Protein AF-A0A1R1C028-F1 (afdb_monomer)

Sequence (756 aa):
MFFWNNGGEEKGDKMVAKGSIQEMKDLAIKREGLCLSIEYTNSNTKLKWRCNCGYVWEATPNNIKRGKWCPSCAHTKNANSKRKTIQDMQVMAERNHGRCISSEYSNMNSKLVWECSKGHQWEAYPSNIYSGKWCPTCAGRNKSLVDMQAFAKERNGKCLSTQFFTMTRKLKWQCKEGHVWEATPNSVLNIKSWCPVCAGNNKKSIKDMKQLAGRRGGKLLSKKYINVDYPLLWKCTKGHDFISTPYSIEKGSWCPKCNNNSVFFNEEKCRFILESLTQKKFLKTRREFGNGYELDGYNEELRLAFEYHGIQHYSYTPYFHNQSEELFLEQQLRDLKKEKLCKEKAIHLIVIPYNVESDTDKVEFLQKKLWELGYDALDTDLDWSSFYKGFNPLDELHTLAGFKNGICLSNEYNGSDEKLSWECSEGHVWEASPYYIRKGSWCPQCLGRGRTIEDMKICAQKKGGECLSDSYTNNSTKLTWKCESGHVWDATPLSISNGAWCPRCSGRLITIKDMHLLAESKNGKCLSTQYSNNTTPLLWECHMGHQWVAATRSIQQGSWCPSCNSKTINDMKQIAAKYGGECLSEIYSGIDMKLLWKCDHGHQWESSPNYVQRGRWCPQCKKDQKQRKTINKLEVLKELAQQREGRCLSRIYYNVDTKLRWECKVGHQWESTPYSVKNGSWCPTCASKNSGMYRKNNIRDMKRLAEKNDGICISDTYVNSQTKLRWKCKEGHEWFANPNNIQQGSWCPTCRRNEI

Mean predicted aligned error: 25.02 Å

InterPro domains:
  IPR025487 Treble clef zinc finger domain [PF14311] (42-74)
  IPR025487 Treble clef zinc finger domain [PF14311] (151-200)
  IPR025487 Treble clef zinc finger domain [PF14311] (707-753)

pLDDT: mean 77.43, std 12.12, range [28.3, 92.69]

Radius of gyration: 46.74 Å; Cα contacts (8 Å, |Δi|>4): 977; chains: 1; bounding box: 111×85×126 Å

Nearest PDB structures (foldseek):
  1vsr-assembly1_A  TM=6.861E-01  e=2.498E-01  Escherichia coli K-12
  8s30-assembly1_A  TM=1.951E-01  e=2.498E-01  Homo sapiens
  3o2g-assembly1_A  TM=1.922E-01  e=1.382E-01  Homo sapiens
  3n6w-assembly1_A-2  TM=1.861E-01  e=4.514E-01  Homo sapiens

Organism: Paenibacillus amylolyticus (NCBI:txid1451)

Secondary structure (DSSP, 8-state):
--------------PPP---HHHHHHHHHTTTEEE--S----TTS-EEEEETTS-EEEE-HHHHHTT---HHHHHHHHHHTT---HHHHHHHHHHTTEEE--S----TTS-EEEEETTS-EEEE-HHHHHTT---TTTTT-S--HHHHHHHHHHTT-EE--S----TTS-EEEE-TT--EEEE-HHHHHHSS-S-TTTTT-S---HHHHHHHHHHTTEEE--S----TTS-EEEEETT--EEEE-HHHHHHT---TTT---SSSHHHHHHHHHHHHHHSS--EEESSTTSSS--EEEEETTTTEEEEEE-GGGTS--TTTTTT-HHHHHHHHHHHHHHHHHHHHTT-EEEEEETT--SHHHHHHHHHHHHHHTT---------HHHHHTT--HHHHHHHHHHHTT-EE-------SSS-EEEE-TT--EEEE-HHHHHTT---TTTTT----HHHHHHHHHTTTEEE--S----TTS-EEEEETT--EEEE-HHHHHTT---TTTTT----HHHHHHHHHTTTEEE-------TT-EEEEEETT--EEEEEHHHHHTT---TTTT---HHHHHHHHHHTTEEE--S----TTSPEEEEETTS-EEEE-HHHHHTT---HHHHHHHHHHHHHHHHHHHHHHHHHTT-EE--S----TTSPEEEE-TT--EEEE-HHHHHTT---HHHHHHHTTTS----HHHHHHHHHTTTEEE--S----TTSPEEEEETT--EEEE-HHHHHTT---HHHHHS--

Solvent-accessible surface area (backbone atoms only — not comparable to full-atom values): 44388 Å² total; per-residue (Å²): 141,78,88,83,87,83,85,87,80,87,83,81,89,79,89,76,84,82,75,58,47,63,60,49,34,52,58,23,48,78,65,53,27,41,43,72,52,89,74,58,90,56,58,78,48,68,39,39,35,31,37,74,89,66,55,71,49,77,47,30,54,51,48,46,75,75,70,52,78,62,66,67,64,54,48,54,55,58,54,59,77,67,64,81,52,49,67,57,48,36,55,55,22,46,76,68,49,26,40,44,71,52,89,74,66,92,53,58,83,44,75,36,40,35,32,38,76,86,70,54,71,48,80,44,36,51,52,46,46,74,74,71,54,72,62,51,57,86,71,63,70,63,75,54,52,66,57,49,36,51,53,23,45,76,66,51,24,40,43,74,50,94,76,66,90,53,58,79,48,68,39,38,36,31,38,69,90,65,56,71,50,78,46,26,52,55,56,55,73,72,43,95,64,80,45,43,66,85,65,72,66,47,87,78,50,59,66,55,47,38,52,52,23,46,78,70,48,30,40,54,70,53,92,75,70,88,55,51,78,47,71,36,42,33,29,39,71,89,69,51,74,45,76,45,26,55,48,50,45,75,74,65,50,66,54,64,94,78,59,69,76,82,80,56,63,66,54,54,48,54,47,52,50,50,27,64,34,62,75,45,74,59,43,71,47,44,70,89,65,76,76,76,52,70,43,75,19,37,25,80,90,74,33,39,33,36,40,72,40,51,66,72,74,79,44,93,44,57,84,86,32,75,74,36,71,64,56,42,53,53,49,48,55,46,53,54,46,52,54,50,52,29,56,78,68,68,32,51,75,49,77,43,57,57,86,56,73,50,74,67,52,44,49,55,51,49,51,52,52,36,48,76,72,72,45,85,62,55,96,64,90,78,65,58,65,67,79,40,65,88,59,62,71,59,62,57,46,39,50,54,24,47,78,66,52,24,44,52,74,53,92,75,84,89,53,56,76,47,71,40,40,34,33,37,74,87,70,54,72,48,75,46,26,55,51,50,46,74,73,67,54,70,64,45,53,87,71,66,72,56,69,50,44,64,56,46,33,55,55,24,47,78,70,48,27,41,43,74,49,90,71,61,90,54,58,77,51,68,39,38,34,30,37,73,90,67,54,74,50,76,46,29,55,51,52,45,74,72,68,51,73,61,47,65,88,68,72,68,64,86,52,52,67,55,47,38,51,53,22,49,79,67,51,28,41,45,75,52,90,76,68,88,53,61,75,44,69,37,40,36,33,38,77,88,69,54,72,48,78,46,32,48,50,49,45,77,74,68,53,71,62,65,83,81,62,63,78,50,51,66,54,48,34,50,55,23,46,75,71,48,26,41,44,76,53,88,78,68,90,54,66,77,49,68,38,39,36,33,40,74,88,69,54,70,51,77,45,28,56,56,52,39,75,70,70,53,68,59,71,62,62,51,50,50,50,51,50,48,51,36,48,53,48,47,48,53,49,34,50,55,22,45,77,64,51,22,39,52,73,51,91,74,67,88,56,66,80,47,68,37,39,36,31,36,69,90,67,55,70,50,77,45,30,57,56,51,44,72,73,69,48,77,53,69,72,56,46,58,51,43,71,71,62,68,65,83,68,46,35,70,55,47,34,54,56,20,49,77,66,54,24,43,40,74,47,85,74,54,90,55,56,77,50,65,39,41,35,29,41,72,89,64,54,74,49,75,45,31,50,50,48,45,76,73,71,50,80,61,73,67,62,62,63,74,76,113

Structure (mmCIF, N/CA/C/O backbone):
data_AF-A0A1R1C028-F1
#
_entry.id   AF-A0A1R1C028-F1
#
loop_
_atom_site.group_PDB
_atom_site.id
_atom_site.type_symbol
_atom_site.label_atom_id
_atom_site.label_alt_id
_atom_site.label_comp_id
_atom_site.label_asym_id
_atom_site.label_entity_id
_atom_site.label_seq_id
_atom_site.pdbx_PDB_ins_code
_atom_site.Cartn_x
_atom_site.Cartn_y
_atom_site.Cartn_z
_atom_site.occupancy
_atom_site.B_iso_or_equiv
_atom_site.auth_seq_id
_atom_site.auth_comp_id
_atom_site.auth_asym_id
_atom_site.auth_atom_id
_atom_site.pdbx_PDB_model_num
ATOM 1 N N . MET A 1 1 ? 50.220 -5.762 51.263 1.00 37.19 1 MET A N 1
ATOM 2 C CA . MET A 1 1 ? 50.646 -6.873 52.142 1.00 37.19 1 MET A CA 1
ATOM 3 C C . MET A 1 1 ? 49.907 -6.658 53.455 1.00 37.19 1 MET A C 1
ATOM 5 O O . MET A 1 1 ? 50.159 -5.637 54.060 1.00 37.19 1 MET A O 1
ATOM 9 N N . PHE A 1 2 ? 48.902 -7.407 53.898 1.00 32.09 2 PHE A N 1
ATOM 10 C CA . PHE A 1 2 ? 48.444 -8.783 53.687 1.00 32.09 2 PHE A CA 1
ATOM 11 C C . PHE A 1 2 ? 46.914 -8.841 53.950 1.00 32.09 2 PHE A C 1
ATOM 13 O O . PHE A 1 2 ? 46.393 -7.907 54.544 1.00 32.09 2 PHE A O 1
ATOM 20 N N . PHE A 1 3 ? 46.261 -9.907 53.454 1.00 40.59 3 PHE A N 1
ATOM 21 C CA . PHE A 1 3 ? 45.048 -10.659 53.873 1.00 40.59 3 PHE A CA 1
ATOM 22 C C . PHE A 1 3 ? 44.153 -10.116 55.029 1.00 40.59 3 PHE A C 1
ATOM 24 O O . PHE A 1 3 ? 44.576 -9.338 55.863 1.00 40.59 3 PHE A O 1
ATOM 31 N N . TRP A 1 4 ? 42.861 -10.451 55.118 1.00 28.30 4 TRP A N 1
ATOM 32 C CA . TRP A 1 4 ? 42.403 -11.680 55.780 1.00 28.30 4 TRP A CA 1
ATOM 33 C C . TRP A 1 4 ? 40.933 -12.019 55.465 1.00 28.30 4 TRP A C 1
ATOM 35 O O . TRP A 1 4 ? 40.075 -11.147 55.333 1.00 28.30 4 TRP A O 1
ATOM 45 N N . ASN A 1 5 ? 40.707 -13.330 55.347 1.00 36.12 5 ASN A N 1
ATOM 46 C CA . ASN A 1 5 ? 39.442 -14.056 55.227 1.00 36.12 5 ASN A CA 1
ATOM 47 C C . ASN A 1 5 ? 38.446 -13.722 56.346 1.00 36.12 5 ASN A C 1
ATOM 49 O O . ASN A 1 5 ? 38.852 -13.567 57.491 1.00 36.12 5 ASN A O 1
ATOM 53 N N . ASN A 1 6 ? 37.147 -13.800 56.042 1.00 32.25 6 ASN A N 1
ATOM 54 C CA . ASN A 1 6 ? 36.106 -14.034 57.044 1.00 32.25 6 ASN A CA 1
ATOM 55 C C . ASN A 1 6 ? 35.281 -15.265 56.651 1.00 32.25 6 ASN A C 1
ATOM 57 O O . ASN A 1 6 ? 34.478 -15.218 55.717 1.00 32.25 6 ASN A O 1
ATOM 61 N N . GLY A 1 7 ? 35.511 -16.360 57.380 1.00 31.83 7 GLY A N 1
ATOM 62 C CA . GLY A 1 7 ? 34.564 -17.459 57.535 1.00 31.83 7 GLY A CA 1
ATOM 63 C C . GLY A 1 7 ? 33.482 -17.054 58.536 1.00 31.83 7 GLY A C 1
ATOM 64 O O . GLY A 1 7 ? 33.751 -16.319 59.484 1.00 31.83 7 GLY A O 1
ATOM 65 N N . GLY A 1 8 ? 32.247 -17.470 58.266 1.00 33.03 8 GLY A N 1
ATOM 66 C CA . GLY A 1 8 ? 31.091 -17.198 59.111 1.00 33.03 8 GLY A CA 1
ATOM 67 C C . GLY A 1 8 ? 30.851 -18.297 60.140 1.00 33.03 8 GLY A C 1
ATOM 68 O O . GLY A 1 8 ? 31.063 -19.469 59.847 1.00 33.03 8 GLY A O 1
ATOM 69 N N . GLU A 1 9 ? 30.315 -17.898 61.292 1.00 31.16 9 GLU A N 1
ATOM 70 C CA . GLU A 1 9 ? 29.674 -18.780 62.266 1.00 31.16 9 GLU A CA 1
ATOM 71 C C . GLU A 1 9 ? 28.308 -18.212 62.698 1.00 31.16 9 GLU A C 1
ATOM 73 O O . GLU A 1 9 ? 28.158 -17.049 63.075 1.00 31.16 9 GLU A O 1
ATOM 78 N N . GLU A 1 10 ? 27.314 -19.078 62.497 1.00 36.06 10 GLU A N 1
ATOM 79 C CA . GLU A 1 10 ? 26.104 -19.393 63.265 1.00 36.06 10 GLU A CA 1
ATOM 80 C C . GLU A 1 10 ? 25.373 -18.315 64.095 1.00 36.06 10 GLU A C 1
ATOM 82 O O . GLU A 1 10 ? 25.864 -17.760 65.076 1.00 36.06 10 GLU A O 1
ATOM 87 N N . LYS A 1 11 ? 24.077 -18.135 63.784 1.00 35.47 11 LYS A N 1
ATOM 88 C CA . LYS A 1 11 ? 23.081 -17.558 64.699 1.00 35.47 11 LYS A CA 1
ATOM 89 C C . LYS A 1 11 ? 21.924 -18.528 64.948 1.00 35.47 11 LYS A C 1
ATOM 91 O O . LYS A 1 11 ? 21.046 -18.681 64.107 1.00 35.47 11 LYS A O 1
ATOM 96 N N . GLY A 1 12 ? 21.970 -19.086 66.157 1.00 30.89 12 GLY A N 1
ATOM 97 C CA . GLY A 1 12 ? 20.907 -19.539 67.062 1.00 30.89 12 GLY A CA 1
ATOM 98 C C . GLY A 1 12 ? 19.457 -19.640 66.578 1.00 30.89 12 GLY A C 1
ATOM 99 O O . GLY A 1 12 ? 18.800 -18.641 66.271 1.00 30.89 12 GLY A O 1
ATOM 100 N N . ASP A 1 13 ? 18.945 -20.865 66.699 1.00 33.28 13 ASP A N 1
ATOM 101 C CA . ASP A 1 13 ? 17.537 -21.255 66.700 1.00 33.28 13 ASP A CA 1
ATOM 102 C C . ASP A 1 13 ? 16.685 -20.466 67.713 1.00 33.28 13 ASP A C 1
ATOM 104 O O . ASP A 1 13 ? 16.992 -20.378 68.903 1.00 33.28 13 ASP A O 1
ATOM 108 N N . LYS A 1 14 ? 15.538 -19.950 67.249 1.00 35.97 14 LYS A N 1
ATOM 109 C CA . LYS A 1 14 ? 14.440 -19.472 68.103 1.00 35.97 14 LYS A CA 1
ATOM 110 C C . LYS A 1 14 ? 13.370 -20.557 68.216 1.00 35.97 14 LYS A C 1
ATOM 112 O O . LYS A 1 14 ? 12.689 -20.867 67.240 1.00 35.97 14 LYS A O 1
ATOM 117 N N . MET A 1 15 ? 13.177 -21.070 69.430 1.00 33.84 15 MET A N 1
ATOM 118 C CA . MET A 1 15 ? 12.062 -21.943 69.810 1.00 33.84 15 MET A CA 1
ATOM 119 C C . MET A 1 15 ? 10.698 -21.293 69.497 1.00 33.84 15 MET A C 1
ATOM 121 O O . MET A 1 15 ? 10.412 -20.179 69.936 1.00 33.84 15 MET A O 1
ATOM 125 N N . VAL A 1 16 ? 9.834 -22.008 68.768 1.00 39.22 16 VAL A N 1
ATOM 126 C CA . VAL A 1 16 ? 8.436 -21.626 68.496 1.00 39.22 16 VAL A CA 1
ATOM 127 C C . VAL A 1 16 ? 7.512 -22.385 69.451 1.00 39.22 16 VAL A C 1
ATOM 129 O O . VAL A 1 16 ? 7.497 -23.615 69.465 1.00 39.22 16 VAL A O 1
ATOM 132 N N . ALA A 1 17 ? 6.714 -21.651 70.229 1.00 42.16 17 ALA A N 1
ATOM 133 C CA . ALA A 1 17 ? 5.695 -22.201 71.120 1.00 42.16 17 ALA A CA 1
ATOM 134 C C . ALA A 1 17 ? 4.623 -22.998 70.343 1.00 42.16 17 ALA A C 1
ATOM 136 O O . ALA A 1 17 ? 4.025 -22.501 69.383 1.00 42.16 17 ALA A O 1
ATOM 137 N N . LYS A 1 18 ? 4.365 -24.240 70.771 1.00 46.81 18 LYS A N 1
ATOM 138 C CA . LYS A 1 18 ? 3.285 -25.098 70.262 1.00 46.81 18 LYS A CA 1
ATOM 139 C C . LYS A 1 18 ? 1.940 -24.599 70.811 1.00 46.81 18 LYS A C 1
ATOM 141 O O . LYS A 1 18 ? 1.688 -24.735 72.001 1.00 46.81 18 LYS A O 1
ATOM 146 N N . GLY A 1 19 ? 1.085 -24.029 69.958 1.00 61.16 19 GLY A N 1
ATOM 147 C CA . GLY A 1 19 ? -0.329 -23.799 70.303 1.00 61.16 19 GLY A CA 1
ATOM 148 C C . GLY A 1 19 ? -1.072 -25.126 70.505 1.00 61.16 19 GLY A C 1
ATOM 149 O O . GLY A 1 19 ? -0.661 -26.143 69.946 1.00 61.16 19 GLY A O 1
ATOM 150 N N . SER A 1 20 ? -2.144 -25.138 71.298 1.00 76.62 20 SER A N 1
ATOM 151 C CA . SER A 1 20 ? -2.929 -26.357 71.570 1.00 76.62 20 SER A CA 1
ATOM 152 C C . SER A 1 20 ? -4.135 -26.519 70.629 1.00 76.62 20 SER A C 1
ATOM 154 O O . SER A 1 20 ? -4.648 -25.551 70.065 1.00 76.62 20 SER A O 1
ATOM 156 N N . ILE A 1 21 ? -4.648 -27.749 70.471 1.00 83.19 21 ILE A N 1
ATOM 157 C CA . ILE A 1 21 ? -5.915 -27.989 69.750 1.00 83.19 21 ILE A CA 1
ATOM 158 C C . ILE A 1 21 ? -7.106 -27.291 70.432 1.00 83.19 21 ILE A C 1
ATOM 160 O O . ILE A 1 21 ? -8.057 -26.896 69.755 1.00 83.19 21 ILE A O 1
ATOM 164 N N . GLN A 1 22 ? -7.032 -27.077 71.751 1.00 79.56 22 GLN A N 1
ATOM 165 C CA . GLN A 1 22 ? -8.067 -26.387 72.518 1.00 79.56 22 GLN A CA 1
ATOM 166 C C . GLN A 1 22 ? -8.203 -24.920 72.090 1.00 79.56 22 GLN A C 1
ATOM 168 O O . GLN A 1 22 ? -9.313 -24.467 71.828 1.00 79.56 22 GLN A O 1
ATOM 173 N N . GLU A 1 23 ? -7.088 -24.226 71.840 1.00 83.50 23 GLU A N 1
ATOM 174 C CA . GLU A 1 23 ? -7.112 -22.862 71.290 1.00 83.50 23 GLU A CA 1
ATOM 175 C C . GLU A 1 23 ? -7.843 -22.779 69.940 1.00 83.50 23 GLU A C 1
ATOM 177 O O . GLU A 1 23 ? -8.483 -21.774 69.626 1.00 83.50 23 GLU A O 1
ATOM 182 N N . MET A 1 24 ? -7.752 -23.825 69.110 1.00 85.38 24 MET A N 1
ATOM 183 C CA . MET A 1 24 ? -8.438 -23.861 67.814 1.00 85.38 24 MET A CA 1
ATOM 184 C C . MET A 1 24 ? -9.940 -24.096 67.975 1.00 85.38 24 MET A C 1
ATOM 186 O O . MET A 1 24 ? -10.725 -23.544 67.202 1.00 85.38 24 MET A O 1
ATOM 190 N N . LYS A 1 25 ? -10.347 -24.871 68.986 1.00 84.38 25 LYS A N 1
ATOM 191 C CA . LYS A 1 25 ? -11.759 -25.050 69.349 1.00 84.38 25 LYS A CA 1
ATOM 192 C C . LYS A 1 25 ? -12.357 -23.745 69.873 1.00 84.38 25 LYS A C 1
ATOM 194 O O . LYS A 1 25 ? -13.393 -23.324 69.363 1.00 84.38 25 LYS A O 1
ATOM 199 N N . ASP A 1 26 ? -11.660 -23.047 70.763 1.00 84.44 26 ASP A N 1
ATOM 200 C CA . ASP A 1 26 ? -12.117 -21.764 71.314 1.00 84.44 26 ASP A CA 1
ATOM 201 C C . ASP A 1 26 ? -12.222 -20.683 70.222 1.00 84.44 26 ASP A C 1
ATOM 203 O O . ASP A 1 26 ? -13.191 -19.919 70.162 1.00 84.44 26 ASP A O 1
ATOM 207 N N . LEU A 1 27 ? -11.267 -20.661 69.281 1.00 85.06 27 LEU A N 1
ATOM 208 C CA . LEU A 1 27 ? -11.301 -19.770 68.118 1.00 85.06 27 LEU A CA 1
ATOM 209 C C . LEU A 1 27 ? -12.510 -20.036 67.211 1.00 85.06 27 LEU A C 1
ATOM 211 O O . LEU A 1 27 ? -13.041 -19.097 66.610 1.00 85.06 27 LEU A O 1
ATOM 215 N N . ALA A 1 28 ? -12.936 -21.296 67.098 1.00 84.38 28 ALA A N 1
ATOM 216 C CA . ALA A 1 28 ? -14.122 -21.649 66.336 1.00 84.38 28 ALA A CA 1
ATOM 217 C C . ALA A 1 28 ? -15.406 -21.201 67.045 1.00 84.38 28 ALA A C 1
ATOM 219 O O . ALA A 1 28 ? -16.263 -20.595 66.401 1.00 84.38 28 ALA A O 1
ATOM 220 N N . ILE A 1 29 ? -15.490 -21.406 68.365 1.00 86.81 29 ILE A N 1
ATOM 221 C CA . ILE A 1 29 ? -16.636 -21.002 69.194 1.00 86.81 29 ILE A CA 1
ATOM 222 C C . ILE A 1 29 ? -16.838 -19.485 69.130 1.00 86.81 29 ILE A C 1
ATOM 224 O O . ILE A 1 29 ? -17.952 -19.021 68.899 1.00 86.81 29 ILE A O 1
ATOM 228 N N . LYS A 1 30 ? -15.753 -18.700 69.207 1.00 85.81 30 LYS A N 1
ATOM 229 C CA . LYS A 1 30 ? -15.800 -17.231 69.076 1.00 85.81 30 LYS A CA 1
ATOM 230 C C . LYS A 1 30 ? -16.393 -16.748 67.743 1.00 85.81 30 LYS A C 1
ATOM 232 O O . LYS A 1 30 ? -16.798 -15.595 67.633 1.00 85.81 30 LYS A O 1
ATOM 237 N N . ARG A 1 31 ? -16.420 -17.597 66.712 1.00 81.94 31 ARG A N 1
ATOM 238 C CA . ARG A 1 31 ? -17.009 -17.302 65.395 1.00 81.94 31 ARG A CA 1
ATOM 239 C C . ARG A 1 31 ? -18.278 -18.100 65.115 1.00 81.94 31 ARG A C 1
ATOM 241 O O . ARG A 1 31 ? -18.607 -18.323 63.946 1.00 81.94 31 ARG A O 1
ATOM 248 N N . GLU A 1 32 ? -18.961 -18.518 66.180 1.00 84.62 32 GLU A N 1
ATOM 249 C CA . GLU A 1 32 ? -20.206 -19.283 66.119 1.00 84.62 32 GLU A CA 1
ATOM 250 C C . GLU A 1 32 ? -20.035 -20.543 65.255 1.00 84.62 32 GLU A C 1
ATOM 252 O O . GLU A 1 32 ? -20.780 -20.817 64.314 1.00 84.62 32 GLU A O 1
ATOM 257 N N . GLY A 1 33 ? -18.965 -21.293 65.501 1.00 86.81 33 GLY A N 1
ATOM 258 C CA . GLY A 1 33 ? -18.681 -22.535 64.800 1.00 86.81 33 GLY A CA 1
ATOM 259 C C . GLY A 1 33 ? -17.900 -23.524 65.650 1.00 86.81 33 GLY A C 1
ATOM 260 O O . GLY A 1 33 ? -17.660 -23.309 66.832 1.00 86.81 33 GLY A O 1
ATOM 261 N N . LEU A 1 34 ? -17.505 -24.633 65.032 1.00 89.25 34 LEU A N 1
ATOM 262 C CA . LEU A 1 34 ? -16.836 -25.751 65.689 1.00 89.25 34 LEU A CA 1
ATOM 263 C C . LEU A 1 34 ? -15.568 -26.134 64.926 1.00 89.25 34 LEU A C 1
ATOM 265 O O . LEU A 1 34 ? -15.577 -26.227 63.699 1.00 89.25 34 LEU A O 1
ATOM 269 N N . CYS A 1 35 ? -14.482 -26.391 65.652 1.00 87.12 35 CYS A N 1
ATOM 270 C CA . CYS A 1 35 ? -13.327 -27.105 65.115 1.00 87.12 35 CYS A CA 1
ATOM 271 C C . CYS A 1 35 ? -13.572 -28.605 65.328 1.00 87.12 35 CYS A C 1
ATOM 273 O O . CYS A 1 35 ? -13.722 -29.049 66.465 1.00 87.12 35 CYS A O 1
ATOM 275 N N . LEU A 1 36 ? -13.658 -29.368 64.239 1.00 86.50 36 LEU A N 1
ATOM 276 C CA . LEU A 1 36 ? -13.947 -30.807 64.246 1.00 86.50 36 LEU A CA 1
ATOM 277 C C . LEU A 1 36 ? -12.679 -31.667 64.320 1.00 86.50 36 LEU A C 1
ATOM 279 O O . LEU A 1 36 ? -12.765 -32.879 64.493 1.00 86.50 36 LEU A O 1
ATOM 283 N N . SER A 1 37 ? -11.501 -31.064 64.157 1.00 85.69 37 SER A N 1
ATOM 284 C CA . SER A 1 37 ? -10.232 -31.775 64.300 1.00 85.69 37 SER A CA 1
ATOM 285 C C . SER A 1 37 ? -9.929 -32.068 65.772 1.00 85.69 37 SER A C 1
ATOM 287 O O . SER A 1 37 ? -10.129 -31.221 66.643 1.00 85.69 37 SER A O 1
ATOM 289 N N . ILE A 1 38 ? -9.427 -33.275 66.036 1.00 81.19 38 ILE A N 1
ATOM 290 C CA . ILE A 1 38 ? -9.068 -33.756 67.381 1.00 81.19 38 ILE A CA 1
ATOM 291 C C . ILE A 1 38 ? -7.596 -33.508 67.738 1.00 81.19 38 ILE A C 1
ATOM 293 O O . ILE A 1 38 ? -7.262 -33.454 68.917 1.00 81.19 38 ILE A O 1
ATOM 297 N N . GLU A 1 39 ? -6.743 -33.268 66.740 1.00 76.62 39 GLU A N 1
ATOM 298 C CA . GLU A 1 39 ? -5.303 -33.057 66.905 1.00 76.62 39 GLU A CA 1
ATOM 299 C C . GLU A 1 39 ? -4.831 -31.790 66.186 1.00 76.62 39 GLU A C 1
ATOM 301 O O . GLU A 1 39 ? -5.345 -31.423 65.124 1.00 76.62 39 GLU A O 1
ATOM 306 N N . TYR A 1 40 ? -3.833 -31.119 66.769 1.00 79.62 40 TYR A N 1
ATOM 307 C CA . TYR A 1 40 ? -3.168 -29.953 66.191 1.00 79.62 40 TYR A CA 1
ATOM 308 C C . TYR A 1 40 ? -1.657 -30.167 66.199 1.00 79.62 40 TYR A C 1
ATOM 310 O O . TYR A 1 40 ? -1.044 -30.302 67.255 1.00 79.62 40 TYR A O 1
ATOM 318 N N . THR A 1 41 ? -1.061 -30.163 65.010 1.00 74.94 41 THR A N 1
ATOM 319 C CA . THR A 1 41 ? 0.381 -30.352 64.821 1.00 74.94 41 THR A CA 1
ATOM 320 C C . THR A 1 41 ? 1.106 -29.017 64.643 1.00 74.94 41 THR A C 1
ATOM 322 O O . THR A 1 41 ? 2.096 -28.753 65.320 1.00 74.94 41 THR A O 1
ATOM 325 N N . ASN A 1 42 ? 0.625 -28.149 63.744 1.00 77.06 42 ASN A N 1
ATOM 326 C CA . ASN A 1 42 ? 1.171 -26.811 63.501 1.00 77.06 42 ASN A CA 1
ATOM 327 C C . ASN A 1 42 ? 0.163 -25.885 62.785 1.00 77.06 42 ASN A C 1
ATOM 329 O O . ASN A 1 42 ? -0.885 -26.310 62.297 1.00 77.06 42 ASN A O 1
ATOM 333 N N . SER A 1 43 ? 0.508 -24.599 62.670 1.00 77.62 43 SER A N 1
ATOM 334 C CA . SER A 1 43 ? -0.359 -23.530 62.143 1.00 77.62 43 SER A CA 1
ATOM 335 C C . SER A 1 43 ? -0.626 -23.593 60.632 1.00 77.62 43 SER A C 1
ATOM 337 O O . SER A 1 43 ? -1.516 -22.890 60.135 1.00 77.62 43 SER A O 1
ATOM 339 N N . ASN A 1 44 ? 0.123 -24.435 59.918 1.00 77.56 44 ASN A N 1
ATOM 340 C CA . ASN A 1 44 ? 0.034 -24.643 58.474 1.00 77.56 44 ASN A CA 1
ATOM 341 C C . ASN A 1 44 ? -0.675 -25.955 58.108 1.00 77.56 44 ASN A C 1
ATOM 343 O O . ASN A 1 44 ? -1.029 -26.147 56.946 1.00 77.56 44 ASN A O 1
ATOM 347 N N . THR A 1 45 ? -0.938 -26.827 59.082 1.00 82.81 45 THR A N 1
ATOM 348 C CA . THR A 1 45 ? -1.700 -28.059 58.864 1.00 82.81 45 THR A CA 1
ATOM 349 C C . THR A 1 45 ? -3.188 -27.728 58.849 1.00 82.81 45 THR A C 1
ATOM 351 O O . THR A 1 45 ? -3.676 -26.935 59.656 1.00 82.81 45 THR A O 1
ATOM 354 N N . LYS A 1 46 ? -3.921 -28.265 57.872 1.00 87.31 46 LYS A N 1
ATOM 355 C CA . LYS A 1 46 ? -5.355 -27.995 57.729 1.00 87.31 46 LYS A CA 1
ATOM 356 C C . LYS A 1 46 ? -6.130 -28.677 58.856 1.00 87.31 46 LYS A C 1
ATOM 358 O O . LYS A 1 46 ? -5.930 -29.857 59.114 1.00 87.31 46 LYS A O 1
ATOM 363 N N . LEU A 1 47 ? -7.042 -27.932 59.473 1.00 88.62 47 LEU A N 1
ATOM 364 C CA . LEU A 1 47 ? -8.055 -28.467 60.381 1.00 88.62 47 LEU A CA 1
ATOM 365 C C . LEU A 1 47 ? -9.429 -28.417 59.706 1.00 88.62 47 LEU A C 1
ATOM 367 O O . LEU A 1 47 ? -9.644 -27.620 58.785 1.00 88.62 47 LEU A O 1
ATOM 371 N N . LYS A 1 48 ? -10.353 -29.257 60.173 1.00 90.25 48 LYS A N 1
ATOM 372 C CA . LYS A 1 48 ? -11.758 -29.264 59.749 1.00 90.25 48 LYS A CA 1
ATOM 373 C C . LYS A 1 48 ? -12.568 -28.315 60.629 1.00 90.25 48 LYS A C 1
ATOM 375 O O . LYS A 1 48 ? -12.541 -28.428 61.852 1.00 90.25 48 LYS A O 1
ATOM 380 N N . TRP A 1 49 ? -13.314 -27.411 60.004 1.00 88.19 49 TRP A N 1
ATOM 381 C CA . TRP A 1 49 ? -14.119 -26.376 60.656 1.00 88.19 49 TRP A CA 1
ATOM 382 C C . TRP A 1 49 ? -15.571 -26.477 60.200 1.00 88.19 49 TRP A C 1
ATOM 384 O O . TRP A 1 49 ? -15.832 -26.787 59.040 1.00 88.19 49 TRP A O 1
ATOM 394 N N . ARG A 1 50 ? -16.515 -26.170 61.088 1.00 89.62 50 ARG A N 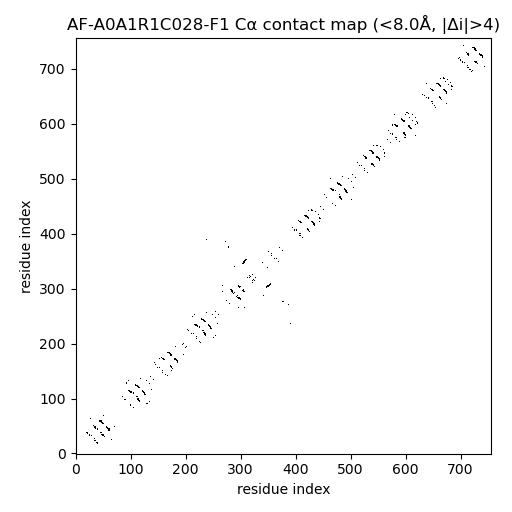1
ATOM 395 C CA . ARG A 1 50 ? -17.949 -26.068 60.806 1.00 89.62 50 ARG A CA 1
ATOM 396 C C . ARG A 1 50 ? -18.457 -24.702 61.248 1.00 89.62 50 ARG A C 1
ATOM 398 O O . ARG A 1 50 ? -18.141 -24.259 62.343 1.00 89.62 50 ARG A O 1
ATOM 405 N N . CYS A 1 51 ? -19.239 -24.031 60.413 1.00 88.12 51 CYS A N 1
ATOM 406 C CA . CYS A 1 51 ? -19.854 -22.736 60.730 1.00 88.12 51 CYS A CA 1
ATOM 407 C C . CYS A 1 51 ? -21.302 -22.934 61.192 1.00 88.12 51 CYS A C 1
ATOM 409 O O . CYS A 1 51 ? -21.895 -23.972 60.902 1.00 88.12 51 CYS A O 1
ATOM 411 N N . ASN A 1 52 ? -21.883 -21.917 61.831 1.00 87.19 52 ASN A N 1
ATOM 412 C CA . ASN A 1 52 ? -23.300 -21.836 62.186 1.00 87.19 52 ASN A CA 1
ATOM 413 C C . ASN A 1 52 ? -24.270 -22.204 61.042 1.00 87.19 52 ASN A C 1
ATOM 415 O O . ASN A 1 52 ? -25.297 -22.824 61.276 1.00 87.19 52 ASN A O 1
ATOM 419 N N . CYS A 1 53 ? -23.932 -21.908 59.779 1.00 77.56 53 CYS A N 1
ATOM 420 C CA . CYS A 1 53 ? -24.759 -22.311 58.628 1.00 77.56 53 CYS A CA 1
ATOM 421 C C . CYS A 1 53 ? -24.727 -23.822 58.319 1.00 77.56 53 CYS A C 1
ATOM 423 O O . CYS A 1 53 ? -25.284 -24.262 57.317 1.00 77.56 53 CYS A O 1
ATOM 425 N N . GLY A 1 54 ? -24.006 -24.613 59.115 1.00 81.81 54 GLY A N 1
ATOM 426 C CA . GLY A 1 54 ? -23.838 -26.051 58.943 1.00 81.81 54 GLY A CA 1
ATOM 427 C C . GLY A 1 54 ? -22.726 -26.457 57.973 1.00 81.81 54 GLY A C 1
ATOM 428 O O . GLY A 1 54 ? -22.335 -27.621 57.992 1.00 81.81 54 GLY A O 1
ATOM 429 N N . TYR A 1 55 ? -22.175 -25.530 57.180 1.00 87.12 55 TYR A N 1
ATOM 430 C CA . TYR A 1 55 ? -21.130 -25.831 56.195 1.00 87.12 55 TYR A CA 1
ATOM 431 C C . TYR A 1 55 ? -19.811 -26.237 56.863 1.00 87.12 55 TYR A C 1
ATOM 433 O O . TYR A 1 55 ? -19.313 -25.525 57.742 1.00 87.12 55 TYR A O 1
ATOM 441 N N . VAL A 1 56 ? -19.239 -27.352 56.401 1.00 88.06 56 VAL A N 1
ATOM 442 C CA . VAL A 1 56 ? -17.961 -27.904 56.867 1.00 88.06 56 VAL A CA 1
ATOM 443 C C . VAL A 1 56 ? -16.886 -27.675 55.805 1.00 88.06 56 VAL A C 1
ATOM 445 O O . VAL A 1 56 ? -17.116 -27.939 54.627 1.00 88.06 56 VAL A O 1
ATOM 448 N N . TRP A 1 57 ? -15.711 -27.184 56.200 1.00 91.69 57 TRP A N 1
ATOM 449 C CA . TRP A 1 57 ? -14.581 -26.981 55.289 1.00 91.69 57 TRP A CA 1
ATOM 450 C C . TRP A 1 57 ? -13.232 -27.188 55.975 1.00 91.69 57 TRP A C 1
ATOM 452 O O . TRP A 1 57 ? -13.110 -27.114 57.196 1.00 91.69 57 TRP A O 1
ATOM 462 N N . GLU A 1 58 ? -12.194 -27.406 55.170 1.00 90.25 58 GLU A N 1
ATOM 463 C CA . GLU A 1 58 ? -10.815 -27.504 55.641 1.00 90.25 58 GLU A CA 1
ATOM 464 C C . GLU A 1 58 ? -10.072 -26.184 55.447 1.00 90.25 58 GLU A C 1
ATOM 466 O O . GLU A 1 58 ? -10.056 -25.606 54.358 1.00 90.25 58 GLU A O 1
ATOM 471 N N . ALA A 1 59 ? -9.425 -25.702 56.504 1.00 87.94 59 ALA A N 1
ATOM 472 C CA . ALA A 1 59 ? -8.606 -24.499 56.448 1.00 87.94 59 ALA A CA 1
ATOM 473 C C . ALA A 1 59 ? -7.462 -24.566 57.454 1.00 87.94 59 ALA A C 1
ATOM 475 O O . ALA A 1 59 ? -7.556 -25.210 58.499 1.00 87.94 59 ALA A O 1
ATOM 476 N N . THR A 1 60 ? -6.374 -23.863 57.148 1.00 88.44 60 THR A N 1
ATOM 477 C CA . THR A 1 60 ? -5.261 -23.740 58.087 1.00 88.44 60 THR A CA 1
ATOM 478 C C . THR A 1 60 ? -5.625 -22.782 59.226 1.00 88.44 60 THR A C 1
ATOM 480 O O . THR A 1 60 ? -6.217 -21.723 58.976 1.00 88.44 60 THR A O 1
ATOM 483 N N . PRO A 1 61 ? -5.230 -23.090 60.469 1.00 84.38 61 PRO A N 1
ATOM 484 C CA . PRO A 1 61 ? -5.386 -22.213 61.627 1.00 84.38 61 PRO A CA 1
ATOM 485 C C . PRO A 1 61 ? -4.892 -20.785 61.395 1.00 84.38 61 PRO A C 1
ATOM 487 O O . PRO A 1 61 ? -5.535 -19.830 61.825 1.00 84.38 61 PRO A O 1
ATOM 490 N N . ASN A 1 62 ? -3.801 -20.610 60.643 1.00 85.62 62 ASN A N 1
ATOM 491 C CA . ASN A 1 62 ? -3.285 -19.288 60.297 1.00 85.62 62 ASN A CA 1
ATOM 492 C C . ASN A 1 62 ? -4.282 -18.462 59.453 1.00 85.62 62 ASN A C 1
ATOM 494 O O . ASN A 1 62 ? -4.489 -17.275 59.701 1.00 85.62 62 ASN A O 1
ATOM 498 N N . ASN A 1 63 ? -4.973 -19.083 58.491 1.00 82.31 63 ASN A N 1
ATOM 499 C CA . ASN A 1 63 ? -5.995 -18.401 57.688 1.00 82.31 63 ASN A CA 1
ATOM 500 C C . ASN A 1 63 ? -7.222 -18.012 58.520 1.00 82.31 63 ASN A C 1
ATOM 502 O O . ASN A 1 63 ? -7.768 -16.921 58.334 1.00 82.31 63 ASN A O 1
ATOM 506 N N . ILE A 1 64 ? -7.610 -18.869 59.466 1.00 85.44 64 ILE A N 1
ATOM 507 C CA . ILE A 1 64 ? -8.694 -18.583 60.405 1.00 85.44 64 ILE A CA 1
ATOM 508 C C . ILE A 1 64 ? -8.311 -17.431 61.346 1.00 85.44 64 ILE A C 1
ATOM 510 O O . ILE A 1 64 ? -9.095 -16.495 61.528 1.00 85.44 64 ILE A O 1
ATOM 514 N N . LYS A 1 65 ? -7.089 -17.423 61.895 1.00 82.88 65 LYS A N 1
ATOM 515 C CA . LYS A 1 65 ? -6.581 -16.318 62.731 1.00 82.88 65 LYS A CA 1
ATOM 516 C C . LYS A 1 65 ? -6.544 -14.987 61.963 1.00 82.88 65 LYS A C 1
ATOM 518 O O . LYS A 1 65 ? -6.950 -13.968 62.509 1.00 82.88 65 LYS A O 1
ATOM 523 N N . ARG A 1 66 ? -6.201 -15.006 60.668 1.00 78.81 66 ARG A N 1
ATOM 524 C CA . ARG A 1 66 ? -6.198 -13.831 59.764 1.00 78.81 66 ARG A CA 1
ATOM 525 C C . ARG A 1 66 ? -7.587 -13.340 59.318 1.00 78.81 66 ARG A C 1
ATOM 527 O O . ARG A 1 66 ? -7.665 -12.424 58.504 1.00 78.81 66 ARG A O 1
ATOM 534 N N . GLY A 1 67 ? -8.674 -13.931 59.817 1.00 80.69 67 GLY A N 1
ATOM 535 C CA . GLY A 1 67 ? -10.041 -13.443 59.592 1.00 80.69 67 GLY A CA 1
ATOM 536 C C . GLY A 1 67 ? -10.795 -14.089 58.428 1.00 80.69 67 GLY A C 1
ATOM 537 O O . GLY A 1 67 ? -11.933 -13.706 58.167 1.00 80.69 67 GLY A O 1
ATOM 538 N N . LYS A 1 68 ? -10.219 -15.087 57.743 1.00 84.00 68 LYS A N 1
ATOM 539 C CA . LYS A 1 68 ? -10.965 -15.885 56.757 1.00 84.00 68 LYS A CA 1
ATOM 540 C C . LYS A 1 68 ? -11.804 -16.940 57.483 1.00 84.00 68 LYS A C 1
ATOM 542 O O . LYS A 1 68 ? -11.291 -17.634 58.352 1.00 84.00 68 LYS A O 1
ATOM 547 N N . TRP A 1 69 ? -13.084 -17.056 57.132 1.00 87.56 69 TRP A N 1
ATOM 548 C CA . TRP A 1 69 ? -14.030 -17.983 57.771 1.00 87.56 69 TRP A CA 1
ATOM 549 C C . TRP A 1 69 ? -14.760 -18.840 56.724 1.00 87.56 69 TRP A C 1
ATOM 551 O O . TRP A 1 69 ? -14.121 -19.335 55.799 1.0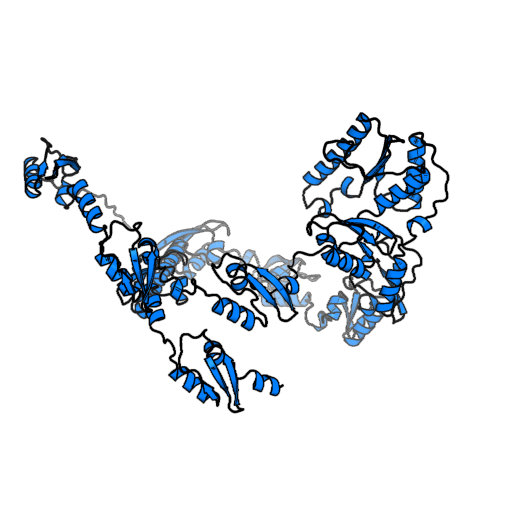0 87.56 69 TRP A O 1
ATOM 561 N N . CYS A 1 70 ? -16.079 -19.012 56.857 1.00 84.94 70 CYS A N 1
ATOM 562 C CA . CYS A 1 70 ? -16.915 -19.859 56.012 1.00 84.94 70 CYS A CA 1
ATOM 563 C C . CYS A 1 70 ? -17.013 -19.350 54.553 1.00 84.94 70 CYS A C 1
ATOM 565 O O . CYS A 1 70 ? -17.587 -18.279 54.316 1.00 84.94 70 CYS A O 1
ATOM 567 N N . PRO A 1 71 ? -16.541 -20.130 53.559 1.00 80.12 71 PRO A N 1
ATOM 568 C CA . PRO A 1 71 ? -16.642 -19.779 52.140 1.00 80.12 71 PRO A CA 1
ATOM 569 C C . PRO A 1 71 ? -18.083 -19.710 51.618 1.00 80.12 71 PRO A C 1
ATOM 571 O O . PRO A 1 71 ? -18.395 -18.832 50.817 1.00 80.12 71 PRO A O 1
ATOM 574 N N . SER A 1 72 ? -18.968 -20.594 52.094 1.00 81.38 72 SER A N 1
ATOM 575 C CA . SER A 1 72 ? -20.376 -20.635 51.672 1.00 81.38 72 SER A CA 1
ATOM 576 C C . SER A 1 72 ? -21.127 -19.369 52.104 1.00 81.38 72 SER A C 1
ATOM 578 O O . SER A 1 72 ? -21.667 -18.653 51.265 1.00 81.38 72 SER A O 1
ATOM 580 N N . CYS A 1 73 ? -21.032 -18.979 53.382 1.00 79.19 73 CYS A N 1
ATOM 581 C CA . CYS A 1 73 ? -21.619 -17.722 53.868 1.00 79.19 73 CYS A CA 1
ATOM 582 C C . CYS A 1 73 ? -21.060 -16.483 53.153 1.00 79.19 73 CYS A C 1
ATOM 584 O O . CYS A 1 73 ? -21.797 -15.528 52.899 1.00 79.19 73 CYS A O 1
ATOM 586 N N . ALA A 1 74 ? -19.765 -16.484 52.819 1.00 75.44 74 ALA A N 1
ATOM 587 C CA . ALA A 1 74 ? -19.147 -15.402 52.057 1.00 75.44 74 ALA A CA 1
ATOM 588 C C . ALA A 1 74 ? -19.687 -15.331 50.617 1.00 75.44 74 ALA A C 1
ATOM 590 O O . ALA A 1 74 ? -19.912 -14.237 50.097 1.00 75.44 74 ALA A O 1
ATOM 591 N N . HIS A 1 75 ? -19.940 -16.481 49.987 1.00 72.00 75 HIS A N 1
ATOM 592 C CA . HIS A 1 75 ? -20.562 -16.556 48.668 1.00 72.00 75 HIS A CA 1
ATOM 593 C C . HIS A 1 75 ? -22.005 -16.031 48.698 1.00 72.00 75 HIS A C 1
ATOM 595 O O . HIS A 1 75 ? -22.352 -15.172 47.890 1.00 72.00 75 HIS A O 1
ATOM 601 N N . THR A 1 76 ? -22.809 -16.439 49.684 1.00 68.50 76 THR A N 1
ATOM 602 C CA . THR A 1 76 ? -24.202 -15.984 49.843 1.00 68.50 76 THR A CA 1
ATOM 603 C C . THR A 1 76 ? -24.294 -14.481 50.125 1.00 68.50 76 THR A C 1
ATOM 605 O O . THR A 1 76 ? -25.110 -13.789 49.514 1.00 68.50 76 THR A O 1
ATOM 608 N N . LYS A 1 77 ? -23.408 -13.926 50.970 1.00 64.12 77 LYS A N 1
ATOM 609 C CA . LYS A 1 77 ? -23.317 -12.467 51.186 1.00 64.12 77 LYS A CA 1
ATOM 610 C C . LYS A 1 77 ? -22.947 -11.710 49.904 1.00 64.12 77 LYS A C 1
ATOM 612 O O . LYS A 1 77 ? -23.538 -10.669 49.626 1.00 64.12 77 LYS A O 1
ATOM 617 N N . ASN A 1 78 ? -22.014 -12.234 49.108 1.00 59.44 78 ASN A N 1
ATOM 618 C CA . ASN A 1 78 ? -21.602 -11.624 47.839 1.00 59.44 78 ASN A CA 1
ATOM 619 C C . ASN A 1 78 ? -22.640 -11.767 46.712 1.00 59.44 78 ASN A C 1
ATOM 621 O O . ASN A 1 78 ? -22.667 -10.940 45.802 1.00 59.44 78 ASN A O 1
ATOM 625 N N . ALA A 1 79 ? -23.475 -12.806 46.743 1.00 56.06 79 ALA A N 1
ATOM 626 C CA . ALA A 1 79 ? -24.574 -12.991 45.799 1.00 56.06 79 ALA A CA 1
ATOM 627 C C . ALA A 1 79 ? -25.738 -12.031 46.102 1.00 56.06 79 ALA A C 1
ATOM 629 O O . ALA A 1 79 ? -26.246 -11.373 45.193 1.00 56.06 79 ALA A O 1
ATOM 630 N N . ASN A 1 80 ? -26.103 -11.876 47.380 1.00 59.34 80 ASN A N 1
ATOM 631 C CA . ASN A 1 80 ? -27.180 -10.975 47.796 1.00 59.34 80 ASN A CA 1
ATOM 632 C C . ASN A 1 80 ? -26.824 -9.490 47.626 1.00 59.34 80 ASN A C 1
ATOM 634 O O . ASN A 1 80 ? -27.688 -8.711 47.239 1.00 59.34 80 ASN A O 1
ATOM 638 N N . SER A 1 81 ? -25.559 -9.092 47.810 1.00 54.41 81 SER A N 1
ATOM 639 C CA . SER A 1 81 ? -25.131 -7.696 47.602 1.00 54.41 81 SER A CA 1
ATOM 640 C C . SER A 1 81 ? -25.138 -7.240 46.134 1.00 54.41 81 SER A C 1
ATOM 642 O O . SER A 1 81 ? -25.027 -6.046 45.859 1.00 54.41 81 SER A O 1
ATOM 644 N N . LYS A 1 82 ? -25.283 -8.167 45.175 1.00 58.84 82 LYS A N 1
ATOM 645 C CA . LYS A 1 82 ? -25.330 -7.877 43.730 1.00 58.84 82 LYS A CA 1
ATOM 646 C C . LYS A 1 82 ? -26.747 -7.828 43.146 1.00 58.84 82 LYS A C 1
ATOM 648 O O . LYS A 1 82 ? -26.892 -7.488 41.969 1.00 58.84 82 LYS A O 1
ATOM 653 N N . ARG A 1 83 ? -27.788 -8.175 43.913 1.00 64.56 83 ARG A N 1
ATOM 654 C CA . ARG A 1 83 ? -29.171 -8.235 43.416 1.00 64.56 83 ARG A CA 1
ATOM 655 C C . ARG A 1 83 ? -29.779 -6.830 43.398 1.00 64.56 83 ARG A C 1
ATOM 657 O O . ARG A 1 83 ? -29.968 -6.228 44.446 1.00 64.56 83 ARG A O 1
ATOM 664 N N . LYS A 1 84 ? -30.048 -6.305 42.199 1.00 74.25 84 LYS A N 1
ATOM 665 C CA . LYS A 1 84 ? -30.675 -4.985 42.021 1.00 74.25 84 LYS A CA 1
ATOM 666 C C . LYS A 1 84 ? -32.163 -5.004 42.367 1.00 74.25 84 LYS A C 1
ATOM 668 O O . LYS A 1 84 ? -32.791 -6.051 42.223 1.00 74.25 84 LYS A O 1
ATOM 673 N N . THR A 1 85 ? -32.713 -3.869 42.786 1.00 83.25 85 THR A N 1
ATOM 674 C CA . THR A 1 85 ? -34.126 -3.710 43.183 1.00 83.25 85 THR A CA 1
ATOM 675 C C . THR A 1 85 ? -34.923 -2.856 42.189 1.00 83.25 85 THR A C 1
ATOM 677 O O . THR A 1 85 ? -34.355 -2.278 41.261 1.00 83.25 85 THR A O 1
ATOM 680 N N . ILE A 1 86 ? -36.247 -2.739 42.374 1.00 83.38 86 ILE A N 1
ATOM 681 C CA . ILE A 1 86 ? -37.069 -1.808 41.579 1.00 83.38 86 ILE A CA 1
ATOM 682 C C . ILE A 1 86 ? -36.632 -0.349 41.786 1.00 83.38 86 ILE A C 1
ATOM 684 O O . ILE A 1 86 ? -36.614 0.426 40.832 1.00 83.38 86 ILE A O 1
ATOM 688 N N . GLN A 1 87 ? -36.177 0.009 42.991 1.00 81.94 87 GLN A N 1
ATOM 689 C CA . GLN A 1 87 ? -35.640 1.340 43.281 1.00 81.94 87 GLN A CA 1
ATOM 690 C C . GLN A 1 87 ? -34.386 1.627 42.442 1.00 81.94 87 GLN A C 1
ATOM 692 O O . GLN A 1 87 ? -34.233 2.733 41.927 1.00 81.94 87 GLN A O 1
ATOM 697 N N . ASP A 1 88 ? -33.529 0.625 42.197 1.00 84.06 88 ASP A N 1
ATOM 698 C CA . ASP A 1 88 ? -32.401 0.785 41.270 1.00 84.06 88 ASP A CA 1
ATOM 699 C C . ASP A 1 88 ? -32.865 1.098 39.835 1.00 84.06 88 ASP A C 1
ATOM 701 O O . ASP A 1 88 ? -32.165 1.804 39.103 1.00 84.06 88 ASP A O 1
ATOM 705 N N . MET A 1 89 ? -34.022 0.572 39.409 1.00 86.75 89 MET A N 1
ATOM 706 C CA . MET A 1 89 ? -34.594 0.827 38.078 1.00 86.75 89 MET A CA 1
ATOM 707 C C . MET A 1 89 ? -35.191 2.231 37.987 1.00 86.75 89 MET A C 1
ATOM 709 O O . MET A 1 89 ? -35.004 2.913 36.979 1.00 86.75 89 MET A O 1
ATOM 713 N N . GLN A 1 90 ? -35.840 2.698 39.055 1.00 85.81 90 GLN A N 1
ATOM 714 C CA . GLN A 1 90 ? -36.365 4.061 39.160 1.00 85.81 90 GLN A CA 1
ATOM 715 C C . GLN A 1 90 ? -35.234 5.095 39.106 1.00 85.81 90 GLN A C 1
ATOM 717 O O . GLN A 1 90 ? -35.261 5.982 38.254 1.00 85.81 90 GLN A O 1
ATOM 722 N N . VAL A 1 91 ? -34.162 4.896 39.882 1.00 84.94 91 VAL A N 1
ATOM 723 C CA . VAL A 1 91 ? -32.956 5.743 39.823 1.00 84.94 91 VAL A CA 1
ATOM 724 C C . VAL A 1 91 ? -32.322 5.721 38.424 1.00 84.94 91 VAL A C 1
ATOM 726 O O . VAL A 1 91 ? -31.801 6.729 37.942 1.00 84.94 91 VAL A O 1
ATOM 729 N N . MET A 1 92 ? -32.354 4.578 37.730 1.00 83.56 92 MET A N 1
ATOM 730 C CA . MET A 1 92 ? -31.851 4.470 36.356 1.00 83.56 92 MET A CA 1
ATOM 731 C C . MET A 1 92 ? -32.695 5.269 35.354 1.00 83.56 92 MET A C 1
ATOM 733 O O . MET A 1 92 ? -32.138 5.853 34.418 1.00 83.56 92 MET A O 1
ATOM 737 N N . ALA A 1 93 ? -34.012 5.322 35.553 1.00 85.00 93 ALA A N 1
ATOM 738 C CA . ALA A 1 93 ? -34.900 6.141 34.743 1.00 85.00 93 ALA A CA 1
ATOM 739 C C . ALA A 1 93 ? -34.669 7.640 34.987 1.00 85.00 93 ALA A C 1
ATOM 741 O O . ALA A 1 93 ? -34.533 8.401 34.028 1.00 85.00 93 ALA A O 1
ATOM 742 N N . GLU A 1 94 ? -34.518 8.046 36.250 1.00 84.62 94 GLU A N 1
ATOM 743 C CA . GLU A 1 94 ? -34.262 9.439 36.639 1.00 84.62 94 GLU A CA 1
ATOM 744 C C . GLU A 1 94 ? -32.958 9.975 36.041 1.00 84.62 94 GLU A C 1
ATOM 746 O O . GLU A 1 94 ? -32.916 11.094 35.527 1.00 84.62 94 GLU A O 1
ATOM 751 N N . ARG A 1 95 ? -31.902 9.148 36.006 1.00 83.62 95 ARG A N 1
ATOM 752 C CA . ARG A 1 95 ? -30.625 9.489 35.348 1.00 83.62 95 ARG A CA 1
ATOM 753 C C . ARG A 1 95 ? -30.771 9.803 33.860 1.00 83.62 95 ARG A C 1
ATOM 755 O O . ARG A 1 95 ? -29.958 10.547 33.323 1.00 83.62 95 ARG A O 1
ATOM 762 N N . ASN A 1 96 ? -31.782 9.243 33.199 1.00 80.38 96 ASN A N 1
ATOM 763 C CA . ASN A 1 96 ? -32.103 9.518 31.799 1.00 80.38 96 ASN A CA 1
ATOM 764 C C . ASN A 1 96 ? -33.235 10.553 31.648 1.00 80.38 96 ASN A C 1
ATOM 766 O O . ASN A 1 96 ? -33.839 10.662 30.577 1.00 80.38 96 ASN A O 1
ATOM 770 N N . HIS A 1 97 ? -33.509 11.321 32.710 1.00 83.12 97 HIS A N 1
ATOM 771 C CA . HIS A 1 97 ? -34.577 12.315 32.786 1.00 83.12 97 HIS A CA 1
ATOM 772 C C . HIS A 1 97 ? -35.944 11.722 32.432 1.00 83.12 97 HIS A C 1
ATOM 774 O O . HIS A 1 97 ? -36.678 12.255 31.601 1.00 83.12 97 HIS A O 1
ATOM 780 N N . GLY A 1 98 ? -36.270 10.577 33.020 1.00 87.75 98 GLY A N 1
ATOM 781 C CA . GLY A 1 98 ? -37.567 9.941 32.865 1.00 87.75 98 GLY A CA 1
ATOM 782 C C . GLY A 1 98 ? -37.946 9.109 34.079 1.00 87.75 98 GLY A C 1
ATOM 783 O O . GLY A 1 98 ? -37.339 9.239 35.139 1.00 87.75 98 GLY A O 1
ATOM 784 N N . ARG A 1 99 ? -38.974 8.274 33.938 1.00 89.38 99 ARG A N 1
ATOM 785 C CA . ARG A 1 99 ? -39.567 7.512 35.041 1.00 89.38 99 ARG A CA 1
ATOM 786 C C . ARG A 1 99 ? -39.722 6.044 34.664 1.00 89.38 99 ARG A C 1
ATOM 788 O O . ARG A 1 99 ? -40.068 5.725 33.531 1.00 89.38 99 ARG A O 1
ATOM 795 N N . CYS A 1 100 ? -39.444 5.152 35.609 1.00 88.75 100 CYS A N 1
ATOM 796 C CA . CYS A 1 100 ? -39.850 3.753 35.511 1.00 88.75 100 CYS A CA 1
ATOM 797 C C . CYS A 1 100 ? -41.259 3.671 36.098 1.00 88.75 100 CYS A C 1
ATOM 799 O O . CYS A 1 100 ? -41.434 3.931 37.285 1.00 88.75 100 CYS A O 1
ATOM 801 N N . ILE A 1 101 ? -42.247 3.376 35.257 1.00 89.19 101 ILE A N 1
ATOM 802 C CA . ILE A 1 101 ? -43.666 3.353 35.633 1.00 89.19 101 ILE A CA 1
ATOM 803 C C . ILE A 1 101 ? -44.028 2.030 36.311 1.00 89.19 101 ILE A C 1
ATOM 805 O O . ILE A 1 101 ? -44.909 1.988 37.164 1.00 89.19 101 ILE A O 1
ATOM 809 N N . SER A 1 102 ? -43.331 0.947 35.964 1.00 87.31 102 SER A N 1
ATOM 810 C CA . SER A 1 102 ? -43.537 -0.350 36.606 1.00 87.31 102 SER A CA 1
ATOM 811 C C . SER A 1 102 ? -43.223 -0.292 38.105 1.00 87.31 102 SER A C 1
ATOM 813 O O . SER A 1 102 ? -42.173 0.213 38.504 1.00 87.31 102 SER A O 1
ATOM 815 N N . SER A 1 103 ? -44.124 -0.846 38.918 1.00 82.06 103 SER A N 1
ATOM 816 C CA . SER A 1 103 ? -44.001 -0.974 40.377 1.00 82.06 103 SER A CA 1
ATOM 817 C C . SER A 1 103 ? -43.288 -2.257 40.817 1.00 82.06 103 SER A C 1
ATOM 819 O O . SER A 1 103 ? -42.785 -2.329 41.936 1.00 82.06 103 SER A O 1
ATOM 821 N N . GLU A 1 104 ? -43.203 -3.253 39.935 1.00 80.19 104 GLU A N 1
ATOM 822 C CA . GLU A 1 104 ? -42.624 -4.566 40.219 1.00 80.19 104 GLU A CA 1
ATOM 823 C C . GLU A 1 104 ? -41.414 -4.849 39.322 1.00 80.19 104 GLU A C 1
ATOM 825 O O . GLU A 1 104 ? -41.415 -4.540 38.130 1.00 80.19 104 GLU A O 1
ATOM 830 N N . TYR A 1 105 ? -40.367 -5.451 39.894 1.00 79.94 105 TYR A N 1
ATOM 831 C CA . TYR A 1 105 ? -39.163 -5.868 39.173 1.00 79.94 105 TYR A CA 1
ATOM 832 C C . TYR A 1 105 ? -38.714 -7.245 39.642 1.00 79.94 105 TYR A C 1
ATOM 834 O O . TYR A 1 105 ? -38.398 -7.445 40.815 1.00 79.94 105 TYR A O 1
ATOM 842 N N . SER A 1 106 ? -38.626 -8.184 38.703 1.00 77.62 106 SER A N 1
ATOM 843 C CA . SER A 1 106 ? -38.149 -9.538 38.988 1.00 77.62 106 SER A CA 1
ATOM 844 C C . SER A 1 106 ? -36.660 -9.686 38.668 1.00 77.62 106 SER A C 1
ATOM 846 O O . SER A 1 106 ? -35.890 -10.199 39.483 1.00 77.62 106 SER A O 1
ATOM 848 N N . ASN A 1 107 ? -36.237 -9.269 37.468 1.00 78.50 107 ASN A N 1
ATOM 849 C CA . ASN A 1 107 ? -34.849 -9.374 37.006 1.00 78.50 107 ASN A CA 1
ATOM 850 C C . ASN A 1 107 ? -34.560 -8.487 35.773 1.00 78.50 107 ASN A C 1
ATOM 852 O O . ASN A 1 107 ? -35.461 -7.918 35.157 1.00 78.50 107 ASN A O 1
ATOM 856 N N . MET A 1 108 ? -33.288 -8.420 35.367 1.00 78.19 108 MET A N 1
ATOM 857 C CA . MET A 1 108 ? -32.795 -7.584 34.257 1.00 78.19 108 MET A CA 1
ATOM 858 C C . MET A 1 108 ? -33.393 -7.898 32.877 1.00 78.19 108 MET A C 1
ATOM 860 O O . MET A 1 108 ? -33.262 -7.087 31.957 1.00 78.19 108 MET A O 1
ATOM 864 N N . ASN A 1 109 ? -34.030 -9.060 32.740 1.00 80.12 109 ASN A N 1
ATOM 865 C CA . ASN A 1 109 ? -34.639 -9.558 31.512 1.00 80.12 109 ASN A CA 1
ATOM 866 C C . ASN A 1 109 ? -36.176 -9.601 31.599 1.00 80.12 109 ASN A C 1
ATOM 868 O O . ASN A 1 109 ? -36.820 -10.103 30.683 1.00 80.12 109 ASN A O 1
ATOM 872 N N . SER A 1 110 ? -36.774 -9.050 32.660 1.00 83.88 110 SER A N 1
ATOM 873 C CA . SER A 1 110 ? -38.212 -8.762 32.719 1.00 83.88 110 SER A CA 1
ATOM 874 C C . SER A 1 110 ? -38.481 -7.374 32.136 1.00 83.88 110 SER A C 1
ATOM 876 O O . SER A 1 110 ? -37.722 -6.442 32.396 1.00 83.88 110 SER A O 1
ATOM 878 N N . LYS A 1 111 ? -39.499 -7.230 31.282 1.00 86.69 111 LYS A N 1
ATOM 879 C CA . LYS A 1 111 ? -39.830 -5.932 30.676 1.00 86.69 111 LYS A CA 1
ATOM 880 C C . LYS A 1 111 ? -40.427 -5.004 31.729 1.00 86.69 111 LYS A C 1
ATOM 882 O O . LYS A 1 111 ? -41.301 -5.423 32.476 1.00 86.69 111 LYS A O 1
ATOM 887 N N . LEU A 1 112 ? -39.992 -3.748 31.722 1.00 89.94 112 LEU A N 1
ATOM 888 C CA . LEU A 1 112 ? -40.610 -2.667 32.485 1.00 89.94 112 LEU A CA 1
ATOM 889 C C . LEU A 1 112 ? -41.122 -1.588 31.527 1.00 89.94 112 LEU A C 1
ATOM 891 O O . LEU A 1 112 ? -40.646 -1.475 30.391 1.00 89.94 112 LEU A O 1
ATOM 895 N N . VAL A 1 113 ? -42.076 -0.796 32.001 1.00 90.12 113 VAL A N 1
ATOM 896 C CA . VAL A 1 113 ? -42.613 0.373 31.306 1.00 90.12 113 VAL A CA 1
ATOM 897 C C . VAL A 1 113 ? -41.826 1.604 31.741 1.00 90.12 113 VAL A C 1
ATOM 899 O O . VAL A 1 113 ? -41.677 1.877 32.933 1.00 90.12 113 VAL A O 1
ATOM 902 N N . TRP A 1 114 ? -41.328 2.353 30.762 1.00 87.88 114 TRP A N 1
ATOM 903 C CA . TRP A 1 114 ? -40.493 3.535 30.951 1.00 87.88 114 TRP A CA 1
ATOM 904 C C . TRP A 1 114 ? -41.148 4.743 30.300 1.00 87.88 114 TRP A C 1
ATOM 906 O O . TRP A 1 114 ? -41.753 4.624 29.240 1.00 87.88 114 TRP A O 1
ATOM 916 N N . GLU A 1 115 ? -40.973 5.911 30.898 1.00 89.12 115 GLU A N 1
ATOM 917 C CA . GLU A 1 115 ? -41.441 7.194 30.393 1.00 89.12 115 GLU A CA 1
ATOM 918 C C . GLU A 1 115 ? -40.263 8.163 30.276 1.00 89.12 115 GLU A C 1
ATOM 920 O O . GLU A 1 115 ? -39.420 8.229 31.166 1.00 89.12 115 GLU A O 1
ATOM 925 N N . CYS A 1 116 ? -40.177 8.929 29.188 1.00 88.06 116 CYS A N 1
ATOM 926 C CA . CYS A 1 116 ? -39.143 9.957 29.024 1.00 88.06 116 CYS A CA 1
ATOM 927 C C . CYS A 1 116 ? -39.655 11.349 29.399 1.00 88.06 116 CYS A C 1
ATOM 929 O O . CYS A 1 116 ? -40.856 11.578 29.458 1.00 88.06 116 CYS A O 1
ATOM 931 N N . SER A 1 117 ? -38.748 12.319 29.522 1.00 84.50 117 SER A N 1
ATOM 932 C CA . SER A 1 117 ? -39.074 13.730 29.793 1.00 84.50 117 SER A CA 1
ATOM 933 C C . SER A 1 117 ? -40.053 14.385 28.815 1.00 84.50 117 SER A C 1
ATOM 935 O O . SER A 1 117 ? -40.650 15.398 29.157 1.00 84.50 117 SER A O 1
ATOM 937 N N . LYS A 1 118 ? -40.229 13.836 27.605 1.00 75.38 118 LYS A N 1
ATOM 938 C CA . LYS A 1 118 ? -41.223 14.311 26.625 1.00 75.38 118 LYS A CA 1
ATOM 939 C C . LYS A 1 118 ? -42.584 13.601 26.733 1.00 75.38 118 LYS A C 1
ATOM 941 O O . LYS A 1 118 ? -43.412 13.774 25.850 1.00 75.38 118 LYS A O 1
ATOM 946 N N . GLY A 1 119 ? -42.791 12.764 27.751 1.00 79.44 119 GLY A N 1
ATOM 947 C CA . GLY A 1 119 ? -44.044 12.037 27.996 1.00 79.44 119 GLY A CA 1
ATOM 948 C C . GLY A 1 119 ? -44.237 10.758 27.173 1.00 79.44 119 GLY A C 1
ATOM 949 O O . GLY A 1 119 ? -45.270 10.110 27.285 1.00 79.44 119 GLY A O 1
ATOM 950 N N . HIS A 1 120 ? -43.271 10.348 26.343 1.00 80.69 120 HIS A N 1
ATOM 951 C CA . HIS A 1 120 ? -43.396 9.080 25.613 1.00 80.69 120 HIS A CA 1
ATOM 952 C C . HIS A 1 120 ? -43.185 7.895 26.550 1.00 80.69 120 HIS A C 1
ATOM 954 O O . HIS A 1 120 ? -42.129 7.821 27.187 1.00 80.69 120 HIS A O 1
ATOM 960 N N . GLN A 1 121 ? -44.127 6.954 26.536 1.00 86.19 121 GLN A N 1
ATOM 961 C CA . GLN A 1 121 ? -44.056 5.695 27.273 1.00 86.19 121 GLN A CA 1
ATOM 962 C C . GLN A 1 121 ? -43.703 4.530 26.337 1.00 86.19 121 GLN A C 1
ATOM 964 O O . GLN A 1 121 ? -44.178 4.477 25.201 1.00 86.19 121 GLN A O 1
ATOM 969 N N . TRP A 1 122 ? -42.831 3.619 26.774 1.00 89.00 122 TRP A N 1
ATOM 970 C CA . TRP A 1 122 ? -42.478 2.408 26.024 1.00 89.00 122 TRP A CA 1
ATOM 971 C C . TRP A 1 122 ? -42.054 1.260 26.944 1.00 89.00 122 TRP A C 1
ATOM 973 O O . TRP A 1 122 ? -41.537 1.469 28.041 1.00 89.00 122 TRP A O 1
ATOM 983 N N . GLU A 1 123 ? -42.210 0.030 26.461 1.00 88.00 123 GLU A N 1
ATOM 984 C CA . GLU A 1 123 ? -41.711 -1.167 27.138 1.00 88.00 123 GLU A CA 1
ATOM 985 C C . GLU A 1 123 ? -40.264 -1.473 26.743 1.00 88.00 123 GLU A C 1
ATOM 987 O O . GLU A 1 123 ? -39.915 -1.521 25.559 1.00 88.00 123 GLU A O 1
ATOM 992 N N . ALA A 1 124 ? -39.410 -1.734 27.731 1.00 87.88 124 ALA A N 1
ATOM 993 C CA . ALA A 1 124 ? -38.043 -2.180 27.492 1.00 87.88 124 ALA A CA 1
ATOM 994 C C . ALA A 1 124 ? -37.489 -3.009 28.655 1.00 87.88 124 ALA A C 1
ATOM 996 O O . ALA A 1 124 ? -37.880 -2.853 29.811 1.00 87.88 124 ALA A O 1
ATOM 997 N N . TYR A 1 125 ? -36.516 -3.865 28.340 1.00 89.38 125 TYR A N 1
ATOM 998 C CA . TYR A 1 125 ? -35.734 -4.573 29.349 1.00 89.38 125 TYR A CA 1
ATOM 999 C C . TYR A 1 125 ? -34.790 -3.610 30.088 1.00 89.38 125 TYR A C 1
ATOM 1001 O O . TYR A 1 125 ? -34.082 -2.841 29.425 1.00 89.38 125 TYR A O 1
ATOM 1009 N N . PRO A 1 126 ? -34.688 -3.697 31.423 1.00 86.25 126 PRO A N 1
ATOM 1010 C CA . PRO A 1 126 ? -33.708 -2.965 32.218 1.00 86.25 126 PRO A CA 1
ATOM 1011 C C . PRO A 1 126 ? -32.265 -3.098 31.735 1.00 86.25 126 PRO A C 1
ATOM 1013 O O . PRO A 1 126 ? -31.519 -2.123 31.750 1.00 86.25 126 PRO A O 1
ATOM 1016 N N . SER A 1 127 ? -31.873 -4.273 31.236 1.00 85.62 127 SER A N 1
ATOM 1017 C CA . SER A 1 127 ? -30.548 -4.499 30.646 1.00 85.62 127 SER A CA 1
ATOM 1018 C C . SER A 1 127 ? -30.263 -3.590 29.441 1.00 85.62 127 SER A C 1
ATOM 1020 O O . SER A 1 127 ? -29.146 -3.094 29.284 1.00 85.62 127 SER A O 1
ATOM 1022 N N . ASN A 1 128 ? -31.274 -3.294 28.617 1.00 83.69 128 ASN A N 1
ATOM 1023 C CA . ASN A 1 128 ? -31.139 -2.381 27.481 1.00 83.69 128 ASN A CA 1
ATOM 1024 C C . ASN A 1 128 ? -31.000 -0.926 27.934 1.00 83.69 128 ASN A C 1
ATOM 1026 O O . ASN A 1 128 ? -30.166 -0.202 27.383 1.00 83.69 128 ASN A O 1
ATOM 1030 N N . ILE A 1 129 ? -31.765 -0.524 28.950 1.00 85.31 129 ILE A N 1
ATOM 1031 C CA . ILE A 1 129 ? -31.640 0.802 29.560 1.00 85.31 129 ILE A CA 1
ATOM 1032 C C . ILE A 1 129 ? -30.247 0.972 30.173 1.00 85.31 129 ILE A C 1
ATOM 1034 O O . ILE A 1 129 ? -29.568 1.963 29.910 1.00 85.31 129 ILE A O 1
ATOM 1038 N N . TYR A 1 130 ? -29.772 -0.047 30.894 1.00 79.75 130 TYR A N 1
ATOM 1039 C CA . TYR A 1 130 ? -28.435 -0.080 31.482 1.00 79.75 130 TYR A CA 1
ATOM 1040 C C . TYR A 1 130 ? -27.326 0.024 30.424 1.00 79.75 130 TYR A C 1
ATOM 1042 O O . TYR A 1 130 ? -26.320 0.692 30.644 1.00 79.75 130 TYR A O 1
ATOM 1050 N N . SER A 1 131 ? -27.529 -0.573 29.243 1.00 76.94 131 SER A N 1
ATOM 1051 C CA . SER A 1 131 ? -26.610 -0.473 28.098 1.00 76.94 131 SER A CA 1
ATOM 1052 C C . SER A 1 131 ? -26.653 0.872 27.348 1.00 76.94 131 SER A C 1
ATOM 1054 O O . SER A 1 131 ? -25.945 1.040 26.356 1.00 76.94 131 SER A O 1
ATOM 1056 N N . GLY A 1 132 ? -27.482 1.828 27.788 1.00 79.19 132 GLY A N 1
ATOM 1057 C CA . GLY A 1 132 ? -27.570 3.178 27.218 1.00 79.19 132 GLY A CA 1
ATOM 1058 C C . GLY A 1 132 ? -28.620 3.362 26.116 1.00 79.19 132 GLY A C 1
ATOM 1059 O O . GLY A 1 132 ? -28.620 4.389 25.437 1.00 79.19 132 GLY A O 1
ATOM 1060 N N . LYS A 1 133 ? -29.528 2.399 25.904 1.00 83.50 133 LYS A N 1
ATOM 1061 C CA . LYS A 1 133 ? -30.657 2.557 24.969 1.00 83.50 133 LYS A CA 1
ATOM 1062 C C . LYS A 1 133 ? -31.848 3.175 25.704 1.00 83.50 133 LYS A C 1
ATOM 1064 O O . LYS A 1 133 ? -32.326 2.600 26.671 1.00 83.50 133 LYS A O 1
ATOM 1069 N N . TRP A 1 134 ? -32.354 4.308 25.217 1.00 88.31 134 TRP A N 1
ATOM 1070 C CA . TRP A 1 134 ? -33.483 5.033 25.821 1.00 88.31 134 TRP A CA 1
ATOM 1071 C C . TRP A 1 134 ? -34.666 5.187 24.845 1.00 88.31 134 TRP A C 1
ATOM 1073 O O . TRP A 1 134 ? -34.791 4.417 23.890 1.00 88.31 134 TRP A O 1
ATOM 1083 N N . CYS A 1 135 ? -35.524 6.183 25.089 1.00 83.81 135 CYS A N 1
ATOM 1084 C CA . CYS A 1 135 ? -36.761 6.472 24.369 1.00 83.81 135 CYS A CA 1
ATOM 1085 C C . CYS A 1 135 ? -36.610 6.392 22.834 1.00 83.81 135 CYS A C 1
ATOM 1087 O O . CYS A 1 135 ? -35.928 7.235 22.235 1.00 83.81 135 CYS A O 1
ATOM 1089 N N . PRO A 1 136 ? -37.280 5.430 22.170 1.00 73.94 136 PRO A N 1
ATOM 1090 C CA . PRO A 1 136 ? -37.166 5.237 20.727 1.00 73.94 136 PRO A CA 1
ATOM 1091 C C . PRO A 1 136 ? -37.760 6.405 19.929 1.00 73.94 136 PRO A C 1
ATOM 1093 O O . PRO A 1 136 ? -37.212 6.768 18.889 1.00 73.94 136 PRO A O 1
ATOM 1096 N N . THR A 1 137 ? -38.820 7.045 20.427 1.00 72.62 137 THR A N 1
ATOM 1097 C CA . THR A 1 137 ? -39.438 8.205 19.768 1.00 72.62 137 THR A CA 1
ATOM 1098 C C . THR A 1 137 ? -38.504 9.415 19.779 1.00 72.62 137 THR A C 1
ATOM 1100 O O . THR A 1 137 ? -38.232 9.992 18.730 1.00 72.62 137 THR A O 1
ATOM 1103 N N . CYS A 1 138 ? -37.909 9.750 20.930 1.00 71.62 138 CYS A N 1
ATOM 1104 C CA . CYS A 1 138 ? -36.946 10.855 21.034 1.00 71.62 138 CYS A CA 1
ATOM 1105 C C . CYS A 1 138 ? -35.661 10.608 20.233 1.00 71.62 138 CYS A C 1
ATOM 1107 O O . CYS A 1 138 ? -35.060 11.556 19.737 1.00 71.62 138 CYS A O 1
ATOM 1109 N N . ALA A 1 139 ? -35.254 9.346 20.087 1.00 66.94 139 ALA A N 1
ATOM 1110 C CA . ALA A 1 139 ? -34.123 8.948 19.254 1.00 66.94 139 ALA A CA 1
ATOM 1111 C C . ALA A 1 139 ? -34.446 8.934 17.742 1.00 66.94 139 ALA A C 1
ATOM 1113 O O . ALA A 1 139 ? -33.612 8.502 16.948 1.00 66.94 139 ALA A O 1
ATOM 1114 N N . GLY A 1 140 ? -35.649 9.363 17.333 1.00 60.12 140 GLY A N 1
ATOM 1115 C CA . GLY A 1 140 ? -36.068 9.433 15.930 1.00 60.12 140 GLY A CA 1
ATOM 1116 C C . GLY A 1 140 ? -36.366 8.074 15.289 1.00 60.12 140 GLY A C 1
ATOM 1117 O O . GLY A 1 140 ? -36.344 7.961 14.061 1.00 60.12 140 GLY A O 1
ATOM 1118 N N . ARG A 1 141 ? -36.613 7.032 16.098 1.00 59.88 141 ARG A N 1
ATOM 1119 C CA . ARG A 1 141 ? -36.933 5.675 15.618 1.00 59.88 141 ARG A CA 1
ATOM 1120 C C . ARG A 1 141 ? -38.421 5.480 15.310 1.00 59.88 141 ARG A C 1
ATOM 1122 O O . ARG A 1 141 ? -38.736 4.606 14.509 1.00 59.88 141 ARG A O 1
ATOM 1129 N N . ASN A 1 142 ? -39.301 6.310 15.874 1.00 65.06 142 ASN A N 1
ATOM 1130 C CA . ASN A 1 142 ? -40.719 6.374 15.506 1.00 65.06 142 ASN A CA 1
ATOM 1131 C C . ASN A 1 142 ? -40.937 7.575 14.584 1.00 65.06 142 ASN A C 1
ATOM 1133 O O . ASN A 1 142 ? -41.005 8.708 15.052 1.00 65.06 142 ASN A O 1
ATOM 1137 N N . LYS A 1 143 ? -40.979 7.322 13.274 1.00 68.69 143 LYS A N 1
ATOM 1138 C CA . LYS A 1 143 ? -41.265 8.332 12.245 1.00 68.69 143 LYS A CA 1
ATOM 1139 C C . LYS A 1 143 ? -42.710 8.193 11.771 1.00 68.69 143 LYS A C 1
ATOM 1141 O O . LYS A 1 143 ? -43.262 7.105 11.858 1.00 68.69 143 LYS A O 1
ATOM 1146 N N . SER A 1 144 ? -43.306 9.272 11.281 1.00 77.62 144 SER A N 1
ATOM 1147 C CA . SER A 1 144 ? -44.680 9.349 10.771 1.00 77.62 144 SER A CA 1
ATOM 1148 C C . SER A 1 144 ? -44.721 9.492 9.242 1.00 77.62 144 SER A C 1
ATOM 1150 O O . SER A 1 144 ? -43.695 9.724 8.597 1.00 77.62 144 SER A O 1
ATOM 1152 N N . LEU A 1 145 ? -45.913 9.396 8.636 1.00 77.81 145 LEU A N 1
ATOM 1153 C CA . LEU A 1 145 ? -46.085 9.666 7.200 1.00 77.81 145 LEU A CA 1
ATOM 1154 C C . LEU A 1 145 ? -45.653 11.091 6.827 1.00 77.81 145 LEU A C 1
ATOM 1156 O O . LEU A 1 145 ? -45.036 11.295 5.781 1.00 77.81 145 LEU A O 1
ATOM 1160 N N . VAL A 1 146 ? -45.953 12.059 7.695 1.00 78.25 146 VAL A N 1
ATOM 1161 C CA . VAL A 1 146 ? -45.601 13.471 7.502 1.00 78.25 146 VAL A CA 1
ATOM 1162 C C . VAL A 1 146 ? -44.082 13.628 7.440 1.00 78.25 146 VAL A C 1
ATOM 1164 O O . VAL A 1 146 ? -43.573 14.318 6.558 1.00 78.25 146 VAL A O 1
ATOM 1167 N N . ASP A 1 147 ? -43.345 12.893 8.279 1.00 81.62 147 ASP A N 1
ATOM 1168 C CA . ASP A 1 147 ? -41.878 12.875 8.239 1.00 81.62 147 ASP A CA 1
ATOM 1169 C C . ASP A 1 147 ? -41.346 12.306 6.914 1.00 81.62 147 ASP A C 1
ATOM 1171 O O . ASP A 1 147 ? -40.336 12.780 6.392 1.00 81.62 147 ASP A O 1
ATOM 1175 N N . MET A 1 148 ? -42.023 11.306 6.332 1.00 84.50 148 MET A N 1
ATOM 1176 C CA . MET A 1 148 ? -41.642 10.738 5.030 1.00 84.50 148 MET A CA 1
ATOM 1177 C C . MET A 1 148 ? -41.900 11.717 3.883 1.00 84.50 148 MET A C 1
ATOM 1179 O O . MET A 1 148 ? -41.073 11.853 2.981 1.00 84.50 148 MET A O 1
ATOM 1183 N N . GLN A 1 149 ? -43.030 12.424 3.919 1.00 83.44 149 GLN A N 1
ATOM 1184 C CA . GLN A 1 149 ? -43.377 13.442 2.927 1.00 83.44 149 GLN A CA 1
ATOM 1185 C C . GLN A 1 149 ? -42.430 14.647 3.002 1.00 83.44 149 GLN A C 1
ATOM 1187 O O . GLN A 1 149 ? -41.950 15.112 1.965 1.00 83.44 149 GLN A O 1
ATOM 1192 N N . ALA A 1 150 ? -42.094 15.099 4.212 1.00 80.75 150 ALA A N 1
ATOM 1193 C CA . ALA A 1 150 ? -41.113 16.156 4.435 1.00 80.75 150 ALA A CA 1
ATOM 1194 C C . ALA A 1 150 ? -39.717 15.754 3.929 1.00 80.75 150 ALA A C 1
ATOM 1196 O O . ALA A 1 150 ? -39.083 16.527 3.209 1.00 80.75 150 ALA A O 1
ATOM 1197 N N . PHE A 1 151 ? -39.274 14.523 4.216 1.00 83.44 151 PHE A N 1
ATOM 1198 C CA . PHE A 1 151 ? -37.995 14.001 3.722 1.00 83.44 151 PHE A CA 1
ATOM 1199 C C . PHE A 1 151 ? -37.937 13.947 2.189 1.00 83.44 151 PHE A C 1
ATOM 1201 O O . PHE A 1 151 ? -36.933 14.328 1.586 1.00 83.44 151 PHE A O 1
ATOM 1208 N N . ALA A 1 152 ? -39.021 13.513 1.537 1.00 84.94 152 ALA A N 1
ATOM 1209 C CA . ALA A 1 152 ? -39.079 13.504 0.081 1.00 84.94 152 ALA A CA 1
ATOM 1210 C C . ALA A 1 152 ? -38.966 14.916 -0.506 1.00 84.94 152 ALA A C 1
ATOM 1212 O O . ALA A 1 152 ? -38.221 15.120 -1.465 1.00 84.94 152 ALA A O 1
ATOM 1213 N N . LYS A 1 153 ? -39.640 15.894 0.111 1.00 84.06 153 LYS A N 1
ATOM 1214 C CA . LYS A 1 153 ? -39.595 17.301 -0.302 1.00 84.06 153 LYS A CA 1
ATOM 1215 C C . LYS A 1 153 ? -38.193 17.901 -0.161 1.00 84.06 153 LYS A C 1
ATOM 1217 O O . LYS A 1 153 ? -37.756 18.605 -1.066 1.00 84.06 153 LYS A O 1
ATOM 1222 N N . GLU A 1 154 ? -37.459 17.575 0.907 1.00 84.94 154 GLU A N 1
ATOM 1223 C CA . GLU A 1 154 ? -36.062 18.012 1.103 1.00 84.94 154 GLU A CA 1
ATOM 1224 C C . GLU A 1 154 ? -35.137 17.539 -0.033 1.00 84.94 154 GLU A C 1
ATOM 1226 O O . GLU A 1 154 ? -34.220 18.246 -0.445 1.00 84.94 154 GLU A O 1
ATOM 1231 N N . ARG A 1 155 ? -35.398 16.354 -0.592 1.00 80.75 155 ARG A N 1
ATOM 1232 C CA . ARG A 1 155 ? -34.642 15.783 -1.718 1.00 80.75 155 ARG A CA 1
ATOM 1233 C C . ARG A 1 155 ? -35.181 16.208 -3.091 1.00 80.75 155 ARG A C 1
ATOM 1235 O O . ARG A 1 155 ? -34.913 15.534 -4.088 1.00 80.75 155 ARG A O 1
ATOM 1242 N N . ASN A 1 156 ? -35.925 17.316 -3.151 1.00 83.56 156 ASN A N 1
ATOM 1243 C CA . ASN A 1 156 ? -36.610 17.813 -4.348 1.00 83.56 156 ASN A CA 1
ATOM 1244 C C . ASN A 1 156 ? -37.511 16.749 -4.996 1.00 83.56 156 ASN A C 1
ATOM 1246 O O . ASN A 1 156 ? -37.576 16.628 -6.215 1.00 83.56 156 ASN A O 1
ATOM 1250 N N . GLY A 1 157 ? -38.171 15.937 -4.177 1.00 86.38 157 GLY A N 1
ATOM 1251 C CA . GLY A 1 157 ? -39.060 14.866 -4.599 1.00 86.38 157 GLY A CA 1
ATOM 1252 C C . GLY A 1 157 ? -40.390 14.870 -3.849 1.00 86.38 157 GLY A C 1
ATOM 1253 O O . GLY A 1 157 ? -40.711 15.803 -3.113 1.00 86.38 157 GLY A O 1
ATOM 1254 N N . LYS A 1 158 ? -41.191 13.821 -4.041 1.00 88.75 158 LYS A N 1
ATOM 1255 C CA . LYS A 1 158 ? -42.500 13.641 -3.396 1.00 88.75 158 LYS A CA 1
ATOM 1256 C C . LYS A 1 158 ? -42.647 12.214 -2.875 1.00 88.75 158 LYS A C 1
ATOM 1258 O O . LYS A 1 158 ? -42.232 11.268 -3.534 1.00 88.75 158 LYS A O 1
ATOM 1263 N N . CYS A 1 159 ? -43.242 12.050 -1.697 1.00 88.06 159 CYS A N 1
ATOM 1264 C CA . CYS A 1 159 ? -43.745 10.753 -1.248 1.00 88.06 159 CYS A CA 1
ATOM 1265 C C . CYS A 1 159 ? -45.202 10.658 -1.713 1.00 88.06 159 CYS A C 1
ATOM 1267 O O . CYS A 1 159 ? -46.026 11.471 -1.303 1.00 88.06 159 CYS A O 1
ATOM 1269 N N . LEU A 1 160 ? -45.494 9.717 -2.609 1.00 86.88 160 LEU A N 1
ATOM 1270 C CA . LEU A 1 160 ? -46.816 9.525 -3.215 1.00 86.88 160 LEU A CA 1
ATOM 1271 C C . LEU A 1 160 ? -47.723 8.621 -2.370 1.00 86.88 160 LEU A C 1
ATOM 1273 O O . LEU A 1 160 ? -48.916 8.517 -2.636 1.00 86.88 160 LEU A O 1
ATOM 1277 N N . SER A 1 161 ? -47.166 7.936 -1.370 1.00 86.19 161 SER A N 1
ATOM 1278 C CA . SER A 1 161 ? -47.956 7.129 -0.445 1.00 86.19 161 SER A CA 1
ATOM 1279 C C . SER A 1 161 ? -48.764 8.008 0.509 1.00 86.19 161 SER A C 1
ATOM 1281 O O . SER A 1 161 ? -48.253 8.972 1.076 1.00 86.19 161 SER A O 1
ATOM 1283 N N . THR A 1 162 ? -50.019 7.623 0.725 1.00 81.50 162 THR A N 1
ATOM 1284 C CA . THR A 1 162 ? -50.972 8.289 1.628 1.00 81.50 162 THR A CA 1
ATOM 1285 C C . THR A 1 162 ? -51.073 7.619 2.999 1.00 81.50 162 THR A C 1
ATOM 1287 O O . THR A 1 162 ? -51.759 8.128 3.878 1.00 81.50 162 THR A O 1
ATOM 1290 N N . GLN A 1 163 ? -50.385 6.491 3.205 1.00 74.81 163 GLN A N 1
ATOM 1291 C CA . GLN A 1 163 ? -50.379 5.735 4.458 1.00 74.81 163 GLN A CA 1
ATOM 1292 C C . GLN A 1 163 ? -48.955 5.286 4.809 1.00 74.81 163 GLN A C 1
ATOM 1294 O O . GLN A 1 163 ? -48.207 4.832 3.941 1.00 74.81 163 GLN A O 1
ATOM 1299 N N . PHE A 1 164 ? -48.582 5.396 6.087 1.00 75.12 164 PHE A N 1
ATOM 1300 C CA . PHE A 1 164 ? -47.325 4.888 6.643 1.00 75.12 164 PHE A CA 1
ATOM 1301 C C . PHE A 1 164 ? -47.640 4.034 7.866 1.00 75.12 164 PHE A C 1
ATOM 1303 O O . PHE A 1 164 ? -48.263 4.509 8.810 1.00 75.12 164 PHE A O 1
ATOM 1310 N N . PHE A 1 165 ? -47.184 2.784 7.844 1.00 74.69 165 PHE A N 1
ATOM 1311 C CA . PHE A 1 165 ? -47.383 1.844 8.947 1.00 74.69 165 PHE A CA 1
ATOM 1312 C C . PHE A 1 165 ? -46.077 1.590 9.701 1.00 74.69 165 PHE A C 1
ATOM 1314 O O . PHE A 1 165 ? -46.009 1.753 10.912 1.00 74.69 165 PHE A O 1
ATOM 1321 N N . THR A 1 166 ? -45.024 1.184 8.986 1.00 73.88 166 THR A N 1
ATOM 1322 C CA . THR A 1 166 ? -43.729 0.827 9.576 1.00 73.88 166 THR A CA 1
ATOM 1323 C C . THR A 1 166 ? -42.578 1.243 8.666 1.00 73.88 166 THR A C 1
ATOM 1325 O O . THR A 1 166 ? -42.736 1.393 7.455 1.00 73.88 166 THR A O 1
ATOM 1328 N N . MET A 1 167 ? -41.375 1.337 9.237 1.00 75.19 167 MET A N 1
ATOM 1329 C CA . MET A 1 167 ? -40.140 1.653 8.502 1.00 75.19 167 MET A CA 1
ATOM 1330 C C . MET A 1 167 ? -39.720 0.571 7.491 1.00 75.19 167 MET A C 1
ATOM 1332 O O . MET A 1 167 ? -38.862 0.816 6.640 1.00 75.19 167 MET A O 1
ATOM 1336 N N . THR A 1 168 ? -40.297 -0.627 7.601 1.00 74.94 168 THR A N 1
ATOM 1337 C CA . THR A 1 168 ? -39.989 -1.803 6.778 1.00 74.94 168 THR A CA 1
ATOM 1338 C C . THR A 1 168 ? -40.987 -2.024 5.643 1.00 74.94 168 THR A C 1
ATOM 1340 O O . THR A 1 168 ? -40.679 -2.774 4.719 1.00 74.94 168 THR A O 1
ATOM 1343 N N . ARG A 1 169 ? -42.154 -1.364 5.655 1.00 81.88 169 ARG A N 1
ATOM 1344 C CA . ARG A 1 169 ? -43.107 -1.392 4.535 1.00 81.88 169 ARG A CA 1
ATOM 1345 C C . ARG A 1 169 ? -42.720 -0.362 3.475 1.00 81.88 169 ARG A C 1
ATOM 1347 O O . ARG A 1 169 ? -42.261 0.729 3.797 1.00 81.88 169 ARG A O 1
ATOM 1354 N N . LYS A 1 170 ? -42.858 -0.722 2.197 1.00 87.00 170 LYS A N 1
ATOM 1355 C CA . LYS A 1 170 ? -42.476 0.150 1.075 1.00 87.00 170 LYS A CA 1
ATOM 1356 C C . LYS A 1 170 ? -43.452 1.319 0.938 1.00 87.00 170 LYS A C 1
ATOM 1358 O O . LYS A 1 170 ? -44.657 1.131 1.065 1.00 87.00 170 LYS A O 1
ATOM 1363 N N . LEU A 1 171 ? -42.912 2.495 0.633 1.00 88.69 171 LEU A N 1
ATOM 1364 C CA . LEU A 1 171 ? -43.663 3.658 0.167 1.00 88.69 171 LEU A CA 1
ATOM 1365 C C . LEU A 1 171 ? -43.308 3.952 -1.293 1.00 88.69 171 LEU A C 1
ATOM 1367 O O . LEU A 1 171 ? -42.243 3.545 -1.767 1.00 88.69 171 LEU A O 1
ATOM 1371 N N . LYS A 1 172 ? -44.191 4.672 -1.988 1.00 89.88 172 LYS A N 1
ATOM 1372 C CA . LYS A 1 172 ? -43.967 5.205 -3.335 1.00 89.88 172 LYS A CA 1
ATOM 1373 C C . LYS A 1 172 ? -43.326 6.587 -3.241 1.00 89.88 172 LYS A C 1
ATOM 1375 O O . LYS A 1 172 ? -43.849 7.473 -2.569 1.00 89.88 172 LYS A O 1
ATOM 1380 N N . TRP A 1 173 ? -42.222 6.775 -3.951 1.00 88.12 173 TRP A N 1
ATOM 1381 C CA . TRP A 1 173 ? -41.408 7.990 -3.963 1.00 88.12 173 TRP A CA 1
ATOM 1382 C C . TRP A 1 173 ? -41.257 8.505 -5.392 1.00 88.12 173 TRP A C 1
ATOM 1384 O O . TRP A 1 173 ? -41.275 7.714 -6.329 1.00 88.12 173 TRP A O 1
ATOM 1394 N N . GLN A 1 174 ? -41.077 9.812 -5.556 1.00 88.69 174 GLN A N 1
ATOM 1395 C CA . GLN A 1 174 ? -40.830 10.488 -6.828 1.00 88.69 174 GLN A CA 1
ATOM 1396 C C . GLN A 1 174 ? -39.659 11.467 -6.675 1.00 88.69 174 GLN A C 1
ATOM 1398 O O . GLN A 1 174 ? -39.611 12.184 -5.679 1.00 88.69 174 GLN A O 1
ATOM 1403 N N . CYS A 1 175 ? -38.721 11.532 -7.626 1.00 87.94 175 CYS A N 1
ATOM 1404 C CA . CYS A 1 175 ? -37.626 12.517 -7.606 1.00 87.94 175 CYS A CA 1
ATOM 1405 C C . CYS A 1 175 ? -37.927 13.745 -8.477 1.00 87.94 175 CYS A C 1
ATOM 1407 O O . CYS A 1 175 ? -38.932 13.779 -9.183 1.00 87.94 175 CYS A O 1
ATOM 1409 N N . LYS A 1 176 ? -37.023 14.736 -8.452 1.00 86.06 176 LYS A N 1
ATOM 1410 C CA . LYS A 1 176 ? -37.121 15.969 -9.250 1.00 86.06 176 LYS A CA 1
ATOM 1411 C C . LYS A 1 176 ? -37.276 15.702 -10.748 1.00 86.06 176 LYS A C 1
ATOM 1413 O O . LYS A 1 176 ? -38.108 16.325 -11.389 1.00 86.06 176 LYS A O 1
ATOM 1418 N N . GLU A 1 177 ? -36.524 14.733 -11.266 1.00 77.12 177 GLU A N 1
ATOM 1419 C CA . GLU A 1 177 ? -36.556 14.313 -12.676 1.00 77.12 177 GLU A CA 1
ATOM 1420 C C . GLU A 1 177 ? -37.808 13.480 -13.026 1.00 77.12 177 GLU A C 1
ATOM 1422 O O . GLU A 1 177 ? -37.893 12.888 -14.094 1.00 77.12 177 GLU A O 1
ATOM 1427 N N . GLY A 1 178 ? -38.776 13.365 -12.108 1.00 80.06 178 GLY A N 1
ATOM 1428 C CA . GLY A 1 178 ? -40.061 12.703 -12.339 1.00 80.06 178 GLY A CA 1
ATOM 1429 C C . GLY A 1 178 ? -40.069 11.185 -12.143 1.00 80.06 178 GLY A C 1
ATOM 1430 O O . GLY A 1 178 ? -41.146 10.591 -12.151 1.00 80.06 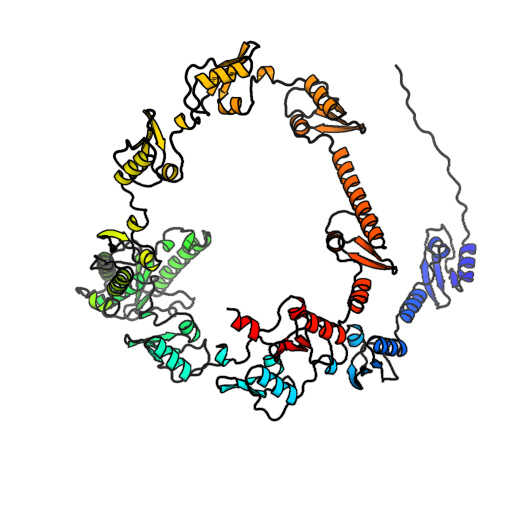178 GLY A O 1
ATOM 1431 N N . HIS A 1 179 ? -38.920 10.544 -11.906 1.00 80.75 179 HIS A N 1
ATOM 1432 C CA . HIS A 1 179 ? -38.844 9.094 -11.701 1.00 80.75 179 HIS A CA 1
ATOM 1433 C C . HIS A 1 179 ? -39.580 8.652 -10.436 1.00 80.75 179 HIS A C 1
ATOM 1435 O O . HIS A 1 179 ? -39.303 9.178 -9.357 1.00 80.75 179 HIS A O 1
ATOM 1441 N N . VAL A 1 180 ? -40.450 7.645 -10.564 1.00 85.31 180 VAL A N 1
ATOM 1442 C CA . VAL A 1 180 ? -41.223 7.056 -9.460 1.00 85.31 180 VAL A CA 1
ATOM 1443 C C . VAL A 1 180 ? -40.681 5.669 -9.109 1.00 85.31 180 VAL A C 1
ATOM 1445 O O . VAL A 1 180 ? -40.452 4.857 -10.003 1.00 85.31 180 VAL A O 1
ATOM 1448 N N . TRP A 1 181 ? -40.484 5.373 -7.821 1.00 87.38 181 TRP A N 1
ATOM 1449 C CA . TRP A 1 181 ? -40.051 4.048 -7.354 1.00 87.38 181 TRP A CA 1
ATOM 1450 C C . TRP A 1 181 ? -40.639 3.677 -5.989 1.00 87.38 181 TRP A C 1
ATOM 1452 O O . TRP A 1 181 ? -41.066 4.532 -5.215 1.00 87.38 181 TRP A O 1
ATOM 1462 N N . GLU A 1 182 ? -40.626 2.380 -5.674 1.00 87.81 182 GLU A N 1
ATOM 1463 C CA . GLU A 1 182 ? -41.042 1.850 -4.375 1.00 87.81 182 GLU A CA 1
ATOM 1464 C C . GLU A 1 182 ? -39.836 1.439 -3.536 1.00 87.81 182 GLU A C 1
ATOM 1466 O O . GLU A 1 182 ? -39.025 0.609 -3.950 1.00 87.81 182 GLU A O 1
ATOM 1471 N N . ALA A 1 183 ? -39.729 1.981 -2.328 1.00 85.62 183 ALA A N 1
ATOM 1472 C CA . ALA A 1 183 ? -38.655 1.634 -1.405 1.00 85.62 183 ALA A CA 1
ATOM 1473 C C . ALA A 1 183 ? -39.101 1.778 0.048 1.00 85.62 183 ALA A C 1
ATOM 1475 O O . ALA A 1 183 ? -40.020 2.537 0.366 1.00 85.62 183 ALA A O 1
ATOM 1476 N N . THR A 1 184 ? -38.449 1.037 0.943 1.00 86.75 184 THR A N 1
ATOM 1477 C CA . THR A 1 184 ? -38.726 1.150 2.375 1.00 86.75 184 THR A CA 1
ATOM 1478 C C . THR A 1 184 ? -38.146 2.460 2.919 1.00 86.75 184 THR A C 1
ATOM 1480 O O . THR A 1 184 ? -37.030 2.838 2.547 1.00 86.75 184 THR A O 1
ATOM 1483 N N . PRO A 1 185 ? -38.852 3.141 3.834 1.00 82.38 185 PRO A N 1
ATOM 1484 C CA . PRO A 1 185 ? -38.347 4.295 4.570 1.00 82.38 185 PRO A CA 1
ATOM 1485 C C . PRO A 1 185 ? -36.943 4.086 5.137 1.00 82.38 185 PRO A C 1
ATOM 1487 O O . PRO A 1 185 ? -36.085 4.954 5.007 1.00 82.38 185 PRO A O 1
ATOM 1490 N N . ASN A 1 186 ? -36.674 2.908 5.713 1.00 83.12 186 ASN A N 1
ATOM 1491 C CA . ASN A 1 186 ? -35.372 2.612 6.306 1.00 83.12 186 ASN A CA 1
ATOM 1492 C C . ASN A 1 186 ? -34.242 2.579 5.262 1.00 83.12 186 ASN A C 1
ATOM 1494 O O . ASN A 1 186 ? -33.133 3.028 5.533 1.00 83.12 186 ASN A O 1
ATOM 1498 N N . SER A 1 187 ? -34.521 2.078 4.056 1.00 80.31 187 SER A N 1
ATOM 1499 C CA . SER A 1 187 ? -33.555 2.074 2.954 1.00 80.31 187 SER A CA 1
ATOM 1500 C C . SER A 1 187 ? -33.312 3.486 2.422 1.00 80.31 187 SER A C 1
ATOM 1502 O O . SER A 1 187 ? -32.174 3.869 2.176 1.00 80.31 187 SER A O 1
ATOM 1504 N N . VAL A 1 188 ? -34.376 4.269 2.257 1.00 81.69 188 VAL A N 1
ATOM 1505 C CA . VAL A 1 188 ? -34.319 5.610 1.658 1.00 81.69 188 VAL A CA 1
ATOM 1506 C C . VAL A 1 188 ? -33.639 6.630 2.582 1.00 81.69 188 VAL A C 1
ATOM 1508 O O . VAL A 1 188 ? -32.949 7.527 2.107 1.00 81.69 188 VAL A O 1
ATOM 1511 N N . LEU A 1 189 ? -33.781 6.472 3.901 1.00 78.12 189 LEU A N 1
ATOM 1512 C CA . LEU A 1 189 ? -33.182 7.367 4.896 1.00 78.12 189 LEU A CA 1
ATOM 1513 C C . LEU A 1 189 ? -31.694 7.097 5.162 1.00 78.12 189 LEU A C 1
ATOM 1515 O O . LEU A 1 189 ? -30.963 8.031 5.482 1.00 78.12 189 LEU A O 1
ATOM 1519 N N . ASN A 1 190 ? -31.251 5.839 5.064 1.00 72.88 190 ASN A N 1
ATOM 1520 C CA . ASN A 1 190 ? -29.892 5.444 5.455 1.00 72.88 190 ASN A CA 1
ATOM 1521 C C . ASN A 1 190 ? -28.892 5.424 4.287 1.00 72.88 190 ASN A C 1
ATOM 1523 O O . ASN A 1 190 ? -27.685 5.506 4.513 1.00 72.88 190 ASN A O 1
ATOM 1527 N N . ILE A 1 191 ? -29.356 5.304 3.040 1.00 71.31 191 ILE A N 1
ATOM 1528 C CA . ILE A 1 191 ? -28.481 5.195 1.865 1.00 71.31 191 ILE A CA 1
ATOM 1529 C C . ILE A 1 191 ? -28.175 6.593 1.295 1.00 71.31 191 ILE A C 1
ATOM 1531 O O . ILE A 1 191 ? -29.043 7.459 1.221 1.00 71.31 191 ILE A O 1
ATOM 1535 N N . LYS A 1 192 ? -26.928 6.824 0.850 1.00 64.38 192 LYS A N 1
ATOM 1536 C CA . LYS A 1 192 ? -26.495 8.106 0.248 1.00 64.38 192 LYS A CA 1
ATOM 1537 C C . LYS A 1 192 ? -27.186 8.428 -1.092 1.00 64.38 192 LYS A C 1
ATOM 1539 O O . LYS A 1 192 ? -27.259 9.598 -1.463 1.00 64.38 192 LYS A O 1
ATOM 1544 N N . SER A 1 193 ? -27.689 7.421 -1.812 1.00 69.25 193 SER A N 1
ATOM 1545 C CA . SER A 1 193 ? -28.399 7.551 -3.091 1.00 69.25 193 SER A CA 1
ATOM 1546 C C . SER A 1 193 ? -29.918 7.662 -2.902 1.00 69.25 193 SER A C 1
ATOM 1548 O O . SER A 1 193 ? -30.539 6.744 -2.373 1.00 69.25 193 SER A O 1
ATOM 1550 N N . TRP A 1 194 ? -30.507 8.763 -3.382 1.00 80.56 194 TRP A N 1
ATOM 1551 C CA . TRP A 1 194 ? -31.939 9.080 -3.263 1.00 80.56 194 TRP A CA 1
ATOM 1552 C C . TRP A 1 194 ? -32.812 8.329 -4.278 1.00 80.56 194 TRP A C 1
ATOM 1554 O O . TRP A 1 194 ? -33.670 7.545 -3.891 1.00 80.56 194 TRP A O 1
ATOM 1564 N N . CYS A 1 195 ? -32.578 8.545 -5.574 1.00 80.19 195 CYS A N 1
ATOM 1565 C CA . CYS A 1 195 ? -33.343 7.923 -6.652 1.00 80.19 195 CYS A CA 1
ATOM 1566 C C . CYS A 1 195 ? -32.504 6.827 -7.322 1.00 80.19 195 CYS A C 1
ATOM 1568 O O . CYS A 1 195 ? -31.412 7.136 -7.806 1.00 80.19 195 CYS A O 1
ATOM 1570 N N . PRO A 1 196 ? -32.987 5.572 -7.405 1.00 72.38 196 PRO A N 1
ATOM 1571 C CA . PRO A 1 196 ? -32.244 4.486 -8.036 1.00 72.38 196 PRO A CA 1
ATOM 1572 C C . PRO A 1 196 ? -32.049 4.725 -9.537 1.00 72.38 196 PRO A C 1
ATOM 1574 O O . PRO A 1 196 ? -31.029 4.317 -10.074 1.00 72.38 196 PRO A O 1
ATOM 1577 N N . VAL A 1 197 ? -32.962 5.433 -10.212 1.00 71.69 197 VAL A N 1
ATOM 1578 C CA . VAL A 1 197 ? -32.799 5.784 -11.634 1.00 71.69 197 VAL A CA 1
ATOM 1579 C C . VAL A 1 197 ? -31.677 6.801 -11.819 1.00 71.69 197 VAL A C 1
ATOM 1581 O O . VAL A 1 197 ? -30.743 6.543 -12.570 1.00 71.69 197 VAL A O 1
ATOM 1584 N N . CYS A 1 198 ? -31.702 7.908 -11.070 1.00 70.62 198 CYS A N 1
ATOM 1585 C CA . CYS A 1 198 ? -30.657 8.936 -11.140 1.00 70.62 198 CYS A CA 1
ATOM 1586 C C . CYS A 1 198 ? -29.288 8.422 -10.663 1.00 70.62 198 CYS A C 1
ATOM 1588 O O . CYS A 1 198 ? -28.260 8.907 -11.116 1.00 70.62 198 CYS A O 1
ATOM 1590 N N . ALA A 1 199 ? -29.270 7.443 -9.754 1.00 65.94 199 ALA A N 1
ATOM 1591 C CA . ALA A 1 199 ? -28.051 6.808 -9.261 1.00 65.94 199 ALA A CA 1
ATOM 1592 C C . ALA A 1 199 ? -27.560 5.636 -10.136 1.00 65.94 199 ALA A C 1
ATOM 1594 O O . ALA A 1 199 ? -26.562 5.013 -9.790 1.00 65.94 199 ALA A O 1
ATOM 1595 N N . GLY A 1 200 ? -28.260 5.294 -11.227 1.00 60.88 200 GLY A N 1
ATOM 1596 C CA . GLY A 1 200 ? -27.900 4.175 -12.110 1.00 60.88 200 GLY A CA 1
ATOM 1597 C C . GLY A 1 200 ? -28.177 2.770 -11.546 1.00 60.88 200 GLY A C 1
ATOM 1598 O O . GLY A 1 200 ? -27.807 1.778 -12.170 1.00 60.88 200 GLY A O 1
ATOM 1599 N N . ASN A 1 201 ? -28.861 2.678 -10.403 1.00 60.75 201 ASN A N 1
ATOM 1600 C CA . ASN A 1 201 ? -29.185 1.455 -9.658 1.00 60.75 201 ASN A CA 1
ATOM 1601 C C . ASN A 1 201 ? -30.607 0.923 -9.918 1.00 60.75 201 ASN A C 1
ATOM 1603 O O . ASN A 1 201 ? -31.075 0.034 -9.205 1.00 60.75 201 ASN A O 1
ATOM 1607 N N . ASN A 1 202 ? -31.344 1.479 -10.885 1.00 65.25 202 ASN A N 1
ATOM 1608 C CA . ASN A 1 202 ? -32.682 0.986 -11.196 1.00 65.25 202 ASN A CA 1
ATOM 1609 C C . ASN A 1 202 ? -32.621 -0.399 -11.851 1.00 65.25 202 ASN A C 1
ATOM 1611 O O . ASN A 1 202 ? -31.697 -0.701 -12.611 1.00 65.25 202 ASN A O 1
ATOM 1615 N N . LYS A 1 203 ? -33.637 -1.231 -11.593 1.00 61.94 203 LYS A N 1
ATOM 1616 C CA . LYS A 1 203 ? -33.793 -2.511 -12.283 1.00 61.94 203 LYS A CA 1
ATOM 1617 C C . LYS A 1 203 ? -34.062 -2.205 -13.752 1.00 61.94 203 LYS A C 1
ATOM 1619 O O . LYS A 1 203 ? -35.148 -1.756 -14.109 1.00 61.94 203 LYS A O 1
ATOM 1624 N N . LYS A 1 204 ? -33.037 -2.392 -14.579 1.00 70.94 204 LYS A N 1
ATOM 1625 C CA . LYS A 1 204 ? -33.104 -2.104 -16.010 1.00 70.94 204 LYS A CA 1
ATOM 1626 C C . LYS A 1 204 ? -34.201 -2.941 -16.651 1.00 70.94 204 LYS A C 1
ATOM 1628 O O . LYS A 1 204 ? -34.488 -4.050 -16.215 1.00 70.94 204 LYS A O 1
ATOM 1633 N N . SER A 1 205 ? -34.847 -2.382 -17.652 1.00 77.31 205 SER A N 1
ATOM 1634 C CA . SER A 1 205 ? -35.882 -3.022 -18.444 1.00 77.31 205 SER A CA 1
ATOM 1635 C C . SER A 1 205 ? -35.310 -3.473 -19.784 1.00 77.31 205 SER A C 1
ATOM 1637 O O . SER A 1 205 ? -34.241 -3.039 -20.217 1.00 77.31 205 SER A O 1
ATOM 1639 N N . ILE A 1 206 ? -36.061 -4.297 -20.512 1.00 82.69 206 ILE A N 1
ATOM 1640 C CA . ILE A 1 206 ? -35.677 -4.665 -21.878 1.00 82.69 206 ILE A CA 1
ATOM 1641 C C . ILE A 1 206 ? -35.619 -3.454 -22.826 1.00 82.69 206 ILE A C 1
ATOM 1643 O O . ILE A 1 206 ? -34.875 -3.467 -23.804 1.00 82.69 206 ILE A O 1
ATOM 1647 N N . LYS A 1 207 ? -36.370 -2.382 -22.531 1.00 81.88 207 LYS A N 1
ATOM 1648 C CA . LYS A 1 207 ? -36.310 -1.122 -23.284 1.00 81.88 207 LYS A CA 1
ATOM 1649 C C . LYS A 1 207 ? -34.955 -0.439 -23.089 1.00 81.88 207 LYS A C 1
ATOM 1651 O O . LYS A 1 207 ? -34.372 0.028 -24.065 1.00 81.88 207 LYS A O 1
ATOM 1656 N N . ASP A 1 208 ? -34.419 -0.479 -21.872 1.00 81.75 208 ASP A N 1
ATOM 1657 C CA . ASP A 1 208 ? -33.088 0.052 -21.556 1.00 81.75 208 ASP A CA 1
ATOM 1658 C C . ASP A 1 208 ? -31.991 -0.763 -22.251 1.00 81.75 208 ASP A C 1
ATOM 1660 O O . ASP A 1 208 ? -31.029 -0.196 -22.761 1.00 81.75 208 ASP A O 1
ATOM 1664 N N . MET A 1 209 ? -32.173 -2.085 -22.365 1.00 85.62 209 MET A N 1
ATOM 1665 C CA . MET A 1 209 ? -31.273 -2.955 -23.134 1.00 85.62 209 MET A CA 1
ATOM 1666 C C . MET A 1 209 ? -31.296 -2.626 -24.633 1.00 85.62 209 MET A C 1
ATOM 1668 O O . MET A 1 209 ? -30.249 -2.577 -25.273 1.00 85.62 209 MET A O 1
ATOM 1672 N N . LYS A 1 210 ? -32.473 -2.328 -25.202 1.00 84.31 210 LYS A N 1
ATOM 1673 C CA . LYS A 1 210 ? -32.590 -1.876 -26.600 1.00 84.31 210 LYS A CA 1
ATOM 1674 C C . LYS A 1 210 ? -31.882 -0.538 -26.830 1.00 84.31 210 LYS A C 1
ATOM 1676 O O . LYS A 1 210 ? -31.175 -0.392 -27.822 1.00 84.31 210 LYS A O 1
ATOM 1681 N N . GLN A 1 211 ? -32.026 0.416 -25.908 1.00 82.31 211 GLN A N 1
ATOM 1682 C CA . GLN A 1 211 ? -31.308 1.693 -25.977 1.00 82.31 211 GLN A CA 1
ATOM 1683 C C . GLN A 1 211 ? -29.795 1.521 -25.797 1.00 82.31 211 GLN A C 1
ATOM 1685 O O . GLN A 1 211 ? -29.016 2.172 -26.490 1.00 82.31 211 GLN A O 1
ATOM 1690 N N . LEU A 1 212 ? -29.363 0.634 -24.895 1.00 82.19 212 LEU A N 1
ATOM 1691 C CA . LEU A 1 212 ? -27.955 0.280 -24.710 1.00 82.19 212 LEU A CA 1
ATOM 1692 C C . LEU A 1 212 ? -27.354 -0.307 -25.991 1.00 82.19 212 LEU A C 1
ATOM 1694 O O . LEU A 1 212 ? -26.263 0.102 -26.380 1.00 82.19 212 LEU A O 1
ATOM 1698 N N . ALA A 1 213 ? -28.091 -1.185 -26.677 1.00 83.12 213 ALA A N 1
ATOM 1699 C CA . ALA A 1 213 ? -27.673 -1.705 -27.971 1.00 83.12 213 ALA A CA 1
ATOM 1700 C C . ALA A 1 213 ? -27.533 -0.588 -29.016 1.00 83.12 213 ALA A C 1
ATOM 1702 O O . ALA A 1 213 ? -26.517 -0.520 -29.701 1.00 83.12 213 ALA A O 1
ATOM 1703 N N . GLY A 1 214 ? -28.504 0.332 -29.076 1.00 79.94 214 GLY A N 1
ATOM 1704 C CA . GLY A 1 214 ? -28.466 1.484 -29.980 1.00 79.94 214 GLY A CA 1
ATOM 1705 C C . GLY A 1 214 ? -27.257 2.394 -29.744 1.00 79.94 214 GLY A C 1
ATOM 1706 O O . GLY A 1 214 ? -26.550 2.726 -30.690 1.00 79.94 214 GLY A O 1
ATOM 1707 N N . ARG A 1 215 ? -26.950 2.724 -28.480 1.00 78.62 215 ARG A N 1
ATOM 1708 C CA . ARG A 1 215 ? -25.777 3.545 -28.108 1.00 78.62 215 ARG A CA 1
ATOM 1709 C C . ARG A 1 215 ? -24.439 2.925 -28.508 1.00 78.62 215 ARG A C 1
ATOM 1711 O O . ARG A 1 215 ? -23.472 3.649 -28.697 1.00 78.62 215 ARG A O 1
ATOM 1718 N N . ARG A 1 216 ? -24.371 1.598 -28.614 1.00 74.69 216 ARG A N 1
ATOM 1719 C CA . ARG A 1 216 ? -23.173 0.858 -29.033 1.00 74.69 216 ARG A CA 1
ATOM 1720 C C . ARG A 1 216 ? -23.169 0.517 -30.525 1.00 74.69 216 ARG A C 1
ATOM 1722 O O . ARG A 1 216 ? -22.354 -0.292 -30.960 1.00 74.69 216 ARG A O 1
ATOM 1729 N N . GLY A 1 217 ? -24.075 1.113 -31.303 1.00 74.25 217 GLY A N 1
ATOM 1730 C CA . GLY A 1 217 ? -24.197 0.832 -32.727 1.00 74.25 217 GLY A CA 1
ATOM 1731 C C . GLY A 1 217 ? -24.642 -0.609 -32.962 1.00 74.25 217 GLY A C 1
ATOM 1732 O O . GLY A 1 217 ? -23.916 -1.409 -33.540 1.00 74.25 217 GLY A O 1
ATOM 1733 N N . GLY A 1 218 ? -25.820 -0.983 -32.470 1.00 85.38 218 GLY A N 1
ATOM 1734 C CA . GLY A 1 218 ? -26.373 -2.321 -32.646 1.00 85.38 218 GLY A CA 1
ATOM 1735 C C . GLY A 1 218 ? -27.840 -2.434 -32.243 1.00 85.38 218 GLY A C 1
ATOM 1736 O O . GLY A 1 218 ? -28.519 -1.444 -31.975 1.00 85.38 218 GLY A O 1
ATOM 1737 N N . LYS A 1 219 ? -28.351 -3.666 -32.213 1.00 88.31 219 LYS A N 1
ATOM 1738 C CA . LYS A 1 219 ? -29.735 -4.010 -31.873 1.00 88.31 219 LYS A CA 1
ATOM 1739 C C . LYS A 1 219 ? -29.760 -5.149 -30.858 1.00 88.31 219 LYS A C 1
ATOM 1741 O O . LYS A 1 219 ? -28.911 -6.030 -30.871 1.00 88.31 219 LYS A O 1
ATOM 1746 N N . LEU A 1 220 ? -30.750 -5.147 -29.974 1.00 88.69 220 LEU A N 1
ATOM 1747 C CA . LEU A 1 220 ? -31.016 -6.280 -29.088 1.00 88.69 220 LEU A CA 1
ATOM 1748 C C . LEU A 1 220 ? -31.983 -7.243 -29.789 1.00 88.69 220 LEU A C 1
ATOM 1750 O O . LEU A 1 220 ? -33.060 -6.813 -30.202 1.00 88.69 220 LEU A O 1
ATOM 1754 N N . LEU A 1 221 ? -31.625 -8.526 -29.890 1.00 86.19 221 LEU A N 1
ATOM 1755 C CA . LEU A 1 221 ? -32.472 -9.567 -30.492 1.00 86.19 221 LEU A CA 1
ATOM 1756 C C . LEU A 1 221 ? -33.315 -10.315 -29.452 1.00 86.19 221 LEU A C 1
ATOM 1758 O O . LEU A 1 221 ? -34.397 -10.816 -29.756 1.00 86.19 221 LEU A O 1
ATOM 1762 N N . SER A 1 222 ? -32.845 -10.374 -28.204 1.00 84.94 222 SER A N 1
ATOM 1763 C CA . SER A 1 222 ? -33.598 -11.007 -27.119 1.00 84.94 222 SER A CA 1
ATOM 1764 C C . SER A 1 222 ? -34.912 -10.287 -26.826 1.00 84.94 222 SER A C 1
ATOM 1766 O O . SER A 1 222 ? -34.959 -9.065 -26.696 1.00 84.94 222 SER A O 1
ATOM 1768 N N . LYS A 1 223 ? -35.985 -11.076 -26.683 1.00 81.81 223 LYS A N 1
ATOM 1769 C CA . LYS A 1 223 ? -37.345 -10.598 -26.376 1.00 81.81 223 LYS A CA 1
ATOM 1770 C C . LYS A 1 223 ? -37.657 -10.547 -24.878 1.00 81.81 223 LYS A C 1
ATOM 1772 O O . LYS A 1 223 ? -38.655 -9.945 -24.494 1.00 81.81 223 LYS A O 1
ATOM 1777 N N . LYS A 1 224 ? -36.823 -11.161 -24.032 1.00 77.38 224 LYS A N 1
ATOM 1778 C CA . LYS A 1 224 ? -36.978 -11.184 -22.569 1.00 77.38 224 LYS A CA 1
ATOM 1779 C C . LYS A 1 224 ? -35.678 -10.752 -21.892 1.00 77.38 224 LYS A C 1
ATOM 1781 O O . LYS A 1 224 ? -34.600 -11.083 -22.368 1.00 77.38 224 LYS A O 1
ATOM 1786 N N . TYR A 1 225 ? -35.803 -10.018 -20.789 1.00 80.75 225 TYR A N 1
ATOM 1787 C CA . TYR A 1 225 ? -34.699 -9.605 -19.922 1.00 80.75 225 TYR A CA 1
ATOM 1788 C C . TYR A 1 225 ? -35.008 -10.041 -18.490 1.00 80.75 225 TYR A C 1
ATOM 1790 O O . TYR A 1 225 ? -36.101 -9.766 -17.993 1.00 80.75 225 TYR A O 1
ATOM 1798 N N . ILE A 1 226 ? -34.053 -10.711 -17.845 1.00 74.38 226 ILE A N 1
ATOM 1799 C CA . ILE A 1 226 ? -34.204 -11.233 -16.481 1.00 74.38 226 ILE A CA 1
ATOM 1800 C C . ILE A 1 226 ? -33.435 -10.348 -15.492 1.00 74.38 226 ILE A C 1
ATOM 1802 O O . ILE A 1 226 ? -34.030 -9.763 -14.583 1.00 74.38 226 ILE A O 1
ATOM 1806 N N . ASN A 1 227 ? -32.119 -10.225 -15.674 1.00 72.00 227 ASN A N 1
ATOM 1807 C CA . ASN A 1 227 ? -31.228 -9.387 -14.871 1.00 72.00 227 ASN A CA 1
ATOM 1808 C C . ASN A 1 227 ? -29.944 -9.046 -15.662 1.00 72.00 227 ASN A C 1
ATOM 1810 O O . ASN A 1 227 ? -29.797 -9.470 -16.808 1.00 72.00 227 ASN A O 1
ATOM 1814 N N . VAL A 1 228 ? -29.037 -8.267 -15.059 1.00 70.31 228 VAL A N 1
ATOM 1815 C CA . VAL A 1 228 ? -27.833 -7.737 -15.731 1.00 70.31 228 VAL A CA 1
ATOM 1816 C C . VAL A 1 228 ? -26.768 -8.791 -16.041 1.00 70.31 228 VAL A C 1
ATOM 1818 O O . VAL A 1 228 ? -25.956 -8.573 -16.938 1.00 70.31 228 VAL A O 1
ATOM 1821 N N . ASP A 1 229 ? -26.798 -9.921 -15.337 1.00 68.56 229 ASP A N 1
ATOM 1822 C CA . ASP A 1 229 ? -25.850 -11.028 -15.486 1.00 68.56 229 ASP A CA 1
ATOM 1823 C C . ASP A 1 229 ? -26.413 -12.149 -16.369 1.00 68.56 229 ASP A C 1
ATOM 1825 O O . ASP A 1 229 ? -25.689 -13.057 -16.768 1.00 68.56 229 ASP A O 1
ATOM 1829 N N . TYR A 1 230 ? -27.703 -12.083 -16.717 1.00 75.25 230 TYR A N 1
ATOM 1830 C CA . TYR A 1 230 ? -28.324 -13.045 -17.611 1.00 75.25 230 TYR A CA 1
ATOM 1831 C C . TYR A 1 230 ? -27.921 -12.750 -19.063 1.00 75.25 230 TYR A C 1
ATOM 1833 O O . TYR A 1 230 ? -28.134 -11.625 -19.535 1.00 75.25 230 TYR A O 1
ATOM 1841 N N . PRO A 1 231 ? -27.364 -13.728 -19.798 1.00 79.88 231 PRO A N 1
ATOM 1842 C CA . PRO A 1 231 ? -26.932 -13.511 -21.170 1.00 79.88 231 PRO A CA 1
ATOM 1843 C C . PRO A 1 231 ? -28.104 -13.144 -22.086 1.00 79.88 231 PRO A C 1
ATOM 1845 O O . PRO A 1 231 ? -29.139 -13.810 -22.096 1.00 79.88 231 PRO A O 1
ATOM 1848 N N . LEU A 1 232 ? -27.931 -12.088 -22.879 1.00 84.25 232 LEU A N 1
ATOM 1849 C CA . LEU A 1 232 ? -28.853 -11.712 -23.946 1.00 84.25 232 LEU A CA 1
ATOM 1850 C C . LEU A 1 232 ? -28.166 -11.868 -25.301 1.00 84.25 232 LEU A C 1
ATOM 1852 O O . LEU A 1 232 ? -26.949 -11.753 -25.414 1.00 84.25 232 LEU A O 1
ATOM 1856 N N . LEU A 1 233 ? -28.971 -12.091 -26.330 1.00 85.38 233 LEU A N 1
ATOM 1857 C CA . LEU A 1 233 ? -28.571 -12.058 -27.731 1.00 85.38 233 LEU A CA 1
ATOM 1858 C C . LEU A 1 233 ? -28.641 -10.624 -28.281 1.00 85.38 233 LEU A C 1
ATOM 1860 O O . LEU A 1 233 ? -29.709 -9.995 -28.279 1.00 85.38 233 LEU A O 1
ATOM 1864 N N . TRP A 1 234 ? -27.508 -10.140 -28.779 1.00 83.06 234 TRP A N 1
ATOM 1865 C CA . TRP A 1 234 ? -27.280 -8.811 -29.346 1.00 83.06 234 TRP A CA 1
ATOM 1866 C C . TRP A 1 234 ? -26.839 -8.930 -30.804 1.00 83.06 234 TRP A C 1
ATOM 1868 O O . TRP A 1 234 ? -26.318 -9.963 -31.207 1.00 83.06 234 TRP A O 1
ATOM 1878 N N . LYS A 1 235 ? -27.008 -7.857 -31.574 1.00 84.31 235 LYS A N 1
ATOM 1879 C CA . LYS A 1 235 ? -26.558 -7.717 -32.959 1.00 84.31 235 LYS A CA 1
ATOM 1880 C C . LYS A 1 235 ? -25.769 -6.424 -33.116 1.00 84.31 235 LYS A C 1
ATOM 1882 O O . LYS A 1 235 ? -26.269 -5.373 -32.725 1.00 84.31 235 LYS A O 1
ATOM 1887 N N . CYS A 1 236 ? -24.557 -6.456 -33.660 1.00 81.19 236 CYS A N 1
ATOM 1888 C CA . CYS A 1 236 ? -23.784 -5.230 -33.909 1.00 81.19 236 CYS A CA 1
ATOM 1889 C C . CYS A 1 236 ? -24.133 -4.589 -35.265 1.00 81.19 236 CYS A C 1
ATOM 1891 O O . CYS A 1 236 ? -24.800 -5.202 -36.098 1.00 81.19 236 CYS A O 1
ATOM 1893 N N . THR A 1 237 ? -23.658 -3.366 -35.512 1.00 76.06 237 THR A N 1
ATOM 1894 C CA . THR A 1 237 ? -23.774 -2.667 -36.807 1.00 76.06 237 THR A CA 1
ATOM 1895 C C . THR A 1 237 ? -23.177 -3.449 -37.970 1.00 76.06 237 THR A C 1
ATOM 1897 O O . THR A 1 237 ? -23.710 -3.362 -39.069 1.00 76.06 237 THR A O 1
ATOM 1900 N N . LYS A 1 238 ? -22.137 -4.260 -37.729 1.00 58.81 238 LYS A N 1
ATOM 1901 C CA . LYS A 1 238 ? -21.522 -5.149 -38.733 1.00 58.81 238 LYS A CA 1
ATOM 1902 C C . LYS A 1 238 ? -22.331 -6.432 -38.998 1.00 58.81 238 LYS A C 1
ATOM 1904 O O . LYS A 1 238 ? -21.889 -7.292 -39.741 1.00 58.81 238 LYS A O 1
ATOM 1909 N N . GLY A 1 239 ? -23.504 -6.590 -38.377 1.00 70.31 239 GLY A N 1
ATOM 1910 C CA . GLY A 1 239 ? -24.424 -7.701 -38.637 1.00 70.31 239 GLY A CA 1
ATOM 1911 C C . GLY A 1 239 ? -24.183 -8.974 -37.821 1.00 70.31 239 GLY A C 1
ATOM 1912 O O . GLY A 1 239 ? -24.961 -9.913 -37.959 1.00 70.31 239 GLY A O 1
ATOM 1913 N N . HIS A 1 240 ? -23.173 -9.006 -36.946 1.00 73.25 240 HIS A N 1
ATOM 1914 C CA . HIS A 1 240 ? -22.887 -10.164 -36.099 1.00 73.25 240 HIS A CA 1
ATOM 1915 C C . HIS A 1 240 ? -23.868 -10.295 -34.940 1.00 73.25 240 HIS A C 1
ATOM 1917 O O . HIS A 1 240 ? -24.014 -9.356 -34.151 1.00 73.25 240 HIS A O 1
ATOM 1923 N N . ASP A 1 241 ? -24.420 -11.494 -34.783 1.00 79.31 241 ASP A N 1
ATOM 1924 C CA . ASP A 1 241 ? -25.234 -11.881 -33.638 1.00 79.31 241 ASP A CA 1
ATOM 1925 C C . ASP A 1 241 ? -24.334 -12.528 -32.569 1.00 79.31 241 ASP A C 1
ATOM 1927 O O . ASP A 1 241 ? -23.514 -13.397 -32.874 1.00 79.31 241 ASP A O 1
ATOM 1931 N N . PHE A 1 242 ? -24.429 -12.082 -31.316 1.00 75.94 242 PHE A N 1
ATOM 1932 C CA . PHE A 1 242 ? -23.574 -12.558 -30.227 1.00 75.94 242 PHE A CA 1
ATOM 1933 C C . PHE A 1 242 ? -24.287 -12.529 -28.877 1.00 75.94 242 PHE A C 1
ATOM 1935 O O . PHE A 1 242 ? -25.134 -11.673 -28.610 1.00 75.94 242 PHE A O 1
ATOM 1942 N N . ILE A 1 243 ? -23.925 -13.473 -28.011 1.00 75.44 243 ILE A N 1
ATOM 1943 C CA . ILE A 1 243 ? -24.477 -13.592 -26.664 1.00 75.44 243 ILE A CA 1
ATOM 1944 C C . ILE A 1 243 ? -23.536 -12.888 -25.690 1.00 75.44 243 ILE A C 1
ATOM 1946 O O . ILE A 1 243 ? -22.343 -13.172 -25.656 1.00 75.44 243 ILE A O 1
ATOM 1950 N N . SER A 1 244 ? -24.062 -11.959 -24.898 1.00 76.25 244 SER A N 1
ATOM 1951 C CA . SER A 1 244 ? -23.298 -11.290 -23.845 1.00 76.25 244 SER A CA 1
ATOM 1952 C C . SER A 1 244 ? -24.217 -10.796 -22.737 1.00 76.25 244 SER A C 1
ATOM 1954 O O . SER A 1 244 ? -25.419 -10.594 -22.944 1.00 76.25 244 SER A O 1
ATOM 1956 N N . THR A 1 245 ? -23.668 -10.605 -21.543 1.00 80.00 245 THR A N 1
ATOM 1957 C CA . THR A 1 245 ? -24.434 -10.081 -20.415 1.00 80.00 245 THR A CA 1
ATOM 1958 C C . THR A 1 245 ? -24.540 -8.556 -20.513 1.00 80.00 245 THR A C 1
ATOM 1960 O O . THR A 1 245 ? -23.556 -7.884 -20.836 1.00 80.00 245 THR A O 1
ATOM 1963 N N . PRO A 1 246 ? -25.707 -7.968 -20.209 1.00 79.50 246 PRO A N 1
ATOM 1964 C CA . PRO A 1 246 ? -25.878 -6.522 -20.087 1.00 79.50 246 PRO A CA 1
ATOM 1965 C C . PRO A 1 246 ? -24.806 -5.817 -19.254 1.00 79.50 246 PRO A C 1
ATOM 1967 O O . PRO A 1 246 ? -24.367 -4.729 -19.619 1.00 79.50 246 PRO A O 1
ATOM 1970 N N . TYR A 1 247 ? -24.365 -6.442 -18.159 1.00 75.88 247 TYR A N 1
ATOM 1971 C CA . TYR A 1 247 ? -23.304 -5.918 -17.307 1.00 75.88 247 TYR A CA 1
ATOM 1972 C C . TYR A 1 247 ? -21.983 -5.747 -18.070 1.00 75.88 247 TYR A C 1
ATOM 1974 O O . TYR A 1 247 ? -21.383 -4.672 -18.045 1.00 75.88 247 TYR A O 1
ATOM 1982 N N . SER A 1 248 ? -21.548 -6.789 -18.787 1.00 68.12 248 SER A N 1
ATOM 1983 C CA . SER A 1 248 ? -20.313 -6.773 -19.582 1.00 68.12 248 SER A CA 1
ATOM 1984 C C . SER A 1 248 ? -20.377 -5.714 -20.683 1.00 68.12 248 SER A C 1
ATOM 1986 O O . SER A 1 248 ? -19.434 -4.943 -20.877 1.00 68.12 248 SER A O 1
ATOM 1988 N N . ILE A 1 249 ? -21.541 -5.607 -21.331 1.00 78.38 249 ILE A N 1
ATOM 1989 C CA . ILE A 1 249 ? -21.812 -4.591 -22.343 1.00 78.38 249 ILE A CA 1
ATOM 1990 C C . ILE A 1 249 ? -21.667 -3.175 -21.785 1.00 78.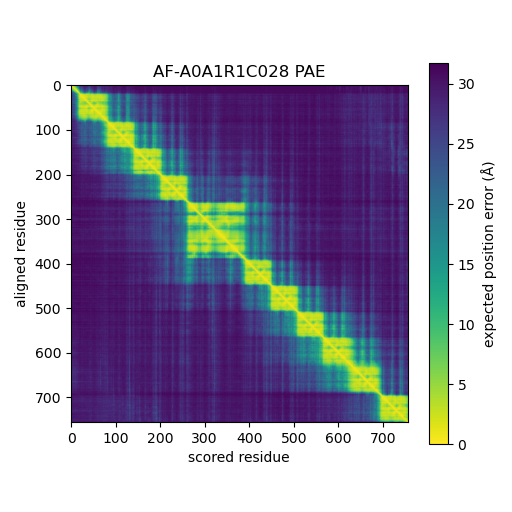38 249 ILE A C 1
ATOM 1992 O O . ILE A 1 249 ? -20.972 -2.346 -22.368 1.00 78.38 249 ILE A O 1
ATOM 1996 N N . GLU A 1 250 ? -22.270 -2.878 -20.636 1.00 74.75 250 GLU A N 1
ATOM 1997 C CA . GLU A 1 250 ? -22.148 -1.557 -20.012 1.00 74.75 250 GLU A CA 1
ATOM 1998 C C . GLU A 1 250 ? -20.723 -1.226 -19.581 1.00 74.75 250 GLU A C 1
ATOM 2000 O O . GLU A 1 250 ? -20.313 -0.070 -19.685 1.00 74.75 250 GLU A O 1
ATOM 2005 N N . LYS A 1 251 ? -19.962 -2.229 -19.132 1.00 67.06 251 LYS A N 1
ATOM 2006 C CA . LYS A 1 251 ? -18.584 -2.061 -18.657 1.00 67.06 251 LYS A CA 1
ATOM 2007 C C . LYS A 1 251 ? -17.557 -1.822 -19.754 1.00 67.06 251 LYS A C 1
ATOM 2009 O O . LYS A 1 251 ? -16.460 -1.376 -19.438 1.00 67.06 251 LYS A O 1
ATOM 2014 N N . GLY A 1 252 ? -17.904 -2.058 -21.015 1.00 63.09 252 GLY A N 1
ATOM 2015 C CA . GLY A 1 252 ? -17.033 -1.712 -22.139 1.00 63.09 252 GLY A CA 1
ATOM 2016 C C . GLY A 1 252 ? -16.995 -2.773 -23.220 1.00 63.09 252 GLY A C 1
ATOM 2017 O O . GLY A 1 252 ? -16.881 -2.421 -24.389 1.00 63.09 252 GLY A O 1
ATOM 2018 N N . SER A 1 253 ? -17.200 -4.040 -22.867 1.00 67.75 253 SER A N 1
ATOM 2019 C CA . SER A 1 253 ? -17.225 -5.146 -23.821 1.00 67.75 253 SER A CA 1
ATOM 2020 C C . SER A 1 253 ? -18.313 -4.932 -24.871 1.00 67.75 253 SER A C 1
ATOM 2022 O O . SER A 1 253 ? -19.391 -4.420 -24.579 1.00 67.75 253 SER A O 1
ATOM 2024 N N . TRP A 1 254 ? -18.054 -5.306 -26.115 1.00 81.19 254 TRP A N 1
ATOM 2025 C CA . TRP A 1 254 ? -19.077 -5.305 -27.159 1.00 81.19 254 TRP A CA 1
ATOM 2026 C C . TRP A 1 254 ? -19.015 -6.615 -27.939 1.00 81.19 254 TRP A C 1
ATOM 2028 O O . TRP A 1 254 ? -18.629 -7.640 -27.382 1.00 81.19 254 TRP A O 1
ATOM 2038 N N . CYS A 1 255 ? -19.433 -6.601 -29.203 1.00 70.81 255 CYS A N 1
ATOM 2039 C CA . CYS A 1 255 ? -19.382 -7.755 -30.082 1.00 70.81 255 CYS A CA 1
ATOM 2040 C C . CYS A 1 255 ? -17.975 -8.369 -30.065 1.00 70.81 255 CYS A C 1
ATOM 2042 O O . CYS A 1 255 ? -17.050 -7.686 -30.497 1.00 70.81 255 CYS A O 1
ATOM 2044 N N . PRO A 1 256 ? -17.793 -9.622 -29.610 1.00 57.88 256 PRO A N 1
ATOM 2045 C CA . PRO A 1 256 ? -16.475 -10.253 -29.543 1.00 57.88 256 PRO A CA 1
ATOM 2046 C C . PRO A 1 256 ? -15.851 -10.360 -30.936 1.00 57.88 256 PRO A C 1
ATOM 2048 O O . PRO A 1 256 ? -14.682 -10.058 -31.105 1.00 57.88 256 PRO A O 1
ATOM 2051 N N . LYS A 1 257 ? -16.666 -10.601 -31.971 1.00 60.59 257 LYS A N 1
ATOM 2052 C CA . LYS A 1 257 ? -16.210 -10.573 -33.369 1.00 60.59 257 LYS A CA 1
ATOM 2053 C C . LYS A 1 257 ? -15.715 -9.195 -33.834 1.00 60.59 257 LYS A C 1
ATOM 2055 O O . LYS A 1 257 ? -14.944 -9.121 -34.775 1.00 60.59 257 LYS A O 1
ATOM 2060 N N . CYS A 1 258 ? -16.159 -8.099 -33.207 1.00 60.25 258 CYS A N 1
ATOM 2061 C CA . CYS A 1 258 ? -15.734 -6.737 -33.561 1.00 60.25 258 CYS A CA 1
ATOM 2062 C C . CYS A 1 258 ? -14.734 -6.116 -32.573 1.00 60.25 258 CYS A C 1
ATOM 2064 O O . CYS A 1 258 ? -14.127 -5.109 -32.914 1.00 60.25 258 CYS A O 1
ATOM 2066 N N . ASN A 1 259 ? -14.632 -6.644 -31.352 1.00 47.22 259 ASN A N 1
ATOM 2067 C CA . ASN A 1 259 ? -13.873 -6.081 -30.233 1.00 47.22 259 ASN A CA 1
ATOM 2068 C C . ASN A 1 259 ? -12.681 -6.971 -29.847 1.00 47.22 259 ASN A C 1
ATOM 2070 O O . ASN A 1 259 ? -12.245 -6.949 -28.696 1.00 47.22 259 ASN A O 1
ATOM 2074 N N . ASN A 1 260 ? -12.177 -7.773 -30.788 1.00 48.25 260 ASN A N 1
ATOM 2075 C CA . ASN A 1 260 ? -10.983 -8.587 -30.598 1.00 48.25 260 ASN A CA 1
ATOM 2076 C C . ASN A 1 260 ? -9.740 -7.692 -30.533 1.00 48.25 260 ASN A C 1
ATOM 2078 O O . ASN A 1 260 ? -8.981 -7.553 -31.486 1.00 48.25 260 ASN A O 1
ATOM 2082 N N . ASN A 1 261 ? -9.520 -7.111 -29.357 1.00 41.66 261 ASN A N 1
ATOM 2083 C CA . ASN A 1 261 ? -8.192 -6.722 -28.921 1.00 41.66 261 ASN A CA 1
ATOM 2084 C C . ASN A 1 261 ? -7.374 -8.020 -28.737 1.00 41.66 261 ASN A C 1
ATOM 2086 O O . ASN A 1 261 ? -7.528 -8.732 -27.748 1.00 41.66 261 ASN A O 1
ATOM 2090 N N . SER A 1 262 ? -6.609 -8.365 -29.774 1.00 48.66 262 SER A N 1
ATOM 2091 C CA . SER A 1 262 ? -5.227 -8.875 -29.738 1.00 48.66 262 SER A CA 1
ATOM 2092 C C . SER A 1 262 ? -4.828 -10.092 -28.876 1.00 48.66 262 SER A C 1
ATOM 2094 O O . SER A 1 262 ? -3.635 -10.249 -28.645 1.00 48.66 262 SER A O 1
ATOM 2096 N N . VAL A 1 263 ? -5.733 -10.960 -28.402 1.00 43.53 263 VAL A N 1
ATOM 2097 C CA . VAL A 1 263 ? -5.316 -12.161 -27.623 1.00 43.53 263 VAL A CA 1
ATOM 2098 C C . VAL A 1 263 ? -5.502 -13.493 -28.369 1.00 43.53 263 VAL A C 1
ATOM 2100 O O . VAL A 1 263 ? -4.741 -14.416 -28.124 1.00 43.53 263 VAL A O 1
ATOM 2103 N N . PHE A 1 264 ? -6.415 -13.588 -29.343 1.00 51.94 264 PHE A N 1
ATOM 2104 C CA . PHE A 1 264 ? -6.716 -14.851 -30.056 1.00 51.94 264 PHE A CA 1
ATOM 2105 C C . PHE A 1 264 ? -6.592 -14.747 -31.588 1.00 51.94 264 PHE A C 1
ATOM 2107 O O . PHE A 1 264 ? -7.147 -15.551 -32.328 1.00 51.94 264 PHE A O 1
ATOM 2114 N N . PHE A 1 265 ? -5.894 -13.725 -32.091 1.00 62.19 265 PHE A N 1
ATOM 2115 C CA . PHE A 1 265 ? -5.844 -13.421 -33.527 1.00 62.19 265 PHE A CA 1
ATOM 2116 C C . PHE A 1 265 ? -5.226 -14.559 -34.360 1.00 62.19 265 PHE A C 1
ATOM 2118 O O . PHE A 1 265 ? -5.744 -14.882 -35.425 1.00 62.19 265 PHE A O 1
ATOM 2125 N N . ASN A 1 266 ? -4.185 -15.221 -33.842 1.00 65.56 266 ASN A N 1
ATOM 2126 C CA . ASN A 1 266 ? -3.538 -16.346 -34.525 1.00 65.56 266 ASN A CA 1
ATOM 2127 C C . ASN A 1 266 ? -4.381 -17.630 -34.509 1.00 65.56 266 ASN A C 1
ATOM 2129 O O . ASN A 1 266 ? -4.398 -18.349 -35.504 1.00 65.56 266 ASN A O 1
ATOM 2133 N N . GLU A 1 267 ? -5.141 -17.886 -33.440 1.00 72.50 267 GLU A N 1
ATOM 2134 C CA . GLU A 1 267 ? -6.094 -19.006 -33.384 1.00 72.50 267 GLU A CA 1
ATOM 2135 C C . GLU A 1 267 ? -7.211 -18.845 -34.424 1.00 72.50 267 GLU A C 1
ATOM 2137 O O . GLU A 1 267 ? -7.552 -19.794 -35.128 1.00 72.50 267 GLU A O 1
ATOM 2142 N N . GLU A 1 268 ? -7.767 -17.635 -34.558 1.00 69.81 268 GLU A N 1
ATOM 2143 C CA . GLU A 1 268 ? -8.809 -17.346 -35.551 1.00 69.81 268 GLU A CA 1
ATOM 2144 C C . GLU A 1 268 ? -8.266 -17.393 -36.987 1.00 69.81 268 GLU A C 1
ATOM 2146 O O . GLU A 1 268 ? -8.975 -17.854 -37.880 1.00 69.81 268 GLU A O 1
ATOM 2151 N N . LYS A 1 269 ? -7.007 -16.984 -37.212 1.00 73.38 269 LYS A N 1
ATOM 2152 C CA . LYS A 1 269 ? -6.319 -17.148 -38.503 1.00 73.38 269 LYS A CA 1
ATOM 2153 C C . LYS A 1 269 ? -6.143 -18.621 -38.867 1.00 73.38 269 LYS A C 1
ATOM 2155 O O . LYS A 1 269 ? -6.524 -19.018 -39.963 1.00 73.38 269 LYS A O 1
ATOM 2160 N N . CYS A 1 270 ? -5.639 -19.445 -37.943 1.00 78.12 270 CYS A N 1
ATOM 2161 C CA . CYS A 1 270 ? -5.499 -20.887 -38.171 1.00 78.12 270 CYS A CA 1
ATOM 2162 C C . CYS A 1 270 ? -6.858 -21.541 -38.451 1.00 78.12 270 CYS A C 1
ATOM 2164 O O . CYS A 1 270 ? -6.965 -22.368 -39.356 1.00 78.12 270 CYS A O 1
ATOM 2166 N N . ARG A 1 271 ? -7.914 -21.119 -37.736 1.00 83.50 271 ARG A N 1
ATOM 2167 C CA . ARG A 1 271 ? -9.281 -21.574 -38.012 1.00 83.50 271 ARG A CA 1
ATOM 2168 C C . ARG A 1 271 ? -9.726 -21.201 -39.419 1.00 83.50 271 ARG A C 1
ATOM 2170 O O . ARG A 1 271 ? -10.208 -22.066 -40.132 1.00 83.50 271 ARG A O 1
ATOM 2177 N N . PHE A 1 272 ? -9.561 -19.941 -39.816 1.00 79.69 272 PHE A N 1
ATOM 2178 C CA . PHE A 1 272 ? -9.962 -19.463 -41.138 1.00 79.69 272 PHE A CA 1
ATOM 2179 C C . PHE A 1 272 ? -9.252 -20.226 -42.262 1.00 79.69 272 PHE A C 1
ATOM 2181 O O . PHE A 1 272 ? -9.906 -20.634 -43.221 1.00 79.69 272 PHE A O 1
ATOM 2188 N N . ILE A 1 273 ? -7.947 -20.476 -42.116 1.00 80.25 273 ILE A N 1
ATOM 2189 C CA . ILE A 1 273 ? -7.170 -21.273 -43.073 1.00 80.25 273 ILE A CA 1
ATOM 2190 C C . ILE A 1 273 ? -7.735 -22.695 -43.156 1.00 80.25 273 ILE A C 1
ATOM 2192 O O . ILE A 1 273 ? -8.071 -23.153 -44.243 1.00 80.25 273 ILE A O 1
ATOM 2196 N N . LEU A 1 274 ? -7.909 -23.383 -42.022 1.00 83.94 274 LEU A N 1
ATOM 2197 C CA . LEU A 1 274 ? -8.440 -24.751 -42.000 1.00 83.94 274 LEU A CA 1
ATOM 2198 C C . LEU A 1 274 ? -9.863 -24.840 -42.559 1.00 83.94 274 LEU A C 1
ATOM 2200 O O . LEU A 1 274 ? -10.157 -25.744 -43.338 1.00 83.94 274 LEU A O 1
ATOM 2204 N N . GLU A 1 275 ? -10.743 -23.903 -42.204 1.00 84.81 275 GLU A N 1
ATOM 2205 C CA . GLU A 1 275 ? -12.109 -23.844 -42.732 1.00 84.81 275 GLU A CA 1
ATOM 2206 C C . GLU A 1 275 ? -12.125 -23.589 -44.242 1.00 84.81 275 GLU A C 1
ATOM 2208 O O . GLU A 1 275 ? -12.966 -24.151 -44.940 1.00 84.81 275 GLU A O 1
ATOM 2213 N N . SER A 1 276 ? -11.182 -22.800 -44.759 1.00 81.31 276 SER A N 1
ATOM 2214 C CA . SER A 1 276 ? -11.068 -22.511 -46.192 1.00 81.31 276 SER A CA 1
ATOM 2215 C C . SER A 1 276 ? -10.476 -23.687 -46.977 1.00 81.31 276 SER A C 1
ATOM 2217 O O . SER A 1 276 ? -11.006 -24.046 -48.025 1.00 81.31 276 SER A O 1
ATOM 2219 N N . LEU A 1 277 ? -9.438 -24.344 -46.449 1.00 82.62 277 LEU A N 1
ATOM 2220 C CA . LEU A 1 277 ? -8.794 -25.495 -47.095 1.00 82.62 277 LEU A CA 1
ATOM 2221 C C . LEU A 1 277 ? -9.684 -26.744 -47.099 1.00 82.62 277 LEU A C 1
ATOM 2223 O O . LEU A 1 277 ? -9.648 -27.523 -48.047 1.00 82.62 277 LEU A O 1
ATOM 2227 N N . THR A 1 278 ? -10.478 -26.940 -46.042 1.00 83.50 278 THR A N 1
ATOM 2228 C CA . THR A 1 278 ? -11.325 -28.136 -45.881 1.00 83.50 278 THR A CA 1
ATOM 2229 C C . THR A 1 278 ? -12.793 -27.904 -46.238 1.00 83.50 278 THR A C 1
ATOM 2231 O O . THR A 1 278 ? -13.544 -28.867 -46.369 1.00 83.50 278 THR A O 1
ATOM 2234 N N . GLN A 1 279 ? -13.237 -26.644 -46.355 1.00 81.81 279 GLN A N 1
ATOM 2235 C CA . GLN A 1 279 ? -14.649 -26.249 -46.512 1.00 81.81 279 GLN A CA 1
ATOM 2236 C C . GLN A 1 279 ? -15.567 -26.771 -45.388 1.00 81.81 279 GLN A C 1
ATOM 2238 O O . GLN A 1 279 ? -16.791 -26.863 -45.537 1.00 81.81 279 GLN A O 1
ATOM 2243 N N . LYS A 1 280 ? -14.989 -27.110 -44.230 1.00 82.62 280 LYS A N 1
ATOM 2244 C CA . LYS A 1 280 ? -15.686 -27.622 -43.047 1.00 82.62 280 LYS A CA 1
ATOM 2245 C C . LYS A 1 280 ? -15.462 -26.689 -41.867 1.00 82.62 280 LYS A C 1
ATOM 2247 O O . LYS A 1 280 ? -14.381 -26.149 -41.694 1.00 82.62 280 LYS A O 1
ATOM 2252 N N . LYS A 1 281 ? -16.486 -26.506 -41.030 1.00 82.81 281 LYS A N 1
ATOM 2253 C CA . LYS A 1 281 ? -16.420 -25.590 -39.878 1.00 82.81 281 LYS A CA 1
ATOM 2254 C C . LYS A 1 281 ? -15.698 -26.217 -38.693 1.00 82.81 281 LYS A C 1
ATOM 2256 O O . LYS A 1 281 ? -16.012 -27.347 -38.324 1.00 82.81 281 LYS A O 1
ATOM 2261 N N . PHE A 1 282 ? -14.826 -25.460 -38.039 1.00 83.06 282 PHE A N 1
ATOM 2262 C CA . PHE A 1 282 ? -14.134 -25.884 -36.823 1.00 83.06 282 PHE A CA 1
ATOM 2263 C C . PHE A 1 282 ? -14.694 -25.121 -35.627 1.00 83.06 282 PHE A C 1
ATOM 2265 O O . PHE A 1 282 ? -14.627 -23.897 -35.552 1.00 83.06 282 PHE A O 1
ATOM 2272 N N . LEU A 1 283 ? -15.264 -25.838 -34.662 1.00 79.56 283 LEU A N 1
ATOM 2273 C CA . LEU A 1 283 ? -15.897 -25.228 -33.494 1.00 79.56 283 LEU A CA 1
ATOM 2274 C C . LEU A 1 283 ? -15.029 -25.416 -32.250 1.00 79.56 283 LEU A C 1
ATOM 2276 O O . LEU A 1 283 ? -14.479 -26.494 -32.029 1.00 79.56 283 LEU A O 1
ATOM 2280 N N . LYS A 1 284 ? -14.959 -24.391 -31.392 1.00 78.25 284 LYS A N 1
ATOM 2281 C CA . LYS A 1 284 ? -14.415 -24.550 -30.036 1.00 78.25 284 LYS A CA 1
ATOM 2282 C C . LYS A 1 284 ? -15.349 -25.452 -29.229 1.00 78.25 284 LYS A C 1
ATOM 2284 O O . LYS A 1 284 ? -16.530 -25.131 -29.066 1.00 78.25 284 LYS A O 1
ATOM 2289 N N . THR A 1 285 ? -14.844 -26.574 -28.718 1.00 66.62 285 THR A N 1
ATOM 2290 C CA . THR A 1 285 ? -15.635 -27.513 -27.908 1.00 66.62 285 THR A CA 1
ATOM 2291 C C . THR A 1 285 ? -14.898 -27.930 -26.640 1.00 66.62 285 THR A C 1
ATOM 2293 O O . THR A 1 285 ? -13.701 -28.203 -26.643 1.00 66.62 285 THR A O 1
ATOM 2296 N N . ARG A 1 286 ? -15.657 -28.000 -25.540 1.00 61.88 286 ARG A N 1
ATOM 2297 C CA . ARG A 1 286 ? -15.248 -28.578 -24.245 1.00 61.88 286 ARG A CA 1
ATOM 2298 C C . ARG A 1 286 ? -15.912 -29.927 -23.970 1.00 61.88 286 ARG A C 1
ATOM 2300 O O . ARG A 1 286 ? -15.670 -30.542 -22.935 1.00 61.88 286 ARG A O 1
ATOM 2307 N N . ARG A 1 287 ? -16.843 -30.333 -24.841 1.00 57.75 287 ARG A N 1
ATOM 2308 C CA . ARG A 1 287 ? -17.774 -31.439 -24.578 1.00 57.75 287 ARG A CA 1
ATOM 2309 C C . ARG A 1 287 ? -17.135 -32.798 -24.815 1.00 57.75 287 ARG A C 1
ATOM 2311 O O . ARG A 1 287 ? -17.439 -33.723 -24.074 1.00 57.75 287 ARG A O 1
ATOM 2318 N N . GLU A 1 288 ? -16.199 -32.885 -25.756 1.00 59.22 288 GLU A N 1
ATOM 2319 C CA . GLU A 1 288 ? -15.581 -34.159 -26.118 1.00 59.22 288 GLU A CA 1
ATOM 2320 C C . GLU A 1 288 ? -14.801 -34.781 -24.960 1.00 59.22 288 GLU A C 1
ATOM 2322 O O . GLU A 1 288 ? -14.881 -35.986 -24.746 1.00 59.22 288 GLU A O 1
ATOM 2327 N N . PHE A 1 289 ? -14.099 -33.995 -24.145 1.00 60.22 289 PHE A N 1
ATOM 2328 C CA . PHE A 1 289 ? -13.221 -34.560 -23.115 1.00 60.22 289 PHE A CA 1
ATOM 2329 C C . PHE A 1 289 ? -13.846 -34.716 -21.726 1.00 60.22 289 PHE A C 1
ATOM 2331 O O . PHE A 1 289 ? -13.180 -35.265 -20.852 1.00 60.22 289 PHE A O 1
ATOM 2338 N N . GLY A 1 290 ? -15.078 -34.241 -21.485 1.00 53.47 290 GLY A N 1
ATOM 2339 C CA . GLY A 1 290 ? -15.819 -34.392 -20.213 1.00 53.47 290 GLY A CA 1
ATOM 2340 C C . GLY A 1 290 ? -15.202 -33.731 -18.962 1.00 53.47 290 GLY A C 1
ATOM 2341 O O . GLY A 1 290 ? -15.915 -33.448 -18.005 1.00 53.47 290 GLY A O 1
ATOM 2342 N N . ASN A 1 291 ? -13.904 -33.413 -18.990 1.00 58.81 291 ASN A N 1
ATOM 2343 C CA . ASN A 1 291 ? -13.069 -33.039 -17.844 1.00 58.81 291 ASN A CA 1
ATOM 2344 C C . ASN A 1 291 ? -12.580 -31.578 -17.894 1.00 58.81 291 ASN A C 1
ATOM 2346 O O . ASN A 1 291 ? -11.601 -31.225 -17.244 1.00 58.81 291 ASN A O 1
ATOM 2350 N N . GLY A 1 292 ? -13.231 -30.720 -18.688 1.00 61.97 292 GLY A N 1
ATOM 2351 C CA . GLY A 1 292 ? -12.900 -29.290 -18.774 1.00 61.97 292 GLY A CA 1
ATOM 2352 C C . GLY A 1 292 ? -11.723 -28.926 -19.691 1.00 61.97 292 GLY A C 1
ATOM 2353 O O . GLY A 1 292 ? -11.321 -27.766 -19.699 1.00 61.97 292 GLY A O 1
ATOM 2354 N N . TYR A 1 293 ? -11.199 -29.872 -20.477 1.00 72.00 293 TYR A N 1
ATOM 2355 C CA . TYR A 1 293 ? -10.225 -29.599 -21.540 1.00 72.00 293 TYR A CA 1
ATOM 2356 C C . TYR A 1 293 ? -10.930 -29.055 -22.795 1.00 72.00 293 TYR A C 1
ATOM 2358 O O . TYR A 1 293 ? -11.943 -29.606 -23.226 1.00 72.00 293 TYR A O 1
ATOM 2366 N N . GLU A 1 294 ? -10.403 -27.967 -23.356 1.00 76.75 294 GLU A N 1
ATOM 2367 C CA . GLU A 1 294 ? -10.911 -27.284 -24.556 1.00 76.75 294 GLU A CA 1
ATOM 2368 C C . GLU A 1 294 ? -9.918 -27.430 -25.710 1.00 76.75 294 GLU A C 1
ATOM 2370 O O . GLU A 1 294 ? -8.716 -27.417 -25.443 1.00 76.75 294 GLU A O 1
ATOM 2375 N N . LEU A 1 295 ? -10.435 -27.548 -26.940 1.00 81.69 295 LEU A N 1
ATOM 2376 C CA . LEU A 1 295 ? -9.669 -27.446 -28.189 1.00 81.69 295 LEU A CA 1
ATOM 2377 C C . LEU A 1 295 ? -9.938 -26.111 -28.897 1.00 81.69 295 LEU A C 1
ATOM 2379 O O . LEU A 1 295 ? -11.096 -25.679 -28.942 1.00 81.69 295 LEU A O 1
ATOM 2383 N N . ASP A 1 296 ? -8.910 -25.497 -29.495 1.00 80.31 296 ASP A N 1
ATOM 2384 C CA . ASP A 1 296 ? -9.031 -24.210 -30.215 1.00 80.31 296 ASP A CA 1
ATOM 2385 C C . ASP A 1 296 ? -9.909 -24.292 -31.474 1.00 80.31 296 ASP A C 1
ATOM 2387 O O . ASP A 1 296 ? -10.544 -23.302 -31.876 1.00 80.31 296 ASP A O 1
ATOM 2391 N N . GLY A 1 297 ? -10.010 -25.487 -32.055 1.00 83.94 297 GLY A N 1
ATOM 2392 C CA . GLY A 1 297 ? -11.047 -25.853 -33.007 1.00 83.94 297 GLY A CA 1
ATOM 2393 C C . GLY A 1 297 ? -11.094 -27.357 -33.256 1.00 83.94 297 GLY A C 1
ATOM 2394 O O . GLY A 1 297 ? -10.062 -28.013 -33.352 1.00 83.94 297 GLY A O 1
ATOM 2395 N N . TYR A 1 298 ? -12.305 -27.900 -33.371 1.00 86.75 298 TYR A N 1
ATOM 2396 C CA . TYR A 1 298 ? -12.562 -29.306 -33.679 1.00 86.75 298 TYR A CA 1
ATOM 2397 C C . TYR A 1 298 ? -13.660 -29.436 -34.734 1.00 86.75 298 TYR A C 1
ATOM 2399 O O . TYR A 1 298 ? -14.669 -28.723 -34.686 1.00 86.75 298 TYR A O 1
ATOM 2407 N N . ASN A 1 299 ? -13.467 -30.367 -35.663 1.00 85.56 299 ASN A N 1
ATOM 2408 C CA . ASN A 1 299 ? -14.467 -30.803 -36.621 1.00 85.56 299 ASN A CA 1
ATOM 2409 C C . ASN A 1 299 ? -14.751 -32.303 -36.437 1.00 85.56 299 ASN A C 1
ATOM 2411 O O . ASN A 1 299 ? -13.854 -33.137 -36.556 1.00 85.56 299 ASN A O 1
ATOM 2415 N N . GLU A 1 300 ? -16.013 -32.634 -36.161 1.00 82.62 300 GLU A N 1
ATOM 2416 C CA . GLU A 1 300 ? -16.456 -34.004 -35.878 1.00 82.62 300 GLU A CA 1
ATOM 2417 C C . GLU A 1 300 ? -16.465 -34.900 -37.124 1.00 82.62 300 GLU A C 1
ATOM 2419 O O . GLU A 1 300 ? -16.075 -36.062 -37.042 1.00 82.62 300 GLU A O 1
ATOM 2424 N N . GLU A 1 301 ? -16.847 -34.357 -38.285 1.00 82.81 301 GLU A N 1
ATOM 2425 C CA . GLU A 1 301 ? -16.930 -35.107 -39.547 1.00 82.81 301 GLU A CA 1
ATOM 2426 C C . GLU A 1 301 ? -15.549 -35.565 -40.029 1.00 82.81 301 GLU A C 1
ATOM 2428 O O . GLU A 1 301 ? -15.384 -36.700 -40.464 1.00 82.81 301 GLU A O 1
ATOM 2433 N N . LEU A 1 302 ? -14.550 -34.689 -39.911 1.00 84.44 302 LEU A N 1
ATOM 2434 C CA . LEU A 1 302 ? -13.165 -34.969 -40.283 1.00 84.44 302 LEU A CA 1
ATOM 2435 C C . LEU A 1 302 ? -12.387 -35.676 -39.168 1.00 84.44 302 LEU A C 1
ATOM 2437 O O . LEU A 1 302 ? -11.271 -36.125 -39.416 1.00 84.44 302 LEU A O 1
ATOM 2441 N N . ARG A 1 303 ? -12.932 -35.745 -37.943 1.00 87.25 303 ARG A N 1
ATOM 2442 C CA . ARG A 1 303 ? -12.198 -36.114 -36.717 1.00 87.25 303 ARG A CA 1
ATOM 2443 C C . ARG A 1 303 ? -10.861 -35.377 -36.592 1.00 87.25 303 ARG A C 1
ATOM 2445 O O . ARG A 1 303 ? -9.845 -35.965 -36.227 1.00 87.25 303 ARG A O 1
ATOM 2452 N N . LEU A 1 304 ? -10.872 -34.083 -36.901 1.00 88.44 304 LEU A N 1
ATOM 2453 C CA . LEU A 1 304 ? -9.682 -33.238 -36.965 1.00 88.44 304 LEU A CA 1
ATOM 2454 C C . LEU A 1 304 ? -9.800 -32.083 -35.968 1.00 88.44 304 LEU A C 1
ATOM 2456 O O . LEU A 1 304 ? -10.824 -31.400 -35.906 1.00 88.44 304 LEU A O 1
ATOM 2460 N N . ALA A 1 305 ? -8.747 -31.859 -35.193 1.00 88.88 305 ALA A N 1
ATOM 2461 C CA . ALA A 1 305 ? -8.619 -30.784 -34.221 1.00 88.88 305 ALA A CA 1
ATOM 2462 C C . ALA A 1 305 ? -7.342 -29.975 -34.456 1.00 88.88 305 ALA A C 1
ATOM 2464 O O . ALA A 1 305 ? -6.364 -30.500 -34.991 1.00 88.88 305 ALA A O 1
ATOM 2465 N N . PHE A 1 306 ? -7.320 -28.728 -33.986 1.00 89.56 306 PHE A N 1
ATOM 2466 C CA . PHE A 1 306 ? -6.094 -27.940 -33.916 1.00 89.56 306 PHE A CA 1
ATOM 2467 C C . PHE A 1 306 ? -5.949 -27.173 -32.595 1.00 89.56 306 PHE A C 1
ATOM 2469 O O . PHE A 1 306 ? -6.944 -26.858 -31.939 1.00 89.56 306 PHE A O 1
ATOM 2476 N N . GLU A 1 307 ? -4.699 -26.874 -32.240 1.00 87.44 307 GLU A N 1
ATOM 2477 C CA . GLU A 1 307 ? -4.286 -26.039 -31.101 1.00 87.44 307 GLU A CA 1
ATOM 2478 C C . GLU A 1 307 ? -3.167 -25.090 -31.537 1.00 87.44 307 GLU A C 1
ATOM 2480 O O . GLU A 1 307 ? -2.218 -25.518 -32.200 1.00 87.44 307 GLU A O 1
ATOM 2485 N N . TYR A 1 308 ? -3.247 -23.818 -31.149 1.00 82.25 308 TYR A N 1
ATOM 2486 C CA . TYR A 1 308 ? -2.167 -22.856 -31.361 1.00 82.25 308 TYR A CA 1
ATOM 2487 C C . TYR A 1 308 ? -1.372 -22.667 -30.065 1.00 82.25 308 TYR A C 1
ATOM 2489 O O . TYR A 1 308 ? -1.845 -22.082 -29.092 1.00 82.25 308 TYR A O 1
ATOM 2497 N N . HIS A 1 309 ? -0.124 -23.129 -30.047 1.00 79.88 309 HIS A N 1
ATOM 2498 C CA . HIS A 1 309 ? 0.739 -23.028 -28.874 1.00 79.88 309 HIS A CA 1
ATOM 2499 C C . HIS A 1 309 ? 1.605 -21.765 -28.930 1.00 79.88 309 HIS A C 1
ATOM 2501 O O . HIS A 1 309 ? 2.542 -21.673 -29.724 1.00 79.88 309 HIS A O 1
ATOM 2507 N N . GLY A 1 310 ? 1.337 -20.816 -28.028 1.00 72.12 310 GLY A N 1
ATOM 2508 C CA . GLY A 1 310 ? 2.193 -19.646 -27.787 1.00 72.12 310 GLY A CA 1
ATOM 2509 C C . GLY A 1 310 ? 3.543 -19.986 -27.128 1.00 72.12 310 GLY A C 1
ATOM 2510 O O . GLY A 1 310 ? 3.754 -21.105 -26.661 1.00 72.12 310 GLY A O 1
ATOM 2511 N N . ILE A 1 311 ? 4.448 -19.002 -27.016 1.00 70.38 311 ILE A N 1
ATOM 2512 C CA . ILE A 1 311 ? 5.783 -19.157 -26.389 1.00 70.38 311 ILE A CA 1
ATOM 2513 C C . ILE A 1 311 ? 5.727 -19.729 -24.961 1.00 70.38 311 ILE A C 1
ATOM 2515 O O . ILE A 1 311 ? 6.639 -20.446 -24.540 1.00 70.38 311 ILE A O 1
ATOM 2519 N N . GLN A 1 312 ? 4.631 -19.471 -24.241 1.00 61.19 312 GLN A N 1
ATOM 2520 C CA . GLN A 1 312 ? 4.378 -19.970 -22.890 1.00 61.19 312 GLN A CA 1
ATOM 2521 C C . GLN A 1 312 ? 4.247 -21.502 -22.800 1.00 61.19 312 GLN A C 1
ATOM 2523 O O . GLN A 1 312 ? 4.435 -22.057 -21.725 1.00 61.19 312 GLN A O 1
ATOM 2528 N N . HIS A 1 313 ? 3.974 -22.199 -23.909 1.00 71.56 313 HIS A N 1
ATOM 2529 C CA . HIS A 1 313 ? 3.944 -23.668 -23.947 1.00 71.56 313 HIS A CA 1
ATOM 2530 C C . HIS A 1 313 ? 5.348 -24.284 -24.062 1.00 71.56 313 HIS A C 1
ATOM 2532 O O . HIS A 1 313 ? 5.557 -25.437 -23.694 1.00 71.56 313 HIS A O 1
ATOM 2538 N N . TYR A 1 314 ? 6.326 -23.510 -24.545 1.00 71.56 314 TYR A N 1
ATOM 2539 C CA . TYR A 1 314 ? 7.676 -23.994 -24.852 1.00 71.56 314 TYR A CA 1
ATOM 2540 C C . TYR A 1 314 ? 8.724 -23.523 -23.842 1.00 71.56 314 TYR A C 1
ATOM 2542 O O . TYR A 1 314 ? 9.716 -24.213 -23.619 1.00 71.56 314 TYR A O 1
ATOM 2550 N N . SER A 1 315 ? 8.523 -22.355 -23.222 1.00 71.88 315 SER A N 1
ATOM 2551 C CA . SER A 1 315 ? 9.510 -21.750 -22.325 1.00 71.88 315 SER A CA 1
ATOM 2552 C C . SER A 1 315 ? 8.880 -21.067 -21.116 1.00 71.88 315 SER A C 1
ATOM 2554 O O . SER A 1 315 ? 7.804 -20.468 -21.189 1.00 71.88 315 SER A O 1
ATOM 2556 N N . TYR A 1 316 ? 9.589 -21.125 -19.988 1.00 71.25 316 TYR A N 1
ATOM 2557 C CA . TYR A 1 316 ? 9.176 -20.433 -18.779 1.00 71.25 316 TYR A CA 1
ATOM 2558 C C . TYR A 1 316 ? 9.352 -18.917 -18.924 1.00 71.25 316 TYR A C 1
ATOM 2560 O O . TYR A 1 316 ? 10.458 -18.386 -19.000 1.00 71.25 316 TYR A O 1
ATOM 2568 N N . THR A 1 317 ? 8.230 -18.207 -18.892 1.00 61.59 317 THR A N 1
ATOM 2569 C CA . THR A 1 317 ? 8.172 -16.741 -18.853 1.00 61.59 317 THR A CA 1
ATOM 2570 C C . THR A 1 317 ? 7.526 -16.249 -17.546 1.00 61.59 317 THR A C 1
ATOM 2572 O O . THR A 1 317 ? 6.344 -16.538 -17.326 1.00 61.59 317 THR A O 1
ATOM 2575 N N . PRO A 1 318 ? 8.212 -15.452 -16.700 1.00 58.50 318 PRO A N 1
ATOM 2576 C CA . PRO A 1 318 ? 7.672 -14.979 -15.416 1.00 58.50 318 PRO A CA 1
ATOM 2577 C C . PRO A 1 318 ? 6.348 -14.205 -15.517 1.00 58.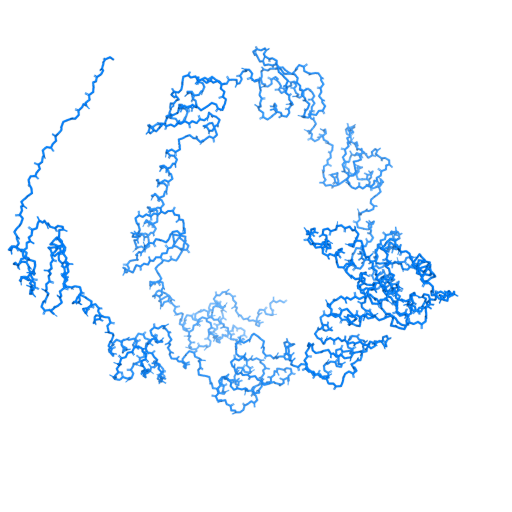50 318 PRO A C 1
ATOM 2579 O O . PRO A 1 318 ? 5.548 -14.238 -14.585 1.00 58.50 318 PRO A O 1
ATOM 2582 N N . TYR A 1 319 ? 6.114 -13.527 -16.649 1.00 50.66 319 TYR A N 1
ATOM 2583 C CA . TYR A 1 319 ? 4.887 -12.779 -16.938 1.00 50.66 319 TYR A CA 1
ATOM 2584 C C . TYR A 1 319 ? 3.656 -13.688 -17.085 1.00 50.66 319 TYR A C 1
ATOM 2586 O O . TYR A 1 319 ? 2.622 -13.411 -16.486 1.00 50.66 319 TYR A O 1
ATOM 2594 N N . PHE A 1 320 ? 3.774 -14.786 -17.839 1.00 43.75 320 PHE A N 1
ATOM 2595 C CA . PHE A 1 320 ? 2.657 -15.705 -18.093 1.00 43.75 320 PHE A CA 1
ATOM 2596 C C . PHE A 1 320 ? 2.477 -16.760 -16.990 1.00 43.75 320 PHE A C 1
ATOM 2598 O O . PHE A 1 320 ? 1.370 -17.253 -16.799 1.00 43.75 320 PHE A O 1
ATOM 2605 N N . HIS A 1 321 ? 3.529 -17.059 -16.218 1.00 69.69 321 HIS A N 1
ATOM 2606 C CA . HIS A 1 321 ? 3.509 -18.092 -15.172 1.00 69.69 321 HIS A CA 1
ATOM 2607 C C . HIS A 1 321 ? 3.494 -17.530 -13.742 1.00 69.69 321 HIS A C 1
ATOM 2609 O O . HIS A 1 321 ? 3.725 -18.265 -12.788 1.00 69.69 321 HIS A O 1
ATOM 2615 N N . ASN A 1 322 ? 3.245 -16.224 -13.575 1.00 62.28 322 ASN A N 1
ATOM 2616 C CA . ASN A 1 322 ? 3.154 -15.548 -12.274 1.00 62.28 322 ASN A CA 1
ATOM 2617 C C . ASN A 1 322 ? 4.314 -15.894 -11.312 1.00 62.28 322 ASN A C 1
ATOM 2619 O O . ASN A 1 322 ? 4.102 -16.144 -10.127 1.00 62.28 322 ASN A O 1
ATOM 2623 N N . GLN A 1 323 ? 5.539 -15.931 -11.843 1.00 63.97 323 GLN A N 1
ATOM 2624 C CA . GLN A 1 323 ? 6.767 -16.290 -11.116 1.00 63.97 323 GLN A CA 1
ATOM 2625 C C . GLN A 1 323 ? 6.816 -17.727 -10.540 1.00 63.97 323 GLN A C 1
ATOM 2627 O O . GLN A 1 323 ? 7.657 -17.998 -9.686 1.00 63.97 323 GLN A O 1
ATOM 2632 N N . SER A 1 324 ? 5.947 -18.642 -10.986 1.00 71.38 324 SER A N 1
ATOM 2633 C CA . SER A 1 324 ? 5.923 -20.043 -10.545 1.00 71.38 324 SER A CA 1
ATOM 2634 C C . SER A 1 324 ? 6.303 -20.998 -11.676 1.00 71.38 324 SER A C 1
ATOM 2636 O O . SER A 1 324 ? 5.603 -21.095 -12.684 1.00 71.38 324 SER A O 1
ATOM 2638 N N . GLU A 1 325 ? 7.392 -21.744 -11.491 1.00 73.44 325 GLU A N 1
ATOM 2639 C CA . GLU A 1 325 ? 7.803 -22.819 -12.406 1.00 73.44 325 GLU A CA 1
ATOM 2640 C C . GLU A 1 325 ? 6.831 -24.012 -12.374 1.00 73.44 325 GLU A C 1
ATOM 2642 O O . GLU A 1 325 ? 6.669 -24.708 -13.376 1.00 73.44 325 GLU A O 1
ATOM 2647 N N . GLU A 1 326 ? 6.103 -24.207 -11.270 1.00 74.94 326 GLU A N 1
ATOM 2648 C CA . GLU A 1 326 ? 5.093 -25.266 -11.147 1.00 74.94 326 GLU A CA 1
ATOM 2649 C C . GLU A 1 326 ? 3.936 -25.056 -12.136 1.00 74.94 326 GLU A C 1
ATOM 2651 O O . GLU A 1 326 ? 3.494 -26.004 -12.781 1.00 74.94 326 GLU A O 1
ATOM 2656 N N . LEU A 1 327 ? 3.504 -23.805 -12.346 1.00 73.75 327 LEU A N 1
ATOM 2657 C CA . LEU A 1 327 ? 2.439 -23.478 -13.306 1.00 73.75 327 LEU A CA 1
ATOM 2658 C C . LEU A 1 327 ? 2.844 -23.757 -14.764 1.00 73.75 327 LEU A C 1
ATOM 2660 O O . LEU A 1 327 ? 1.984 -24.061 -15.593 1.00 73.75 327 LEU A O 1
ATOM 2664 N N . PHE A 1 328 ? 4.139 -23.682 -15.078 1.00 75.75 328 PHE A N 1
ATOM 2665 C CA . PHE A 1 328 ? 4.677 -24.057 -16.389 1.00 75.75 328 PHE A CA 1
ATOM 2666 C C . PHE A 1 328 ? 4.681 -25.581 -16.581 1.00 75.75 328 PHE A C 1
ATOM 2668 O O . PHE A 1 328 ? 4.232 -26.072 -17.617 1.00 75.75 328 PHE A O 1
ATOM 2675 N N . LEU A 1 329 ? 5.081 -26.344 -15.558 1.00 76.56 329 LEU A N 1
ATOM 2676 C CA . LEU A 1 329 ? 4.997 -27.810 -15.580 1.00 76.56 329 LEU A CA 1
ATOM 2677 C C . LEU A 1 329 ? 3.543 -28.293 -15.701 1.00 76.56 329 LEU A C 1
ATOM 2679 O O . LEU A 1 329 ? 3.251 -29.213 -16.464 1.00 76.56 329 LEU A O 1
ATOM 2683 N N . GLU A 1 330 ? 2.601 -27.642 -15.016 1.00 78.25 330 GLU A N 1
ATOM 2684 C CA . GLU A 1 330 ? 1.168 -27.915 -15.167 1.00 78.25 330 GLU A CA 1
ATOM 2685 C C . GLU A 1 330 ? 0.645 -27.606 -16.576 1.00 78.25 330 GLU A C 1
ATOM 2687 O O . GLU A 1 330 ? -0.258 -28.294 -17.059 1.00 78.25 330 GLU A O 1
ATOM 2692 N N . GLN A 1 331 ? 1.175 -26.577 -17.245 1.00 76.75 331 GLN A N 1
ATOM 2693 C CA . GLN A 1 331 ? 0.838 -26.278 -18.638 1.00 76.75 331 GLN A CA 1
ATOM 2694 C C . GLN A 1 331 ? 1.308 -27.409 -19.568 1.00 76.75 331 GLN A C 1
ATOM 2696 O O . GLN A 1 331 ? 0.483 -27.962 -20.292 1.00 76.75 331 GLN A O 1
ATOM 2701 N N . GLN A 1 332 ? 2.561 -27.864 -19.448 1.00 80.06 332 GLN A N 1
ATOM 2702 C CA . GLN A 1 332 ? 3.078 -28.991 -20.242 1.00 80.06 332 GLN A CA 1
ATOM 2703 C C . GLN A 1 332 ? 2.323 -30.304 -19.979 1.00 80.06 332 GLN A C 1
ATOM 2705 O O . GLN A 1 332 ? 1.987 -31.044 -20.904 1.00 80.06 332 GLN A O 1
ATOM 2710 N N . LEU A 1 333 ? 1.994 -30.590 -18.714 1.00 80.81 333 LEU A N 1
ATOM 2711 C CA . LEU A 1 333 ? 1.210 -31.773 -18.344 1.00 80.81 333 LEU A CA 1
ATOM 2712 C C . LEU A 1 333 ? -0.216 -31.732 -18.911 1.00 80.81 333 LEU A C 1
ATOM 2714 O O . LEU A 1 333 ? -0.803 -32.787 -19.169 1.00 80.81 333 LEU A O 1
ATOM 2718 N N . ARG A 1 334 ? -0.799 -30.539 -19.093 1.00 78.62 334 ARG A N 1
ATOM 2719 C CA . ARG A 1 334 ? -2.108 -30.376 -19.741 1.00 78.62 334 ARG A CA 1
ATOM 2720 C C . ARG A 1 334 ? -2.023 -30.628 -21.241 1.00 78.62 334 ARG A C 1
ATOM 2722 O O . ARG A 1 334 ? -2.884 -31.343 -21.749 1.00 78.62 334 ARG A O 1
ATOM 2729 N N . ASP A 1 335 ? -0.988 -30.129 -21.905 1.00 80.31 335 ASP A N 1
ATOM 2730 C CA . ASP A 1 335 ? -0.792 -30.317 -23.346 1.00 80.31 335 ASP A CA 1
ATOM 2731 C C . ASP A 1 335 ? -0.577 -31.807 -23.681 1.00 80.31 335 ASP A C 1
ATOM 2733 O O . ASP A 1 335 ? -1.274 -32.362 -24.532 1.00 80.31 335 ASP A O 1
ATOM 2737 N N . LEU A 1 336 ? 0.259 -32.509 -22.901 1.00 83.38 336 LEU A N 1
ATOM 2738 C CA . LEU A 1 336 ? 0.459 -33.963 -23.022 1.00 83.38 336 LEU A CA 1
ATOM 2739 C C . LEU A 1 336 ? -0.836 -34.762 -22.808 1.00 83.38 336 LEU A C 1
ATOM 2741 O O . LEU A 1 336 ? -1.093 -35.758 -23.489 1.00 83.38 336 LEU A O 1
ATOM 2745 N N . LYS A 1 337 ? -1.680 -34.339 -21.858 1.00 84.06 337 LYS A N 1
ATOM 2746 C CA . LYS A 1 337 ? -2.986 -34.974 -21.625 1.00 84.06 337 LYS A CA 1
ATOM 2747 C C . LYS A 1 337 ? -3.943 -34.756 -22.792 1.00 84.06 337 LYS A C 1
ATOM 2749 O O . LYS A 1 337 ? -4.630 -35.706 -23.1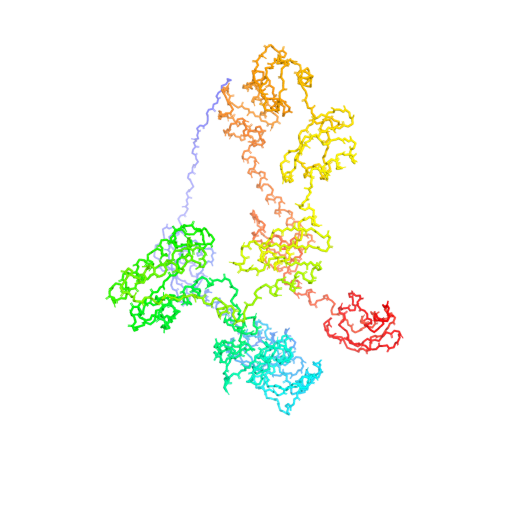60 1.00 84.06 337 LYS A O 1
ATOM 2754 N N . LYS A 1 338 ? -3.995 -33.553 -23.376 1.00 82.75 338 LYS A N 1
ATOM 2755 C CA . LYS A 1 338 ? -4.825 -33.277 -24.561 1.00 82.75 338 LYS A CA 1
ATOM 2756 C C . LYS A 1 338 ? -4.412 -34.164 -25.733 1.00 82.75 338 LYS A C 1
ATOM 2758 O O . LYS A 1 338 ? -5.275 -34.784 -26.350 1.00 82.75 338 LYS A O 1
ATOM 2763 N N . GLU A 1 339 ? -3.111 -34.286 -25.990 1.00 84.31 339 GLU A N 1
ATOM 2764 C CA . GLU A 1 339 ? -2.592 -35.140 -27.061 1.00 84.31 339 GLU A CA 1
ATOM 2765 C C . GLU A 1 339 ? -2.972 -36.613 -26.844 1.00 84.31 339 GLU A C 1
ATOM 2767 O O . GLU A 1 339 ? -3.465 -37.282 -27.756 1.00 84.31 339 GLU A O 1
ATOM 2772 N N . LYS A 1 340 ? -2.822 -37.111 -25.609 1.00 84.44 340 LYS A N 1
ATOM 2773 C CA . LYS A 1 340 ? -3.212 -38.478 -25.248 1.00 84.44 340 LYS A CA 1
ATOM 2774 C C . LYS A 1 340 ? -4.714 -38.719 -25.433 1.00 84.44 340 LYS A C 1
ATOM 2776 O O . LYS A 1 340 ? -5.096 -39.735 -26.005 1.00 84.44 340 LYS A O 1
ATOM 2781 N N . LEU A 1 341 ? -5.557 -37.775 -25.012 1.00 84.25 341 LEU A N 1
ATOM 2782 C CA . LEU A 1 341 ? -7.012 -37.873 -25.162 1.00 84.25 341 LEU A CA 1
ATOM 2783 C C . LEU A 1 341 ? -7.458 -37.831 -26.630 1.00 84.25 341 LEU A C 1
ATOM 2785 O O . LEU A 1 341 ? -8.396 -38.538 -26.998 1.00 84.25 341 LEU A O 1
ATOM 2789 N N . CYS A 1 342 ? -6.792 -37.038 -27.476 1.00 84.25 342 CYS A N 1
ATOM 2790 C CA . CYS A 1 342 ? -7.052 -37.038 -28.918 1.00 84.25 342 CYS A CA 1
ATOM 2791 C C . CYS A 1 342 ? -6.727 -38.410 -29.527 1.00 84.25 342 CYS A C 1
ATOM 2793 O O . CYS A 1 342 ? -7.553 -38.969 -30.247 1.00 84.25 342 CYS A O 1
ATOM 2795 N N . LYS A 1 343 ? -5.581 -39.002 -29.157 1.00 84.88 343 LYS A N 1
ATOM 2796 C CA . LYS A 1 343 ? -5.181 -40.353 -29.588 1.00 84.88 343 LYS A CA 1
ATOM 2797 C C . LYS A 1 343 ? -6.178 -41.428 -29.142 1.00 84.88 343 LYS A C 1
ATOM 2799 O O . LYS A 1 343 ? -6.598 -42.237 -29.962 1.00 84.88 343 LYS A O 1
ATOM 2804 N N . GLU A 1 344 ? -6.604 -41.410 -27.878 1.00 85.50 344 GLU A N 1
ATOM 2805 C CA . GLU A 1 344 ? -7.587 -42.365 -27.332 1.00 85.50 344 GLU A CA 1
ATOM 2806 C C . GLU A 1 344 ? -8.948 -42.292 -28.043 1.00 85.50 344 GLU A C 1
ATOM 2808 O O . GLU A 1 344 ? -9.618 -43.310 -28.207 1.00 85.50 344 GLU A O 1
ATOM 2813 N N . LYS A 1 345 ? -9.350 -41.099 -28.498 1.00 83.00 345 LYS A N 1
ATOM 2814 C CA . LYS A 1 345 ? -10.611 -40.874 -29.221 1.00 83.00 345 LYS A CA 1
ATOM 2815 C C . LYS A 1 345 ? -10.495 -40.963 -30.744 1.00 83.00 345 LYS A C 1
ATOM 2817 O O . LYS A 1 345 ? -11.483 -40.704 -31.428 1.00 83.00 345 LYS A O 1
ATOM 2822 N N . ALA A 1 346 ? -9.326 -41.333 -31.272 1.00 85.50 346 ALA A N 1
ATOM 2823 C CA . ALA A 1 346 ? -9.041 -41.356 -32.707 1.00 85.50 346 ALA A CA 1
ATOM 2824 C C . ALA A 1 346 ? -9.347 -40.010 -33.403 1.00 85.50 346 ALA A C 1
ATOM 2826 O O . ALA A 1 346 ? -9.986 -39.972 -34.455 1.00 85.50 346 ALA A O 1
ATOM 2827 N N . ILE A 1 347 ? -8.911 -38.911 -32.777 1.00 87.31 347 ILE A N 1
ATOM 2828 C CA . ILE A 1 347 ? -8.960 -37.544 -33.308 1.00 87.31 347 ILE A CA 1
ATOM 2829 C C . ILE A 1 347 ? -7.543 -37.153 -33.741 1.00 87.31 347 ILE A C 1
ATOM 2831 O O . ILE A 1 347 ? -6.609 -37.211 -32.936 1.00 87.31 347 ILE A O 1
ATOM 2835 N N . HIS A 1 348 ? -7.377 -36.720 -34.989 1.00 87.50 348 HIS A N 1
ATOM 2836 C CA . HIS A 1 348 ? -6.119 -36.154 -35.469 1.00 87.50 348 HIS A CA 1
ATOM 2837 C C . HIS A 1 348 ? -5.958 -34.728 -34.926 1.00 87.50 348 HIS A C 1
ATOM 2839 O O . HIS A 1 348 ? -6.850 -33.902 -35.096 1.00 87.50 348 HIS A O 1
ATOM 2845 N N . LEU A 1 349 ? -4.843 -34.435 -34.249 1.00 88.62 349 LEU A N 1
ATOM 2846 C CA . LEU A 1 349 ? -4.560 -33.122 -33.656 1.00 88.62 349 LEU A CA 1
ATOM 2847 C C . LEU A 1 349 ? -3.387 -32.453 -34.380 1.00 88.62 349 LEU A C 1
ATOM 2849 O O . LEU A 1 349 ? -2.280 -32.989 -34.389 1.00 88.62 349 LEU A O 1
ATOM 2853 N N . ILE A 1 350 ? -3.618 -31.262 -34.932 1.00 89.06 350 ILE A N 1
ATOM 2854 C CA . ILE A 1 350 ? -2.577 -30.400 -35.500 1.00 89.06 350 ILE A CA 1
ATOM 2855 C C . ILE A 1 350 ? -2.186 -29.348 -34.459 1.00 89.06 350 ILE A C 1
ATOM 2857 O O . ILE A 1 350 ? -2.986 -28.490 -34.097 1.00 89.06 350 ILE A O 1
ATOM 2861 N N . VAL A 1 351 ? -0.940 -29.392 -33.992 1.00 86.88 351 VAL A N 1
ATOM 2862 C CA . VAL A 1 351 ? -0.388 -28.372 -33.090 1.00 86.88 351 VAL A CA 1
ATOM 2863 C C . VAL A 1 351 ? 0.404 -27.358 -33.914 1.00 86.88 351 VAL A C 1
ATOM 2865 O O . VAL A 1 351 ? 1.394 -27.723 -34.549 1.00 86.88 351 VAL A O 1
ATOM 2868 N N . ILE A 1 352 ? -0.031 -26.096 -33.907 1.00 85.94 352 ILE A N 1
ATOM 2869 C CA . ILE A 1 352 ? 0.641 -24.987 -34.592 1.00 85.94 352 ILE A CA 1
ATOM 2870 C C . ILE A 1 352 ? 1.545 -24.249 -33.590 1.00 85.94 352 ILE A C 1
ATOM 2872 O O . ILE A 1 352 ? 1.040 -23.706 -32.603 1.00 85.94 352 ILE A O 1
ATOM 2876 N N . PRO A 1 353 ? 2.872 -24.218 -33.798 1.00 80.44 353 PRO A N 1
ATOM 2877 C CA . PRO A 1 353 ? 3.796 -23.521 -32.908 1.00 80.44 353 PRO A CA 1
ATOM 2878 C C . PRO A 1 353 ? 3.858 -22.008 -33.180 1.00 80.44 353 PRO A C 1
ATOM 2880 O O . PRO A 1 353 ? 3.645 -21.548 -34.300 1.00 80.44 353 PRO A O 1
ATOM 2883 N N . TYR A 1 354 ? 4.204 -21.224 -32.151 1.00 73.25 354 TYR A N 1
ATOM 2884 C CA . TYR A 1 354 ? 4.257 -19.755 -32.225 1.00 73.25 354 TYR A CA 1
ATOM 2885 C C . TYR A 1 354 ? 5.285 -19.185 -33.209 1.00 73.25 354 TYR A C 1
ATOM 2887 O O . TYR A 1 354 ? 5.172 -18.022 -33.576 1.00 73.25 354 TYR A O 1
ATOM 2895 N N . ASN A 1 355 ? 6.292 -19.971 -33.594 1.00 72.06 355 ASN A N 1
ATOM 2896 C CA . ASN A 1 355 ? 7.345 -19.561 -34.525 1.00 72.06 355 ASN A CA 1
ATOM 2897 C C . ASN A 1 355 ? 6.890 -19.567 -35.996 1.00 72.06 355 ASN A C 1
ATOM 2899 O O . ASN A 1 355 ? 7.652 -19.151 -36.863 1.00 72.06 355 ASN A O 1
ATOM 2903 N N . VAL A 1 356 ? 5.669 -20.030 -36.285 1.00 73.19 356 VAL A N 1
ATOM 2904 C CA . VAL A 1 356 ? 5.030 -19.903 -37.602 1.00 73.19 356 VAL A CA 1
ATOM 2905 C C . VAL A 1 356 ? 4.311 -18.551 -37.643 1.00 73.19 356 VAL A C 1
ATOM 2907 O O . VAL A 1 356 ? 3.104 -18.441 -37.409 1.00 73.19 356 VAL A O 1
ATOM 2910 N N . GLU A 1 357 ? 5.098 -17.493 -37.838 1.00 60.09 357 GLU A N 1
ATOM 2911 C CA . GLU A 1 357 ? 4.666 -16.114 -37.591 1.00 60.09 357 GLU A CA 1
ATOM 2912 C C . GLU A 1 357 ? 3.921 -15.486 -38.772 1.00 60.09 357 GLU A C 1
ATOM 2914 O O . GLU A 1 357 ? 2.912 -14.812 -38.543 1.00 60.09 357 GLU A O 1
ATOM 2919 N N . SER A 1 358 ? 4.331 -15.736 -40.021 1.00 63.44 358 SER A N 1
ATOM 2920 C CA . SER A 1 358 ? 3.695 -15.120 -41.194 1.00 63.44 358 SER A CA 1
ATOM 2921 C C . SER A 1 358 ? 2.417 -15.850 -41.620 1.00 63.44 358 SER A C 1
ATOM 2923 O O . SER A 1 358 ? 2.152 -16.985 -41.214 1.00 63.44 358 SER A O 1
ATOM 2925 N N . ASP A 1 359 ? 1.552 -15.177 -42.377 1.00 63.81 359 ASP A N 1
ATOM 2926 C CA . ASP A 1 359 ? 0.300 -15.775 -42.855 1.00 63.81 359 ASP A CA 1
ATOM 2927 C C . ASP A 1 359 ? 0.552 -16.822 -43.943 1.00 63.81 359 ASP A C 1
ATOM 2929 O O . ASP A 1 359 ? -0.101 -17.863 -43.933 1.00 63.81 359 ASP A O 1
ATOM 2933 N N . THR A 1 360 ? 1.552 -16.605 -44.799 1.00 68.62 360 THR A N 1
ATOM 2934 C CA . THR A 1 360 ? 2.009 -17.580 -45.799 1.00 68.62 360 THR A CA 1
ATOM 2935 C C . THR A 1 360 ? 2.555 -18.842 -45.137 1.00 68.62 360 THR A C 1
ATOM 2937 O O . THR A 1 360 ? 2.114 -19.938 -45.475 1.00 68.62 360 THR A O 1
ATOM 2940 N N . ASP A 1 361 ? 3.394 -18.707 -44.104 1.00 72.62 361 ASP A N 1
ATOM 2941 C CA . ASP A 1 361 ? 3.978 -19.870 -43.419 1.00 72.62 361 ASP A CA 1
ATOM 2942 C C . ASP A 1 361 ? 2.904 -20.717 -42.723 1.00 72.62 361 ASP A C 1
ATOM 2944 O O . ASP A 1 361 ? 2.999 -21.944 -42.682 1.00 72.62 361 ASP A O 1
ATOM 2948 N N . LYS A 1 362 ? 1.851 -20.085 -42.178 1.00 75.88 362 LYS A N 1
ATOM 2949 C CA . LYS A 1 362 ? 0.722 -20.812 -41.567 1.00 75.88 362 LYS A CA 1
ATOM 2950 C C . LYS A 1 362 ? -0.053 -21.616 -42.603 1.00 75.88 362 LYS A C 1
ATOM 2952 O O . LYS A 1 362 ? -0.473 -22.731 -42.299 1.00 75.88 362 LYS A O 1
ATOM 2957 N N . VAL A 1 363 ? -0.253 -21.059 -43.796 1.00 77.69 363 VAL A N 1
ATOM 2958 C CA . VAL A 1 363 ? -0.951 -21.738 -44.895 1.00 77.69 363 VAL A CA 1
ATOM 2959 C C . VAL A 1 363 ? -0.149 -22.949 -45.350 1.00 77.69 363 VAL A C 1
ATOM 2961 O O . VAL A 1 363 ? -0.680 -24.058 -45.316 1.00 77.69 363 VAL A O 1
ATOM 2964 N N . GLU A 1 364 ? 1.137 -22.766 -45.647 1.00 79.62 364 GLU A N 1
ATOM 2965 C CA . GLU A 1 364 ? 2.030 -23.854 -46.058 1.00 79.62 364 GLU A CA 1
ATOM 2966 C C . GLU A 1 364 ? 2.136 -24.945 -44.982 1.00 79.62 364 GLU A C 1
ATOM 2968 O O . GLU A 1 364 ? 2.042 -26.141 -45.273 1.00 79.62 364 GLU A O 1
ATOM 2973 N N . PHE A 1 365 ? 2.274 -24.548 -43.710 1.00 84.12 365 PHE A N 1
ATOM 2974 C CA . PHE A 1 365 ? 2.346 -25.481 -42.587 1.00 84.12 365 PHE A CA 1
ATOM 2975 C C . PHE A 1 365 ? 1.070 -26.318 -42.460 1.00 84.12 365 PHE A C 1
ATOM 2977 O O . PHE A 1 365 ? 1.143 -27.540 -42.306 1.00 84.12 365 PHE A O 1
ATOM 2984 N N . LEU A 1 366 ? -0.102 -25.681 -42.528 1.00 84.94 366 LEU A N 1
ATOM 2985 C CA . LEU A 1 366 ? -1.388 -26.364 -42.398 1.00 84.94 366 LEU A CA 1
ATOM 2986 C C . LEU A 1 366 ? -1.686 -27.255 -43.609 1.00 84.94 366 LEU A C 1
ATOM 2988 O O . LEU A 1 366 ? -2.119 -28.387 -43.411 1.00 84.94 366 LEU A O 1
ATOM 2992 N N . GLN A 1 367 ? -1.390 -26.809 -44.833 1.00 84.00 367 GLN A N 1
ATOM 2993 C CA . GLN A 1 367 ? -1.513 -27.630 -46.044 1.00 84.00 367 GLN A CA 1
ATOM 2994 C C . GLN A 1 367 ? -0.642 -28.887 -45.957 1.00 84.00 367 GLN A C 1
ATOM 2996 O O . GLN A 1 367 ? -1.133 -30.001 -46.148 1.00 84.00 367 GLN A O 1
ATOM 3001 N N . LYS A 1 368 ? 0.630 -28.731 -45.572 1.00 85.38 368 LYS A N 1
ATOM 3002 C CA . LYS A 1 368 ? 1.548 -29.858 -45.381 1.00 85.38 368 LYS A CA 1
ATOM 3003 C C . LYS A 1 368 ? 1.042 -30.833 -44.315 1.00 85.38 368 LYS A C 1
ATOM 3005 O O . LYS A 1 368 ? 1.091 -32.043 -44.520 1.00 85.38 368 LYS A O 1
ATOM 3010 N N . LYS A 1 369 ? 0.542 -30.326 -43.183 1.00 87.88 369 LYS A N 1
ATOM 3011 C CA . LYS A 1 369 ? 0.024 -31.167 -42.090 1.00 87.88 369 LYS A CA 1
ATOM 3012 C C . LYS A 1 369 ? -1.259 -31.904 -42.460 1.00 87.88 369 LYS A C 1
ATOM 3014 O O . LYS A 1 369 ? -1.412 -33.057 -42.068 1.00 87.88 369 LYS A O 1
ATOM 3019 N N . LEU A 1 370 ? -2.152 -31.275 -43.220 1.00 86.12 370 LEU A N 1
ATOM 3020 C CA . LEU A 1 370 ? -3.343 -31.933 -43.760 1.00 86.12 370 LEU A CA 1
ATOM 3021 C C . LEU A 1 370 ? -2.961 -33.069 -44.717 1.00 86.12 370 LEU A C 1
ATOM 3023 O O . LEU A 1 370 ? -3.478 -34.175 -44.569 1.00 86.12 370 LEU A O 1
ATOM 3027 N N . TRP A 1 371 ? -1.998 -32.827 -45.613 1.00 84.62 371 TRP A N 1
ATOM 3028 C CA . TRP A 1 371 ? -1.475 -33.839 -46.534 1.00 84.62 371 TRP A CA 1
ATOM 3029 C C . TRP A 1 371 ? -0.832 -35.027 -45.803 1.00 84.62 371 TRP A C 1
ATOM 3031 O O . TRP A 1 371 ? -1.145 -36.178 -46.096 1.00 84.62 371 TRP A O 1
ATOM 3041 N N . GLU A 1 372 ? 0.023 -34.770 -44.804 1.00 86.06 372 GLU A N 1
ATOM 3042 C CA . GLU A 1 372 ? 0.654 -35.816 -43.976 1.00 86.06 372 GLU A CA 1
ATOM 3043 C C . GLU A 1 372 ? -0.373 -36.702 -43.249 1.00 86.06 372 GLU A C 1
ATOM 3045 O O . GLU A 1 372 ? -0.125 -37.887 -43.029 1.00 86.06 372 GLU A O 1
ATOM 3050 N N . LEU A 1 373 ? -1.524 -36.135 -42.879 1.00 85.00 373 LEU A N 1
ATOM 3051 C CA . LEU A 1 373 ? -2.622 -36.839 -42.215 1.00 85.00 373 LEU A CA 1
ATOM 3052 C C . LEU A 1 373 ? -3.612 -37.496 -43.198 1.00 85.00 373 LEU A C 1
ATOM 3054 O O . LEU A 1 373 ? -4.569 -38.129 -42.752 1.00 85.00 373 LEU A O 1
ATOM 3058 N N . GLY A 1 374 ? -3.382 -37.374 -44.510 1.00 82.69 374 GLY A N 1
ATOM 3059 C CA . GLY A 1 374 ? -4.196 -37.994 -45.558 1.00 82.69 374 GLY A CA 1
ATOM 3060 C C . GLY A 1 374 ? -5.504 -37.263 -45.876 1.00 82.69 374 GLY A C 1
ATOM 3061 O O . GLY A 1 374 ? -6.447 -37.903 -46.336 1.00 82.69 374 GLY A O 1
ATOM 3062 N N . TYR A 1 375 ? -5.590 -35.955 -45.612 1.00 83.25 375 TYR A N 1
ATOM 3063 C CA . TYR A 1 375 ? -6.739 -35.131 -46.000 1.00 83.25 375 TYR A CA 1
ATOM 3064 C C . TYR A 1 375 ? -6.483 -34.421 -47.334 1.00 83.25 375 TYR A C 1
ATOM 3066 O O . TYR A 1 375 ? -5.448 -33.776 -47.506 1.00 83.25 375 TYR A O 1
ATOM 3074 N N . ASP A 1 376 ? -7.465 -34.466 -48.236 1.00 73.38 376 ASP A N 1
ATOM 3075 C CA . ASP A 1 376 ? -7.456 -33.693 -49.479 1.00 73.38 376 ASP A CA 1
ATOM 3076 C C . ASP A 1 376 ? -7.692 -32.207 -49.161 1.00 73.38 376 ASP A C 1
ATOM 3078 O O . ASP A 1 376 ? -8.820 -31.773 -48.910 1.00 73.38 376 ASP A O 1
ATOM 3082 N N . ALA A 1 377 ? -6.614 -31.423 -49.117 1.00 70.06 377 ALA A N 1
ATOM 3083 C CA . ALA A 1 377 ? -6.692 -29.972 -49.000 1.00 70.06 377 ALA A CA 1
ATOM 3084 C C . ALA A 1 377 ? -6.933 -29.358 -50.385 1.00 70.06 377 ALA A C 1
ATOM 3086 O O . ALA A 1 377 ? -6.257 -29.713 -51.351 1.00 70.06 377 ALA A O 1
ATOM 3087 N N . LEU A 1 378 ? -7.882 -28.427 -50.488 1.00 69.81 378 LEU A N 1
ATOM 3088 C CA . LEU A 1 378 ? -8.079 -27.678 -51.726 1.00 69.81 378 LEU A CA 1
ATOM 3089 C C . LEU A 1 378 ? -6.895 -26.730 -51.954 1.00 69.81 378 LEU A C 1
ATOM 3091 O O . LEU A 1 378 ? -6.490 -26.004 -51.043 1.00 69.81 378 LEU A O 1
ATOM 3095 N N . ASP A 1 379 ? -6.373 -26.710 -53.179 1.00 60.09 379 ASP A N 1
ATOM 3096 C CA . ASP A 1 379 ? -5.375 -25.730 -53.604 1.00 60.09 379 ASP A CA 1
ATOM 3097 C C . ASP A 1 379 ? -6.101 -24.426 -53.962 1.00 60.09 379 ASP A C 1
ATOM 3099 O O . ASP A 1 379 ? -6.569 -24.219 -55.083 1.00 60.09 379 ASP A O 1
ATOM 3103 N N . THR A 1 380 ? -6.349 -23.604 -52.944 1.00 60.22 380 THR A N 1
ATOM 3104 C CA . THR A 1 380 ? -7.075 -22.337 -53.075 1.00 60.22 380 THR A CA 1
ATOM 3105 C C . THR A 1 380 ? -6.168 -21.173 -52.724 1.00 60.22 380 THR A C 1
ATOM 3107 O O . THR A 1 380 ? -5.682 -21.109 -51.593 1.00 60.22 380 THR A O 1
ATOM 3110 N N . ASP A 1 381 ? -6.046 -20.204 -53.636 1.00 59.38 381 ASP A N 1
ATOM 3111 C CA . ASP A 1 381 ? -5.602 -18.851 -53.297 1.00 59.38 381 ASP A CA 1
ATOM 3112 C C . ASP A 1 381 ? -6.554 -18.282 -52.235 1.00 59.38 381 ASP A C 1
ATOM 3114 O O . ASP A 1 381 ? -7.732 -18.010 -52.491 1.00 59.38 381 ASP A O 1
ATOM 3118 N N . LEU A 1 382 ? -6.062 -18.162 -51.002 1.00 63.09 382 LEU A N 1
ATOM 3119 C CA . LEU A 1 382 ? -6.859 -17.681 -49.881 1.00 63.09 382 LEU A CA 1
ATOM 3120 C C . LEU A 1 382 ? -7.111 -16.181 -50.036 1.00 63.09 382 LEU A C 1
ATOM 3122 O O . LEU A 1 382 ? -6.210 -15.359 -49.866 1.00 63.09 382 LEU A O 1
ATOM 3126 N N . ASP A 1 383 ? -8.364 -15.812 -50.304 1.00 61.78 383 ASP A N 1
ATOM 3127 C CA . ASP A 1 383 ? -8.786 -14.414 -50.313 1.00 61.78 383 ASP A CA 1
ATOM 3128 C C . ASP A 1 383 ? -8.843 -13.856 -48.882 1.00 61.78 383 ASP A C 1
ATOM 3130 O O . ASP A 1 383 ? -9.888 -13.839 -48.218 1.00 61.78 383 ASP A O 1
ATOM 3134 N N . TRP A 1 384 ? -7.706 -13.349 -48.410 1.00 60.97 384 TRP A N 1
ATOM 3135 C CA . TRP A 1 384 ? -7.589 -12.654 -47.131 1.00 60.97 384 TRP A CA 1
ATOM 3136 C C . TRP A 1 384 ? -8.500 -11.422 -47.037 1.00 60.97 384 TRP A C 1
ATOM 3138 O O . TRP A 1 384 ? -8.884 -11.033 -45.931 1.00 60.97 384 TRP A O 1
ATOM 3148 N N . SER A 1 385 ? -8.932 -10.832 -48.162 1.00 52.22 385 SER A N 1
ATOM 3149 C CA . SER A 1 385 ? -9.868 -9.701 -48.147 1.00 52.22 385 SER A CA 1
ATOM 3150 C C . SER A 1 385 ? -11.221 -10.083 -47.541 1.00 52.22 385 SER A C 1
ATOM 3152 O O . SER A 1 385 ? -11.890 -9.232 -46.955 1.00 52.22 385 SER A O 1
ATOM 3154 N N . SER A 1 386 ? -11.606 -11.362 -47.605 1.00 55.91 386 SER A N 1
ATOM 3155 C CA . SER A 1 386 ? -12.811 -11.897 -46.967 1.00 55.91 386 SER A CA 1
ATOM 3156 C C . SER A 1 386 ? -12.672 -12.022 -45.441 1.00 55.91 386 SER A C 1
ATOM 3158 O O . SER A 1 386 ? -13.620 -11.705 -44.719 1.00 55.91 386 SER A O 1
ATOM 3160 N N . PHE A 1 387 ? -11.480 -12.379 -44.944 1.00 54.28 387 PHE A N 1
ATOM 3161 C CA . PHE A 1 387 ? -11.145 -12.400 -43.515 1.00 54.28 387 PHE A CA 1
ATOM 3162 C C . PHE A 1 387 ? -11.093 -10.980 -42.932 1.00 54.28 387 PHE A C 1
ATOM 3164 O O . PHE A 1 387 ? -11.607 -10.724 -41.842 1.00 54.28 387 PHE A O 1
ATOM 3171 N N . TYR A 1 388 ? -10.540 -10.030 -43.692 1.00 52.62 388 TYR A N 1
ATOM 3172 C CA . TYR A 1 388 ? -10.445 -8.619 -43.307 1.00 52.62 388 TYR A CA 1
ATOM 3173 C C . TYR A 1 388 ? -11.693 -7.785 -43.665 1.00 52.62 388 TYR A C 1
ATOM 3175 O O . TYR A 1 388 ? -11.795 -6.625 -43.248 1.00 52.62 388 TYR A O 1
ATOM 3183 N N . LYS A 1 389 ? -12.689 -8.348 -44.374 1.00 41.75 389 LYS A N 1
ATOM 3184 C CA . LYS A 1 389 ? -13.937 -7.661 -44.768 1.00 41.75 389 LYS A CA 1
ATOM 3185 C C . LYS A 1 389 ? -14.758 -7.297 -43.533 1.00 41.75 389 LYS A C 1
ATOM 3187 O O . LYS A 1 389 ? -15.596 -8.047 -43.039 1.00 41.75 389 LYS A O 1
ATOM 3192 N N . GLY A 1 390 ? -14.504 -6.094 -43.025 1.00 47.31 390 GLY A N 1
ATOM 3193 C CA . GLY A 1 390 ? -15.148 -5.537 -41.841 1.00 47.31 390 GLY A CA 1
ATOM 3194 C C . GLY A 1 390 ? -14.194 -5.129 -40.720 1.00 47.31 390 GLY A C 1
ATOM 3195 O O . GLY A 1 390 ? -14.675 -4.606 -39.716 1.00 47.31 390 GLY A O 1
ATOM 3196 N N . PHE A 1 391 ? -12.878 -5.300 -40.852 1.00 47.84 391 PHE A N 1
ATOM 3197 C CA . PHE A 1 391 ? -11.872 -4.751 -39.939 1.00 47.84 391 PHE A CA 1
ATOM 3198 C C . PHE A 1 391 ? -10.693 -4.237 -40.769 1.00 47.84 391 PHE A C 1
ATOM 3200 O O . PHE A 1 391 ? -9.837 -5.021 -41.157 1.00 47.84 391 PHE A O 1
ATOM 3207 N N . ASN A 1 392 ? -10.665 -2.925 -41.043 1.00 56.75 392 ASN A N 1
ATOM 3208 C CA . ASN A 1 392 ? -9.482 -2.262 -41.586 1.00 56.75 392 ASN A CA 1
ATOM 3209 C C . ASN A 1 392 ? -8.758 -1.520 -40.448 1.00 56.75 392 ASN A C 1
ATOM 3211 O O . ASN A 1 392 ? -9.096 -0.372 -40.148 1.00 56.75 392 ASN A O 1
ATOM 3215 N N . PRO A 1 393 ? -7.814 -2.170 -39.751 1.00 56.81 393 PRO A N 1
ATOM 3216 C CA . PRO A 1 393 ? -7.044 -1.529 -38.694 1.00 56.81 393 PRO A CA 1
ATOM 3217 C C . PRO A 1 393 ? -6.221 -0.341 -39.211 1.00 56.81 393 PRO A C 1
ATOM 3219 O O . PRO A 1 393 ? -5.921 0.545 -38.416 1.00 56.81 393 PRO A O 1
ATOM 3222 N N . LEU A 1 394 ? -5.924 -0.255 -40.515 1.00 60.84 394 LEU A N 1
ATOM 3223 C CA . LEU A 1 394 ? -5.256 0.914 -41.094 1.00 60.84 394 LEU A CA 1
ATOM 3224 C C . LEU A 1 394 ? -6.157 2.146 -41.116 1.00 60.84 394 LEU A C 1
ATOM 3226 O O . LEU A 1 394 ? -5.671 3.224 -40.815 1.00 60.84 394 LEU A O 1
ATOM 3230 N N . ASP A 1 395 ? -7.466 2.021 -41.354 1.00 65.06 395 ASP A N 1
ATOM 3231 C CA . ASP A 1 395 ? -8.370 3.187 -41.349 1.00 65.06 395 ASP A CA 1
ATOM 3232 C C . ASP A 1 395 ? -8.478 3.832 -39.957 1.00 65.06 395 ASP A C 1
ATOM 3234 O O . ASP A 1 395 ? -8.517 5.059 -39.821 1.00 65.06 395 ASP A O 1
ATOM 3238 N N . GLU A 1 396 ? -8.477 3.015 -38.897 1.00 72.25 396 GLU A N 1
ATOM 3239 C CA . GLU A 1 396 ? -8.395 3.495 -37.511 1.00 72.25 396 GLU A CA 1
ATOM 3240 C C . GLU A 1 396 ? -7.074 4.240 -37.269 1.00 72.25 396 GLU A C 1
ATOM 3242 O O . GLU A 1 396 ? -7.069 5.322 -36.682 1.00 72.25 396 GLU A O 1
ATOM 3247 N N . LEU A 1 397 ? -5.957 3.677 -37.735 1.00 72.06 397 LEU A N 1
ATOM 3248 C CA . LEU A 1 397 ? -4.616 4.230 -37.546 1.00 72.06 397 LEU A CA 1
ATOM 3249 C C . LEU A 1 397 ? -4.381 5.495 -38.387 1.00 72.06 397 LEU A C 1
ATOM 3251 O O . LEU A 1 397 ? -3.796 6.446 -37.873 1.00 72.06 397 LEU A O 1
ATOM 3255 N N . HIS A 1 398 ? -4.920 5.566 -39.607 1.00 74.06 398 HIS A N 1
ATOM 3256 C CA . HIS A 1 398 ? -4.984 6.772 -40.436 1.00 74.06 398 HIS A CA 1
ATOM 3257 C C . HIS A 1 398 ? -5.780 7.875 -39.740 1.00 74.06 398 HIS A C 1
ATOM 3259 O O . HIS A 1 398 ? -5.321 9.011 -39.643 1.00 74.06 398 HIS A O 1
ATOM 3265 N N . THR A 1 399 ? -6.943 7.537 -39.177 1.00 77.06 399 THR A N 1
ATOM 3266 C CA . THR A 1 399 ? -7.767 8.493 -38.424 1.00 77.06 399 THR A CA 1
ATOM 3267 C C . THR A 1 399 ? -7.038 8.991 -37.170 1.00 77.06 399 THR A C 1
ATOM 3269 O O . THR A 1 399 ? -7.054 10.183 -36.862 1.00 77.06 399 THR A O 1
ATOM 3272 N N . LEU A 1 400 ? -6.361 8.093 -36.446 1.00 78.12 400 LEU A N 1
ATOM 3273 C CA . LEU A 1 400 ? -5.594 8.427 -35.246 1.00 78.12 400 LEU A CA 1
ATOM 3274 C C . LEU A 1 400 ? -4.378 9.312 -35.564 1.00 78.12 400 LEU A C 1
ATOM 3276 O O . LEU A 1 400 ? -4.105 10.257 -34.820 1.00 78.12 400 LEU A O 1
ATOM 3280 N N . ALA A 1 401 ? -3.681 9.035 -36.669 1.00 80.31 401 ALA A N 1
ATOM 3281 C CA . ALA A 1 401 ? -2.614 9.886 -37.179 1.00 80.31 401 ALA A CA 1
ATOM 3282 C C . ALA A 1 401 ? -3.155 11.273 -37.555 1.00 80.31 401 ALA A C 1
ATOM 3284 O O . ALA A 1 401 ? -2.600 12.280 -37.113 1.00 80.31 401 ALA A O 1
ATOM 3285 N N . GLY A 1 402 ? -4.306 11.330 -38.235 1.00 77.44 402 GLY A N 1
ATOM 3286 C CA . GLY A 1 402 ? -4.987 12.577 -38.590 1.00 77.44 402 GLY A CA 1
ATOM 3287 C C . GLY A 1 402 ? -5.341 13.441 -37.374 1.00 77.44 402 GLY A C 1
ATOM 3288 O O . GLY A 1 402 ? -5.079 14.640 -37.377 1.00 77.44 402 GLY A O 1
ATOM 3289 N N . PHE A 1 403 ? -5.825 12.848 -36.275 1.00 79.81 403 PHE A N 1
ATOM 3290 C CA . PHE A 1 403 ? -6.061 13.575 -35.013 1.00 79.81 403 PHE A CA 1
ATOM 3291 C C . PHE A 1 403 ? -4.793 14.173 -34.383 1.00 79.81 403 PHE A C 1
ATOM 3293 O O . PHE A 1 403 ? -4.882 15.063 -33.535 1.00 79.81 403 PHE A O 1
ATOM 3300 N N . LYS A 1 404 ? -3.615 13.667 -34.750 1.00 76.25 404 LYS A N 1
ATOM 3301 C CA . LYS A 1 404 ? -2.305 14.154 -34.303 1.00 76.25 404 LYS A CA 1
ATOM 3302 C C . LYS A 1 404 ? -1.607 15.009 -35.366 1.00 76.25 404 LYS A C 1
ATOM 3304 O O . LYS A 1 404 ? -0.415 15.272 -35.216 1.00 76.25 404 LYS A O 1
ATOM 3309 N N . ASN A 1 405 ? -2.344 15.454 -36.391 1.00 80.19 405 ASN A N 1
ATOM 3310 C CA . ASN A 1 405 ? -1.838 16.181 -37.556 1.00 80.19 405 ASN A CA 1
ATOM 3311 C C . ASN A 1 405 ? -0.676 15.449 -38.251 1.00 80.19 405 ASN A C 1
ATOM 3313 O O . ASN A 1 405 ? 0.296 16.071 -38.661 1.00 80.19 405 ASN A O 1
ATOM 3317 N N . GLY A 1 406 ? -0.747 14.122 -38.334 1.00 84.06 406 GLY A N 1
ATOM 3318 C CA . GLY A 1 406 ? 0.222 13.288 -39.039 1.00 84.06 406 GLY A CA 1
ATOM 3319 C C . GLY A 1 406 ? -0.453 12.259 -39.940 1.00 84.06 406 GLY A C 1
ATOM 3320 O O . GLY A 1 406 ? -1.678 12.222 -40.054 1.00 84.06 406 GLY A O 1
ATOM 3321 N N . ILE A 1 407 ? 0.353 11.414 -40.577 1.00 83.62 407 ILE A N 1
ATOM 3322 C CA . ILE A 1 407 ? -0.085 10.434 -41.576 1.00 83.62 407 ILE A CA 1
ATOM 3323 C C . ILE A 1 407 ? 0.566 9.078 -41.260 1.00 83.62 407 ILE A C 1
ATOM 3325 O O . ILE A 1 407 ? 1.706 9.025 -40.806 1.00 83.62 407 ILE A O 1
ATOM 3329 N N . CYS A 1 408 ? -0.156 7.969 -41.450 1.00 82.31 408 CYS A N 1
ATOM 3330 C CA . CYS A 1 408 ? 0.464 6.640 -41.493 1.00 82.31 408 CYS A CA 1
ATOM 3331 C C . CYS A 1 408 ? 0.785 6.323 -42.956 1.00 82.31 408 CYS A C 1
ATOM 3333 O O . CYS A 1 408 ? -0.084 6.457 -43.809 1.00 82.31 408 CYS A O 1
ATOM 3335 N N . LEU A 1 409 ? 2.040 5.972 -43.236 1.00 75.19 409 LEU A N 1
ATOM 3336 C CA . LEU A 1 409 ? 2.548 5.730 -44.590 1.00 75.19 409 LEU A CA 1
ATOM 3337 C C . LEU A 1 409 ? 2.445 4.252 -45.001 1.00 75.19 409 LEU A C 1
ATOM 3339 O O . LEU A 1 409 ? 2.675 3.912 -46.158 1.00 75.19 409 LEU A O 1
ATOM 3343 N N . SER A 1 410 ? 2.149 3.363 -44.052 1.00 72.31 410 SER A N 1
ATOM 3344 C CA . SER A 1 410 ? 2.050 1.926 -44.302 1.00 72.31 410 SER A CA 1
ATOM 3345 C C . SER A 1 410 ? 0.688 1.549 -44.880 1.00 72.31 410 SER A C 1
ATOM 3347 O O . SER A 1 410 ? -0.347 1.909 -44.327 1.00 72.31 410 SER A O 1
ATOM 3349 N N . ASN A 1 411 ? 0.703 0.753 -45.951 1.00 60.34 411 ASN A N 1
ATOM 3350 C CA . ASN A 1 411 ? -0.500 0.292 -46.654 1.00 60.34 411 ASN A CA 1
ATOM 3351 C C . ASN A 1 411 ? -0.975 -1.107 -46.219 1.00 60.34 411 ASN A C 1
ATOM 3353 O O . ASN A 1 411 ? -2.020 -1.564 -46.675 1.00 60.34 411 ASN A O 1
ATOM 3357 N N . GLU A 1 412 ? -0.231 -1.778 -45.336 1.00 57.78 412 GLU A N 1
ATOM 3358 C CA . GLU A 1 412 ? -0.503 -3.143 -44.867 1.00 57.78 412 GLU A CA 1
ATOM 3359 C C . GLU A 1 412 ? -0.406 -3.219 -43.334 1.00 57.78 412 GLU A C 1
ATOM 3361 O O . GLU A 1 412 ? 0.374 -2.493 -42.712 1.00 57.78 412 GLU A O 1
ATOM 3366 N N . TYR A 1 413 ? -1.227 -4.072 -42.708 1.00 56.19 413 TYR A N 1
ATOM 3367 C CA . TYR A 1 413 ? -1.268 -4.264 -41.254 1.00 56.19 413 TYR A CA 1
ATOM 3368 C C . TYR A 1 413 ? -0.969 -5.716 -40.890 1.00 56.19 413 TYR A C 1
ATOM 3370 O O . TYR A 1 413 ? -1.822 -6.588 -41.051 1.00 56.19 413 TYR A O 1
ATOM 3378 N N . ASN A 1 414 ? 0.205 -5.945 -40.306 1.00 54.09 414 ASN A N 1
ATOM 3379 C CA . ASN A 1 414 ? 0.675 -7.292 -39.978 1.00 54.09 414 ASN A CA 1
ATOM 3380 C C . ASN A 1 414 ? 0.583 -7.630 -38.473 1.00 54.09 414 ASN A C 1
ATOM 3382 O O . ASN A 1 414 ? 0.800 -8.766 -38.067 1.00 54.09 414 ASN A O 1
ATOM 3386 N N . GLY A 1 415 ? 0.141 -6.695 -37.620 1.00 51.47 415 GLY A N 1
ATOM 3387 C CA . GLY A 1 415 ? -0.091 -6.969 -36.196 1.00 51.47 415 GLY A CA 1
ATOM 3388 C C . GLY A 1 415 ? -0.084 -5.729 -35.299 1.00 51.47 415 GLY A C 1
ATOM 3389 O O . GLY A 1 415 ? 0.149 -4.608 -35.745 1.00 51.47 415 GLY A O 1
ATOM 3390 N N . SER A 1 416 ? -0.375 -5.894 -34.001 1.00 51.34 416 SER A N 1
ATOM 3391 C CA . SER A 1 416 ? -0.323 -4.794 -33.012 1.00 51.34 416 SER A CA 1
ATOM 3392 C C . SER A 1 416 ? 1.093 -4.373 -32.637 1.00 51.34 416 SER A C 1
ATOM 3394 O O . SER A 1 416 ? 1.296 -3.228 -32.218 1.00 51.34 416 SER A O 1
ATOM 3396 N N . ASP A 1 417 ? 2.032 -5.301 -32.775 1.00 47.16 417 ASP A N 1
ATOM 3397 C CA . ASP A 1 417 ? 3.409 -5.185 -32.305 1.00 47.16 417 ASP A CA 1
ATOM 3398 C C . ASP A 1 417 ? 4.401 -4.970 -33.453 1.00 47.16 417 ASP A C 1
ATOM 3400 O O . ASP A 1 417 ? 5.503 -4.470 -33.227 1.00 47.16 417 ASP A O 1
ATOM 3404 N N . GLU A 1 418 ? 3.976 -5.247 -34.685 1.00 64.06 418 GLU A N 1
ATOM 3405 C CA . GLU A 1 418 ? 4.757 -4.999 -35.890 1.00 64.06 418 GLU A CA 1
ATOM 3406 C C . GLU A 1 418 ? 4.800 -3.505 -36.216 1.00 64.06 418 GLU A C 1
ATOM 3408 O O . GLU A 1 418 ? 3.856 -2.753 -35.948 1.00 64.06 418 GLU A O 1
ATOM 3413 N N . LYS A 1 419 ? 5.941 -3.040 -36.722 1.00 76.25 419 LYS A N 1
ATOM 3414 C CA . LYS A 1 419 ? 6.185 -1.610 -36.899 1.00 76.25 419 LYS A CA 1
ATOM 3415 C C . LYS A 1 419 ? 5.515 -1.108 -38.173 1.00 76.25 419 LYS A C 1
ATOM 3417 O O . LYS A 1 419 ? 5.710 -1.677 -39.237 1.00 76.25 419 LYS A O 1
ATOM 3422 N N . LEU A 1 420 ? 4.789 -0.001 -38.050 1.00 79.38 420 LEU A N 1
ATOM 3423 C CA . LEU A 1 420 ? 4.305 0.783 -39.185 1.00 79.38 420 LEU A CA 1
ATOM 3424 C C . LEU A 1 420 ? 5.102 2.084 -39.290 1.00 79.38 420 LEU A C 1
ATOM 3426 O O . LEU A 1 420 ? 5.669 2.550 -38.296 1.00 79.38 420 LEU A O 1
ATOM 3430 N N . SER A 1 421 ? 5.118 2.671 -40.481 1.00 80.81 421 SER A N 1
ATOM 3431 C CA . SER A 1 421 ? 5.753 3.952 -40.779 1.00 80.81 421 SER A CA 1
ATOM 3432 C C . SER A 1 421 ? 4.758 5.098 -40.585 1.00 80.81 421 SER A C 1
ATOM 3434 O O . SER A 1 421 ? 3.610 5.038 -41.031 1.00 80.81 421 SER A O 1
ATOM 3436 N N . TRP A 1 422 ? 5.207 6.157 -39.917 1.00 84.38 422 TRP A N 1
ATOM 3437 C CA . TRP A 1 422 ? 4.401 7.312 -39.525 1.00 84.38 422 TRP A CA 1
ATOM 3438 C C . TRP A 1 422 ? 5.124 8.603 -39.876 1.00 84.38 422 TRP A C 1
ATOM 3440 O O . TRP A 1 422 ? 6.343 8.666 -39.761 1.00 84.38 422 TRP A O 1
ATOM 3450 N N . GLU A 1 423 ? 4.367 9.636 -40.219 1.00 84.94 423 GLU A N 1
ATOM 3451 C CA . GLU A 1 423 ? 4.839 10.991 -40.482 1.00 84.94 423 GLU A CA 1
ATOM 3452 C C . GLU A 1 423 ? 4.087 11.986 -39.585 1.00 84.94 423 GLU A C 1
ATOM 3454 O O . GLU A 1 423 ? 2.879 11.851 -39.378 1.00 84.94 423 GLU A O 1
ATOM 3459 N N . CYS A 1 424 ? 4.775 12.973 -39.002 1.00 85.38 424 CYS A N 1
ATOM 3460 C CA . CYS A 1 424 ? 4.137 14.024 -38.195 1.00 85.38 424 CYS A CA 1
ATOM 3461 C C . CYS A 1 424 ? 3.978 15.331 -38.975 1.00 85.38 424 CYS A C 1
ATOM 3463 O O . CYS A 1 424 ? 4.536 15.485 -40.053 1.00 85.38 424 CYS A O 1
ATOM 3465 N N . SER A 1 425 ? 3.285 16.306 -38.380 1.00 82.56 425 SER A N 1
ATOM 3466 C CA . SER A 1 425 ? 3.061 17.638 -38.966 1.00 82.56 425 SER A CA 1
ATOM 3467 C C . SER A 1 425 ? 4.334 18.383 -39.370 1.00 82.56 425 SER A C 1
ATOM 3469 O O . SER A 1 425 ? 4.293 19.220 -40.261 1.00 82.56 425 SER A O 1
ATOM 3471 N N . GLU A 1 426 ? 5.453 18.079 -38.712 1.00 71.12 426 GLU A N 1
ATOM 3472 C CA . GLU A 1 426 ? 6.764 18.684 -38.974 1.00 71.12 426 GLU A CA 1
ATOM 3473 C C . GLU A 1 426 ? 7.568 17.920 -40.048 1.00 71.12 426 GLU A C 1
ATOM 3475 O O . GLU A 1 426 ? 8.733 18.229 -40.269 1.00 71.12 426 GLU A O 1
ATOM 3480 N N . GLY A 1 427 ? 6.983 16.892 -40.679 1.00 76.38 427 GLY A N 1
ATOM 3481 C CA . GLY A 1 427 ? 7.613 16.092 -41.738 1.00 76.38 427 GLY A CA 1
ATOM 3482 C C . GLY A 1 427 ? 8.568 14.997 -41.248 1.00 76.38 427 GLY A C 1
ATOM 3483 O O . GLY A 1 427 ? 9.286 14.393 -42.043 1.00 76.38 427 GLY A O 1
ATOM 3484 N N . HIS A 1 428 ? 8.619 14.715 -39.941 1.00 76.38 428 HIS A N 1
ATOM 3485 C CA . HIS A 1 428 ? 9.469 13.638 -39.426 1.00 76.38 428 HIS A CA 1
ATOM 3486 C C . HIS A 1 428 ? 8.826 12.277 -39.670 1.00 76.38 428 HIS A C 1
ATOM 3488 O O . HIS A 1 428 ? 7.717 12.031 -39.190 1.00 76.38 428 HIS A O 1
ATOM 3494 N N . VAL A 1 429 ? 9.572 11.377 -40.312 1.00 79.69 429 VAL A N 1
ATOM 3495 C CA . VAL A 1 429 ? 9.168 9.986 -40.537 1.00 79.69 429 VAL A CA 1
ATOM 3496 C C . VAL A 1 429 ? 9.808 9.067 -39.491 1.00 79.69 429 VAL A C 1
ATOM 3498 O O . VAL A 1 429 ? 11.008 9.160 -39.223 1.00 79.69 429 VAL A O 1
ATOM 3501 N N . TRP A 1 430 ? 9.025 8.180 -38.873 1.00 85.31 430 TRP A N 1
ATOM 3502 C CA . TRP A 1 430 ? 9.535 7.169 -37.940 1.00 85.31 430 TRP A CA 1
ATOM 3503 C C . TRP A 1 430 ? 8.725 5.873 -37.971 1.00 85.31 430 TRP A C 1
ATOM 3505 O O . TRP A 1 430 ? 7.569 5.841 -38.384 1.00 85.31 430 TRP A O 1
ATOM 3515 N N . GLU A 1 431 ? 9.327 4.802 -37.458 1.00 82.12 431 GLU A N 1
ATOM 3516 C CA . GLU A 1 431 ? 8.668 3.511 -37.284 1.00 82.12 431 GLU A CA 1
ATOM 3517 C C . GLU A 1 431 ? 8.193 3.310 -35.843 1.00 82.12 431 GLU A C 1
ATOM 3519 O O . GLU A 1 431 ? 8.947 3.502 -34.884 1.00 82.12 431 GLU A O 1
ATOM 3524 N N . ALA A 1 432 ? 6.945 2.885 -35.672 1.00 79.88 432 ALA A N 1
ATOM 3525 C CA . ALA A 1 432 ? 6.391 2.539 -34.368 1.00 79.88 432 ALA A CA 1
ATOM 3526 C C . ALA A 1 432 ? 5.270 1.510 -34.501 1.00 79.88 432 ALA A C 1
ATOM 3528 O O . ALA A 1 432 ? 4.544 1.492 -35.496 1.00 79.88 432 ALA A O 1
ATOM 3529 N N . SER A 1 433 ? 5.098 0.673 -33.476 1.00 76.81 433 SER A N 1
ATOM 3530 C CA . SER A 1 433 ? 4.001 -0.288 -33.477 1.00 76.81 433 SER A CA 1
ATOM 3531 C C . SER A 1 433 ? 2.652 0.386 -33.167 1.00 76.81 433 SER A C 1
ATOM 3533 O O . SER A 1 433 ? 2.584 1.306 -32.334 1.00 76.81 433 SER A O 1
ATOM 3535 N N . PRO A 1 434 ? 1.551 -0.088 -33.776 1.00 71.12 434 PRO A N 1
ATOM 3536 C CA . PRO A 1 434 ? 0.192 0.387 -33.516 1.00 71.12 434 PRO A CA 1
ATOM 3537 C C . PRO A 1 434 ? -0.199 0.390 -32.035 1.00 71.12 434 PRO A C 1
ATOM 3539 O O . PRO A 1 434 ? -0.967 1.248 -31.595 1.00 71.12 434 PRO A O 1
ATOM 3542 N N . TYR A 1 435 ? 0.326 -0.546 -31.238 1.00 70.31 435 TYR A N 1
ATOM 3543 C CA . TYR A 1 435 ? 0.083 -0.605 -29.797 1.00 70.31 435 TYR A CA 1
ATOM 3544 C C . TYR A 1 435 ? 0.551 0.663 -29.061 1.00 70.31 435 TYR A C 1
ATOM 3546 O O . TYR A 1 435 ? -0.220 1.268 -28.307 1.00 70.31 435 TYR A O 1
ATOM 3554 N N . TYR A 1 436 ? 1.794 1.105 -29.285 1.00 68.44 436 TYR A N 1
ATOM 3555 C CA . TYR A 1 436 ? 2.350 2.276 -28.594 1.00 68.44 436 TYR A CA 1
ATOM 3556 C C . TYR A 1 436 ? 1.710 3.586 -29.047 1.00 68.44 436 TYR A C 1
ATOM 3558 O O . TYR A 1 436 ? 1.512 4.493 -28.232 1.00 68.44 436 TYR A O 1
ATOM 3566 N N . ILE A 1 437 ? 1.339 3.652 -30.323 1.00 80.50 437 ILE A N 1
ATOM 3567 C CA . ILE A 1 437 ? 0.622 4.780 -30.910 1.00 80.50 437 ILE A CA 1
ATOM 3568 C C . ILE A 1 437 ? -0.777 4.915 -30.281 1.00 80.50 437 ILE A C 1
ATOM 3570 O O . ILE A 1 437 ? -1.126 5.987 -29.781 1.00 80.50 437 ILE A O 1
ATOM 3574 N N . ARG A 1 438 ? -1.530 3.812 -30.131 1.00 73.44 438 ARG A N 1
ATOM 3575 C CA . ARG A 1 438 ? -2.817 3.796 -29.399 1.00 73.44 438 ARG A CA 1
ATOM 3576 C C . ARG A 1 438 ? -2.683 4.169 -27.918 1.00 73.44 438 ARG A C 1
ATOM 3578 O O . ARG A 1 438 ? -3.597 4.755 -27.343 1.00 73.44 438 ARG A O 1
ATOM 3585 N N . LYS A 1 439 ? -1.549 3.854 -27.283 1.00 70.06 439 LYS A N 1
ATOM 3586 C CA . LYS A 1 439 ? -1.240 4.254 -25.895 1.00 70.06 439 LYS A CA 1
ATOM 3587 C C . LYS A 1 439 ? -0.862 5.733 -25.747 1.00 70.06 439 LYS A C 1
ATOM 3589 O O . LYS A 1 439 ? -0.711 6.192 -24.616 1.00 70.06 439 LYS A O 1
ATOM 3594 N N . GLY A 1 440 ? -0.730 6.472 -26.848 1.00 71.25 440 GLY A N 1
ATOM 3595 C CA . GLY A 1 440 ? -0.463 7.910 -26.852 1.00 71.25 440 GLY A CA 1
ATOM 3596 C C . GLY A 1 440 ? 1.002 8.302 -27.046 1.00 71.25 440 GLY A C 1
ATOM 3597 O O . GLY A 1 440 ? 1.325 9.478 -26.888 1.00 71.25 440 GLY A O 1
ATOM 3598 N N . SER A 1 441 ? 1.887 7.360 -27.387 1.00 78.25 441 SER A N 1
ATOM 3599 C CA . SER A 1 441 ? 3.244 7.701 -27.837 1.00 78.25 441 SER A CA 1
ATOM 3600 C C . SER A 1 441 ? 3.187 8.289 -29.249 1.00 78.25 441 SER A C 1
ATOM 3602 O O . SER A 1 441 ? 2.379 7.850 -30.060 1.00 78.25 441 SER A O 1
ATOM 3604 N N . TRP A 1 442 ? 4.026 9.283 -29.545 1.00 86.62 442 TRP A N 1
ATOM 3605 C CA . TRP A 1 442 ? 4.066 9.945 -30.855 1.00 86.62 442 TRP A CA 1
ATOM 3606 C C . TRP A 1 442 ? 5.506 10.263 -31.278 1.00 86.62 442 TRP A C 1
ATOM 3608 O O . TRP A 1 442 ? 6.444 9.747 -30.665 1.00 86.62 442 TRP A O 1
ATOM 3618 N N . CYS A 1 443 ? 5.661 11.093 -32.315 1.00 81.38 443 CYS A N 1
ATOM 3619 C CA . CYS A 1 443 ? 6.920 11.433 -32.970 1.00 81.38 443 CYS A CA 1
ATOM 3620 C C . CYS A 1 443 ? 8.090 11.598 -31.977 1.00 81.38 443 CYS A C 1
ATOM 3622 O O . CYS A 1 443 ? 8.110 12.551 -31.186 1.00 81.38 443 CYS A O 1
ATOM 3624 N N . PRO A 1 444 ? 9.086 10.690 -32.008 1.00 69.19 444 PRO A N 1
ATOM 3625 C CA . PRO A 1 444 ? 10.218 10.729 -31.093 1.00 69.19 444 PRO A CA 1
ATOM 3626 C C . PRO A 1 444 ? 11.098 11.956 -31.334 1.00 69.19 444 PRO A C 1
ATOM 3628 O O . PRO A 1 444 ? 11.671 12.469 -30.380 1.00 69.19 444 PRO A O 1
ATOM 3631 N N . GLN A 1 445 ? 11.173 12.467 -32.564 1.00 66.06 445 GLN A N 1
ATOM 3632 C CA . GLN A 1 445 ? 11.959 13.661 -32.886 1.00 66.06 445 GLN A CA 1
ATOM 3633 C C . GLN A 1 445 ? 11.332 14.918 -32.258 1.00 66.06 445 GLN A C 1
ATOM 3635 O O . GLN A 1 445 ? 11.999 15.601 -31.483 1.00 66.06 445 GLN A O 1
ATOM 3640 N N . CYS A 1 446 ? 10.019 15.133 -32.425 1.00 67.31 446 CYS A N 1
ATOM 3641 C CA . CYS A 1 446 ? 9.286 16.228 -31.767 1.00 67.31 446 CYS A CA 1
ATOM 3642 C C . CYS A 1 446 ? 9.306 16.135 -30.227 1.00 67.31 446 CYS A C 1
ATOM 3644 O 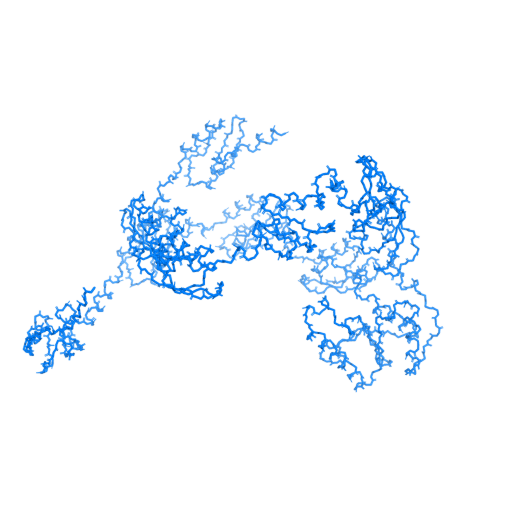O . CYS A 1 446 ? 9.246 17.150 -29.538 1.00 67.31 446 CYS A O 1
ATOM 3646 N N . LEU A 1 447 ? 9.409 14.921 -29.673 1.00 61.12 447 LEU A N 1
ATOM 3647 C CA . LEU A 1 447 ? 9.527 14.672 -28.230 1.00 61.12 447 LEU A CA 1
ATOM 3648 C C . LEU A 1 447 ? 10.982 14.717 -27.714 1.00 61.12 447 LEU A C 1
ATOM 3650 O O . LEU A 1 447 ? 11.228 14.412 -26.545 1.00 61.12 447 LEU A O 1
ATOM 3654 N N . GLY A 1 448 ? 11.958 15.064 -28.561 1.00 55.50 448 GLY A N 1
ATOM 3655 C CA . GLY A 1 448 ? 13.372 15.197 -28.189 1.00 55.50 448 GLY A CA 1
ATOM 3656 C C . GLY A 1 448 ? 14.129 13.875 -27.997 1.00 55.50 448 GLY A C 1
ATOM 3657 O O . GLY A 1 448 ? 15.215 13.868 -27.416 1.00 55.50 448 GLY A O 1
ATOM 3658 N N . ARG A 1 449 ? 13.569 12.755 -28.466 1.00 55.56 449 ARG A N 1
ATOM 3659 C CA . ARG A 1 449 ? 14.166 11.405 -28.493 1.00 55.56 449 ARG A CA 1
ATOM 3660 C C . ARG A 1 449 ? 14.917 11.085 -29.793 1.00 55.56 449 ARG A C 1
ATOM 3662 O O . ARG A 1 449 ? 15.492 10.009 -29.881 1.00 55.56 449 ARG A O 1
ATOM 3669 N N . GLY A 1 450 ? 14.933 11.996 -30.765 1.00 56.88 450 GLY A N 1
ATOM 3670 C CA . GLY A 1 450 ? 15.686 11.868 -32.019 1.00 56.88 450 GLY A CA 1
ATOM 3671 C C . GLY A 1 450 ? 16.709 12.981 -32.209 1.00 56.88 450 GLY A C 1
ATOM 3672 O O . GLY A 1 450 ? 16.769 13.577 -33.275 1.00 56.88 450 GLY A O 1
ATOM 3673 N N . ARG A 1 451 ? 17.463 13.301 -31.151 1.00 64.19 451 ARG A N 1
ATOM 3674 C CA . ARG A 1 451 ? 18.580 14.243 -31.259 1.00 64.19 451 ARG A CA 1
ATOM 3675 C C . ARG A 1 451 ? 19.644 13.665 -32.190 1.00 64.19 451 ARG A C 1
ATOM 3677 O O . ARG A 1 451 ? 19.893 12.464 -32.174 1.00 64.19 451 ARG A O 1
ATOM 3684 N N . THR A 1 452 ? 20.262 14.520 -32.981 1.00 77.50 452 THR A N 1
ATOM 3685 C CA . THR A 1 452 ? 21.354 14.197 -33.897 1.00 77.50 452 THR A CA 1
ATOM 3686 C C . THR A 1 452 ? 22.699 14.559 -33.270 1.00 77.50 452 THR A C 1
ATOM 3688 O O . THR A 1 452 ? 22.767 15.211 -32.224 1.00 77.50 452 THR A O 1
ATOM 3691 N N . ILE A 1 453 ? 23.801 14.159 -33.910 1.00 83.56 453 ILE A N 1
ATOM 3692 C CA . ILE A 1 453 ? 25.128 14.626 -33.493 1.00 83.56 453 ILE A CA 1
ATOM 3693 C C . ILE A 1 453 ? 25.259 16.153 -33.623 1.00 83.56 453 ILE A C 1
ATOM 3695 O O . ILE A 1 453 ? 25.943 16.785 -32.819 1.00 83.56 453 ILE A O 1
ATOM 3699 N N . GLU A 1 454 ? 24.533 16.764 -34.560 1.00 78.81 454 GLU A N 1
ATOM 3700 C CA . GLU A 1 454 ? 24.520 18.214 -34.755 1.00 78.81 454 GLU A CA 1
ATOM 3701 C C . GLU A 1 454 ? 23.862 18.937 -33.572 1.00 78.81 454 GLU A C 1
ATOM 3703 O O . GLU A 1 454 ? 24.393 19.925 -33.064 1.00 78.81 454 GLU A O 1
ATOM 3708 N N . ASP A 1 455 ? 22.794 18.364 -33.009 1.00 80.81 455 ASP A N 1
ATOM 3709 C CA . ASP A 1 455 ? 22.184 18.873 -31.775 1.00 80.81 455 ASP A CA 1
ATOM 3710 C C . ASP A 1 455 ? 23.165 18.849 -30.590 1.00 80.81 455 ASP A C 1
ATOM 3712 O O . ASP A 1 455 ? 23.110 19.707 -29.701 1.00 80.81 455 ASP A O 1
ATOM 3716 N N . MET A 1 456 ? 24.081 17.874 -30.558 1.00 85.25 456 MET A N 1
ATOM 3717 C CA . MET A 1 456 ? 25.117 17.770 -29.523 1.00 85.25 456 MET A CA 1
ATOM 3718 C C . MET A 1 456 ? 26.220 18.807 -29.722 1.00 85.25 456 MET A C 1
ATOM 3720 O O . MET A 1 456 ? 26.671 19.403 -28.740 1.00 85.25 456 MET A O 1
ATOM 3724 N N . LYS A 1 457 ? 26.595 19.096 -30.973 1.00 85.38 457 LYS A N 1
ATOM 3725 C CA . LYS A 1 457 ? 27.524 20.186 -31.309 1.00 85.38 457 LYS A CA 1
ATOM 3726 C C . LYS A 1 457 ? 26.951 21.549 -30.921 1.00 85.38 457 LYS A C 1
ATOM 3728 O O . LYS A 1 457 ? 27.629 22.312 -30.234 1.00 85.38 457 LYS A O 1
ATOM 3733 N N . ILE A 1 458 ? 25.678 21.812 -31.225 1.00 82.62 458 ILE A N 1
ATOM 3734 C CA . ILE A 1 458 ? 24.976 23.035 -30.794 1.00 82.62 458 ILE A CA 1
ATOM 3735 C C . ILE A 1 458 ? 24.913 23.119 -29.258 1.00 82.62 458 ILE A C 1
ATOM 3737 O O . ILE A 1 458 ? 25.111 24.187 -28.671 1.00 82.62 458 ILE A O 1
ATOM 3741 N N . CYS A 1 459 ? 24.657 21.996 -28.574 1.00 82.06 459 CYS A N 1
ATOM 3742 C CA . CYS A 1 459 ? 24.645 21.940 -27.110 1.00 82.06 459 CYS A CA 1
ATOM 3743 C C . CYS A 1 459 ? 26.014 22.286 -26.504 1.00 82.06 459 CYS A C 1
ATOM 3745 O O . CYS A 1 459 ? 26.068 23.004 -25.501 1.00 82.06 459 CYS A O 1
ATOM 3747 N N . ALA A 1 460 ? 27.102 21.824 -27.126 1.00 84.88 460 ALA A N 1
ATOM 3748 C CA . ALA A 1 460 ? 28.454 22.145 -26.695 1.00 84.88 460 ALA A CA 1
ATOM 3749 C C . ALA A 1 460 ? 28.780 23.634 -26.881 1.00 84.88 460 ALA A C 1
ATOM 3751 O O . ALA A 1 460 ? 29.257 24.273 -25.941 1.00 84.88 460 ALA A O 1
ATOM 3752 N N . GLN A 1 461 ? 28.429 24.204 -28.040 1.00 84.75 461 GLN A N 1
ATOM 3753 C CA . GLN A 1 461 ? 28.659 25.619 -28.352 1.00 84.75 461 GLN A CA 1
ATOM 3754 C C . GLN A 1 461 ? 27.971 26.544 -27.345 1.00 84.75 461 GLN A C 1
ATOM 3756 O O . GLN A 1 461 ? 28.593 27.465 -26.818 1.00 84.75 461 GLN A O 1
ATOM 3761 N N . LYS A 1 462 ? 26.715 26.247 -26.977 1.00 82.69 462 LYS A N 1
ATOM 3762 C CA . LYS A 1 462 ? 25.967 27.011 -25.959 1.00 82.69 462 LYS A CA 1
ATOM 3763 C C . LYS A 1 462 ? 26.627 27.022 -24.576 1.00 82.69 462 LYS A C 1
ATOM 3765 O O . LYS A 1 462 ? 26.310 27.887 -23.766 1.00 82.69 462 LYS A O 1
ATOM 3770 N N . LYS A 1 463 ? 27.501 26.059 -24.278 1.00 79.69 463 LYS A N 1
ATOM 3771 C CA . LYS A 1 463 ? 28.229 25.947 -23.005 1.00 79.69 463 LYS A CA 1
ATOM 3772 C C . LYS A 1 463 ? 29.696 26.389 -23.111 1.00 79.69 463 LYS A C 1
ATOM 3774 O O . LYS A 1 463 ? 30.467 26.114 -22.192 1.00 79.69 463 LYS A O 1
ATOM 3779 N N . GLY A 1 464 ? 30.073 27.066 -24.199 1.00 82.62 464 GLY A N 1
ATOM 3780 C CA . GLY A 1 464 ? 31.445 27.525 -24.427 1.00 82.62 464 GLY A CA 1
ATOM 3781 C C . GLY A 1 464 ? 32.389 26.352 -24.688 1.00 82.62 464 GLY A C 1
ATOM 3782 O O . GLY A 1 464 ? 33.367 26.154 -23.971 1.00 82.62 464 GLY A O 1
ATOM 3783 N N . GLY A 1 465 ? 32.059 25.493 -25.651 1.00 87.94 465 GLY A N 1
ATOM 3784 C CA . GLY A 1 465 ? 32.894 24.356 -26.028 1.00 87.94 465 GLY A CA 1
ATOM 3785 C C . GLY A 1 465 ? 32.460 23.686 -27.328 1.00 87.94 465 GLY A C 1
ATOM 3786 O O . GLY A 1 465 ? 31.566 24.162 -28.019 1.00 87.94 465 GLY A O 1
ATOM 3787 N N . GLU A 1 466 ? 33.084 22.559 -27.652 1.00 90.81 466 GLU A N 1
ATOM 3788 C CA . GLU A 1 466 ? 32.817 21.770 -28.855 1.00 90.81 466 GLU A CA 1
ATOM 3789 C C . GLU A 1 466 ? 32.569 20.294 -28.518 1.00 90.81 466 GLU A C 1
ATOM 3791 O O . GLU A 1 466 ? 33.136 19.745 -27.572 1.00 90.81 466 GLU A O 1
ATOM 3796 N N . CYS A 1 467 ? 31.681 19.647 -29.275 1.00 90.38 467 CYS A N 1
ATOM 3797 C CA . CYS A 1 467 ? 31.535 18.195 -29.254 1.00 90.38 467 CYS A CA 1
ATOM 3798 C C . CYS A 1 467 ? 32.426 17.630 -30.362 1.00 90.38 467 CYS A C 1
ATOM 3800 O O . CYS A 1 467 ? 32.251 17.988 -31.524 1.00 90.38 467 CYS A O 1
ATOM 3802 N N . LEU A 1 468 ? 33.384 16.784 -29.985 1.00 88.50 468 LEU A N 1
ATOM 3803 C CA . LEU A 1 468 ? 34.383 16.194 -30.883 1.00 88.50 468 LEU A CA 1
ATOM 3804 C C . LEU A 1 468 ? 33.948 14.839 -31.453 1.00 88.50 468 LEU A C 1
ATOM 3806 O O . LEU A 1 468 ? 34.681 14.239 -32.227 1.00 88.50 468 LEU A O 1
ATOM 3810 N N . SER A 1 469 ? 32.800 14.314 -31.029 1.00 87.88 469 SER A N 1
ATOM 3811 C CA . SER A 1 469 ? 32.286 13.054 -31.559 1.00 87.88 469 SER A CA 1
ATOM 3812 C C . SER A 1 469 ? 31.601 13.254 -32.908 1.00 87.88 469 SER A C 1
ATOM 3814 O O . SER A 1 469 ? 30.856 14.213 -33.099 1.00 87.88 469 SER A O 1
ATOM 3816 N N . ASP A 1 470 ? 31.792 12.288 -33.804 1.00 83.06 470 ASP A N 1
ATOM 3817 C CA . ASP A 1 470 ? 31.228 12.320 -35.160 1.00 83.06 470 ASP A CA 1
ATOM 3818 C C . ASP A 1 470 ? 29.891 11.575 -35.287 1.00 83.06 470 ASP A C 1
ATOM 3820 O O . ASP A 1 470 ? 29.198 11.699 -36.294 1.00 83.06 470 ASP A O 1
ATOM 3824 N N . SER A 1 471 ? 29.486 10.816 -34.263 1.00 78.19 471 SER A N 1
ATOM 3825 C CA . SER A 1 471 ? 28.223 10.070 -34.259 1.00 78.19 471 SER A CA 1
ATOM 3826 C C . SER A 1 471 ? 27.522 10.104 -32.899 1.00 78.19 471 SER A C 1
ATOM 3828 O O . SER A 1 471 ? 28.161 10.139 -31.846 1.00 78.19 471 SER A O 1
ATOM 3830 N N . TYR A 1 472 ? 26.186 10.096 -32.921 1.00 79.94 472 TYR A N 1
ATOM 3831 C CA . TYR A 1 472 ? 25.325 10.039 -31.738 1.00 79.94 472 TYR A CA 1
ATOM 3832 C C . TYR A 1 472 ? 24.334 8.886 -31.887 1.00 79.94 472 TYR A C 1
ATOM 3834 O O . TYR A 1 472 ? 23.609 8.810 -32.874 1.00 79.94 472 TYR A O 1
ATOM 3842 N N . THR A 1 473 ? 24.304 7.993 -30.897 1.00 72.19 473 THR A N 1
ATOM 3843 C CA . THR A 1 473 ? 23.425 6.812 -30.894 1.00 72.19 473 THR A CA 1
ATOM 3844 C C . THR A 1 473 ? 22.261 6.955 -29.918 1.00 72.19 473 THR A C 1
ATOM 3846 O O . THR A 1 473 ? 21.127 6.638 -30.259 1.00 72.19 473 THR A O 1
ATOM 3849 N N . ASN A 1 474 ? 22.519 7.411 -28.689 1.00 72.00 474 ASN A N 1
ATOM 3850 C CA . ASN A 1 474 ? 21.503 7.652 -27.665 1.00 72.00 474 ASN A CA 1
ATOM 3851 C C . ASN A 1 474 ? 22.060 8.529 -26.521 1.00 72.00 474 ASN A C 1
ATOM 3853 O O . ASN A 1 474 ? 23.248 8.838 -26.463 1.00 72.00 474 ASN A O 1
ATOM 3857 N N . ASN A 1 475 ? 21.200 8.900 -25.567 1.00 76.31 475 ASN A N 1
ATOM 3858 C CA . ASN A 1 475 ? 21.544 9.773 -24.434 1.00 76.31 475 ASN A CA 1
ATOM 3859 C C . ASN A 1 475 ? 22.430 9.134 -23.345 1.00 76.31 475 ASN A C 1
ATOM 3861 O O . ASN A 1 475 ? 22.871 9.840 -22.433 1.00 76.31 475 ASN A O 1
ATOM 3865 N N . SER A 1 476 ? 22.672 7.826 -23.426 1.00 72.94 476 SER A N 1
ATOM 3866 C CA . SER A 1 476 ? 23.450 7.051 -22.456 1.00 72.94 476 SER A CA 1
ATOM 3867 C C . SER A 1 476 ? 24.848 6.688 -22.966 1.00 72.94 476 SER A C 1
ATOM 3869 O O . SER A 1 476 ? 25.733 6.421 -22.153 1.00 72.94 476 SER A O 1
ATOM 3871 N N . THR A 1 477 ? 25.078 6.717 -24.281 1.00 82.38 477 THR A N 1
ATOM 3872 C CA . THR A 1 477 ? 26.407 6.565 -24.882 1.00 82.38 477 THR A CA 1
ATOM 3873 C C . THR A 1 477 ? 27.231 7.828 -24.634 1.00 82.38 477 THR A C 1
ATOM 3875 O O . THR A 1 477 ? 26.734 8.944 -24.772 1.00 82.38 477 THR A O 1
ATOM 3878 N N . LYS A 1 478 ? 28.493 7.673 -24.226 1.00 87.44 478 LYS A N 1
ATOM 3879 C CA . LYS A 1 478 ? 29.387 8.813 -23.992 1.00 87.44 478 LYS A CA 1
ATOM 3880 C C . LYS A 1 478 ? 29.795 9.447 -25.321 1.00 87.44 478 LYS A C 1
ATOM 3882 O O . LYS A 1 478 ? 30.118 8.728 -26.258 1.00 87.44 478 LYS A O 1
ATOM 3887 N N . LEU A 1 479 ? 29.814 10.775 -25.349 1.00 90.25 479 LEU A N 1
ATOM 3888 C CA . LEU A 1 479 ? 30.463 11.567 -26.389 1.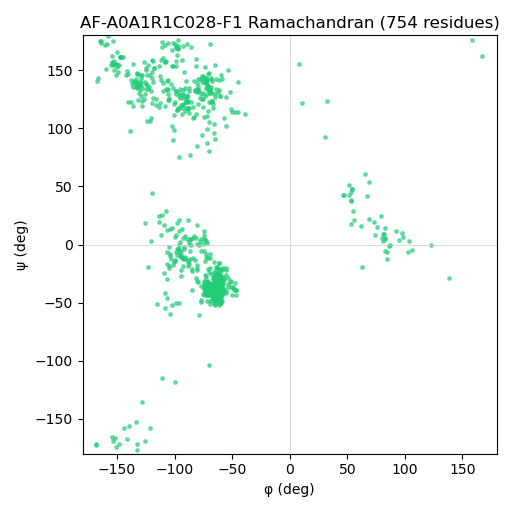00 90.25 479 LEU A CA 1
ATOM 3889 C C . LEU A 1 479 ? 31.692 12.260 -25.804 1.00 90.25 479 LEU A C 1
ATOM 3891 O O . LEU A 1 479 ? 31.783 12.442 -24.584 1.00 90.25 479 LEU A O 1
ATOM 3895 N N . THR A 1 480 ? 32.592 12.675 -26.681 1.00 91.00 480 THR A N 1
ATOM 3896 C CA . THR A 1 480 ? 33.794 13.435 -26.358 1.00 91.00 480 THR A CA 1
ATOM 3897 C C . THR A 1 480 ? 33.504 14.924 -26.522 1.00 91.00 480 THR A C 1
ATOM 3899 O O . THR A 1 480 ? 32.991 15.376 -27.547 1.00 91.00 480 THR A O 1
ATOM 3902 N N . TRP A 1 481 ? 33.820 15.696 -25.489 1.00 89.00 481 TRP A N 1
ATOM 3903 C CA . TRP A 1 481 ? 33.545 17.127 -25.382 1.00 89.00 481 TRP A CA 1
ATOM 3904 C C . TRP A 1 481 ? 34.842 17.872 -25.102 1.00 89.00 481 TRP A C 1
ATOM 3906 O O . TRP A 1 481 ? 35.725 17.343 -24.427 1.00 89.00 481 TRP A O 1
ATOM 3916 N N . LYS A 1 482 ? 34.939 19.117 -25.557 1.00 89.62 482 LYS A N 1
ATOM 3917 C CA . LYS A 1 482 ? 36.039 20.026 -25.248 1.00 89.62 482 LYS A CA 1
ATOM 3918 C C . LYS A 1 482 ? 35.491 21.372 -24.796 1.00 89.62 482 LYS A C 1
ATOM 3920 O O . LYS A 1 482 ? 34.539 21.873 -25.379 1.00 89.62 482 LYS A O 1
ATOM 3925 N N . CYS A 1 483 ? 36.062 21.958 -23.750 1.00 88.94 483 CYS A N 1
ATOM 3926 C CA . CYS A 1 483 ? 35.667 23.287 -23.275 1.00 88.94 483 CYS A CA 1
ATOM 3927 C C . CYS A 1 483 ? 36.530 24.389 -23.892 1.00 88.94 483 CYS A C 1
ATOM 3929 O O . CYS A 1 483 ? 37.576 24.118 -24.475 1.00 88.94 483 CYS A O 1
ATOM 3931 N N . GLU A 1 484 ? 36.130 25.637 -23.672 1.00 86.94 484 GLU A N 1
ATOM 3932 C CA . GLU A 1 484 ? 36.857 26.844 -24.073 1.00 86.94 484 GLU A CA 1
ATOM 3933 C C . GLU A 1 484 ? 38.312 26.877 -23.579 1.00 86.94 484 GLU A C 1
ATOM 3935 O O . GLU A 1 484 ? 39.208 27.266 -24.318 1.00 86.94 484 GLU A O 1
ATOM 3940 N N . SER A 1 485 ? 38.592 26.368 -22.372 1.00 76.62 485 SER A N 1
ATOM 3941 C CA . SER A 1 485 ? 39.966 26.239 -21.851 1.00 76.62 485 SER A CA 1
ATOM 3942 C C . SER A 1 485 ? 40.776 25.096 -22.494 1.00 76.62 485 SER A C 1
ATOM 3944 O O . SER A 1 485 ? 41.871 24.788 -22.032 1.00 76.62 485 SER A O 1
ATOM 3946 N N . GLY A 1 486 ? 40.236 24.415 -23.510 1.00 81.25 486 GLY A N 1
ATOM 3947 C CA . GLY A 1 486 ? 40.913 23.365 -24.276 1.00 81.25 486 GLY A CA 1
ATOM 3948 C C . GLY A 1 486 ? 40.901 21.969 -23.647 1.00 81.25 486 GLY A C 1
ATOM 3949 O O . GLY A 1 486 ? 41.508 21.049 -24.193 1.00 81.25 486 GLY A O 1
ATOM 3950 N N . HIS A 1 487 ? 40.221 21.763 -22.518 1.00 80.44 487 HIS A N 1
ATOM 3951 C CA . HIS A 1 487 ? 40.166 20.450 -21.871 1.00 80.44 487 HIS A CA 1
ATOM 3952 C C . HIS A 1 487 ? 39.203 19.511 -22.587 1.00 80.44 487 HIS A C 1
ATOM 3954 O O . HIS A 1 487 ? 38.039 19.866 -22.743 1.00 80.44 487 HIS A O 1
ATOM 3960 N N . VAL A 1 488 ? 39.660 18.299 -22.908 1.00 84.38 488 VAL A N 1
ATOM 3961 C CA . VAL A 1 488 ? 38.861 17.238 -23.541 1.00 84.38 488 VAL A CA 1
ATOM 3962 C C . VAL A 1 488 ? 38.428 16.193 -22.503 1.00 84.38 488 VAL A C 1
ATOM 3964 O O . VAL A 1 488 ? 39.243 15.782 -21.672 1.00 84.38 488 VAL A O 1
ATOM 3967 N N . TRP A 1 489 ? 37.158 15.774 -22.513 1.00 88.38 489 TRP A N 1
ATOM 3968 C CA . TRP A 1 489 ? 36.638 14.709 -21.642 1.00 88.38 489 TRP A CA 1
ATOM 3969 C C . TRP A 1 489 ? 35.438 13.970 -22.248 1.00 88.38 489 TRP A C 1
ATOM 3971 O O . TRP A 1 489 ? 34.693 14.526 -23.053 1.00 88.38 489 TRP A O 1
ATOM 3981 N N . ASP A 1 490 ? 35.197 12.744 -21.777 1.00 87.62 490 ASP A N 1
ATOM 3982 C CA . ASP A 1 490 ? 34.028 11.954 -22.169 1.00 87.62 490 ASP A CA 1
ATOM 3983 C C . ASP A 1 490 ? 32.885 12.091 -21.159 1.00 87.62 490 ASP A C 1
ATOM 3985 O O . ASP A 1 490 ? 33.064 11.903 -19.951 1.00 87.62 490 ASP A O 1
ATOM 3989 N N . ALA A 1 491 ? 31.680 12.370 -21.649 1.00 86.31 491 ALA A N 1
ATOM 3990 C CA . ALA A 1 491 ? 30.474 12.461 -20.832 1.00 86.31 491 ALA A CA 1
ATOM 3991 C C . ALA A 1 491 ? 29.229 12.069 -21.630 1.00 86.31 491 ALA A C 1
ATOM 3993 O O . ALA A 1 491 ? 29.190 12.180 -22.855 1.00 86.31 491 ALA A O 1
ATOM 3994 N N . THR A 1 492 ? 28.189 11.612 -20.931 1.00 87.50 492 THR A N 1
ATOM 3995 C CA . THR A 1 492 ? 26.921 11.292 -21.589 1.00 87.50 492 THR A CA 1
ATOM 3996 C C . THR A 1 492 ? 26.152 12.574 -21.932 1.00 87.50 492 THR A C 1
ATOM 3998 O O . THR A 1 492 ? 26.085 13.489 -21.102 1.00 87.50 492 THR A O 1
ATOM 4001 N N . PRO A 1 493 ? 25.513 12.640 -23.111 1.00 83.44 493 PRO A N 1
ATOM 4002 C CA . PRO A 1 493 ? 24.638 13.737 -23.523 1.00 83.44 493 PRO A CA 1
ATOM 4003 C C . PRO A 1 493 ? 23.596 14.138 -22.479 1.00 83.44 493 PRO A C 1
ATOM 4005 O O . PRO A 1 493 ? 23.370 15.326 -22.255 1.00 83.44 493 PRO A O 1
ATOM 4008 N N . LEU A 1 494 ? 23.016 13.157 -21.777 1.00 81.81 494 LEU A N 1
ATOM 4009 C CA . LEU A 1 494 ? 22.059 13.404 -20.698 1.00 81.81 494 LEU A CA 1
ATOM 4010 C C . LEU A 1 494 ? 22.671 14.202 -19.538 1.00 81.81 494 LEU A C 1
ATOM 4012 O O . LEU A 1 494 ? 22.045 15.117 -19.005 1.00 81.81 494 LEU A O 1
ATOM 4016 N N . SER A 1 495 ? 23.899 13.862 -19.138 1.00 81.50 495 SER A N 1
ATOM 4017 C CA . SER A 1 495 ? 24.601 14.538 -18.043 1.00 81.50 495 SER A CA 1
ATOM 4018 C C . SER A 1 495 ? 24.939 15.983 -18.405 1.00 81.50 495 SER A C 1
ATOM 4020 O O . SER A 1 495 ? 24.749 16.880 -17.580 1.00 81.50 495 SER A O 1
ATOM 4022 N N . ILE A 1 496 ? 25.364 16.206 -19.650 1.00 84.69 496 ILE A N 1
ATOM 4023 C CA . ILE A 1 496 ? 25.658 17.535 -20.186 1.00 84.69 496 ILE A CA 1
ATOM 4024 C C . ILE A 1 496 ? 24.386 18.388 -20.274 1.00 84.69 496 ILE A C 1
ATOM 4026 O O . ILE A 1 496 ? 24.377 19.531 -19.808 1.00 84.69 496 ILE A O 1
ATOM 4030 N N . SER A 1 497 ? 23.275 17.825 -20.768 1.00 76.06 497 SER A N 1
ATOM 4031 C CA . SER A 1 497 ? 21.991 18.538 -20.814 1.00 76.06 497 SER A CA 1
ATOM 4032 C C . SER A 1 497 ? 21.436 18.867 -19.426 1.00 76.06 497 SER A C 1
ATOM 4034 O O . SER A 1 497 ? 20.811 19.908 -19.254 1.00 76.06 497 SER A O 1
ATOM 4036 N N . ASN A 1 498 ? 21.720 18.031 -18.421 1.00 77.56 498 ASN A N 1
ATOM 4037 C CA . ASN A 1 498 ? 21.300 18.241 -17.030 1.00 77.56 498 ASN A CA 1
ATOM 4038 C C . ASN A 1 498 ? 22.206 19.212 -16.248 1.00 77.56 498 ASN A C 1
ATOM 4040 O O . ASN A 1 498 ? 22.021 19.389 -15.046 1.00 77.56 498 ASN A O 1
ATOM 4044 N N . GLY A 1 499 ? 23.183 19.845 -16.906 1.00 76.62 499 GLY A N 1
ATOM 4045 C CA . GLY A 1 499 ? 23.959 20.947 -16.335 1.00 76.62 499 GLY A CA 1
ATOM 4046 C C . GLY A 1 499 ? 25.394 20.615 -15.925 1.00 76.62 499 GLY A C 1
ATOM 4047 O O . GLY A 1 499 ? 26.123 21.537 -15.568 1.00 76.62 499 GLY A O 1
ATOM 4048 N N . ALA A 1 500 ? 25.843 19.359 -16.014 1.00 81.44 500 ALA A N 1
ATOM 4049 C CA . ALA A 1 500 ? 27.256 19.034 -15.808 1.00 81.44 500 ALA A CA 1
ATOM 4050 C C . ALA A 1 500 ? 28.114 19.539 -16.987 1.00 81.44 500 ALA A C 1
ATOM 4052 O O . ALA A 1 500 ? 27.662 19.558 -18.130 1.00 81.44 500 ALA A O 1
ATOM 4053 N N . TRP A 1 501 ? 29.354 19.954 -16.715 1.00 87.44 501 TRP A N 1
ATOM 4054 C CA . TRP A 1 501 ? 30.299 20.427 -17.735 1.00 87.44 501 TRP A CA 1
ATOM 4055 C C . TRP A 1 501 ? 31.738 20.005 -17.397 1.00 87.44 501 TRP A C 1
ATOM 4057 O O . TRP A 1 501 ? 31.929 19.041 -16.655 1.00 87.44 501 TRP A O 1
ATOM 4067 N N . CYS A 1 502 ? 32.737 20.707 -17.943 1.00 83.94 502 CYS A N 1
ATOM 4068 C CA . CYS A 1 502 ? 34.152 20.367 -17.855 1.00 83.94 502 CYS A CA 1
ATOM 4069 C C . CYS A 1 502 ? 34.613 20.075 -16.411 1.00 83.94 502 CYS A C 1
ATOM 4071 O O . CYS A 1 502 ? 34.681 20.997 -15.591 1.00 83.94 502 CYS A O 1
ATOM 4073 N N . PRO A 1 503 ? 35.017 18.828 -16.102 1.00 71.75 503 PRO A N 1
ATOM 4074 C CA . PRO A 1 503 ? 35.440 18.442 -14.759 1.00 71.75 503 PRO A CA 1
ATOM 4075 C C . PRO A 1 503 ? 36.772 19.074 -14.330 1.00 71.75 503 PRO A C 1
ATOM 4077 O O . PRO A 1 503 ? 37.035 19.168 -13.134 1.00 71.75 503 PRO A O 1
ATOM 4080 N N . ARG A 1 504 ? 37.610 19.533 -15.273 1.00 70.88 504 ARG A N 1
ATOM 4081 C CA . ARG A 1 504 ? 38.843 20.279 -14.959 1.00 70.88 504 ARG A CA 1
ATOM 4082 C C . ARG A 1 504 ? 38.538 21.724 -14.573 1.00 70.88 504 ARG A C 1
ATOM 4084 O O . ARG A 1 504 ? 38.950 22.153 -13.503 1.00 70.88 504 ARG A O 1
ATOM 4091 N N . CYS A 1 505 ? 37.738 22.432 -15.373 1.00 71.75 505 CYS A N 1
ATOM 4092 C CA . CYS A 1 505 ? 37.317 23.803 -15.059 1.00 71.75 505 CYS A CA 1
ATOM 4093 C C . CYS A 1 505 ? 36.434 23.868 -13.802 1.00 71.75 505 CYS A C 1
ATOM 4095 O O . CYS A 1 505 ? 36.435 24.874 -13.105 1.00 71.75 505 CYS A O 1
ATOM 4097 N N . SER A 1 506 ? 35.712 22.789 -13.476 1.00 65.25 506 SER A N 1
ATOM 4098 C CA . SER A 1 506 ? 34.913 22.696 -12.251 1.00 65.25 506 SER A CA 1
ATOM 4099 C C . SER A 1 506 ? 35.701 22.228 -11.014 1.00 65.25 506 SER A C 1
ATOM 4101 O O . SER A 1 506 ? 35.075 21.927 -9.998 1.00 65.25 506 SER A O 1
ATOM 4103 N N . GLY A 1 507 ? 37.027 22.044 -11.102 1.00 59.25 507 GLY A N 1
ATOM 4104 C CA . GLY A 1 507 ? 37.877 21.611 -9.980 1.00 59.25 507 GLY A CA 1
ATOM 4105 C C . GLY A 1 507 ? 37.676 20.162 -9.505 1.00 59.25 507 GLY A C 1
ATOM 4106 O O . GLY A 1 507 ? 37.980 19.840 -8.362 1.00 59.25 507 GLY A O 1
ATOM 4107 N N . ARG A 1 508 ? 37.130 19.269 -10.343 1.00 57.69 508 ARG A N 1
ATOM 4108 C CA . ARG A 1 508 ? 36.815 17.866 -9.990 1.00 57.69 508 ARG A CA 1
ATOM 4109 C C . ARG A 1 508 ? 37.886 16.850 -10.401 1.00 57.69 508 ARG A C 1
ATOM 4111 O O . ARG A 1 508 ? 37.734 15.668 -10.094 1.00 57.69 508 ARG A O 1
ATOM 4118 N N . LEU A 1 509 ? 38.941 17.271 -11.097 1.00 59.59 509 LEU A N 1
ATOM 4119 C CA . LEU A 1 509 ? 39.986 16.379 -11.604 1.00 59.59 509 LEU A CA 1
ATOM 4120 C C . LEU A 1 509 ? 41.238 16.463 -10.727 1.00 59.59 509 LEU A C 1
ATOM 4122 O O . LEU A 1 509 ? 42.007 17.410 -10.813 1.00 59.59 509 LEU A O 1
ATOM 4126 N N . ILE A 1 510 ? 41.400 15.449 -9.879 1.00 66.50 510 ILE A N 1
ATOM 4127 C CA . ILE A 1 510 ? 42.544 15.265 -8.984 1.00 66.50 510 ILE A CA 1
ATOM 4128 C C . ILE A 1 510 ? 43.709 14.682 -9.797 1.00 66.50 510 ILE A C 1
ATOM 4130 O O . ILE A 1 510 ? 43.519 13.740 -10.566 1.00 66.50 510 ILE A O 1
ATOM 4134 N N . THR A 1 511 ? 44.903 15.233 -9.629 1.00 78.06 511 THR A N 1
ATOM 4135 C CA . THR A 1 511 ? 46.144 14.874 -10.326 1.00 78.06 511 THR A CA 1
ATOM 4136 C C . THR A 1 511 ? 47.146 14.199 -9.383 1.00 78.06 511 THR A C 1
ATOM 4138 O O . THR A 1 511 ? 46.978 14.212 -8.164 1.00 78.06 511 THR A O 1
ATOM 4141 N N . ILE A 1 512 ? 48.235 13.631 -9.922 1.00 82.62 512 ILE A N 1
ATOM 4142 C CA . ILE A 1 512 ? 49.325 13.087 -9.089 1.00 82.62 512 ILE A CA 1
ATOM 4143 C C . ILE A 1 512 ? 49.973 14.168 -8.204 1.00 82.62 512 ILE A C 1
ATOM 4145 O O . ILE A 1 512 ? 50.350 13.886 -7.070 1.00 82.62 512 ILE A O 1
ATOM 4149 N N . LYS A 1 513 ? 50.022 15.427 -8.668 1.00 80.44 513 LYS A N 1
ATOM 4150 C CA . LYS A 1 513 ? 50.519 16.560 -7.869 1.00 80.44 513 LYS A CA 1
ATOM 4151 C C . LYS A 1 513 ? 49.676 16.770 -6.612 1.00 80.44 513 LYS A C 1
ATOM 4153 O O . LYS A 1 513 ? 50.228 16.985 -5.538 1.00 80.44 513 LYS A O 1
ATOM 4158 N N . ASP A 1 514 ? 48.361 16.597 -6.723 1.00 81.38 514 ASP A N 1
ATOM 4159 C CA . ASP A 1 514 ? 47.452 16.666 -5.576 1.00 81.38 514 ASP A CA 1
ATOM 4160 C C . ASP A 1 514 ? 47.681 15.508 -4.590 1.00 81.38 514 ASP A C 1
ATOM 4162 O O . ASP A 1 514 ? 47.470 15.670 -3.391 1.00 81.38 514 ASP A O 1
ATOM 4166 N N . MET A 1 515 ? 48.148 14.343 -5.061 1.00 84.62 515 MET A N 1
ATOM 4167 C CA . MET A 1 515 ? 48.511 13.214 -4.190 1.00 84.62 515 MET A CA 1
ATOM 4168 C C . MET A 1 515 ? 49.832 13.448 -3.451 1.00 84.62 515 MET A C 1
ATOM 4170 O O . MET A 1 515 ? 49.939 13.074 -2.282 1.00 84.62 515 MET A O 1
ATOM 4174 N N . HIS A 1 516 ? 50.809 14.107 -4.081 1.00 86.44 516 HIS A N 1
ATOM 4175 C CA . HIS A 1 516 ? 52.032 14.539 -3.395 1.00 86.44 516 HIS A CA 1
ATOM 4176 C C . HIS A 1 516 ? 51.726 15.579 -2.308 1.00 86.44 516 HIS A C 1
ATOM 4178 O O . HIS A 1 516 ? 52.124 15.381 -1.163 1.00 86.44 516 HIS A O 1
ATOM 4184 N N . LEU A 1 517 ? 50.920 16.602 -2.620 1.00 82.69 517 LEU A N 1
ATOM 4185 C CA . LEU A 1 517 ? 50.458 17.596 -1.639 1.00 82.69 517 LEU A CA 1
ATOM 4186 C C . LEU A 1 517 ? 49.657 16.951 -0.493 1.00 82.69 517 LEU A C 1
ATOM 4188 O O . LEU A 1 517 ? 49.817 17.309 0.675 1.00 82.69 517 LEU A O 1
ATOM 4192 N N . LEU A 1 518 ? 48.812 15.959 -0.803 1.00 84.44 518 LEU A N 1
ATOM 4193 C CA . LEU A 1 518 ? 48.074 15.197 0.206 1.00 84.44 518 LEU A CA 1
ATOM 4194 C C . LEU A 1 518 ? 49.019 14.438 1.148 1.00 84.44 518 LEU A C 1
ATOM 4196 O O . LEU A 1 518 ? 48.780 14.424 2.356 1.00 84.44 518 LEU A O 1
ATOM 4200 N N . ALA A 1 519 ? 50.088 13.836 0.623 1.00 85.62 519 ALA A N 1
ATOM 4201 C CA . ALA A 1 519 ? 51.083 13.160 1.448 1.00 85.62 519 ALA A CA 1
ATOM 4202 C C . ALA A 1 519 ? 51.850 14.139 2.350 1.00 85.62 519 ALA A C 1
ATOM 4204 O O . ALA A 1 519 ? 52.011 13.866 3.541 1.00 85.62 519 ALA A O 1
ATOM 4205 N N . GLU A 1 520 ? 52.240 15.301 1.818 1.00 85.94 520 GLU A N 1
ATOM 4206 C CA . GLU A 1 520 ? 52.915 16.357 2.582 1.00 85.94 520 GLU A CA 1
ATOM 4207 C C . GLU A 1 520 ? 52.044 16.858 3.740 1.00 85.94 520 GLU A C 1
ATOM 4209 O O . GLU A 1 520 ? 52.520 16.960 4.869 1.00 85.94 520 GLU A O 1
ATOM 4214 N N . SER A 1 521 ? 50.738 17.043 3.509 1.00 85.06 521 SER A N 1
ATOM 4215 C CA . SER A 1 521 ? 49.783 17.437 4.560 1.00 85.06 521 SER A CA 1
ATOM 4216 C C . SER A 1 521 ? 49.663 16.431 5.719 1.00 85.06 521 SER A C 1
ATOM 4218 O O . SER A 1 521 ? 49.122 16.754 6.778 1.00 85.06 521 SER A O 1
ATOM 4220 N N . LYS A 1 522 ? 50.144 15.196 5.527 1.00 80.94 522 LYS A N 1
ATOM 4221 C CA . LYS A 1 522 ? 50.135 14.097 6.505 1.00 80.94 522 LYS A CA 1
ATOM 4222 C C . LYS A 1 522 ? 51.537 13.775 7.039 1.00 80.94 522 LYS A C 1
ATOM 4224 O O . LYS A 1 522 ? 51.728 12.705 7.620 1.00 80.94 522 LYS A O 1
ATOM 4229 N N . ASN A 1 523 ? 52.500 14.681 6.854 1.00 84.19 523 ASN A N 1
ATOM 4230 C CA . ASN A 1 523 ? 53.915 14.490 7.178 1.00 84.19 523 ASN A CA 1
ATOM 4231 C C . ASN A 1 523 ? 54.475 13.196 6.562 1.00 84.19 523 ASN A C 1
ATOM 4233 O O . ASN A 1 523 ? 55.052 12.351 7.245 1.00 84.19 523 ASN A O 1
ATOM 4237 N N . GLY A 1 524 ? 54.270 13.004 5.264 1.00 87.69 524 GLY A N 1
ATOM 4238 C CA . GLY A 1 524 ? 54.841 11.884 4.529 1.00 87.69 524 GLY A CA 1
ATOM 4239 C C . GLY A 1 524 ? 55.024 12.193 3.053 1.00 87.69 524 GLY A C 1
ATOM 4240 O O . GLY A 1 524 ? 54.923 13.342 2.630 1.00 87.69 524 GLY A O 1
ATOM 4241 N N . LYS A 1 525 ? 55.320 11.162 2.262 1.00 90.38 525 LYS A N 1
ATOM 4242 C CA . LYS A 1 525 ? 55.603 11.283 0.828 1.00 90.38 525 LYS A CA 1
ATOM 4243 C C . LYS A 1 525 ? 54.784 10.273 0.033 1.00 90.38 525 LYS A C 1
ATOM 4245 O O . LYS A 1 525 ? 54.659 9.117 0.423 1.00 90.38 525 LYS A O 1
ATOM 4250 N N . CYS A 1 526 ? 54.237 10.706 -1.098 1.00 90.06 526 CYS A N 1
ATOM 4251 C CA . CYS A 1 526 ? 53.764 9.795 -2.138 1.00 90.06 526 CYS A CA 1
ATOM 4252 C C . CYS A 1 526 ? 54.954 9.520 -3.061 1.00 90.06 526 CYS A C 1
ATOM 4254 O O . CYS A 1 526 ? 55.475 10.453 -3.668 1.00 90.06 526 CYS A O 1
ATOM 4256 N N . LEU A 1 527 ? 55.396 8.265 -3.133 1.00 88.50 527 LEU A N 1
ATOM 4257 C CA . LEU A 1 527 ? 56.548 7.837 -3.936 1.00 88.50 527 LEU A CA 1
ATOM 4258 C C . LEU A 1 527 ? 56.154 7.461 -5.370 1.00 88.50 527 LEU A C 1
ATOM 4260 O O . LEU A 1 527 ? 57.006 7.353 -6.247 1.00 88.50 527 LEU A O 1
ATOM 4264 N N . SER A 1 528 ? 54.861 7.259 -5.626 1.00 88.00 528 SER A N 1
ATOM 4265 C CA . SER A 1 528 ? 54.360 6.998 -6.974 1.00 88.00 528 SER A CA 1
ATOM 4266 C C . SER A 1 528 ? 54.397 8.250 -7.846 1.00 88.00 528 SER A C 1
ATOM 4268 O O . SER A 1 528 ? 54.045 9.335 -7.398 1.00 88.00 528 SER A O 1
ATOM 4270 N N . THR A 1 529 ? 54.760 8.071 -9.115 1.00 84.00 529 THR A N 1
ATOM 4271 C CA . THR A 1 529 ? 54.871 9.141 -10.123 1.00 84.00 529 THR A CA 1
ATOM 4272 C C . THR A 1 529 ? 53.707 9.165 -11.118 1.00 84.00 529 THR A C 1
ATOM 4274 O O . THR A 1 529 ? 53.583 10.099 -11.907 1.00 84.00 529 THR A O 1
ATOM 4277 N N . GLN A 1 530 ? 52.829 8.157 -11.082 1.00 76.69 530 GLN A N 1
ATOM 4278 C CA . GLN A 1 530 ? 51.679 8.021 -11.977 1.00 76.69 530 GLN A CA 1
ATOM 4279 C C . GLN A 1 530 ? 50.379 7.850 -11.183 1.00 76.69 530 GLN A C 1
ATOM 4281 O O . GLN A 1 530 ? 50.342 7.128 -10.189 1.00 76.69 530 GLN A O 1
ATOM 4286 N N . TYR A 1 531 ? 49.304 8.500 -11.639 1.00 77.56 531 TYR A N 1
ATOM 4287 C CA . TYR A 1 531 ? 47.963 8.411 -11.056 1.00 77.56 531 TYR A CA 1
ATOM 4288 C C . TYR A 1 531 ? 46.917 8.370 -12.168 1.00 77.56 531 TYR A C 1
ATOM 4290 O O . TYR A 1 531 ? 46.856 9.290 -12.983 1.00 77.56 531 TYR A O 1
ATOM 4298 N N . SER A 1 532 ? 46.091 7.323 -12.196 1.00 70.44 532 SER A N 1
ATOM 4299 C CA . SER A 1 532 ? 45.036 7.168 -13.203 1.00 70.44 532 SER A CA 1
ATOM 4300 C C . SER A 1 532 ? 43.634 7.378 -12.628 1.00 70.44 532 SER A C 1
ATOM 4302 O O . SER A 1 532 ? 42.811 8.039 -13.257 1.00 70.44 532 SER A O 1
ATOM 4304 N N . ASN A 1 533 ? 43.335 6.867 -11.430 1.00 72.19 533 ASN A N 1
ATOM 4305 C CA . ASN A 1 533 ? 42.030 7.041 -10.782 1.00 72.19 533 ASN A CA 1
ATOM 4306 C C . ASN A 1 533 ? 42.085 6.844 -9.256 1.00 72.19 533 ASN A C 1
ATOM 4308 O O . ASN A 1 533 ? 43.078 6.380 -8.702 1.00 72.19 533 ASN A O 1
ATOM 4312 N N . ASN A 1 534 ? 40.976 7.128 -8.564 1.00 72.06 534 ASN A N 1
ATOM 4313 C CA . ASN A 1 534 ? 40.923 7.077 -7.097 1.00 72.06 534 ASN A CA 1
ATOM 4314 C C . ASN A 1 534 ? 41.010 5.662 -6.484 1.00 72.06 534 ASN A C 1
ATOM 4316 O O . ASN A 1 534 ? 41.123 5.508 -5.266 1.00 72.06 534 ASN A O 1
ATOM 4320 N N . THR A 1 535 ? 40.952 4.626 -7.319 1.00 74.88 535 THR A N 1
ATOM 4321 C CA . THR A 1 535 ? 41.159 3.226 -6.935 1.00 74.88 535 THR A CA 1
ATOM 4322 C C . THR A 1 535 ? 42.585 2.745 -7.189 1.00 74.88 535 THR A C 1
ATOM 4324 O O . THR A 1 535 ? 42.922 1.641 -6.774 1.00 74.88 535 THR A O 1
ATOM 4327 N N . THR A 1 536 ? 43.429 3.559 -7.832 1.00 78.94 536 THR A N 1
ATOM 4328 C CA . THR A 1 536 ? 44.812 3.195 -8.154 1.00 78.94 536 THR A CA 1
ATOM 4329 C C . THR A 1 536 ? 45.632 3.105 -6.866 1.00 78.94 536 THR A C 1
ATOM 4331 O O . THR A 1 536 ? 45.680 4.088 -6.117 1.00 78.94 536 THR A O 1
ATOM 4334 N N . PRO A 1 537 ? 46.259 1.952 -6.573 1.00 85.62 537 PRO A N 1
ATOM 4335 C CA . PRO A 1 537 ? 47.179 1.829 -5.453 1.00 85.62 537 PRO A CA 1
ATOM 4336 C C . PRO A 1 537 ? 48.437 2.658 -5.716 1.00 85.62 537 PRO A C 1
ATOM 4338 O O . PRO A 1 537 ? 49.107 2.458 -6.725 1.00 85.62 537 PRO A O 1
ATOM 4341 N N . LEU A 1 538 ? 48.748 3.580 -4.807 1.00 89.94 538 LEU A N 1
ATOM 4342 C CA . LEU A 1 538 ? 50.003 4.329 -4.804 1.00 89.94 538 LEU A CA 1
ATOM 4343 C C . LEU A 1 538 ? 50.880 3.855 -3.642 1.00 89.94 538 LEU A C 1
ATOM 4345 O O . LEU A 1 538 ? 50.383 3.294 -2.661 1.00 89.94 538 LEU A O 1
ATOM 4349 N N . LEU A 1 539 ? 52.183 4.074 -3.772 1.00 91.31 539 LEU A N 1
ATOM 4350 C CA . LEU A 1 539 ? 53.179 3.819 -2.742 1.00 91.31 539 LEU A CA 1
ATOM 4351 C C . LEU A 1 539 ? 53.347 5.078 -1.886 1.00 91.31 539 LEU A C 1
ATOM 4353 O O . LEU A 1 539 ? 53.649 6.155 -2.404 1.00 91.31 539 LEU A O 1
ATOM 4357 N N . TRP A 1 540 ? 53.158 4.927 -0.579 1.00 90.00 540 TRP A N 1
ATOM 4358 C CA . TRP A 1 540 ? 53.198 6.003 0.409 1.00 90.00 540 TRP A CA 1
ATOM 4359 C C . TRP A 1 540 ? 54.289 5.734 1.441 1.00 90.00 540 TRP A C 1
ATOM 4361 O O . TRP A 1 540 ? 54.550 4.582 1.775 1.00 90.00 540 TRP A O 1
ATOM 4371 N N . GLU A 1 541 ? 54.879 6.798 1.974 1.00 90.50 541 GLU A N 1
ATOM 4372 C CA . GLU A 1 541 ? 55.876 6.780 3.042 1.00 90.50 541 GLU A CA 1
ATOM 4373 C C . GLU A 1 541 ? 55.453 7.747 4.156 1.00 90.50 541 GLU A C 1
ATOM 4375 O O . GLU A 1 541 ? 55.028 8.868 3.872 1.00 90.50 541 GLU A O 1
ATOM 4380 N N . CYS A 1 542 ? 55.544 7.346 5.427 1.00 88.94 542 CYS A N 1
ATOM 4381 C CA . CYS A 1 542 ? 55.252 8.232 6.562 1.00 88.94 542 CYS A CA 1
ATOM 4382 C C . CYS A 1 542 ? 56.524 8.859 7.139 1.00 88.94 542 CYS A C 1
ATOM 4384 O O . CYS A 1 542 ? 57.628 8.421 6.844 1.00 88.94 542 CYS A O 1
ATOM 4386 N N . HIS A 1 543 ? 56.371 9.823 8.051 1.00 83.81 543 HIS A N 1
ATOM 4387 C CA . HIS A 1 543 ? 57.491 10.461 8.755 1.00 83.81 543 HIS A CA 1
ATOM 4388 C C . HIS A 1 543 ? 58.441 9.500 9.498 1.00 83.81 543 HIS A C 1
ATOM 4390 O O . HIS A 1 543 ? 59.572 9.881 9.772 1.00 83.81 543 HIS A O 1
ATOM 4396 N N . MET A 1 544 ? 58.005 8.281 9.843 1.00 77.12 544 MET A N 1
ATOM 4397 C CA . MET A 1 544 ? 58.860 7.254 10.466 1.00 77.12 544 MET A CA 1
ATOM 4398 C C . MET A 1 544 ? 59.602 6.381 9.438 1.00 77.12 544 MET A C 1
ATOM 4400 O O . MET A 1 544 ? 60.259 5.423 9.828 1.00 77.12 544 MET A O 1
ATOM 4404 N N . GLY A 1 545 ? 59.461 6.655 8.137 1.00 81.00 545 GLY A N 1
ATOM 4405 C CA . GLY A 1 545 ? 60.093 5.893 7.054 1.00 81.00 545 GLY A CA 1
ATOM 4406 C C . GLY A 1 545 ? 59.381 4.589 6.675 1.00 81.00 545 GLY A C 1
ATOM 4407 O O . GLY A 1 545 ? 59.881 3.837 5.844 1.00 81.00 545 GLY A O 1
ATOM 4408 N N . HIS A 1 546 ? 58.209 4.293 7.247 1.00 84.31 546 HIS A N 1
ATOM 4409 C CA . HIS A 1 546 ? 57.434 3.117 6.843 1.00 84.31 546 HIS A CA 1
ATOM 4410 C C . HIS A 1 546 ? 56.814 3.335 5.466 1.00 84.31 546 HIS A C 1
ATOM 4412 O O . HIS A 1 546 ? 56.109 4.326 5.264 1.00 84.31 546 HIS A O 1
ATOM 4418 N N . GLN A 1 547 ? 57.012 2.374 4.565 1.00 89.38 547 GLN A N 1
ATOM 4419 C CA . GLN A 1 547 ? 56.450 2.384 3.219 1.00 89.38 547 GLN A CA 1
ATOM 4420 C C . GLN A 1 547 ? 55.295 1.383 3.104 1.00 89.38 547 GLN A C 1
ATOM 4422 O O . GLN A 1 547 ? 55.402 0.248 3.569 1.00 89.38 547 GLN A O 1
ATOM 4427 N N . TRP A 1 548 ? 54.177 1.790 2.500 1.00 91.06 548 TRP A N 1
ATOM 4428 C CA . TRP A 1 548 ? 53.035 0.904 2.256 1.00 91.06 548 TRP A CA 1
ATOM 4429 C C . TRP A 1 548 ? 52.284 1.269 0.976 1.00 91.06 548 TRP A C 1
ATOM 4431 O O . TRP A 1 548 ? 52.282 2.414 0.522 1.00 91.06 548 TRP A O 1
ATOM 4441 N N . VAL A 1 549 ? 51.604 0.277 0.403 1.00 88.62 549 VAL A N 1
ATOM 4442 C CA . VAL A 1 549 ? 50.767 0.451 -0.788 1.00 88.62 549 VAL A CA 1
ATOM 4443 C C . VAL A 1 549 ? 49.315 0.650 -0.361 1.00 88.62 549 VAL A C 1
ATOM 4445 O O . VAL A 1 549 ? 48.770 -0.147 0.402 1.00 88.62 549 VAL A O 1
ATOM 4448 N N . ALA A 1 550 ? 48.670 1.710 -0.849 1.00 88.50 550 ALA A N 1
ATOM 4449 C CA . ALA A 1 550 ? 47.259 1.979 -0.581 1.00 88.50 550 ALA A CA 1
ATOM 4450 C C . ALA A 1 550 ? 46.589 2.754 -1.721 1.00 88.50 550 ALA A C 1
ATOM 4452 O O . ALA A 1 550 ? 47.194 3.626 -2.347 1.00 88.50 550 ALA A O 1
ATOM 4453 N N . ALA A 1 551 ? 45.305 2.471 -1.959 1.00 87.38 551 ALA A N 1
ATOM 4454 C CA . ALA A 1 551 ? 44.490 3.228 -2.907 1.00 87.38 551 ALA A CA 1
ATOM 4455 C C . ALA A 1 551 ? 44.237 4.659 -2.409 1.00 87.38 551 ALA A C 1
ATOM 4457 O O . ALA A 1 551 ? 43.952 4.870 -1.224 1.00 87.38 551 ALA A O 1
ATOM 4458 N N . THR A 1 552 ? 44.269 5.638 -3.316 1.00 80.94 552 THR A N 1
ATOM 4459 C CA . THR A 1 552 ? 44.167 7.063 -2.950 1.00 80.94 552 THR A CA 1
ATOM 4460 C C . THR A 1 552 ? 42.855 7.415 -2.251 1.00 80.94 552 THR A C 1
ATOM 4462 O O . THR A 1 552 ? 42.853 8.212 -1.314 1.00 80.94 552 THR A O 1
ATOM 4465 N N . ARG A 1 553 ? 41.747 6.749 -2.606 1.00 82.50 553 ARG A N 1
ATOM 4466 C CA . ARG A 1 553 ? 40.457 6.884 -1.911 1.00 82.50 553 ARG A CA 1
ATOM 4467 C C . ARG A 1 553 ? 40.555 6.597 -0.411 1.00 82.50 553 ARG A C 1
ATOM 4469 O O . ARG A 1 553 ? 39.917 7.293 0.372 1.00 82.50 553 ARG A O 1
ATOM 4476 N N . SER A 1 554 ? 41.333 5.591 -0.008 1.00 83.31 554 SER A N 1
ATOM 4477 C CA . SER A 1 554 ? 41.494 5.212 1.406 1.00 83.31 554 SER A CA 1
ATOM 4478 C C . SER A 1 554 ? 42.233 6.301 2.189 1.00 83.31 554 SER A C 1
ATOM 4480 O O . SER A 1 554 ? 41.835 6.675 3.295 1.00 83.31 554 SER A O 1
ATOM 4482 N N . ILE A 1 555 ? 43.259 6.878 1.560 1.00 85.25 555 ILE A N 1
ATOM 4483 C CA . ILE A 1 555 ? 44.051 7.970 2.124 1.00 85.25 555 ILE A CA 1
ATOM 4484 C C . ILE A 1 555 ? 43.217 9.248 2.263 1.00 85.25 555 ILE A C 1
ATOM 4486 O O . ILE A 1 555 ? 43.203 9.873 3.323 1.00 85.25 555 ILE A O 1
ATOM 4490 N N . GLN A 1 556 ? 42.432 9.591 1.238 1.00 79.19 556 GLN A N 1
ATOM 4491 C CA . GLN A 1 556 ? 41.499 10.724 1.277 1.00 79.19 556 GLN A CA 1
ATOM 4492 C C . GLN A 1 556 ? 40.410 10.566 2.349 1.00 79.19 556 GLN A C 1
ATOM 4494 O O . GLN A 1 556 ? 39.969 11.553 2.931 1.00 79.19 556 GLN A O 1
ATOM 4499 N N . GLN A 1 557 ? 39.994 9.330 2.641 1.00 78.69 557 GLN A N 1
ATOM 4500 C CA . GLN A 1 557 ? 39.035 9.010 3.707 1.00 78.69 557 GLN A CA 1
ATOM 4501 C C . GLN A 1 557 ? 39.657 8.999 5.114 1.00 78.69 557 GLN A C 1
ATOM 4503 O O . GLN A 1 557 ? 38.945 8.783 6.094 1.00 78.69 557 GLN A O 1
ATOM 4508 N N . GLY A 1 558 ? 40.961 9.267 5.232 1.00 76.94 558 GLY A N 1
ATOM 4509 C CA . GLY A 1 558 ? 41.644 9.498 6.504 1.00 76.94 558 GLY A CA 1
ATOM 4510 C C . GLY A 1 558 ? 42.484 8.330 7.016 1.00 76.94 558 GLY A C 1
ATOM 4511 O O . GLY A 1 558 ? 43.053 8.445 8.100 1.00 76.94 558 GLY A O 1
ATOM 4512 N N . SER A 1 559 ? 42.596 7.233 6.264 1.00 82.50 559 SER A N 1
ATOM 4513 C CA . SER A 1 559 ? 43.517 6.141 6.602 1.00 82.50 559 SER A CA 1
ATOM 4514 C C . SER A 1 559 ? 44.960 6.531 6.250 1.00 82.50 559 SER A C 1
ATOM 4516 O O . SER A 1 559 ? 45.198 7.218 5.262 1.00 82.50 559 SER A O 1
ATOM 4518 N N . TRP A 1 560 ? 45.934 6.116 7.061 1.00 86.44 560 TRP A N 1
ATOM 4519 C CA . TRP A 1 560 ? 47.361 6.404 6.857 1.00 86.44 560 TRP A CA 1
ATOM 4520 C C . TRP A 1 560 ? 48.207 5.167 7.203 1.00 86.44 560 TRP A C 1
ATOM 4522 O O . TRP A 1 560 ? 47.690 4.051 7.160 1.00 86.44 560 TRP A O 1
ATOM 4532 N N . CYS A 1 561 ? 49.485 5.357 7.539 1.00 83.25 561 CYS A N 1
ATOM 4533 C CA . CYS A 1 561 ? 50.468 4.310 7.807 1.00 83.25 561 CYS A CA 1
ATOM 4534 C C . CYS A 1 561 ? 49.953 3.208 8.759 1.00 83.25 561 CYS A C 1
ATOM 4536 O O . CYS A 1 561 ? 49.753 3.479 9.948 1.00 83.25 561 CYS A O 1
ATOM 4538 N N . PRO A 1 562 ? 49.790 1.959 8.277 1.00 74.56 562 PRO A N 1
ATOM 4539 C CA . PRO A 1 562 ? 49.325 0.834 9.088 1.00 74.56 562 PRO A CA 1
ATOM 4540 C C . PRO A 1 562 ? 50.249 0.517 10.267 1.00 74.56 562 PRO A C 1
ATOM 4542 O O . PRO A 1 562 ? 49.764 0.244 11.362 1.00 74.56 562 PRO A O 1
ATOM 4545 N N . SER A 1 563 ? 51.565 0.620 10.067 1.00 72.56 563 SER A N 1
ATOM 4546 C CA . SER A 1 563 ? 52.573 0.332 11.095 1.00 72.56 563 SER A CA 1
ATOM 4547 C C . SER A 1 563 ? 52.609 1.390 12.199 1.00 72.56 563 SER A C 1
ATOM 4549 O O . SER A 1 563 ? 52.841 1.066 13.355 1.00 72.56 563 SER A O 1
ATOM 4551 N N . CYS A 1 564 ? 52.322 2.656 11.881 1.00 68.62 564 CYS A N 1
ATOM 4552 C CA . CYS A 1 564 ? 52.182 3.706 12.897 1.00 68.62 564 CYS A CA 1
ATOM 4553 C C . CYS A 1 564 ? 50.807 3.689 13.585 1.00 68.62 564 CYS A C 1
ATOM 4555 O O . CYS A 1 564 ? 50.644 4.295 14.638 1.00 68.62 564 CYS A O 1
ATOM 4557 N N . ASN A 1 565 ? 49.811 3.026 12.990 1.00 66.69 565 ASN A N 1
ATOM 4558 C CA . ASN A 1 565 ? 48.438 2.955 13.494 1.00 66.69 565 ASN A CA 1
ATOM 4559 C C . ASN A 1 565 ? 48.144 1.643 14.255 1.00 66.69 565 ASN A C 1
ATOM 4561 O O . ASN A 1 565 ? 46.994 1.382 14.624 1.00 66.69 565 ASN A O 1
ATOM 4565 N N . SER A 1 566 ? 49.155 0.797 14.494 1.00 66.38 566 SER A N 1
ATOM 4566 C CA . SER A 1 566 ? 49.013 -0.399 15.325 1.00 66.38 566 SER A CA 1
ATOM 4567 C C . SER A 1 566 ? 48.847 0.008 16.787 1.00 66.38 566 SER A C 1
ATOM 4569 O O . SER A 1 566 ? 49.796 0.431 17.445 1.00 66.38 566 SER A O 1
ATOM 4571 N N . LYS A 1 567 ? 47.619 -0.104 17.293 1.00 68.44 567 LYS A N 1
ATOM 4572 C CA . LYS A 1 567 ? 47.304 0.235 18.682 1.00 68.44 567 LYS A CA 1
ATOM 4573 C C . LYS A 1 567 ? 47.960 -0.762 19.642 1.00 68.44 567 LYS A C 1
ATOM 4575 O O . LYS A 1 567 ? 48.002 -1.956 19.372 1.00 68.44 567 LYS A O 1
ATOM 4580 N N . THR A 1 568 ? 48.428 -0.274 20.775 1.00 79.62 568 THR A N 1
ATOM 4581 C CA . THR A 1 568 ? 49.053 -1.029 21.864 1.00 79.62 568 THR A CA 1
ATOM 4582 C C . THR A 1 568 ? 48.053 -1.302 22.992 1.00 79.62 568 THR A C 1
ATOM 4584 O O . THR A 1 568 ? 46.974 -0.704 23.047 1.00 79.62 568 THR A O 1
ATOM 4587 N N . ILE A 1 569 ? 48.410 -2.164 23.954 1.00 81.81 569 ILE A N 1
ATOM 4588 C CA . ILE A 1 569 ? 47.602 -2.333 25.175 1.00 81.81 569 ILE A CA 1
ATOM 4589 C C . ILE A 1 569 ? 47.467 -1.013 25.957 1.00 81.81 569 ILE A C 1
ATOM 4591 O O . ILE A 1 569 ? 46.435 -0.764 26.580 1.00 81.81 569 ILE A O 1
ATOM 4595 N N . ASN A 1 570 ? 48.464 -0.125 25.877 1.00 81.00 570 ASN A N 1
ATOM 4596 C CA . ASN A 1 570 ? 48.406 1.187 26.513 1.00 81.00 570 ASN A CA 1
ATOM 4597 C C . ASN A 1 570 ? 47.335 2.081 25.870 1.00 81.00 570 ASN A C 1
ATOM 4599 O O . ASN A 1 570 ? 46.596 2.762 26.579 1.00 81.00 570 ASN A O 1
ATOM 4603 N N . ASP A 1 571 ? 47.156 1.992 24.551 1.00 81.81 571 ASP A N 1
ATOM 4604 C CA . ASP A 1 571 ? 46.067 2.685 23.855 1.00 81.81 571 ASP A CA 1
ATOM 4605 C C . ASP A 1 571 ? 44.694 2.157 24.296 1.00 81.81 571 ASP A C 1
ATOM 4607 O O . ASP A 1 571 ? 43.738 2.923 24.411 1.00 81.81 571 ASP A O 1
ATOM 4611 N N . MET A 1 572 ? 44.580 0.860 24.610 1.00 85.38 572 MET A N 1
ATOM 4612 C CA . MET A 1 572 ? 43.346 0.285 25.166 1.00 85.38 572 MET A CA 1
ATOM 4613 C C . MET A 1 572 ? 43.063 0.814 26.575 1.00 85.38 572 MET A C 1
ATOM 4615 O O . MET A 1 572 ? 41.920 1.162 26.880 1.00 85.38 572 MET A O 1
ATOM 4619 N N . LYS A 1 573 ? 44.100 0.963 27.409 1.00 85.00 573 LYS A N 1
ATOM 4620 C CA . LYS A 1 573 ? 43.995 1.597 28.734 1.00 85.00 573 LYS A CA 1
ATOM 4621 C C . LYS A 1 573 ? 43.574 3.066 28.629 1.00 85.00 573 LYS A C 1
ATOM 4623 O O . LYS A 1 573 ? 42.683 3.491 29.360 1.00 85.00 573 LYS A O 1
ATOM 4628 N N . GLN A 1 574 ? 44.120 3.821 27.675 1.00 83.94 574 GLN A N 1
ATOM 4629 C CA . GLN A 1 574 ? 43.705 5.207 27.423 1.00 83.94 574 GLN A CA 1
ATOM 4630 C C . GLN A 1 574 ? 42.258 5.310 26.918 1.00 83.94 574 GLN A C 1
ATOM 4632 O O . GLN A 1 574 ? 41.510 6.190 27.350 1.00 83.94 574 GLN A O 1
ATOM 4637 N N . ILE A 1 575 ? 41.823 4.397 26.039 1.00 84.69 575 ILE A N 1
ATOM 4638 C CA . ILE A 1 575 ? 40.422 4.325 25.594 1.00 84.69 575 ILE A CA 1
ATOM 4639 C C . ILE A 1 575 ? 39.500 4.077 26.787 1.00 84.69 575 ILE A C 1
ATOM 4641 O O . ILE A 1 575 ? 38.456 4.720 26.881 1.00 84.69 575 ILE A O 1
ATOM 4645 N N . ALA A 1 576 ? 39.885 3.186 27.703 1.00 85.19 576 ALA A N 1
ATOM 4646 C CA . ALA A 1 576 ? 39.116 2.947 28.913 1.00 85.19 576 ALA A CA 1
ATOM 4647 C C . ALA A 1 576 ? 39.012 4.205 29.787 1.00 85.19 576 ALA A C 1
ATOM 4649 O O . ALA A 1 576 ? 37.905 4.593 30.172 1.00 85.19 576 ALA A O 1
ATOM 4650 N N . ALA A 1 577 ? 40.134 4.900 29.996 1.00 84.81 577 ALA A N 1
ATOM 4651 C CA . ALA A 1 577 ? 40.187 6.133 30.776 1.00 84.81 577 ALA A CA 1
ATOM 4652 C C . ALA A 1 577 ? 39.289 7.236 30.189 1.00 84.81 577 ALA A C 1
ATOM 4654 O O . ALA A 1 577 ? 38.585 7.921 30.929 1.00 84.81 577 ALA A O 1
ATOM 4655 N N . LYS A 1 578 ? 39.217 7.359 28.853 1.00 85.69 578 LYS A N 1
ATOM 4656 C CA . LYS A 1 578 ? 38.327 8.319 28.170 1.00 85.69 578 LYS A CA 1
ATOM 4657 C C . LYS A 1 578 ? 36.845 8.118 28.509 1.00 85.69 578 LYS A C 1
ATOM 4659 O O . LYS A 1 578 ? 36.083 9.081 28.518 1.00 85.69 578 LYS A O 1
ATOM 4664 N N . TYR A 1 579 ? 36.423 6.883 28.769 1.00 82.38 579 TYR A N 1
ATOM 4665 C CA . TYR A 1 579 ? 35.055 6.557 29.181 1.00 82.38 579 TYR A CA 1
ATOM 4666 C C . TYR A 1 579 ? 34.880 6.494 30.710 1.00 82.38 579 TYR A C 1
ATOM 4668 O O . TYR A 1 579 ? 33.852 6.002 31.185 1.00 82.38 579 TYR A O 1
ATOM 4676 N N . GLY A 1 580 ? 35.863 6.987 31.472 1.00 82.00 580 GLY A N 1
ATOM 4677 C CA . GLY A 1 580 ? 35.860 6.959 32.932 1.00 82.00 580 GLY A CA 1
ATOM 4678 C C . GLY A 1 580 ? 35.974 5.539 33.482 1.00 82.00 580 GLY A C 1
ATOM 4679 O O . GLY A 1 580 ? 35.216 5.155 34.360 1.00 82.00 580 GLY A O 1
ATOM 4680 N N . GLY A 1 581 ? 36.827 4.691 32.916 1.00 87.69 581 GLY A N 1
ATOM 4681 C CA . GLY A 1 581 ? 37.043 3.350 33.449 1.00 87.69 581 GLY A CA 1
ATOM 4682 C C . GLY A 1 581 ? 38.408 2.774 33.104 1.00 87.69 581 GLY A C 1
ATOM 4683 O O . GLY A 1 581 ? 39.314 3.486 32.687 1.00 87.69 581 GLY A O 1
ATOM 4684 N N . GLU A 1 582 ? 38.564 1.470 33.297 1.00 90.88 582 GLU A N 1
ATOM 4685 C CA . GLU A 1 582 ? 39.854 0.780 33.285 1.00 90.88 582 GLU A CA 1
ATOM 4686 C C . GLU A 1 582 ? 39.809 -0.433 32.347 1.00 90.88 582 GLU A C 1
ATOM 4688 O O . GLU A 1 582 ? 38.818 -1.161 32.288 1.00 90.88 582 GLU A O 1
ATOM 4693 N N . CYS A 1 583 ? 40.889 -0.661 31.598 1.00 89.25 583 CYS A N 1
ATOM 4694 C CA . CYS A 1 583 ? 41.118 -1.920 30.891 1.00 89.25 583 CYS A CA 1
ATOM 4695 C C . CYS A 1 583 ? 41.970 -2.809 31.801 1.00 89.25 583 CYS A C 1
ATOM 4697 O O . CYS A 1 583 ? 43.096 -2.438 32.130 1.00 89.25 583 CYS A O 1
ATOM 4699 N N . LEU A 1 584 ? 41.426 -3.955 32.210 1.00 88.06 584 LEU A N 1
ATOM 4700 C CA . LEU A 1 584 ? 42.062 -4.894 33.139 1.00 88.06 584 LEU A CA 1
ATOM 4701 C C . LEU A 1 584 ? 42.942 -5.929 32.426 1.00 88.06 584 LEU A C 1
ATOM 4703 O O . LEU A 1 584 ? 43.724 -6.617 33.069 1.00 88.06 584 LEU A O 1
ATOM 4707 N N . SER A 1 585 ? 42.826 -6.052 31.103 1.00 87.38 585 SER A N 1
ATOM 4708 C CA . SER A 1 585 ? 43.703 -6.925 30.322 1.00 87.38 585 SER A CA 1
ATOM 4709 C C . SER A 1 585 ? 45.123 -6.365 30.211 1.00 87.38 585 SER A C 1
ATOM 4711 O O . SER A 1 585 ? 45.319 -5.161 30.037 1.00 87.38 585 SER A O 1
ATOM 4713 N N . GLU A 1 586 ? 46.109 -7.262 30.253 1.00 84.06 586 GLU A N 1
ATOM 4714 C CA . GLU A 1 586 ? 47.539 -6.926 30.163 1.00 84.06 586 GLU A CA 1
ATOM 4715 C C . GLU A 1 586 ? 48.138 -7.183 28.773 1.00 84.06 586 GLU A C 1
ATOM 4717 O O . GLU A 1 586 ? 49.177 -6.623 28.433 1.00 84.06 586 GLU A O 1
ATOM 4722 N N . ILE A 1 587 ? 47.455 -7.977 27.943 1.00 79.00 587 ILE A N 1
ATOM 4723 C CA . ILE A 1 587 ? 47.917 -8.386 26.613 1.00 79.00 587 ILE A CA 1
ATOM 4724 C C . ILE A 1 587 ? 46.887 -7.963 25.562 1.00 79.00 587 ILE A C 1
ATOM 4726 O O . ILE A 1 587 ? 45.685 -8.145 25.751 1.00 79.00 587 ILE A O 1
ATOM 4730 N N . TYR A 1 588 ? 47.368 -7.407 24.446 1.00 79.19 588 TYR A N 1
ATOM 4731 C CA . TYR A 1 588 ? 46.570 -7.074 23.266 1.00 79.19 588 TYR A CA 1
ATOM 4732 C C . TYR A 1 588 ? 47.320 -7.495 22.002 1.00 79.19 588 TYR A C 1
ATOM 4734 O O . TYR A 1 588 ? 48.408 -6.990 21.737 1.00 79.19 588 TYR A O 1
ATOM 4742 N N . SER A 1 589 ? 46.730 -8.402 21.226 1.00 71.00 589 SER A N 1
ATOM 4743 C CA . SER A 1 589 ? 47.321 -8.932 19.989 1.00 71.00 589 SER A CA 1
ATOM 4744 C C . SER A 1 589 ? 46.469 -8.691 18.735 1.00 71.00 589 SER A C 1
ATOM 4746 O O . SER A 1 589 ? 46.859 -9.108 17.648 1.00 71.00 589 SER A O 1
ATOM 4748 N N . GLY A 1 590 ? 45.326 -7.995 18.837 1.00 72.38 590 GLY A N 1
ATOM 4749 C CA . GLY A 1 590 ? 44.504 -7.671 17.667 1.00 72.38 590 GLY A CA 1
ATOM 4750 C C . GLY A 1 590 ? 43.098 -7.158 17.982 1.00 72.38 590 GLY A C 1
ATOM 4751 O O . GLY A 1 590 ? 42.575 -7.352 19.078 1.00 72.38 590 GLY A O 1
ATOM 4752 N N . ILE A 1 591 ? 42.466 -6.519 16.991 1.00 69.75 591 ILE A N 1
ATOM 4753 C CA . ILE A 1 591 ? 41.178 -5.808 17.131 1.00 69.75 591 ILE A CA 1
ATOM 4754 C C . ILE A 1 591 ? 40.000 -6.693 17.566 1.00 69.75 591 ILE A C 1
ATOM 4756 O O . ILE A 1 591 ? 39.038 -6.171 18.136 1.00 69.75 591 ILE A O 1
ATOM 4760 N N . ASP A 1 592 ? 40.091 -8.001 17.319 1.00 74.38 592 ASP A N 1
ATOM 4761 C CA . ASP A 1 592 ? 39.050 -8.989 17.616 1.00 74.38 592 ASP A CA 1
ATOM 4762 C C . ASP A 1 592 ? 39.254 -9.688 18.969 1.00 74.38 592 ASP A C 1
ATOM 4764 O O . ASP A 1 592 ? 38.346 -10.364 19.460 1.00 74.38 592 ASP A O 1
ATOM 4768 N N . MET A 1 593 ? 40.410 -9.491 19.619 1.00 81.44 593 MET A N 1
ATOM 4769 C CA . MET A 1 593 ? 40.673 -10.033 20.951 1.00 81.44 593 MET A CA 1
ATOM 4770 C C . MET A 1 593 ? 39.723 -9.396 21.966 1.00 81.44 593 MET A C 1
ATOM 4772 O O . MET A 1 593 ? 39.624 -8.170 22.073 1.00 81.44 593 MET A O 1
ATOM 4776 N N . LYS A 1 594 ? 39.019 -10.227 22.737 1.00 87.44 594 LYS A N 1
ATOM 4777 C CA . LYS A 1 594 ? 38.178 -9.747 23.835 1.00 87.44 594 LYS A CA 1
ATOM 4778 C C . LYS A 1 594 ? 39.067 -9.343 25.003 1.00 87.44 594 LYS A C 1
ATOM 4780 O O . LYS A 1 594 ? 39.774 -10.174 25.560 1.00 87.44 594 LYS A O 1
ATOM 4785 N N . LEU A 1 595 ? 39.007 -8.067 25.360 1.00 89.19 595 LEU A N 1
ATOM 4786 C CA . LEU A 1 595 ? 39.656 -7.526 26.547 1.00 89.19 595 LEU A CA 1
ATOM 4787 C C . LEU A 1 595 ? 38.629 -7.401 27.674 1.00 89.19 595 LEU A C 1
ATOM 4789 O O . LEU A 1 595 ? 37.430 -7.258 27.414 1.00 89.19 595 LEU A O 1
ATOM 4793 N N . LEU A 1 596 ? 39.105 -7.449 28.912 1.00 91.56 596 LEU A N 1
ATOM 4794 C CA . LEU A 1 596 ? 38.318 -7.241 30.117 1.00 91.56 596 LEU A CA 1
ATOM 4795 C C . LEU A 1 596 ? 38.331 -5.751 30.475 1.00 91.56 596 LEU A C 1
ATOM 4797 O O . LEU A 1 596 ? 39.388 -5.155 30.682 1.00 91.56 596 LEU A O 1
ATOM 4801 N N . TRP A 1 597 ? 37.148 -5.153 30.556 1.00 90.75 597 TRP A N 1
ATOM 4802 C CA . TRP A 1 597 ? 36.937 -3.729 30.812 1.00 90.75 597 TRP A CA 1
ATOM 4803 C C . TRP A 1 597 ? 36.168 -3.534 32.111 1.00 90.75 597 TRP A C 1
ATOM 4805 O O . TRP A 1 597 ? 35.339 -4.366 32.473 1.00 90.75 597 TRP A O 1
ATOM 4815 N N . LYS A 1 598 ? 36.390 -2.401 32.771 1.00 92.19 598 LYS A N 1
ATOM 4816 C CA . LYS A 1 598 ? 35.709 -1.970 33.989 1.00 92.19 598 LYS A CA 1
ATOM 4817 C C . LYS A 1 598 ? 35.271 -0.518 33.836 1.00 92.19 598 LYS A C 1
ATOM 4819 O O . LYS A 1 598 ? 36.039 0.311 33.370 1.00 92.19 598 LYS A O 1
ATOM 4824 N N . CYS A 1 599 ? 34.040 -0.186 34.203 1.00 90.88 599 CYS A N 1
ATOM 4825 C CA . CYS A 1 599 ? 33.552 1.200 34.175 1.00 90.88 599 CYS A CA 1
ATOM 4826 C C . CYS A 1 599 ? 33.649 1.865 35.553 1.00 90.88 599 CYS A C 1
ATOM 4828 O O . CYS A 1 599 ? 33.754 1.162 36.555 1.00 90.88 599 CYS A O 1
ATOM 4830 N N . ASP A 1 600 ? 33.451 3.184 35.604 1.00 88.50 600 ASP A N 1
ATOM 4831 C CA . ASP A 1 600 ? 33.388 3.987 36.838 1.00 88.50 600 ASP A CA 1
ATOM 4832 C C . ASP A 1 600 ? 32.416 3.449 37.903 1.00 88.50 600 ASP A C 1
ATOM 4834 O O . ASP A 1 600 ? 32.637 3.562 39.100 1.00 88.50 600 ASP A O 1
ATOM 4838 N N . HIS A 1 601 ? 31.327 2.803 37.471 1.00 81.06 601 HIS A N 1
ATOM 4839 C CA . HIS A 1 601 ? 30.322 2.225 38.372 1.00 81.06 601 HIS A CA 1
ATOM 4840 C C . HIS A 1 601 ? 30.719 0.829 38.899 1.00 81.06 601 HIS A C 1
ATOM 4842 O O . HIS A 1 601 ? 29.899 0.139 39.495 1.00 81.06 601 HIS A O 1
ATOM 4848 N N . GLY A 1 602 ? 31.944 0.367 38.626 1.00 84.56 602 GLY A N 1
ATOM 4849 C CA . GLY A 1 602 ? 32.483 -0.911 39.102 1.00 84.56 602 GLY A CA 1
ATOM 4850 C C . GLY A 1 602 ? 32.106 -2.150 38.280 1.00 84.56 602 GLY A C 1
ATOM 4851 O O . GLY A 1 602 ? 32.643 -3.225 38.538 1.00 84.56 602 GLY A O 1
ATOM 4852 N N . HIS A 1 603 ? 31.234 -2.041 37.271 1.00 88.31 603 HIS A N 1
ATOM 4853 C CA . HIS A 1 603 ? 30.876 -3.180 36.416 1.00 88.31 603 HIS A CA 1
ATOM 4854 C C . HIS A 1 603 ? 32.043 -3.625 35.533 1.00 88.31 603 HIS A C 1
ATOM 4856 O O . HIS A 1 603 ? 32.662 -2.783 34.881 1.00 88.31 603 HIS A O 1
ATOM 4862 N N . GLN A 1 604 ? 32.260 -4.940 35.446 1.00 91.25 604 GLN A N 1
ATOM 4863 C CA . GLN A 1 604 ? 33.271 -5.561 34.590 1.00 91.25 604 GLN A CA 1
ATOM 4864 C C . GLN A 1 604 ? 32.622 -6.354 33.447 1.00 91.25 604 GLN A C 1
ATOM 4866 O O . GLN A 1 604 ? 31.577 -6.977 33.645 1.00 91.25 604 GLN A O 1
ATOM 4871 N N . TRP A 1 605 ? 33.201 -6.311 32.244 1.00 92.38 605 TRP A N 1
ATOM 4872 C CA . TRP A 1 605 ? 32.720 -7.083 31.092 1.00 92.38 605 TRP A CA 1
ATOM 4873 C C . TRP A 1 605 ? 33.820 -7.342 30.058 1.00 92.38 605 TRP A C 1
ATOM 4875 O O . TRP A 1 605 ? 34.751 -6.555 29.908 1.00 92.38 605 TRP A O 1
ATOM 4885 N N . GLU A 1 606 ? 33.665 -8.415 29.286 1.00 90.81 606 GLU A N 1
ATOM 4886 C CA . GLU A 1 606 ? 34.544 -8.730 28.160 1.00 90.81 606 GLU A CA 1
ATOM 4887 C C . GLU A 1 606 ? 34.001 -8.162 26.847 1.00 90.81 606 GLU A C 1
ATOM 4889 O O . GLU A 1 606 ? 32.820 -8.317 26.518 1.00 90.81 606 GLU A O 1
ATOM 4894 N N . SER A 1 607 ? 34.858 -7.504 26.069 1.00 88.56 607 SER A N 1
ATOM 4895 C CA . SER A 1 607 ? 34.499 -6.989 24.746 1.00 88.56 607 SER A CA 1
ATOM 4896 C C . SER A 1 607 ? 35.732 -6.747 23.884 1.00 88.56 607 SER A C 1
ATOM 4898 O O . SER A 1 607 ? 36.804 -6.412 24.384 1.00 88.56 607 SER A O 1
ATOM 4900 N N . SER A 1 608 ? 35.578 -6.866 22.567 1.00 88.44 608 SER A N 1
ATOM 4901 C CA . SER A 1 608 ? 36.618 -6.444 21.624 1.00 88.44 608 SER A CA 1
ATOM 4902 C C . SER A 1 608 ? 36.777 -4.912 21.636 1.00 88.44 608 SER A C 1
ATOM 4904 O O . SER A 1 608 ? 35.760 -4.201 21.685 1.00 88.44 608 SER A O 1
ATOM 4906 N N . PRO A 1 609 ? 37.995 -4.367 21.508 1.00 84.44 609 PRO A N 1
ATOM 4907 C CA . PRO A 1 609 ? 38.209 -2.923 21.521 1.00 84.44 609 PRO A CA 1
ATOM 4908 C C . PRO A 1 609 ? 37.520 -2.162 20.383 1.00 84.44 609 PRO A C 1
ATOM 4910 O O . PRO A 1 609 ? 37.136 -1.009 20.576 1.00 84.44 609 PRO A O 1
ATOM 4913 N N . ASN A 1 610 ? 37.264 -2.787 19.228 1.00 83.44 610 ASN A N 1
ATOM 4914 C CA . ASN A 1 610 ? 36.477 -2.169 18.152 1.00 83.44 610 ASN A CA 1
ATOM 4915 C C . ASN A 1 610 ? 35.034 -1.838 18.599 1.00 83.44 610 ASN A C 1
ATOM 4917 O O . ASN A 1 610 ? 34.518 -0.754 18.327 1.00 83.44 610 ASN A O 1
ATOM 4921 N N . TYR A 1 611 ? 34.381 -2.732 19.351 1.00 82.62 611 TYR A N 1
ATOM 4922 C CA . TYR A 1 611 ? 33.036 -2.481 19.894 1.00 82.62 611 TYR A CA 1
ATOM 4923 C C . TYR A 1 611 ? 33.025 -1.329 20.902 1.00 82.62 611 TYR A C 1
ATOM 4925 O O . TYR A 1 611 ? 32.114 -0.497 20.889 1.00 82.62 611 TYR A O 1
ATOM 4933 N N . VAL A 1 612 ? 34.061 -1.265 21.735 1.00 83.88 612 VAL A N 1
ATOM 4934 C CA . VAL A 1 612 ? 34.251 -0.218 22.741 1.00 83.88 612 VAL A CA 1
ATOM 4935 C C . VAL A 1 612 ? 34.473 1.143 22.071 1.00 83.88 612 VAL A C 1
ATOM 4937 O O . VAL A 1 612 ? 33.770 2.103 22.386 1.00 83.88 612 VAL A O 1
ATOM 4940 N N . GLN A 1 613 ? 35.352 1.207 21.064 1.00 79.44 613 GLN A N 1
ATOM 4941 C CA . GLN A 1 613 ? 35.638 2.418 20.278 1.00 79.44 613 GLN A CA 1
ATOM 4942 C C . GLN A 1 613 ? 34.416 2.942 19.509 1.00 79.44 613 GLN A C 1
ATOM 4944 O O . GLN A 1 613 ? 34.248 4.150 19.368 1.00 79.44 613 GLN A O 1
ATOM 4949 N N . ARG A 1 614 ? 33.512 2.057 19.067 1.00 78.94 614 ARG A N 1
ATOM 4950 C CA . ARG A 1 614 ? 32.228 2.422 18.433 1.00 78.94 614 ARG A CA 1
ATOM 4951 C C . ARG A 1 614 ? 31.175 2.944 19.426 1.00 78.94 614 ARG A C 1
ATOM 4953 O O . ARG A 1 614 ? 29.996 3.042 19.084 1.00 78.94 614 ARG A O 1
ATOM 4960 N N . GLY A 1 615 ? 31.564 3.246 20.666 1.00 78.62 615 GLY A N 1
ATOM 4961 C CA . GLY A 1 615 ? 30.692 3.827 21.686 1.00 78.62 615 GLY A CA 1
ATOM 4962 C C . GLY A 1 615 ? 29.819 2.817 22.433 1.00 78.62 615 GLY A C 1
ATOM 4963 O O . GLY A 1 615 ? 28.877 3.211 23.123 1.00 78.62 615 GLY A O 1
ATOM 4964 N N . ARG A 1 616 ? 30.098 1.509 22.329 1.00 81.31 616 ARG A N 1
ATOM 4965 C CA . ARG A 1 616 ? 29.450 0.480 23.161 1.00 81.31 616 ARG A CA 1
ATOM 4966 C C . ARG A 1 616 ? 30.348 0.161 24.355 1.00 81.31 616 ARG A C 1
ATOM 4968 O O . ARG A 1 616 ? 30.999 -0.875 24.372 1.00 81.31 616 ARG A O 1
ATOM 4975 N N . TRP A 1 617 ? 30.361 1.090 25.315 1.00 86.00 617 TRP A N 1
ATOM 4976 C CA . TRP A 1 617 ? 31.140 1.026 26.557 1.00 86.00 617 TRP A CA 1
ATOM 4977 C C . TRP A 1 617 ? 30.592 -0.053 27.512 1.00 86.00 617 TRP A C 1
ATOM 4979 O O . TRP A 1 617 ? 30.766 -1.236 27.257 1.00 86.00 617 TRP A O 1
ATOM 4989 N N . CYS A 1 618 ? 29.869 0.313 28.574 1.00 88.00 618 CYS A N 1
ATOM 4990 C CA . CYS A 1 618 ? 29.389 -0.650 29.565 1.00 88.00 618 CYS A CA 1
ATOM 4991 C C . CYS A 1 618 ? 27.952 -1.141 29.271 1.00 88.00 618 CYS A C 1
ATOM 4993 O O . CYS A 1 618 ? 27.011 -0.333 29.270 1.00 88.00 618 CYS A O 1
ATOM 4995 N N . PRO A 1 619 ? 27.727 -2.455 29.069 1.00 83.00 619 PRO A N 1
ATOM 4996 C CA . PRO A 1 619 ? 26.394 -3.003 28.827 1.00 83.00 619 PRO A CA 1
ATOM 4997 C C . PRO A 1 619 ? 25.492 -2.914 30.062 1.00 83.00 619 PRO A C 1
ATOM 4999 O O . PRO A 1 619 ? 24.293 -2.671 29.908 1.00 83.00 619 PRO A O 1
ATOM 5002 N N . GLN A 1 620 ? 26.053 -3.055 31.268 1.00 83.12 620 GLN A N 1
ATOM 5003 C CA . GLN A 1 620 ? 25.292 -2.953 32.512 1.00 83.12 620 GLN A CA 1
ATOM 5004 C C . GLN A 1 620 ? 24.883 -1.504 32.788 1.00 83.12 620 GLN A C 1
ATOM 5006 O O . GLN A 1 620 ? 23.690 -1.244 32.882 1.00 83.12 620 GLN A O 1
ATOM 5011 N N . CYS A 1 621 ? 25.799 -0.530 32.708 1.00 82.50 621 CYS A N 1
ATOM 5012 C CA . CYS A 1 621 ? 25.422 0.886 32.813 1.00 82.50 621 CYS A CA 1
ATOM 5013 C C . CYS A 1 621 ? 24.413 1.302 31.735 1.00 82.50 621 CYS A C 1
ATOM 5015 O O . CYS A 1 621 ? 23.560 2.146 31.985 1.00 82.50 621 CYS A O 1
ATOM 5017 N N . LYS A 1 622 ? 24.456 0.708 30.535 1.00 81.12 622 LYS A N 1
ATOM 5018 C CA . LYS A 1 622 ? 23.441 0.946 29.498 1.00 81.12 622 LYS A CA 1
ATOM 5019 C C . LYS A 1 622 ? 22.076 0.353 29.870 1.00 81.12 622 LYS A C 1
ATOM 5021 O O . LYS A 1 622 ? 21.054 0.986 29.591 1.00 81.12 622 LYS A O 1
ATOM 5026 N N . LYS A 1 623 ? 22.033 -0.832 30.492 1.00 79.50 623 LYS A N 1
ATOM 5027 C CA . LYS A 1 623 ? 20.803 -1.412 31.062 1.00 79.50 623 LYS A CA 1
ATOM 5028 C C . LYS A 1 623 ? 20.279 -0.550 32.209 1.00 79.50 623 LYS A C 1
ATOM 5030 O O . LYS A 1 623 ? 19.110 -0.176 32.172 1.00 79.50 623 LYS A O 1
ATOM 5035 N N . ASP A 1 624 ? 21.144 -0.134 33.127 1.00 77.12 624 ASP A N 1
ATOM 5036 C CA . ASP A 1 624 ? 20.794 0.721 34.262 1.00 77.12 624 ASP A CA 1
ATOM 5037 C C . ASP A 1 624 ? 20.324 2.098 33.788 1.00 77.12 624 ASP A C 1
ATOM 5039 O O . ASP A 1 624 ? 19.328 2.618 34.276 1.00 77.12 624 ASP A O 1
ATOM 5043 N N . GLN A 1 625 ? 20.952 2.676 32.759 1.00 74.31 625 GLN A N 1
ATOM 5044 C CA . GLN A 1 625 ? 20.501 3.918 32.131 1.00 74.31 625 GLN A CA 1
ATOM 5045 C C . GLN A 1 625 ? 19.148 3.732 31.434 1.00 74.31 625 GLN A C 1
ATOM 5047 O O . GLN A 1 625 ? 18.307 4.628 31.482 1.00 74.31 625 GLN A O 1
ATOM 5052 N N . LYS A 1 626 ? 18.895 2.582 30.795 1.00 69.69 626 LYS A N 1
ATOM 5053 C CA . LYS A 1 626 ? 17.579 2.260 30.222 1.00 69.69 626 LYS A CA 1
ATOM 5054 C C . LYS A 1 626 ? 16.527 2.125 31.327 1.00 69.69 626 LYS A C 1
ATOM 5056 O O . LYS A 1 626 ? 15.426 2.648 31.165 1.00 69.69 626 LYS A O 1
ATOM 5061 N N . GLN A 1 627 ? 16.865 1.501 32.452 1.00 68.62 627 GLN A N 1
ATOM 5062 C CA . GLN A 1 627 ? 15.985 1.359 33.610 1.00 68.62 627 GLN A CA 1
ATOM 5063 C C . GLN A 1 627 ? 15.728 2.713 34.286 1.00 68.62 627 GLN A C 1
ATOM 5065 O O . GLN A 1 627 ? 14.572 3.067 34.485 1.00 68.62 627 GLN A O 1
ATOM 5070 N N . ARG A 1 628 ? 16.756 3.547 34.487 1.00 68.38 628 ARG A N 1
ATOM 5071 C CA . ARG A 1 628 ? 16.638 4.945 34.941 1.00 68.38 628 ARG A CA 1
ATOM 5072 C C . ARG A 1 628 ? 15.808 5.794 33.983 1.00 68.38 628 ARG A C 1
ATOM 5074 O O . ARG A 1 628 ? 14.943 6.522 34.432 1.00 68.38 628 ARG A O 1
ATOM 5081 N N . LYS A 1 629 ? 15.978 5.670 32.661 1.00 67.25 629 LYS A N 1
ATOM 5082 C CA . LYS A 1 629 ? 15.111 6.346 31.671 1.00 67.25 629 LYS A CA 1
ATOM 5083 C C . LYS A 1 629 ? 13.663 5.870 31.753 1.00 67.25 629 LYS A C 1
ATOM 5085 O O . LYS A 1 629 ? 12.758 6.642 31.464 1.00 67.25 629 LYS A O 1
ATOM 5090 N N . THR A 1 630 ? 13.440 4.611 32.108 1.00 67.81 630 THR A N 1
ATOM 5091 C CA . THR A 1 630 ? 12.104 4.028 32.281 1.00 67.81 630 THR A CA 1
ATOM 5092 C C . THR A 1 630 ? 11.458 4.536 33.573 1.00 67.81 630 THR A C 1
ATOM 5094 O O . THR A 1 630 ? 10.293 4.920 33.549 1.00 67.81 630 THR A O 1
ATOM 5097 N N . ILE A 1 631 ? 12.237 4.645 34.654 1.00 69.50 631 ILE A N 1
ATOM 5098 C CA . ILE A 1 631 ? 11.838 5.259 35.927 1.00 69.50 631 ILE A CA 1
ATOM 5099 C C . ILE A 1 631 ? 11.576 6.757 35.739 1.00 69.50 631 ILE A C 1
ATOM 5101 O O . ILE A 1 631 ? 10.477 7.200 36.024 1.00 69.50 631 ILE A O 1
ATOM 5105 N N . ASN A 1 632 ? 12.498 7.519 35.145 1.00 75.00 632 ASN A N 1
ATOM 5106 C CA . ASN A 1 632 ? 12.308 8.943 34.849 1.00 75.00 632 ASN A CA 1
ATOM 5107 C C . ASN A 1 632 ? 11.107 9.176 33.930 1.00 75.00 632 ASN A C 1
ATOM 5109 O O . ASN A 1 632 ? 10.378 10.138 34.113 1.00 75.00 632 ASN A O 1
ATOM 5113 N N . LYS A 1 633 ? 10.852 8.294 32.954 1.00 77.25 633 LYS A N 1
ATOM 5114 C CA . LYS A 1 633 ? 9.621 8.365 32.155 1.00 77.25 633 LYS A CA 1
ATOM 5115 C C . LYS A 1 633 ? 8.380 8.113 33.004 1.00 77.25 633 LYS A C 1
ATOM 5117 O O . LYS A 1 633 ? 7.388 8.795 32.791 1.00 77.25 633 LYS A O 1
ATOM 5122 N N . LEU A 1 634 ? 8.416 7.170 33.945 1.00 81.00 634 LEU A N 1
ATOM 5123 C CA . LEU A 1 634 ? 7.314 6.964 34.881 1.00 81.00 634 LEU A CA 1
ATOM 5124 C C . LEU A 1 634 ? 7.120 8.180 35.802 1.00 81.00 634 LEU A C 1
ATOM 5126 O O . LEU A 1 634 ? 5.977 8.561 36.025 1.00 81.00 634 LEU A O 1
ATOM 5130 N N . GLU A 1 635 ? 8.194 8.822 36.266 1.00 81.12 635 GLU A N 1
ATOM 5131 C CA . GLU A 1 635 ? 8.124 10.069 37.042 1.00 81.12 635 GLU A CA 1
ATOM 5132 C C . GLU A 1 635 ? 7.543 11.222 36.214 1.00 81.12 635 GLU A C 1
ATOM 5134 O O . GLU A 1 635 ? 6.575 11.834 36.641 1.00 81.12 635 GLU A O 1
ATOM 5139 N N . VAL A 1 636 ? 7.983 11.422 34.968 1.00 82.94 636 VAL A N 1
ATOM 5140 C CA . VAL A 1 636 ? 7.380 12.407 34.046 1.00 82.94 636 VAL A CA 1
ATOM 5141 C C . VAL A 1 636 ? 5.892 12.119 33.803 1.00 82.94 636 VAL A C 1
ATOM 5143 O O . VAL A 1 636 ? 5.082 13.034 33.683 1.00 82.94 636 VAL A O 1
ATOM 5146 N N . LEU A 1 637 ? 5.494 10.846 33.733 1.00 83.81 637 LEU A N 1
ATOM 5147 C CA . LEU A 1 637 ? 4.085 10.463 33.607 1.00 83.81 637 LEU A CA 1
ATOM 5148 C C . LEU A 1 637 ? 3.296 10.703 34.905 1.00 83.81 637 LEU A C 1
ATOM 5150 O O . LEU A 1 637 ? 2.114 11.039 34.836 1.00 83.81 637 LEU A O 1
ATOM 5154 N N . LYS A 1 638 ? 3.924 10.564 36.078 1.00 84.81 638 LYS A N 1
ATOM 5155 C CA . LYS A 1 638 ? 3.331 10.936 37.372 1.00 84.81 638 LYS A CA 1
ATOM 5156 C C . LYS A 1 638 ? 3.193 12.452 37.508 1.00 84.81 638 LYS A C 1
ATOM 5158 O O . LYS A 1 638 ? 2.125 12.904 37.905 1.00 84.81 638 LYS A O 1
ATOM 5163 N N . GLU A 1 639 ? 4.199 13.225 37.112 1.00 84.81 639 GLU A N 1
ATOM 5164 C CA . GLU A 1 639 ? 4.144 14.691 37.054 1.00 84.81 639 GLU A CA 1
ATOM 5165 C C . GLU A 1 639 ? 3.055 15.164 36.088 1.00 84.81 639 GLU A C 1
ATOM 5167 O O . GLU A 1 639 ? 2.238 16.006 36.449 1.00 84.81 639 GLU A O 1
ATOM 5172 N N . LEU A 1 640 ? 2.962 14.567 34.893 1.00 84.88 640 LEU A N 1
ATOM 5173 C CA . LEU A 1 640 ? 1.874 14.827 33.944 1.00 84.88 640 LEU A CA 1
ATOM 5174 C C . LEU A 1 640 ? 0.504 14.538 34.570 1.00 84.88 640 LEU A C 1
ATOM 5176 O O . LEU A 1 640 ? -0.461 15.265 34.323 1.00 84.88 640 LEU A O 1
ATOM 5180 N N . ALA A 1 641 ? 0.410 13.481 35.381 1.00 85.31 641 ALA A N 1
ATOM 5181 C CA . ALA A 1 641 ? -0.812 13.194 36.110 1.00 85.31 641 ALA A CA 1
ATOM 5182 C C . ALA A 1 641 ? -1.128 14.264 37.148 1.00 85.31 641 ALA A C 1
ATOM 5184 O O . ALA A 1 641 ? -2.268 14.720 37.210 1.00 85.31 641 ALA A O 1
ATOM 5185 N N . GLN A 1 642 ? -0.119 14.708 37.890 1.00 85.25 642 GLN A N 1
ATOM 5186 C CA . GLN A 1 642 ? -0.242 15.738 38.911 1.00 85.25 642 GLN A CA 1
ATOM 5187 C C . GLN A 1 642 ? -0.611 17.105 38.319 1.00 85.25 642 GLN A C 1
ATOM 5189 O O . GLN A 1 642 ? -1.485 17.777 38.859 1.00 85.25 642 GLN A O 1
ATOM 5194 N N . GLN A 1 643 ? -0.044 17.477 37.166 1.00 84.69 643 GLN A N 1
ATOM 5195 C CA . GLN A 1 643 ? -0.421 18.677 36.404 1.00 84.69 643 GLN A CA 1
ATOM 5196 C C . GLN A 1 643 ? -1.893 18.663 35.973 1.00 84.69 643 GLN A C 1
ATOM 5198 O O . GLN A 1 643 ? -2.512 19.711 35.833 1.00 84.69 643 GLN A O 1
ATOM 5203 N N . ARG A 1 644 ? -2.471 17.474 35.775 1.00 81.44 644 ARG A N 1
ATOM 5204 C CA . ARG A 1 644 ? -3.901 17.282 35.480 1.00 81.44 644 ARG A CA 1
ATOM 5205 C C . ARG A 1 644 ? -4.725 16.952 36.723 1.00 81.44 644 ARG A C 1
ATOM 5207 O O . ARG A 1 644 ? -5.810 16.369 36.620 1.00 81.44 644 ARG A O 1
ATOM 5214 N N . GLU A 1 645 ? -4.183 17.302 37.887 1.00 85.19 645 GLU A N 1
ATOM 5215 C CA . GLU A 1 645 ? -4.780 17.135 39.209 1.00 85.19 645 GLU A CA 1
ATOM 5216 C C . GLU A 1 645 ? -5.192 15.683 39.506 1.00 85.19 645 GLU A C 1
ATOM 5218 O O . GLU A 1 645 ? -6.144 15.421 40.231 1.00 85.19 645 GLU A O 1
ATOM 5223 N N . GLY A 1 646 ? -4.497 14.716 38.912 1.00 87.50 646 GLY A N 1
ATOM 5224 C CA . GLY A 1 646 ? -4.693 13.286 39.108 1.00 87.50 646 GLY A CA 1
ATOM 5225 C C . GLY A 1 646 ? -3.408 12.572 39.523 1.00 87.50 646 GLY A C 1
ATOM 5226 O O . GLY A 1 646 ? -2.413 13.192 39.891 1.00 87.50 646 GLY A O 1
ATOM 5227 N N . ARG A 1 647 ? -3.430 11.239 39.502 1.00 89.94 647 ARG A N 1
ATOM 5228 C CA . ARG A 1 647 ? -2.326 10.378 39.941 1.00 89.94 647 ARG A CA 1
ATOM 5229 C C . ARG A 1 647 ? -2.130 9.220 38.970 1.00 89.94 647 ARG A C 1
ATOM 5231 O O . ARG A 1 647 ? -3.093 8.642 38.476 1.00 89.94 647 ARG A O 1
ATOM 5238 N N . CYS A 1 648 ? -0.882 8.848 38.713 1.00 89.44 648 CYS A N 1
ATOM 5239 C CA . CYS A 1 648 ? -0.563 7.569 38.083 1.00 89.44 648 CYS A CA 1
ATOM 5240 C C . CYS A 1 648 ? -0.371 6.525 39.194 1.00 89.44 648 CYS A C 1
ATOM 5242 O O . CYS A 1 648 ? 0.506 6.676 40.042 1.00 89.44 648 CYS A O 1
ATOM 5244 N N . LEU A 1 649 ? -1.211 5.489 39.215 1.00 86.81 649 LEU A N 1
ATOM 5245 C CA . LEU A 1 649 ? -1.208 4.430 40.233 1.00 86.81 649 LEU A CA 1
ATOM 5246 C C . LEU A 1 649 ? -0.260 3.275 39.881 1.00 86.81 649 LEU A C 1
ATOM 5248 O O . LEU A 1 649 ? 0.080 2.459 40.741 1.00 86.81 649 LEU A O 1
ATOM 5252 N N . SER A 1 650 ? 0.160 3.181 38.619 1.00 85.25 650 SER A N 1
ATOM 5253 C CA . SER A 1 650 ? 1.108 2.158 38.182 1.00 85.25 650 SER A CA 1
ATOM 5254 C C . SER A 1 650 ? 2.503 2.404 38.754 1.00 85.25 650 SER A C 1
ATOM 5256 O O . SER A 1 650 ? 3.050 3.500 38.672 1.00 85.25 650 SER A O 1
ATOM 5258 N N . ARG A 1 651 ? 3.107 1.340 39.293 1.00 79.69 651 ARG A N 1
ATOM 5259 C CA . ARG A 1 651 ? 4.473 1.358 39.848 1.00 79.69 651 ARG A CA 1
ATOM 5260 C C . ARG A 1 651 ? 5.548 0.960 38.838 1.00 79.69 651 ARG A C 1
ATOM 5262 O O . ARG A 1 651 ? 6.727 1.137 39.114 1.00 79.69 651 ARG A O 1
ATOM 5269 N N . ILE A 1 652 ? 5.145 0.402 37.697 1.00 72.69 652 ILE A N 1
ATOM 5270 C CA . ILE A 1 652 ? 6.054 -0.129 36.682 1.00 72.69 652 ILE A CA 1
ATOM 5271 C C . ILE A 1 652 ? 5.609 0.364 35.307 1.00 72.69 652 ILE A C 1
ATOM 5273 O O . ILE A 1 652 ? 4.421 0.344 34.982 1.00 72.69 652 ILE A O 1
ATOM 5277 N N . TYR A 1 653 ? 6.580 0.802 34.512 1.00 75.12 653 TYR A N 1
ATOM 5278 C CA . TYR A 1 653 ? 6.431 1.193 33.116 1.00 75.12 653 TYR A CA 1
ATOM 5279 C C . TYR A 1 653 ? 7.402 0.348 32.289 1.00 75.12 653 TYR A C 1
ATOM 5281 O O . TYR A 1 653 ? 8.551 0.194 32.688 1.00 75.12 653 TYR A O 1
ATOM 5289 N N . TYR A 1 654 ? 6.955 -0.217 31.167 1.00 70.25 654 TYR A N 1
ATOM 5290 C CA . TYR A 1 654 ? 7.805 -1.042 30.297 1.00 70.25 654 TYR A CA 1
ATOM 5291 C C . TYR A 1 654 ? 7.999 -0.386 28.925 1.00 70.25 654 TYR A C 1
ATOM 5293 O O . TYR A 1 654 ? 9.130 -0.206 28.473 1.00 70.25 654 TYR A O 1
ATOM 5301 N N . ASN A 1 655 ? 6.906 0.006 28.266 1.00 74.81 655 ASN A N 1
ATOM 5302 C CA . ASN A 1 655 ? 6.917 0.686 26.970 1.00 74.81 655 ASN A CA 1
ATOM 5303 C C . ASN A 1 655 ? 5.660 1.557 26.773 1.00 74.81 655 ASN A C 1
ATOM 5305 O O . ASN A 1 655 ? 4.754 1.558 27.605 1.00 74.81 655 ASN A O 1
ATOM 5309 N N . VAL A 1 656 ? 5.617 2.297 25.661 1.00 74.06 656 VAL A N 1
ATOM 5310 C CA . VAL A 1 656 ? 4.555 3.270 25.339 1.00 74.06 656 VAL A CA 1
ATOM 5311 C C . VAL A 1 656 ? 3.169 2.644 25.152 1.00 74.06 656 VAL A C 1
ATOM 5313 O O . VAL A 1 656 ? 2.171 3.337 25.346 1.00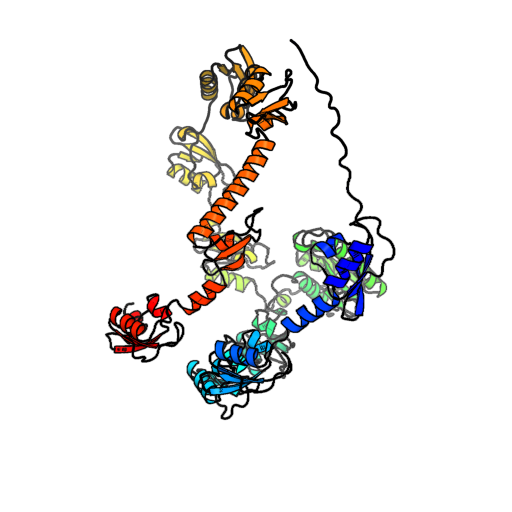 74.06 656 VAL A O 1
ATOM 5316 N N . ASP A 1 657 ? 3.118 1.347 24.846 1.00 72.62 657 ASP A N 1
ATOM 5317 C CA . ASP A 1 657 ? 1.889 0.586 24.595 1.00 72.62 657 ASP A CA 1
ATOM 5318 C C . ASP A 1 657 ? 1.372 -0.129 25.850 1.00 72.62 657 ASP A C 1
ATOM 5320 O O . ASP A 1 657 ? 0.250 -0.638 25.877 1.00 72.62 657 ASP A O 1
ATOM 5324 N N . THR A 1 658 ? 2.162 -0.145 26.927 1.00 80.25 658 THR A N 1
ATOM 5325 C CA . THR A 1 658 ? 1.749 -0.734 28.200 1.00 80.25 658 THR A CA 1
ATOM 5326 C C . THR A 1 658 ? 0.662 0.136 28.831 1.00 80.25 658 THR A C 1
ATOM 5328 O O . THR A 1 658 ? 0.873 1.324 29.086 1.00 80.25 658 THR A O 1
ATOM 5331 N N . LYS A 1 659 ? -0.508 -0.446 29.118 1.00 85.44 659 LYS A N 1
ATOM 5332 C CA . LYS A 1 659 ? -1.588 0.251 29.828 1.00 85.44 659 LYS A CA 1
ATOM 5333 C C . LYS A 1 659 ? -1.169 0.527 31.272 1.00 85.44 659 LYS A C 1
ATOM 5335 O O . LYS A 1 659 ? -0.822 -0.390 32.012 1.00 85.44 659 LYS A O 1
ATOM 5340 N N . LEU A 1 660 ? -1.212 1.795 31.666 1.00 88.56 660 LEU A N 1
ATOM 5341 C CA . LEU A 1 660 ? -1.004 2.231 33.044 1.00 88.56 660 LEU A CA 1
ATOM 5342 C C . LEU A 1 660 ? -2.351 2.535 33.701 1.00 88.56 660 LEU A C 1
ATOM 5344 O O . LEU A 1 660 ? -3.317 2.880 33.017 1.00 88.56 660 LEU A O 1
ATOM 5348 N N . ARG A 1 661 ? -2.407 2.411 35.029 1.00 91.19 661 ARG A N 1
ATOM 5349 C CA . ARG A 1 661 ? -3.559 2.794 35.845 1.00 91.19 661 ARG A CA 1
ATOM 5350 C C . ARG A 1 661 ? -3.428 4.250 36.268 1.00 91.19 661 ARG A C 1
ATOM 5352 O O . ARG A 1 661 ? -2.417 4.640 36.849 1.00 91.19 661 ARG A O 1
ATOM 5359 N N . TRP A 1 662 ? -4.473 5.020 36.019 1.00 89.88 662 TRP A N 1
ATOM 5360 C CA . TRP A 1 662 ? -4.558 6.451 36.278 1.00 89.88 662 TRP A CA 1
ATOM 5361 C C . TRP A 1 662 ? -5.744 6.745 37.185 1.00 89.88 662 TRP A C 1
ATOM 5363 O O . TRP A 1 662 ? -6.719 5.998 37.194 1.00 89.88 662 TRP A O 1
ATOM 5373 N N . GLU A 1 663 ? -5.661 7.842 37.919 1.00 90.75 663 GLU A N 1
ATOM 5374 C CA . GLU A 1 663 ? -6.692 8.384 38.789 1.00 90.75 663 GLU A CA 1
ATOM 5375 C C . GLU A 1 663 ? -6.819 9.886 38.522 1.00 90.75 663 GLU A C 1
ATOM 5377 O O . GLU A 1 663 ? -5.818 10.566 38.329 1.00 90.75 663 GLU A O 1
ATOM 5382 N N . CYS A 1 664 ? -8.029 10.436 38.472 1.00 89.88 664 CYS A N 1
ATOM 5383 C CA . CYS A 1 664 ? -8.238 11.877 38.279 1.00 89.88 664 CYS A CA 1
ATOM 5384 C C . CYS A 1 664 ? -8.525 12.576 39.609 1.00 89.88 664 CYS A C 1
ATOM 5386 O O . CYS A 1 664 ? -8.839 11.907 40.586 1.00 89.88 664 CYS A O 1
ATOM 5388 N N . LYS A 1 665 ? -8.593 13.912 39.606 1.00 86.62 665 LYS A N 1
ATOM 5389 C CA . LYS A 1 665 ? -8.990 14.732 40.767 1.00 86.62 665 LYS A CA 1
ATOM 5390 C C . LYS A 1 665 ? -10.245 14.248 41.493 1.00 86.62 665 LYS A C 1
ATOM 5392 O O . LYS A 1 665 ? -10.313 14.273 42.712 1.00 86.62 665 LYS A O 1
ATOM 5397 N N . VAL A 1 666 ? -11.239 13.793 40.731 1.00 82.12 666 VAL A N 1
ATOM 5398 C CA . VAL A 1 666 ? -12.541 13.333 41.248 1.00 82.12 666 VAL A CA 1
ATOM 5399 C C . VAL A 1 666 ? -12.473 11.890 41.796 1.00 82.12 666 VAL A C 1
ATOM 5401 O O . VAL A 1 666 ? -13.480 11.342 42.223 1.00 82.12 666 VAL A O 1
ATOM 5404 N N . GLY A 1 667 ? -11.302 11.244 41.766 1.00 84.75 667 GLY A N 1
ATOM 5405 C CA . GLY A 1 667 ? -11.080 9.885 42.276 1.00 84.75 667 GLY A CA 1
ATOM 5406 C C . GLY A 1 667 ? -11.465 8.749 41.320 1.00 84.75 667 GLY A C 1
ATOM 5407 O O . GLY A 1 667 ? -11.418 7.581 41.695 1.00 84.75 667 GLY A O 1
ATOM 5408 N N . HIS A 1 668 ? -11.851 9.037 40.071 1.00 86.56 668 HIS A N 1
ATOM 5409 C CA . HIS A 1 668 ? -12.107 7.975 39.094 1.00 86.56 668 HIS A CA 1
ATOM 5410 C C . HIS A 1 668 ? -10.800 7.334 38.644 1.00 86.56 668 HIS A C 1
ATOM 5412 O O . HIS A 1 668 ? -9.877 8.050 38.253 1.00 86.56 668 HIS A O 1
ATOM 5418 N N . GLN A 1 669 ? -10.775 6.003 38.610 1.00 90.25 669 GLN A N 1
ATOM 5419 C CA . GLN A 1 669 ? -9.622 5.222 38.176 1.00 90.25 669 GLN A CA 1
ATOM 5420 C C . GLN A 1 669 ? -9.888 4.535 36.834 1.00 90.25 669 GLN A C 1
ATOM 5422 O O . GLN A 1 669 ? -10.979 4.009 36.616 1.00 90.25 669 GLN A O 1
ATOM 5427 N N . TRP A 1 670 ? -8.903 4.524 35.935 1.00 91.81 670 TRP A N 1
ATOM 5428 C CA . TRP A 1 670 ? -9.002 3.858 34.630 1.00 91.81 670 TRP A CA 1
ATOM 5429 C C . TRP A 1 670 ? -7.644 3.362 34.128 1.00 91.81 670 TRP A C 1
ATOM 5431 O O . TRP A 1 670 ? -6.593 3.763 34.626 1.00 91.81 670 TRP A O 1
ATOM 5441 N N . GLU A 1 671 ? -7.670 2.498 33.116 1.00 90.12 671 GLU A N 1
ATOM 5442 C CA . GLU A 1 671 ? -6.475 2.020 32.421 1.00 90.12 671 GLU A CA 1
ATOM 5443 C C . GLU A 1 671 ? -6.347 2.673 31.047 1.00 90.12 671 GLU A C 1
ATOM 5445 O O . GLU A 1 671 ? -7.291 2.674 30.258 1.00 90.12 671 GLU A O 1
ATOM 5450 N N . SER A 1 672 ? -5.175 3.230 30.748 1.00 88.81 672 SER A N 1
ATOM 5451 C CA . SER A 1 672 ? -4.883 3.821 29.440 1.00 88.81 672 SER A CA 1
ATOM 5452 C C . SER A 1 672 ? -3.390 3.810 29.147 1.00 88.81 672 SER A C 1
ATOM 5454 O O . SER A 1 672 ? -2.559 3.765 30.060 1.00 88.81 672 SER A O 1
ATOM 5456 N N . THR A 1 673 ? -3.036 3.857 27.866 1.00 88.88 673 THR A N 1
ATOM 5457 C CA . THR A 1 673 ? -1.638 3.942 27.452 1.00 88.88 673 THR A CA 1
ATOM 5458 C C . THR A 1 673 ? -1.088 5.357 27.685 1.00 88.88 673 THR A C 1
ATOM 5460 O O . THR A 1 673 ? -1.804 6.347 27.490 1.00 88.88 673 THR A O 1
ATOM 5463 N N . PRO A 1 674 ? 0.197 5.491 28.058 1.00 84.12 674 PRO A N 1
ATOM 5464 C CA . PRO A 1 674 ? 0.869 6.783 28.179 1.00 84.12 674 PRO A CA 1
ATOM 5465 C C . PRO A 1 674 ? 0.769 7.645 26.916 1.00 84.12 674 PRO A C 1
ATOM 5467 O O . PRO A 1 674 ? 0.670 8.865 27.018 1.00 84.12 674 PRO A O 1
ATOM 5470 N N . TYR A 1 675 ? 0.775 7.023 25.731 1.00 84.56 675 TYR A N 1
ATOM 5471 C CA . TYR A 1 675 ? 0.618 7.722 24.453 1.00 84.56 675 TYR A CA 1
ATOM 5472 C C . TYR A 1 675 ? -0.729 8.454 24.356 1.00 84.56 675 TYR A C 1
ATOM 5474 O O . TYR A 1 675 ? -0.766 9.650 24.075 1.00 84.56 675 TYR A O 1
ATOM 5482 N N . SER A 1 676 ? -1.829 7.761 24.664 1.00 82.62 676 SER A N 1
ATOM 5483 C CA . SER A 1 676 ? -3.182 8.335 24.658 1.00 82.62 676 SER A CA 1
ATOM 5484 C C . SER A 1 676 ? -3.315 9.479 25.668 1.00 82.62 676 SER A C 1
ATOM 5486 O O . SER A 1 676 ? -3.846 10.551 25.364 1.00 82.62 676 SER A O 1
ATOM 5488 N N . VAL A 1 677 ? -2.729 9.282 26.850 1.00 83.75 677 VAL A N 1
ATOM 5489 C CA . VAL A 1 677 ? -2.701 10.273 27.925 1.00 83.75 677 VAL A CA 1
ATOM 5490 C C . VAL A 1 677 ? -1.927 11.532 27.543 1.00 83.75 677 VAL A C 1
ATOM 5492 O O . VAL A 1 677 ? -2.421 12.649 27.738 1.00 83.75 677 VAL A O 1
ATOM 5495 N N . LYS A 1 678 ? -0.752 11.370 26.931 1.00 81.44 678 LYS A N 1
ATOM 5496 C CA . LYS A 1 678 ? 0.060 12.485 26.439 1.00 81.44 678 LYS A CA 1
ATOM 5497 C C . LYS A 1 678 ? -0.648 13.254 25.319 1.00 81.44 678 LYS A C 1
ATOM 5499 O O . LYS A 1 678 ? -0.634 14.479 25.339 1.00 81.44 678 LYS A O 1
ATOM 5504 N N . ASN A 1 679 ? -1.358 12.555 24.431 1.00 78.69 679 ASN A N 1
ATOM 5505 C CA . ASN A 1 679 ? -2.102 13.141 23.309 1.00 78.69 679 ASN A CA 1
ATOM 5506 C C . ASN A 1 679 ? -3.477 13.726 23.684 1.00 78.69 679 ASN A C 1
ATOM 5508 O O . ASN A 1 679 ? -4.307 13.976 22.815 1.00 78.69 679 ASN A O 1
ATOM 5512 N N . GLY A 1 680 ? -3.727 13.969 24.973 1.00 76.56 680 GLY A N 1
ATOM 5513 C CA . GLY A 1 680 ? -4.871 14.763 25.435 1.00 76.56 680 GLY A CA 1
ATOM 5514 C C . GLY A 1 680 ? -6.049 13.963 25.990 1.00 76.56 680 GLY A C 1
ATOM 5515 O O . GLY A 1 680 ? -6.952 14.558 26.571 1.00 76.56 680 GLY A O 1
ATOM 5516 N N . SER A 1 681 ? -6.035 12.631 25.911 1.00 82.00 681 SER A N 1
ATOM 5517 C CA . SER A 1 681 ? -7.094 11.807 26.508 1.00 82.00 681 SER A CA 1
ATOM 5518 C C . SER A 1 681 ? -6.823 11.581 27.996 1.00 82.00 681 SER A C 1
ATOM 5520 O O . SER A 1 681 ? -5.892 10.873 28.354 1.00 82.00 681 SER A O 1
ATOM 5522 N N . TRP A 1 682 ? -7.613 12.181 28.889 1.00 85.75 682 TRP A N 1
ATOM 5523 C CA . TRP A 1 682 ? -7.417 12.038 30.338 1.00 85.75 682 TRP A CA 1
ATOM 5524 C C . TRP A 1 682 ? -8.366 11.003 30.953 1.00 85.75 682 TRP A C 1
ATOM 5526 O O . TRP A 1 682 ? -8.313 9.827 30.605 1.00 85.75 682 TRP A O 1
ATOM 5536 N N . CYS A 1 683 ? -9.231 11.428 31.870 1.00 85.94 683 CYS A N 1
ATOM 5537 C CA . CYS A 1 683 ? -10.205 10.566 32.516 1.00 85.94 683 CYS A CA 1
ATOM 5538 C C . CYS A 1 683 ? -11.457 10.441 31.644 1.00 85.94 683 CYS A C 1
ATOM 5540 O O . CYS A 1 683 ? -12.130 11.454 31.451 1.00 85.94 683 CYS A O 1
ATOM 5542 N N . PRO A 1 684 ? -11.830 9.243 31.165 1.00 78.88 684 PRO A N 1
ATOM 5543 C CA . PRO A 1 684 ? -13.015 9.063 30.330 1.00 78.88 684 PRO A CA 1
ATOM 5544 C C . PRO A 1 684 ? -14.305 9.436 31.071 1.00 78.88 684 PRO A C 1
ATOM 5546 O O . PRO A 1 684 ? -15.203 10.006 30.467 1.00 78.88 684 PRO A O 1
ATOM 5549 N N . THR A 1 685 ? -14.370 9.209 32.386 1.00 79.62 685 THR A N 1
ATOM 5550 C CA . THR A 1 685 ? -15.539 9.537 33.219 1.00 79.62 685 THR A CA 1
ATOM 5551 C C . THR A 1 685 ? -15.676 11.040 33.479 1.00 79.62 685 THR A C 1
ATOM 5553 O O . THR A 1 685 ? -16.783 11.576 33.520 1.00 79.62 685 THR A O 1
ATOM 5556 N N . CYS A 1 686 ? -14.561 11.759 33.650 1.00 76.12 686 CYS A N 1
ATOM 5557 C CA . CYS A 1 686 ? -14.596 13.221 33.751 1.00 76.12 686 CYS A CA 1
ATOM 5558 C C . CYS A 1 686 ? -14.768 13.865 32.380 1.00 76.12 686 CYS A C 1
ATOM 5560 O O . CYS A 1 686 ? -15.472 14.858 32.284 1.00 76.12 686 CYS A O 1
ATOM 5562 N N . ALA A 1 687 ? -14.183 13.296 31.325 1.00 71.12 687 ALA A N 1
ATOM 5563 C CA . ALA A 1 687 ? -14.400 13.729 29.955 1.00 71.12 687 ALA A CA 1
ATOM 5564 C C . ALA A 1 687 ? -15.870 13.561 29.580 1.00 71.12 687 ALA A C 1
ATOM 5566 O O . ALA A 1 687 ? -16.458 14.520 29.120 1.00 71.12 687 ALA A O 1
ATOM 5567 N N . SER A 1 688 ? -16.519 12.437 29.893 1.00 65.94 688 SER A N 1
ATOM 5568 C CA . SER A 1 688 ? -17.956 12.269 29.649 1.00 65.94 688 SER A CA 1
ATOM 5569 C C . SER A 1 688 ? -18.817 13.258 30.445 1.00 65.94 688 SER A C 1
ATOM 5571 O O . SER A 1 688 ? -19.842 13.708 29.941 1.00 65.94 688 SER A O 1
ATOM 5573 N N . LYS A 1 689 ? -18.397 13.647 31.661 1.00 57.50 689 LYS A N 1
ATOM 5574 C CA . LYS A 1 689 ? -19.066 14.691 32.463 1.00 57.50 689 LYS A CA 1
ATOM 5575 C C . LYS A 1 689 ? -18.807 16.110 31.922 1.00 57.50 689 LYS A C 1
ATOM 5577 O O . LYS A 1 689 ? -19.745 16.892 31.831 1.00 57.50 689 LYS A O 1
ATOM 5582 N N . ASN A 1 690 ? -17.587 16.423 31.481 1.00 49.66 690 ASN A N 1
ATOM 5583 C CA . ASN A 1 690 ? -17.209 17.708 30.875 1.00 49.66 690 ASN A CA 1
ATOM 5584 C C . ASN A 1 690 ? -17.730 17.863 29.438 1.00 49.66 690 ASN A C 1
ATOM 5586 O O . ASN A 1 690 ? -18.106 18.962 29.051 1.00 49.66 690 ASN A O 1
ATOM 5590 N N . SER A 1 691 ? -17.857 16.788 28.663 1.00 45.62 691 SER A N 1
ATOM 5591 C CA . SER A 1 691 ? -18.618 16.751 27.406 1.00 45.62 691 SER A CA 1
ATOM 5592 C C . SER A 1 691 ? -20.109 17.011 27.639 1.00 45.62 691 SER A C 1
ATOM 5594 O O . SER A 1 691 ? -20.809 17.411 26.715 1.00 45.62 691 SER A O 1
ATOM 5596 N N . GLY A 1 692 ? -20.588 16.830 28.874 1.00 45.50 692 GLY A N 1
ATOM 5597 C CA . GLY A 1 692 ? -21.897 17.293 29.326 1.00 45.50 692 GLY A CA 1
ATOM 5598 C C . GLY A 1 692 ? -21.940 18.769 29.750 1.00 45.50 692 GLY A C 1
ATOM 5599 O O . GLY A 1 692 ? -23.036 19.308 29.877 1.00 45.50 692 GLY A O 1
ATOM 5600 N N . MET A 1 693 ? -20.790 19.433 29.946 1.00 43.28 693 MET A N 1
ATOM 5601 C CA . MET A 1 693 ? -20.697 20.756 30.590 1.00 43.28 693 MET A CA 1
ATOM 5602 C C . MET A 1 693 ? -20.010 21.854 29.749 1.00 43.28 693 MET A C 1
ATOM 5604 O O . MET A 1 693 ? -20.266 23.036 29.976 1.00 43.28 693 MET A O 1
ATOM 5608 N N . TYR A 1 694 ? -19.212 21.525 28.727 1.00 41.50 694 TYR A N 1
ATOM 5609 C CA . TYR A 1 694 ? -18.718 22.513 27.760 1.00 41.50 694 TYR A CA 1
ATOM 5610 C C . TYR A 1 694 ? -19.829 22.897 26.776 1.00 41.50 694 TYR A C 1
ATOM 5612 O O . TYR A 1 694 ? -20.073 22.226 25.777 1.00 41.50 694 TYR A O 1
ATOM 5620 N N . ARG A 1 695 ? -20.512 23.990 27.146 1.00 46.88 695 ARG A N 1
ATOM 5621 C CA . ARG A 1 695 ? -21.434 24.843 26.381 1.00 46.88 695 ARG A CA 1
ATOM 5622 C C . ARG A 1 695 ? -22.212 24.110 25.285 1.00 46.88 695 ARG A C 1
ATOM 5624 O O . ARG A 1 695 ? -21.854 24.141 24.108 1.00 46.88 695 ARG A O 1
ATOM 5631 N N . LYS A 1 696 ? -23.415 23.639 25.636 1.00 52.81 696 LYS A N 1
ATOM 5632 C CA . LYS A 1 696 ? -24.524 23.845 24.699 1.00 52.81 696 LYS A CA 1
ATOM 5633 C C . LYS A 1 696 ? -24.556 25.354 24.456 1.00 52.81 696 LYS A C 1
ATOM 5635 O O . LYS A 1 696 ? -24.993 26.086 25.341 1.00 52.81 696 LYS A O 1
ATOM 5640 N N . ASN A 1 697 ? -24.030 25.817 23.314 1.00 59.12 697 ASN A N 1
ATOM 5641 C CA . ASN A 1 697 ? -24.354 27.159 22.830 1.00 59.12 697 ASN A CA 1
ATOM 5642 C C . ASN A 1 697 ? -25.869 27.313 23.000 1.00 59.12 697 ASN A C 1
ATOM 5644 O O . ASN A 1 697 ? -26.602 26.341 22.857 1.00 59.12 697 ASN A O 1
ATOM 5648 N N . ASN A 1 698 ? -26.353 28.464 23.415 1.00 72.75 698 ASN A N 1
ATOM 5649 C CA . ASN A 1 698 ? -27.793 28.689 23.466 1.00 72.75 698 ASN A CA 1
ATOM 5650 C C . ASN A 1 698 ? -28.176 29.605 22.305 1.00 72.75 698 ASN A C 1
ATOM 5652 O O . ASN A 1 698 ? -27.321 30.120 21.582 1.00 72.75 698 ASN A O 1
ATOM 5656 N N . ILE A 1 699 ? -29.472 29.816 22.099 1.00 83.88 699 ILE A N 1
ATOM 5657 C CA . ILE A 1 699 ? -29.921 30.661 20.993 1.00 83.88 699 ILE A CA 1
ATOM 5658 C C . ILE A 1 699 ? -29.389 32.100 21.102 1.00 83.88 699 ILE A C 1
ATOM 5660 O O . ILE A 1 699 ? -29.120 32.736 20.086 1.00 83.88 699 ILE A O 1
ATOM 5664 N N . ARG A 1 700 ? -29.148 32.603 22.318 1.00 81.19 700 ARG A N 1
ATOM 5665 C CA . ARG A 1 700 ? -28.605 33.948 22.550 1.00 81.19 700 ARG A CA 1
ATOM 5666 C C . ARG A 1 700 ? -27.169 34.080 22.040 1.00 81.19 700 ARG A C 1
ATOM 5668 O O . ARG A 1 700 ? -26.788 35.136 21.545 1.00 81.19 700 ARG A O 1
ATOM 5675 N N . ASP A 1 701 ? -26.391 33.006 22.106 1.00 82.38 701 ASP A N 1
ATOM 5676 C CA . ASP A 1 701 ? -25.041 32.964 21.538 1.00 82.38 701 ASP A CA 1
ATOM 5677 C C . ASP A 1 701 ? -25.077 32.933 20.004 1.00 82.38 701 ASP A C 1
ATOM 5679 O O . ASP A 1 701 ? -24.216 33.514 19.349 1.00 82.38 701 ASP A O 1
ATOM 5683 N N . MET A 1 702 ? -26.107 32.315 19.422 1.00 86.94 702 MET A N 1
ATOM 5684 C CA . MET A 1 702 ? -26.313 32.286 17.970 1.00 86.94 702 MET A CA 1
ATOM 5685 C C . MET A 1 702 ? -26.787 33.632 17.430 1.00 86.94 702 MET A C 1
ATOM 5687 O O . MET A 1 702 ? -26.367 34.032 16.351 1.00 86.94 702 MET A O 1
ATOM 5691 N N . LYS A 1 703 ? -27.603 34.365 18.196 1.00 86.81 703 LYS A N 1
ATOM 5692 C CA . LYS A 1 703 ? -27.997 35.740 17.860 1.00 86.81 703 LYS A CA 1
ATOM 5693 C C . LYS A 1 703 ? -26.793 36.687 17.852 1.00 86.81 703 LYS A C 1
ATOM 5695 O O . LYS A 1 703 ? -26.564 37.334 16.839 1.00 86.81 703 LYS A O 1
ATOM 5700 N N . ARG A 1 704 ? -25.939 36.641 18.882 1.00 85.00 704 ARG A N 1
ATOM 5701 C CA . ARG A 1 704 ? -24.673 37.405 18.910 1.00 85.00 704 ARG A CA 1
ATOM 5702 C C . ARG A 1 704 ? -23.709 37.026 17.782 1.00 85.00 704 ARG A C 1
ATOM 5704 O O . ARG A 1 704 ? -23.021 37.880 17.233 1.00 85.00 704 ARG A O 1
ATOM 5711 N N . LEU A 1 705 ? -23.653 35.742 17.419 1.00 85.56 705 LEU A N 1
ATOM 5712 C CA . LEU A 1 705 ? -22.843 35.282 16.288 1.00 85.56 705 LEU A CA 1
ATOM 5713 C C . LEU A 1 705 ? -23.342 35.850 14.953 1.00 85.56 705 LEU A C 1
ATOM 5715 O O . LEU A 1 705 ? -22.529 36.103 14.065 1.00 85.56 705 LEU A O 1
ATOM 5719 N N . ALA A 1 706 ? -24.653 36.053 14.818 1.00 85.75 706 ALA A N 1
ATOM 5720 C CA . ALA A 1 706 ? -25.212 36.680 13.634 1.00 85.75 706 ALA A CA 1
ATOM 5721 C C . ALA A 1 706 ? -24.898 38.174 13.564 1.00 85.75 706 ALA A C 1
ATOM 5723 O O . ALA A 1 706 ? -24.459 38.638 12.516 1.00 85.75 706 ALA A O 1
ATOM 5724 N N . GLU A 1 707 ? -25.033 38.882 14.687 1.00 87.25 707 GLU A N 1
ATOM 5725 C CA . GLU A 1 707 ? -24.716 40.313 14.792 1.00 87.25 707 GLU A CA 1
ATOM 5726 C C . GLU A 1 707 ? -23.260 40.594 14.403 1.00 87.25 707 GLU A C 1
ATOM 5728 O O . GLU A 1 707 ? -22.986 41.544 13.681 1.00 87.25 707 GLU A O 1
ATOM 5733 N N . LYS A 1 708 ? -22.324 39.716 14.794 1.00 87.06 708 LYS A N 1
ATOM 5734 C CA . LYS A 1 708 ? -20.906 39.830 14.414 1.00 87.06 708 LYS A CA 1
ATOM 5735 C C . LYS A 1 708 ? -20.660 39.754 12.897 1.00 87.06 708 LYS A C 1
ATOM 5737 O O . LYS A 1 708 ? -19.633 40.233 12.436 1.00 87.06 708 LYS A O 1
ATOM 5742 N N . ASN A 1 709 ? -21.554 39.119 12.140 1.00 83.31 709 ASN A N 1
ATOM 5743 C CA . ASN A 1 709 ? -21.461 38.993 10.682 1.00 83.31 709 ASN A CA 1
ATOM 5744 C C . ASN A 1 709 ? -22.495 39.891 9.973 1.00 83.31 709 ASN A C 1
ATOM 5746 O O . ASN A 1 709 ? -22.994 39.538 8.900 1.00 83.31 709 ASN A O 1
ATOM 5750 N N . ASP A 1 710 ? -22.861 41.009 10.610 1.00 86.62 710 ASP A N 1
ATOM 5751 C CA . ASP A 1 710 ? -23.825 41.996 10.116 1.00 86.62 710 ASP A CA 1
ATOM 5752 C C . ASP A 1 710 ? -25.156 41.366 9.680 1.00 86.62 710 ASP A C 1
ATOM 5754 O O . ASP A 1 710 ? -25.729 41.677 8.636 1.00 86.62 710 ASP A O 1
ATOM 5758 N N . GLY A 1 711 ? -25.658 40.418 10.467 1.00 86.69 711 GLY A N 1
ATOM 5759 C CA . GLY A 1 711 ? -26.936 39.779 10.204 1.00 86.69 711 GLY A CA 1
ATOM 5760 C C . GLY A 1 711 ? -27.665 39.355 11.467 1.00 86.69 711 GLY A C 1
ATOM 5761 O O . GLY A 1 711 ? -27.297 39.698 12.586 1.00 86.69 711 GLY A O 1
ATOM 5762 N N . ILE A 1 712 ? -28.752 38.613 11.288 1.00 90.94 712 ILE A N 1
ATOM 5763 C CA . ILE A 1 712 ? -29.684 38.263 12.356 1.00 90.94 712 ILE A CA 1
ATOM 5764 C C . ILE A 1 712 ? -29.943 36.758 12.327 1.00 90.94 712 ILE A C 1
ATOM 5766 O O . ILE A 1 712 ? -30.228 36.172 11.282 1.00 90.94 712 ILE A O 1
ATOM 5770 N N . CYS A 1 713 ? -29.872 36.115 13.493 1.00 88.75 713 CYS A N 1
ATOM 5771 C CA . CYS A 1 713 ? -30.381 34.758 13.666 1.00 88.75 713 CYS A CA 1
ATOM 5772 C C . CYS A 1 713 ? -31.883 34.852 13.951 1.00 88.75 713 CYS A C 1
ATOM 5774 O O . CYS A 1 713 ? -32.291 35.312 15.019 1.00 88.75 713 CYS A O 1
ATOM 5776 N N . ILE A 1 714 ? -32.696 34.444 12.975 1.00 88.50 714 ILE A N 1
ATOM 5777 C CA . ILE A 1 714 ? -34.163 34.479 13.055 1.00 88.50 714 ILE A CA 1
ATOM 5778 C C . ILE A 1 714 ? -34.670 33.393 14.010 1.00 88.50 714 ILE A C 1
ATOM 5780 O O . ILE A 1 714 ? -35.706 33.559 14.649 1.00 88.50 714 ILE A O 1
ATOM 5784 N N . SER A 1 715 ? -33.944 32.279 14.123 1.00 85.75 715 SER A N 1
ATOM 5785 C CA . SER A 1 715 ? -34.327 31.194 15.021 1.00 85.75 715 SER A CA 1
ATOM 5786 C C . SER A 1 715 ? -34.366 31.643 16.488 1.00 85.75 715 SER A C 1
ATOM 5788 O O . SER A 1 715 ? -33.530 32.405 16.973 1.00 85.75 715 SER A O 1
ATOM 5790 N N . ASP A 1 716 ? -35.357 31.130 17.205 1.00 81.06 716 ASP A N 1
ATOM 5791 C CA . ASP A 1 716 ? -35.670 31.403 18.609 1.00 81.06 716 ASP A CA 1
ATOM 5792 C C . ASP A 1 716 ? -35.229 30.272 19.550 1.00 81.06 716 ASP A C 1
ATOM 5794 O O . ASP A 1 716 ? -35.137 30.461 20.761 1.00 81.06 716 ASP A O 1
ATOM 5798 N N . THR A 1 717 ? -34.870 29.117 18.991 1.00 76.56 717 THR A N 1
ATOM 5799 C CA . THR A 1 717 ? -34.462 27.922 19.725 1.00 76.56 717 THR A CA 1
ATOM 5800 C C . THR A 1 717 ? -33.161 27.342 19.170 1.00 76.56 717 THR A C 1
ATOM 5802 O O . THR A 1 717 ? -32.954 27.244 17.962 1.00 76.56 717 THR A O 1
ATOM 5805 N N . TYR A 1 718 ? -32.254 26.944 20.067 1.00 79.62 718 TYR A N 1
ATOM 5806 C CA . TYR A 1 718 ? -31.026 26.231 19.713 1.00 79.62 718 TYR A CA 1
ATOM 5807 C C . TYR A 1 718 ? -31.011 24.864 20.382 1.00 79.62 718 TYR A C 1
ATOM 5809 O O . TYR A 1 718 ? -31.117 24.759 21.604 1.00 79.62 718 TYR A O 1
ATOM 5817 N N . VAL A 1 719 ? -30.831 23.821 19.572 1.00 71.25 719 VAL A N 1
ATOM 5818 C CA . VAL A 1 719 ? -30.811 22.428 20.037 1.00 71.25 719 VAL A CA 1
ATOM 5819 C C . VAL A 1 719 ? -29.379 21.895 20.117 1.00 71.25 719 VAL A C 1
ATOM 5821 O O . VAL A 1 719 ? -28.970 21.365 21.149 1.00 71.25 719 VAL A O 1
ATOM 5824 N N . ASN A 1 720 ? -28.607 22.024 19.034 1.00 69.38 720 ASN A N 1
ATOM 5825 C CA . ASN A 1 720 ? -27.196 21.638 18.951 1.00 69.38 720 ASN A CA 1
ATOM 5826 C C . ASN A 1 720 ? -26.530 22.269 17.710 1.00 69.38 720 ASN A C 1
ATOM 5828 O O . ASN A 1 720 ? -27.196 22.876 16.874 1.00 69.38 720 ASN A O 1
ATOM 5832 N N . SER A 1 721 ? -25.216 22.080 17.564 1.00 70.44 721 SER A N 1
ATOM 5833 C CA . SER A 1 721 ? -24.399 22.715 16.520 1.00 70.44 721 SER A CA 1
ATOM 5834 C C . SER A 1 721 ? -24.616 22.155 15.105 1.00 70.44 721 SER A C 1
ATOM 5836 O O . SER A 1 721 ? -24.151 22.749 14.129 1.00 70.44 721 SER A O 1
ATOM 5838 N N . GLN A 1 722 ? -25.332 21.032 14.984 1.00 69.94 722 GLN A N 1
ATOM 5839 C CA . GLN A 1 722 ? -25.676 20.376 13.719 1.00 69.94 722 GLN A CA 1
ATOM 5840 C C . GLN A 1 722 ? -27.104 20.690 13.253 1.00 69.94 722 GLN A C 1
ATOM 5842 O O . GLN A 1 722 ? -27.448 20.428 12.101 1.00 69.94 722 GLN A O 1
ATOM 5847 N N . THR A 1 723 ? -27.938 21.251 14.130 1.00 80.88 723 THR A N 1
ATOM 5848 C CA . THR A 1 723 ? -29.307 21.644 13.793 1.00 80.88 723 THR A CA 1
ATOM 5849 C C . THR A 1 723 ? -29.253 22.976 13.061 1.00 80.88 723 THR A C 1
ATOM 5851 O O . THR A 1 723 ? -28.725 23.950 13.593 1.00 80.88 723 THR A O 1
ATOM 5854 N N . LYS A 1 724 ? -29.767 23.018 11.829 1.00 85.38 724 LYS A N 1
ATOM 5855 C CA . LYS A 1 724 ? -29.798 24.242 11.024 1.00 85.38 724 LYS A CA 1
ATOM 5856 C C . LYS A 1 724 ? -30.615 25.316 11.740 1.00 85.38 724 LYS A C 1
ATOM 5858 O O . LYS A 1 724 ? -31.765 25.070 12.093 1.00 85.38 724 LYS A O 1
ATOM 5863 N N . LEU A 1 725 ? -30.032 26.498 11.902 1.00 89.06 725 LEU A N 1
ATOM 5864 C CA . LEU A 1 725 ? -30.768 27.704 12.275 1.00 89.06 725 LEU A CA 1
ATOM 5865 C C . LEU A 1 725 ? -31.047 28.526 11.022 1.00 89.06 725 LEU A C 1
ATOM 5867 O O . LEU A 1 725 ? -30.363 28.369 10.005 1.00 89.06 725 LEU A O 1
ATOM 5871 N N . ARG A 1 726 ? -32.062 29.383 11.100 1.00 92.56 726 ARG A N 1
ATOM 5872 C CA . ARG A 1 726 ? -32.396 30.351 10.058 1.00 92.56 726 ARG A CA 1
ATOM 5873 C C . ARG A 1 726 ? -31.641 31.647 10.329 1.00 92.56 726 ARG A C 1
ATOM 5875 O O . ARG A 1 726 ? -31.792 32.242 11.396 1.00 92.56 726 ARG A O 1
ATOM 5882 N N . TRP A 1 727 ? -30.854 32.074 9.355 1.00 90.56 727 TRP A N 1
ATOM 5883 C CA . TRP A 1 727 ? -30.016 33.269 9.400 1.00 90.56 727 TRP A CA 1
ATOM 5884 C C . TRP A 1 727 ? -30.465 34.243 8.317 1.00 90.56 727 TRP A C 1
ATOM 5886 O O . TRP A 1 727 ? -30.982 33.815 7.285 1.00 90.56 727 TRP A O 1
ATOM 5896 N N . LYS A 1 728 ? -30.255 35.535 8.554 1.00 92.69 728 LYS A N 1
ATOM 5897 C CA . LYS A 1 728 ? -30.497 36.623 7.608 1.00 92.69 728 LYS A CA 1
ATOM 5898 C C . LYS A 1 728 ? -29.273 37.525 7.555 1.00 92.69 728 LYS A C 1
ATOM 5900 O O . LYS A 1 728 ? -28.788 37.908 8.612 1.00 92.69 728 LYS A O 1
ATOM 5905 N N . CYS A 1 729 ? -28.759 37.848 6.375 1.00 91.31 729 CYS A N 1
ATOM 5906 C CA . CYS A 1 729 ? -27.638 38.787 6.235 1.00 91.31 729 CYS A CA 1
ATOM 5907 C C . CYS A 1 729 ? -28.144 40.228 6.099 1.00 91.31 729 CYS A C 1
ATOM 5909 O O . CYS A 1 729 ? -29.345 40.450 5.928 1.00 91.31 729 CYS A O 1
ATOM 5911 N N . LYS A 1 730 ? -27.218 41.192 6.123 1.00 88.81 730 LYS A N 1
ATOM 5912 C CA . LYS A 1 730 ? -27.475 42.619 5.887 1.00 88.81 730 LYS A CA 1
ATOM 5913 C C . LYS A 1 730 ? -28.286 42.897 4.618 1.00 88.81 730 LYS A C 1
ATOM 5915 O O . LYS A 1 730 ? -29.253 43.644 4.673 1.00 88.81 730 LYS A O 1
ATOM 5920 N N . GLU A 1 731 ? -27.953 42.217 3.520 1.00 82.88 731 GLU A N 1
ATOM 5921 C CA . GLU A 1 731 ? -28.635 42.337 2.217 1.00 82.88 731 GLU A CA 1
ATOM 5922 C C . GLU A 1 731 ? -30.033 41.684 2.193 1.00 82.88 731 GLU A C 1
ATOM 5924 O O . GLU A 1 731 ? -30.690 41.612 1.161 1.00 82.88 731 GLU A O 1
ATOM 5929 N N . GLY A 1 732 ? -30.500 41.152 3.327 1.00 84.38 732 GLY A N 1
ATOM 5930 C CA . GLY A 1 732 ? -31.851 40.622 3.485 1.00 84.38 732 GLY A CA 1
ATOM 5931 C C . GLY A 1 732 ? -32.040 39.166 3.058 1.00 84.38 732 GLY A C 1
ATOM 5932 O O . GLY A 1 732 ? -33.136 38.633 3.238 1.00 84.38 732 GLY A O 1
ATOM 5933 N N . HIS A 1 733 ? -31.003 38.487 2.560 1.00 86.81 733 HIS A N 1
ATOM 5934 C CA . HIS A 1 733 ? -31.095 37.075 2.183 1.00 86.81 733 HIS A CA 1
ATOM 5935 C C . HIS A 1 733 ? -31.250 36.176 3.404 1.00 86.81 733 HIS A C 1
ATOM 5937 O O . HIS A 1 733 ? -30.469 36.269 4.350 1.00 86.81 733 HIS A O 1
ATOM 5943 N N . GLU A 1 734 ? -32.206 35.250 3.347 1.00 91.38 734 GLU A N 1
ATOM 5944 C CA . GLU A 1 734 ? -32.477 34.297 4.420 1.00 91.38 734 GLU A CA 1
ATOM 5945 C C . GLU A 1 734 ? -32.069 32.878 4.018 1.00 91.38 734 GLU A C 1
ATOM 5947 O O . GLU A 1 734 ? -32.423 32.398 2.940 1.00 91.38 734 GLU A O 1
ATOM 5952 N N . TRP A 1 735 ? -31.335 32.179 4.885 1.00 92.50 735 TRP A N 1
ATOM 5953 C CA . TRP A 1 735 ? -30.904 30.807 4.617 1.00 92.50 735 TRP A CA 1
ATOM 5954 C C . TRP A 1 735 ? -30.823 29.954 5.880 1.00 92.50 735 TRP A C 1
ATOM 5956 O O . TRP A 1 735 ? -30.738 30.445 7.006 1.00 92.50 735 TRP A O 1
ATOM 5966 N N . PHE A 1 736 ? -30.829 28.638 5.676 1.00 90.19 736 PHE A N 1
ATOM 5967 C CA . PHE A 1 736 ? -30.645 27.660 6.740 1.00 90.19 736 PHE A CA 1
ATOM 5968 C C . PHE A 1 736 ? -29.216 27.134 6.732 1.00 90.19 736 PHE A C 1
ATOM 5970 O O . PHE A 1 736 ? -28.771 26.535 5.751 1.00 90.19 736 PHE A O 1
ATOM 5977 N N . ALA A 1 737 ? -28.512 27.307 7.844 1.00 89.25 737 ALA A N 1
ATOM 5978 C CA . ALA A 1 737 ? -27.151 26.818 8.000 1.00 89.25 737 ALA A CA 1
ATOM 5979 C C . ALA A 1 737 ? -26.906 26.285 9.406 1.00 89.25 737 ALA A C 1
ATOM 5981 O O . ALA A 1 737 ? -27.485 26.748 10.394 1.00 89.25 737 ALA A O 1
ATOM 5982 N N . ASN A 1 738 ? -26.020 25.296 9.480 1.00 87.94 738 ASN A N 1
ATOM 5983 C CA . ASN A 1 738 ? -25.583 24.727 10.741 1.00 87.94 738 ASN A CA 1
ATOM 5984 C C . ASN A 1 738 ? -24.739 25.770 11.489 1.00 87.94 738 ASN A C 1
ATOM 5986 O O . ASN A 1 738 ? -23.773 26.274 10.911 1.00 87.94 738 ASN A O 1
ATOM 5990 N N . PRO A 1 739 ? -25.024 26.031 12.772 1.00 84.50 739 PRO A N 1
ATOM 5991 C CA . PRO A 1 739 ? -24.230 26.915 13.617 1.00 84.50 739 PRO A CA 1
ATOM 5992 C C . PRO A 1 739 ? -22.731 26.644 13.589 1.00 84.50 739 PRO A C 1
ATOM 5994 O O . PRO A 1 739 ? -21.940 27.579 13.578 1.00 84.50 739 PRO A O 1
ATOM 5997 N N . ASN A 1 740 ? -22.335 25.370 13.520 1.00 82.44 740 ASN A N 1
ATOM 5998 C CA . ASN A 1 740 ? -20.928 24.992 13.434 1.00 82.44 740 ASN A CA 1
ATOM 5999 C C . ASN A 1 740 ? -20.244 25.544 12.171 1.00 82.44 740 ASN A C 1
ATOM 6001 O O . ASN A 1 740 ? -19.106 25.990 12.232 1.00 82.44 740 ASN A O 1
ATOM 6005 N N . ASN A 1 741 ? -20.942 25.555 11.033 1.00 83.12 741 ASN A N 1
ATOM 6006 C CA . ASN A 1 741 ? -20.384 26.048 9.770 1.00 83.12 741 ASN A CA 1
ATOM 6007 C C . ASN A 1 741 ? -20.258 27.576 9.785 1.00 83.12 741 ASN A C 1
ATOM 6009 O O . ASN A 1 741 ? -19.286 28.117 9.264 1.00 83.12 741 ASN A O 1
ATOM 6013 N N . ILE A 1 742 ? -21.213 28.251 10.432 1.00 84.81 742 ILE A N 1
ATOM 6014 C CA . ILE A 1 742 ? -21.164 29.693 10.681 1.00 84.81 742 ILE A CA 1
ATOM 6015 C C . ILE A 1 742 ? -19.974 30.051 11.582 1.00 84.81 742 ILE A C 1
ATOM 6017 O O . ILE A 1 742 ? -19.207 30.956 11.270 1.00 84.81 742 ILE A O 1
ATOM 6021 N N . GLN A 1 743 ? -19.759 29.298 12.665 1.00 79.75 743 GLN A N 1
ATOM 6022 C CA . GLN A 1 743 ? -18.609 29.479 13.564 1.00 79.75 743 GLN A CA 1
ATOM 6023 C C . GLN A 1 743 ? -17.261 29.228 12.872 1.00 79.75 743 GLN A C 1
ATOM 6025 O O . GLN A 1 743 ? -16.266 29.842 13.243 1.00 79.75 743 GLN A O 1
ATOM 6030 N N . GLN A 1 744 ? -17.233 28.352 11.865 1.00 77.00 744 GLN A N 1
ATOM 6031 C CA . GLN A 1 744 ? -16.056 28.046 11.046 1.00 77.00 744 GLN A CA 1
ATOM 6032 C C . GLN A 1 744 ? -15.848 29.029 9.875 1.00 77.00 744 GLN A C 1
ATOM 6034 O O . GLN A 1 744 ? -14.953 28.816 9.062 1.00 77.00 744 GLN A O 1
ATOM 6039 N N . GLY A 1 745 ? -16.646 30.100 9.784 1.00 79.31 745 GLY A N 1
ATOM 6040 C CA . GLY A 1 745 ? -16.430 31.209 8.846 1.00 79.31 745 GLY A CA 1
ATOM 6041 C C . GLY A 1 745 ? -17.256 31.167 7.556 1.00 79.31 745 GLY A C 1
ATOM 6042 O O . GLY A 1 745 ? -17.046 31.994 6.677 1.00 79.31 745 GLY A O 1
ATOM 6043 N N . SER A 1 746 ? -18.205 30.238 7.404 1.00 82.31 746 SER A N 1
ATOM 6044 C CA . SER A 1 746 ? -19.139 30.255 6.265 1.00 82.31 746 SER A CA 1
ATOM 6045 C C . SER A 1 746 ? -20.369 31.107 6.587 1.00 82.31 746 SER A C 1
ATOM 6047 O O . SER A 1 746 ? -21.070 30.781 7.533 1.00 82.31 746 SER A O 1
ATOM 6049 N N . TRP A 1 747 ? -20.676 32.146 5.801 1.00 87.00 747 TRP A N 1
ATOM 6050 C CA . TRP A 1 747 ? -21.816 33.046 6.058 1.00 87.00 747 TRP A CA 1
ATOM 6051 C C . TRP A 1 747 ? -22.955 32.899 5.030 1.00 87.00 747 TRP A C 1
ATOM 6053 O O . TRP A 1 747 ? -23.592 31.843 4.973 1.00 87.00 747 TRP A O 1
ATOM 6063 N N . CYS A 1 748 ? -23.231 33.932 4.223 1.00 87.44 748 CYS A N 1
ATOM 6064 C CA . CYS A 1 748 ? -24.325 33.948 3.253 1.00 87.44 748 CYS A CA 1
ATOM 6065 C C . CYS A 1 748 ? -23.893 33.350 1.898 1.00 87.44 748 CYS A C 1
ATOM 6067 O O . CYS A 1 748 ? -23.033 33.920 1.223 1.00 87.44 748 CYS A O 1
ATOM 6069 N N . PRO A 1 749 ? -24.496 32.235 1.445 1.00 81.06 749 PRO A N 1
ATOM 6070 C CA . PRO A 1 749 ? -24.135 31.603 0.176 1.00 81.06 749 PRO A CA 1
ATOM 6071 C C . PRO A 1 749 ? -24.557 32.416 -1.055 1.00 81.06 749 PRO A C 1
ATOM 6073 O O . PRO A 1 749 ? -23.960 32.238 -2.113 1.00 81.06 749 PRO A O 1
ATOM 6076 N N . THR A 1 750 ? -25.565 33.285 -0.934 1.00 82.75 750 THR A N 1
ATOM 6077 C CA . THR A 1 750 ? -26.012 34.160 -2.029 1.00 82.75 750 THR A CA 1
ATOM 6078 C C . THR A 1 750 ? -25.064 35.343 -2.199 1.00 82.75 750 THR A C 1
ATOM 6080 O O . THR A 1 750 ? -24.589 35.562 -3.305 1.00 82.75 750 THR A O 1
ATOM 6083 N N . CYS A 1 751 ? -24.695 36.032 -1.111 1.00 80.75 751 CYS A N 1
ATOM 6084 C CA . CYS A 1 751 ? -23.696 37.108 -1.168 1.00 80.75 751 CYS A CA 1
ATOM 6085 C C . CYS A 1 751 ? -22.346 36.585 -1.680 1.00 80.75 751 CYS A C 1
ATOM 6087 O O . CYS A 1 751 ? -21.778 37.166 -2.592 1.00 80.75 751 CYS A O 1
ATOM 6089 N N . ARG A 1 752 ? -21.906 35.407 -1.209 1.00 75.38 752 ARG A N 1
ATOM 6090 C CA . ARG A 1 752 ? -20.662 34.772 -1.673 1.00 75.38 752 ARG A CA 1
ATOM 6091 C C . ARG A 1 752 ? -20.648 34.442 -3.175 1.00 75.38 752 ARG A C 1
ATOM 6093 O O . ARG A 1 752 ? -19.578 34.338 -3.758 1.00 75.38 752 ARG A O 1
ATOM 6100 N N . ARG A 1 753 ? -21.808 34.211 -3.802 1.00 71.31 753 ARG A N 1
ATOM 6101 C CA . ARG A 1 753 ? -21.897 33.948 -5.253 1.00 71.31 753 ARG A CA 1
ATOM 6102 C C . ARG A 1 753 ? -21.852 35.214 -6.102 1.00 71.31 753 ARG A C 1
ATOM 6104 O O . ARG A 1 753 ? -21.557 35.089 -7.278 1.00 71.31 753 ARG A O 1
ATOM 6111 N N . ASN A 1 754 ? -22.145 36.371 -5.515 1.00 59.12 754 ASN A N 1
ATOM 6112 C CA . ASN A 1 754 ? -22.113 37.667 -6.193 1.00 59.12 754 ASN A CA 1
ATOM 6113 C C . ASN A 1 754 ? -20.785 38.422 -5.959 1.00 59.12 754 ASN A C 1
ATOM 6115 O O . ASN A 1 754 ? -20.633 39.533 -6.451 1.00 59.12 754 ASN A O 1
ATOM 6119 N N . GLU A 1 755 ? -19.850 37.843 -5.195 1.00 52.19 755 GLU A N 1
ATOM 6120 C CA . GLU A 1 755 ? -18.484 38.355 -4.961 1.00 52.19 755 GLU A CA 1
ATOM 6121 C C . GLU A 1 755 ? -17.427 37.728 -5.901 1.00 52.19 755 GLU A C 1
ATOM 6123 O O . GLU A 1 755 ? -16.240 38.024 -5.772 1.00 52.19 755 GLU A O 1
ATOM 6128 N N . ILE A 1 756 ? -17.843 36.856 -6.829 1.00 42.47 756 ILE A N 1
ATOM 6129 C CA . ILE A 1 756 ? -17.036 36.298 -7.934 1.00 42.47 756 ILE A CA 1
ATOM 6130 C C . ILE A 1 756 ? -17.605 36.862 -9.228 1.00 42.47 756 ILE A C 1
ATOM 6132 O O . ILE A 1 756 ? -16.795 37.239 -10.102 1.00 42.47 756 ILE A O 1
#

Foldseek 3Di:
DDDDDDDDDDDDDDDDDDDFPVVVQVLLVVQQWGFPDPGDDDQQDWTWIAHPVRDIDIDGNVCSVVPDDDPVVVVVVVVVVPDDAVVNLQVLLVVQQWGFPDPHDDDQQDWTWIAHNVGDIDIDGNVCSVVVDDDCVVVVNDDAPVNVQVVLVVQQWGFPDPHDDHQQAWTWIAHNVGDIDIDGNVCCVPDPDNDCVVVVNDFDAVVNVQVLQVVQAWGWPDPDDDGQQDWGWIAHNVGDIDIDGNVCSVVPDDDCLQPPDDDCVVLVLLQLLCCQFQVFHWDWDQPLPVPRDIFSTADPVQLETEDEDEPLQVDDDCVVQVNDPVSSVVSVVSVVVVVVSSVVVVRHYHYHYPVLQDSVSSNVSVVVSCVVVPHRTDPDPDPCCVVCVPPDVQVVVQVLQVVQQKGWPDPDDRGQAAWTWIAGNVGDIDIDGNVVSVVPDDDCVVVVFDDWVVNVQVLLVVQAWGFPDPGDDGQADWTWIAHNVGDIDIDGNVCSVVPDDDCVVVVNDDAVVNVQVLLVVQQWGFPDPDDDDQQDWTWIAHNVGDIDTDRNVCSVVPDDDPVVVPDAVVNVQVLLVVQAWGFPDPDDDDQAAWTWIAHNVGDIDTDGVVCSVVVNPDPVVVVVVVVVVQVVVVVVLQVLQVVQVWGFPDPGGDDQQDWTWIAGNVGDIDTDGSVCSVVPDDHPVVVVVVVVVPDPDWVVNVQVLLVVQQWGFPDPGRDHQQFWTWIAHNVGDIDTDRNVVSVVPDDDPVVVVVVD

=== Feature glossary ===
Feature key, reading from the visual/contextual features back to the raw sequence:

Rendered structure images. Six rendered views show the 3D structure from the faces of a cube — i.e. along ±x, ±y, ±z. Rendering representation is drawn randomly per protein from cartoon (secondary-structure ribbons), sticks (backbone bonds), or molecular surface; coloring is either N→C rainbow (blue at the N-terminus through red at the C-terminus) or one color per chain.

Contact-map, Ramachandran, and PAE plots. The contact map is a binary N×N matrix image: pixel (i, j) is dark where Cα_i and Cα_j are within 8 Å and |i−j|>4. Because the |i−j|>4 filter removes local helical contacts, off-diagonal stripes parallel to the main diagonal indicate parallel β-sheets; stripes perpendicular to it indicate antiparallel β-sheets. The Ramachandran plot scatters every residue's (φ, ψ) pair against the sterically allowed regions. The PAE heatmap renders the predicted-aligned-error matrix.

InterPro / GO / CATH / organism. Database cross-references. InterPro integrates a dozen domain/family signature databases into unified entries with residue-range hits. GO terms attach function/process/location labels with evidence codes. CATH codes position the fold in a four-level structural taxonomy. Organism is the NCBI-taxonomy species name.

Nearest PDB structures. The Foldseek neighbor list gives the closest experimentally determined structures in the PDB, ranked by structural alignment. TM-score near 1 means near-identical fold; near 0.3 means only rough topology match. This is how one finds what a novel AlphaFold prediction most resembles in the solved-structure universe.

Predicted aligned error. PAE(i, j) answers: if I align the predicted and true structures on residue i, how far off (in Å) do I expect residue j to be? A block-diagonal PAE matrix with low values on the blocks and high values off-diagonal is the signature of a multi-domain protein with confidently predicted domains but uncertain inter-domain orientation.

Solvent-accessible surface area. Accessible surface area quantifies burial. A residue with SASA near zero is packed into the hydrophobic core; one with SASA >100 Å² sits on the surface. Computed here via the Shrake–Rupley numerical algorithm with a 1.4 Å probe.

B-factor. B-factor (Debye–Waller factor) reflects atomic displacement in the crystal lattice. It is an experimental observable (units Å²), not a prediction; low values mean the atom is pinned down, high values mean it moves or is heterogeneous across the crystal.

pLDDT. For AlphaFold models, the B-factor field carries pLDDT — the model's own estimate of local accuracy on a 0–100 scale. Regions with pLDDT<50 should be treated as essentially unmodeled; they often correspond to intrinsically disordered segments.

Backbone torsions (φ/ψ). φ (phi) and ψ (psi) are the two rotatable backbone dihedrals per residue: φ is the C(i-1)–N–Cα–C torsion, ψ is the N–Cα–C–N(i+1) torsion, both in degrees on (−180°, 180°]. α-helical residues cluster near (−60°, −45°); β-strand residues near (−120°, +130°). A Ramachandran plot is simply a scatter of (φ, ψ) for every residue.

Radius of gyration, Cα contacts, bounding box. Radius of gyration (Rg) is the root-mean-square distance of Cα atoms from their centroid — a single number for overall size and compactness. A globular domain of N residues has Rg ≈ 2.2·N^0.38 Å; an extended or disordered chain has a much larger Rg. The Cα contact count is the number of residue pairs whose Cα atoms are within 8 Å and are more than four positions apart in sequence — a standard proxy for tertiary packing density. The bounding box is the smallest axis-aligned box enclosing all Cα atoms.

Secondary structure (3-state, P-SEA). Three-state secondary structure (P-SEA) collapses the eight DSSP classes into helix (a), strand (b), and coil (c). P-SEA assigns these from Cα geometry alone — distances and angles — without requiring backbone oxygens, so it works on any Cα trace.

Secondary structure (8-state, DSSP). DSSP 8-state secondary structure assigns each residue one of H (α-helix), G (3₁₀-helix), I (π-helix), E (extended β-strand), B (isolated β-bridge), T (hydrogen-bonded turn), S (bend), or '-' (coil). The assignment is computed from backbone hydrogen-bond geometry via the Kabsch–Sander algorithm.

Foldseek 3Di. A 3Di character summarizes, for each residue, the relative orientation of the Cα frame of its nearest spatial neighbor. Because it encodes fold topology rather than chemistry, 3Di alignments detect remote structural similarity that sequence alignment misses.

mmCIF coordinates. The mmCIF block holds the 3D Cartesian coordinates of each backbone atom (N, Cα, C, O) in ångströms. mmCIF is the PDB's canonical archive format — a tagged-loop text representation of the atomic model.

Sequence. Sequence gives the chain of amino acids in standard one-letter code (A=alanine, C=cysteine, …, Y=tyrosine), read N→C. It is the only feature that is directly encoded by the gene; all structural features are derived from the folded form of this sequence.